Protein 8VL4 (pdb70)

Secondary structure (DSSP, 8-state):
----HHHHHHHHHHHT--HHHHHHHHHHHHHH-SEEEEEEETTEEEEEEE-TT-EEEEEEETTEEEEEEEE-HHHHHHHHHHHHTT--HHHHHHHHHHHHT-

Radius of gyration: 12.68 Å; Cα contacts (8 Å, |Δi|>4): 153; chains: 1; bounding box: 24×36×30 Å

Nearest PDB structures (foldseek):
  8vl4-assembly1_A  TM=9.461E-01  e=7.956E-14  synthetic construct
  8vl3-assembly1_A  TM=4.800E-01  e=5.298E-03  synthetic construct
  3eb8-assembly3_B-2  TM=6.160E-01  e=1.347E+00  Shigella flexneri
  3nvo-assembly1_A  TM=4.168E-01  e=1.933E+00  Salmonella enterica subsp. enterica serovar Typhimurium
  3nvo-assembly2_B-2  TM=4.928E-01  e=4.489E+00  Salmonella enterica subsp. enterica serovar Typhimurium

Sequence (102 aa):
GLLTREEIEAALKEAGFTEEEIRKVLAWLERVGGERKVLKVAGKILIIVEKRAGSRLLLLYAGRVIEKEGMSREEVEAIKQLISAGATVEEIEAIIKRIEARGLLTREEIEAALKEAGFTEEEIRKVLAWLERVGGERKVLKVAGKILIIVEKRAGSRLLLLYAGRVIEKEGMSREEVEAIKQLISAGATVEEIEAIIKRIEARGLLTREEIEAALKEAGFTEEEIRKVLAWLERVGGERKVLKVAGKILIIVEKRAGSRLLLLYAGRVIEKEGMSREEVEAIKQLISAGATVEEIEAIIKRIEARGLLTREEIEAALKEAGFTEEEIRKVLAWLERVGGERKVLKVAGKILIIVEKRAGSRLLLLYAGRVIEKEGMSREEVEAIKQLISAGATVEEIEAIIKRIEARGLLTREEIEAALKEAGFTEEEIRKVLAWLERVGGERKVLKVAGKILIIVEKRAGSRLLLLYAGRVIEKEGMSREEVEAIKQLISAGATVEEIEAIIKRIEARGLLTREEIEAALKEAGFTEEEIRKVLAWLERVGGERKVLKVAGKILIIVEKRAGSRLLLLYAGRVIEKEGMSREEVEAIKQLISAGATVEEIEAIIKRIEARGLLTREEIEAALKEAGFTEEEIRKVLAWLERVGGERKVLKVAGKILIIVEKRAGSRLLLLYAGRVIEKEGMSREEVEAIKQLISAGATVEEIEAIIKRIEARGLLTREEIEAALKEAGFTEEEIRKVLAWLERVGGERKVLKVAGKILIIVEKRAGSRLLLLYAGRVIEKEGMSREEVEAIKQLISAGATVEEIEAIIKRIEARGLLTREEIEAALKEAGFTEEEIRKVLAWLERVGGERKVLKVAGKILIIVEKRAGSRLLLLYAGRVIEKEGMSREEVEAIKQLISAGATVEEIEAIIKRIEARGLLTREEIEAALKEAGFTEEEIRKVLAWLERVGGERKVLKVAGKILIIVEKRAGSRLLLLYAGRVIEKEGMSREEVEAIKQLISAGATVEEIEAIIKRIEAR

Solvent-accessible surface area: 6076 Å² total; per-residue (Å²): 128,70,52,75,127,140,90,1,50,61,8,0,100,107,7,48,10,83,106,85,66,3,137,126,9,40,56,17,4,95,156,7,54,8,85,70,82,11,68,113,47,77,17,28,1,0,0,15,0,30,95,252,75,20,17,45,0,1,1,0,63,48,40,106,77,30,101,32,87,54,18,53,160,146,39,12,83,32,1,90,101,42,3,82,84,54,17,58,4,96,96,0,21,45,56,2,126,159,53,103,87,239

Structure (mmCIF, N/CA/C/O backbone):
data_8VL4
#
_entry.id   8VL4
#
loop_
_atom_site.group_PDB
_atom_site.id
_atom_site.type_symbol
_atom_site.label_atom_id
_atom_site.label_alt_id
_atom_site.label_comp_id
_atom_site.label_asym_id
_atom_site.label_entity_id
_atom_site.label_seq_id
_atom_site.pdbx_PDB_ins_code
_atom_site.Cartn_x
_atom_site.Cartn_y
_atom_site.Cartn_z
_atom_site.occupancy
_atom_site.B_iso_or_equiv
_atom_site.auth_seq_id
_atom_site.auth_comp_id
_atom_site.auth_asym_id
_atom_site.auth_atom_id
_atom_site.pdbx_PDB_model_num
ATOM 1 N N . GLY A 1 1 ? -15.346 -3.710 4.819 1.00 0.00 1 GLY A N 1
ATOM 2 C CA . GLY A 1 1 ? -14.384 -3.853 5.905 1.00 0.00 1 GLY A CA 1
ATOM 3 C C . GLY A 1 1 ? -12.964 -3.592 5.420 1.00 0.00 1 GLY A C 1
ATOM 4 O O . GLY A 1 1 ? -12.705 -2.609 4.726 1.00 0.00 1 GLY A O 1
ATOM 10 N N . LEU A 1 2 ? -12.046 -4.479 5.789 1.00 0.00 2 LEU A N 1
ATOM 11 C CA . LEU A 1 2 ? -10.648 -4.345 5.394 1.00 0.00 2 LEU A CA 1
ATOM 12 C C . LEU A 1 2 ? -10.251 -5.429 4.399 1.00 0.00 2 LEU A C 1
ATOM 13 O O . LEU A 1 2 ? -10.743 -6.555 4.465 1.00 0.00 2 LEU A O 1
ATOM 29 N N . LEU A 1 3 ? -9.359 -5.081 3.479 1.00 0.00 3 LEU A N 1
ATOM 30 C CA . LEU A 1 3 ? -8.890 -6.025 2.471 1.00 0.00 3 LEU A CA 1
ATOM 31 C C . LEU A 1 3 ? -8.007 -7.100 3.092 1.00 0.00 3 LEU A C 1
ATOM 32 O O . LEU A 1 3 ? -7.124 -6.803 3.898 1.00 0.00 3 LEU A O 1
ATOM 48 N N . THR A 1 4 ? -8.249 -8.350 2.712 1.00 0.00 4 THR A N 1
ATOM 49 C CA . THR A 1 4 ? -7.548 -9.481 3.307 1.00 0.00 4 THR A CA 1
ATOM 50 C C . THR A 1 4 ? -6.160 -9.650 2.701 1.00 0.00 4 THR A C 1
ATOM 51 O O . THR A 1 4 ? -5.872 -9.119 1.628 1.00 0.00 4 THR A O 1
ATOM 62 N N . ARG A 1 5 ? -5.303 -10.392 3.394 1.00 0.00 5 ARG A N 1
ATOM 63 C CA . ARG A 1 5 ? -3.914 -10.547 2.980 1.00 0.00 5 ARG A CA 1
ATOM 64 C C . ARG A 1 5 ? -3.816 -11.262 1.638 1.00 0.00 5 ARG A C 1
ATOM 65 O O . ARG A 1 5 ? -2.938 -10.966 0.829 1.00 0.00 5 ARG A O 1
ATOM 86 N N . GLU A 1 6 ? -4.724 -12.206 1.408 1.00 0.00 6 GLU A N 1
ATOM 87 C CA . GLU A 1 6 ? -4.751 -12.954 0.157 1.00 0.00 6 GLU A CA 1
ATOM 88 C C . GLU A 1 6 ? -5.152 -12.061 -1.009 1.00 0.00 6 GLU A C 1
ATOM 89 O O . GLU A 1 6 ? -4.591 -12.160 -2.101 1.00 0.00 6 GLU A O 1
ATOM 101 N N . GLU A 1 7 ? -6.126 -11.188 -0.772 1.00 0.00 7 GLU A N 1
ATOM 102 C CA . GLU A 1 7 ? -6.552 -10.223 -1.780 1.00 0.00 7 GLU A CA 1
ATOM 103 C C . GLU A 1 7 ? -5.464 -9.193 -2.050 1.00 0.00 7 GLU A C 1
ATOM 104 O O . GLU A 1 7 ? -5.258 -8.776 -3.191 1.00 0.00 7 GLU A O 1
ATOM 116 N N . ILE A 1 8 ? -4.767 -8.784 -0.995 1.00 0.00 8 ILE A N 1
ATOM 117 C CA . ILE A 1 8 ? -3.623 -7.891 -1.131 1.00 0.00 8 ILE A CA 1
ATOM 118 C C . ILE A 1 8 ? -2.525 -8.528 -1.974 1.00 0.00 8 ILE A C 1
ATOM 119 O O . ILE A 1 8 ? -1.959 -7.887 -2.860 1.00 0.00 8 ILE A O 1
ATOM 135 N N . GLU A 1 9 ? -2.229 -9.792 -1.694 1.00 0.00 9 GLU A N 1
ATOM 136 C CA . GLU A 1 9 ? -1.251 -10.541 -2.474 1.00 0.00 9 GLU A CA 1
ATOM 137 C C . GLU A 1 9 ? -1.567 -10.476 -3.962 1.00 0.00 9 GLU A C 1
ATOM 138 O O . GLU A 1 9 ? -0.717 -10.105 -4.772 1.00 0.00 9 GLU A O 1
ATOM 150 N N . ALA A 1 10 ? -2.794 -10.841 -4.318 1.00 0.00 10 ALA A N 1
ATOM 151 C CA . ALA A 1 10 ? -3.218 -10.849 -5.714 1.00 0.00 10 ALA A CA 1
ATOM 152 C C . ALA A 1 10 ? -3.120 -9.458 -6.327 1.00 0.00 10 ALA A C 1
ATOM 153 O O . ALA A 1 10 ? -2.678 -9.301 -7.465 1.00 0.00 10 ALA A O 1
ATOM 160 N N . ALA A 1 11 ? -3.531 -8.450 -5.565 1.00 0.00 11 ALA A N 1
ATOM 161 C CA . ALA A 1 11 ? -3.498 -7.070 -6.036 1.00 0.00 11 ALA A CA 1
ATOM 162 C C . ALA A 1 11 ? -2.070 -6.620 -6.321 1.00 0.00 11 ALA A C 1
ATOM 163 O O . ALA A 1 11 ? -1.819 -5.895 -7.283 1.00 0.00 11 ALA A O 1
ATOM 170 N N . LEU A 1 12 ? -1.140 -7.054 -5.478 1.00 0.00 12 LEU A N 1
ATOM 171 C CA . LEU A 1 12 ? 0.257 -6.657 -5.607 1.00 0.00 12 LEU A CA 1
ATOM 172 C C . LEU A 1 12 ? 0.937 -7.400 -6.750 1.00 0.00 12 LEU A C 1
ATOM 173 O O . LEU A 1 12 ? 1.847 -6.875 -7.391 1.00 0.00 12 LEU A O 1
ATOM 189 N N . LYS A 1 13 ? 0.491 -8.626 -6.999 1.00 0.00 13 LYS A N 1
ATOM 190 C CA . LYS A 1 13 ? 0.943 -9.385 -8.159 1.00 0.00 13 LYS A CA 1
ATOM 191 C C . LYS A 1 13 ? 0.522 -8.708 -9.457 1.00 0.00 13 LYS A C 1
ATOM 192 O O . LYS A 1 13 ? 1.258 -8.721 -10.443 1.00 0.00 13 LYS A O 1
ATOM 211 N N . GLU A 1 14 ? -0.667 -8.114 -9.451 1.00 0.00 14 GLU A N 1
ATOM 212 C CA . GLU A 1 14 ? -1.103 -7.260 -10.548 1.00 0.00 14 GLU A CA 1
ATOM 213 C C . GLU A 1 14 ? -0.243 -6.006 -10.646 1.00 0.00 14 GLU A C 1
ATOM 214 O O . GLU A 1 14 ? 0.176 -5.612 -11.735 1.00 0.00 14 GLU A O 1
ATOM 226 N N . ALA A 1 15 ? 0.018 -5.383 -9.502 1.00 0.00 15 ALA A N 1
ATOM 227 C CA . ALA A 1 15 ? 0.832 -4.174 -9.455 1.00 0.00 15 ALA A CA 1
ATOM 228 C C . ALA A 1 15 ? 2.237 -4.436 -9.985 1.00 0.00 15 ALA A C 1
ATOM 229 O O . ALA A 1 15 ? 2.853 -3.562 -10.595 1.00 0.00 15 ALA A O 1
ATOM 236 N N . GLY A 1 16 ? 2.737 -5.643 -9.748 1.00 0.00 16 GLY A N 1
ATOM 237 C CA . GLY A 1 16 ? 3.999 -6.079 -10.336 1.00 0.00 16 GLY A CA 1
ATOM 238 C C . GLY A 1 16 ? 5.009 -6.450 -9.259 1.00 0.00 16 GLY A C 1
ATOM 239 O O . GLY A 1 16 ? 6.206 -6.195 -9.402 1.00 0.00 16 GLY A O 1
ATOM 243 N N . PHE A 1 17 ? 4.522 -7.053 -8.179 1.00 0.00 17 PHE A N 1
ATOM 244 C CA . PHE A 1 17 ? 5.383 -7.465 -7.078 1.00 0.00 17 PHE A CA 1
ATOM 245 C C . PHE A 1 17 ? 5.410 -8.983 -6.939 1.00 0.00 17 PHE A C 1
ATOM 246 O O . PHE A 1 17 ? 4.422 -9.659 -7.222 1.00 0.00 17 PHE A O 1
ATOM 263 N N . THR A 1 18 ? 6.548 -9.511 -6.501 1.00 0.00 18 THR A N 1
ATOM 264 C CA . THR A 1 18 ? 6.690 -10.945 -6.276 1.00 0.00 18 THR A CA 1
ATOM 265 C C . THR A 1 18 ? 6.189 -11.338 -4.893 1.00 0.00 18 THR A C 1
ATOM 266 O O . THR A 1 18 ? 5.955 -10.482 -4.040 1.00 0.00 18 THR A O 1
ATOM 277 N N . GLU A 1 19 ? 6.027 -12.639 -4.675 1.00 0.00 19 GLU A N 1
ATOM 278 C CA . GLU A 1 19 ? 5.500 -13.145 -3.414 1.00 0.00 19 GLU A CA 1
ATOM 279 C C . GLU A 1 19 ? 6.441 -12.830 -2.259 1.00 0.00 19 GLU A C 1
ATOM 280 O O . GLU A 1 19 ? 6.006 -12.656 -1.121 1.00 0.00 19 GLU A O 1
ATOM 292 N N . GLU A 1 20 ? 7.734 -12.760 -2.558 1.00 0.00 20 GLU A N 1
ATOM 293 C CA . GLU A 1 20 ? 8.730 -12.369 -1.566 1.00 0.00 20 GLU A CA 1
ATOM 294 C C . GLU A 1 20 ? 8.598 -10.895 -1.204 1.00 0.00 20 GLU A C 1
ATOM 295 O O . GLU A 1 20 ? 8.658 -10.526 -0.032 1.00 0.00 20 GLU A O 1
ATOM 307 N N . GLU A 1 21 ? 8.416 -10.056 -2.218 1.00 0.00 21 GLU A N 1
ATOM 308 C CA . GLU A 1 21 ? 8.168 -8.636 -2.003 1.00 0.00 21 GLU A CA 1
ATOM 309 C C . GLU A 1 21 ? 6.846 -8.411 -1.279 1.00 0.00 21 GLU A C 1
ATOM 310 O O . GLU A 1 21 ? 6.740 -7.541 -0.414 1.00 0.00 21 GLU A O 1
ATOM 322 N N . ILE A 1 22 ? 5.839 -9.200 -1.638 1.00 0.00 22 ILE A N 1
ATOM 323 C CA . ILE A 1 22 ? 4.540 -9.133 -0.978 1.00 0.00 22 ILE A CA 1
ATOM 324 C C . ILE A 1 22 ? 4.647 -9.518 0.491 1.00 0.00 22 ILE A C 1
ATOM 325 O O . ILE A 1 22 ? 4.052 -8.876 1.356 1.00 0.00 22 ILE A O 1
ATOM 341 N N . ARG A 1 23 ? 5.409 -10.571 0.767 1.00 0.00 23 ARG A N 1
ATOM 342 C CA . ARG A 1 23 ? 5.674 -10.986 2.140 1.00 0.00 23 ARG A CA 1
ATOM 343 C C . ARG A 1 23 ? 6.244 -9.838 2.962 1.00 0.00 23 ARG A C 1
ATOM 344 O O . ARG A 1 23 ? 5.843 -9.622 4.106 1.00 0.00 23 ARG A O 1
ATOM 365 N N . LYS A 1 24 ? 7.181 -9.103 2.373 1.00 0.00 24 LYS A N 1
ATOM 366 C CA . LYS A 1 24 ? 7.769 -7.942 3.030 1.00 0.00 24 LYS A CA 1
ATOM 367 C C . LYS A 1 24 ? 6.719 -6.873 3.305 1.00 0.00 24 LYS A C 1
ATOM 368 O O . LYS A 1 24 ? 6.720 -6.247 4.365 1.00 0.00 24 LYS A O 1
ATOM 387 N N . VAL A 1 25 ? 5.825 -6.669 2.344 1.00 0.00 25 VAL A N 1
ATOM 388 C CA . VAL A 1 25 ? 4.720 -5.733 2.513 1.00 0.00 25 VAL A CA 1
ATOM 389 C C . VAL A 1 25 ? 3.791 -6.174 3.636 1.00 0.00 25 VAL A C 1
ATOM 390 O O . VAL A 1 25 ? 3.354 -5.360 4.450 1.00 0.00 25 VAL A O 1
ATOM 403 N N . LEU A 1 26 ? 3.492 -7.469 3.675 1.00 0.00 26 LEU A N 1
ATOM 404 C CA . LEU A 1 26 ? 2.643 -8.027 4.720 1.00 0.00 26 LEU A CA 1
ATOM 405 C C . LEU A 1 26 ? 3.268 -7.838 6.097 1.00 0.00 26 LEU A C 1
ATOM 406 O O . LEU A 1 26 ? 2.569 -7.565 7.073 1.00 0.00 26 LEU A O 1
ATOM 422 N N . ALA A 1 27 ? 4.586 -7.985 6.169 1.00 0.00 27 ALA A N 1
ATOM 423 C CA . ALA A 1 27 ? 5.319 -7.734 7.404 1.00 0.00 27 ALA A CA 1
ATOM 424 C C . ALA A 1 27 ? 5.190 -6.280 7.836 1.00 0.00 27 ALA A C 1
ATOM 425 O O . ALA A 1 27 ? 5.030 -5.987 9.021 1.00 0.00 27 ALA A O 1
ATOM 432 N N . TRP A 1 28 ? 5.258 -5.372 6.869 1.00 0.00 28 TRP A N 1
ATOM 433 C CA . TRP A 1 28 ? 5.061 -3.951 7.135 1.00 0.00 28 TRP A CA 1
ATOM 434 C C . TRP A 1 28 ? 3.662 -3.682 7.676 1.00 0.00 28 TRP A C 1
ATOM 435 O O . TRP A 1 28 ? 3.488 -2.897 8.608 1.00 0.00 28 TRP A O 1
ATOM 456 N N . LEU A 1 29 ? 2.669 -4.337 7.084 1.00 0.00 29 LEU A N 1
ATOM 457 C CA . LEU A 1 29 ? 1.288 -4.205 7.537 1.00 0.00 29 LEU A CA 1
ATOM 458 C C . LEU A 1 29 ? 1.128 -4.700 8.968 1.00 0.00 29 LEU A C 1
ATOM 459 O O . LEU A 1 29 ? 0.415 -4.094 9.768 1.00 0.00 29 LEU A O 1
ATOM 475 N N . GLU A 1 30 ? 1.795 -5.805 9.285 1.00 0.00 30 GLU A N 1
ATOM 476 C CA . GLU A 1 30 ? 1.762 -6.360 10.632 1.00 0.00 30 GLU A CA 1
ATOM 477 C C . GLU A 1 30 ? 2.564 -5.502 11.602 1.00 0.00 30 GLU A C 1
ATOM 478 O O . GLU A 1 30 ? 2.219 -5.388 12.778 1.00 0.00 30 GLU A O 1
ATOM 490 N N . ARG A 1 31 ? 3.638 -4.899 11.101 1.00 0.00 31 ARG A N 1
ATOM 491 C CA . ARG A 1 31 ? 4.461 -4.006 11.907 1.00 0.00 31 ARG A CA 1
ATOM 492 C C . ARG A 1 31 ? 3.627 -2.887 12.517 1.00 0.00 31 ARG A C 1
ATOM 493 O O . ARG A 1 31 ? 3.758 -2.575 13.700 1.00 0.00 31 ARG A O 1
ATOM 514 N N . VAL A 1 32 ? 2.766 -2.286 11.702 1.00 0.00 32 VAL A N 1
ATOM 515 C CA . VAL A 1 32 ? 1.897 -1.210 12.163 1.00 0.00 32 VAL A CA 1
ATOM 516 C C . VAL A 1 32 ? 0.738 -1.753 12.987 1.00 0.00 32 VAL A C 1
ATOM 517 O O . VAL A 1 32 ? 0.488 -1.297 14.103 1.00 0.00 32 VAL A O 1
ATOM 530 N N . GLY A 1 33 ? 0.031 -2.732 12.431 1.00 0.00 33 GLY A N 1
ATOM 531 C CA . GLY A 1 33 ? -1.038 -3.411 13.155 1.00 0.00 33 GLY A CA 1
ATOM 532 C C . GLY A 1 33 ? -2.287 -2.541 13.234 1.00 0.00 33 GLY A C 1
ATOM 533 O O . GLY A 1 33 ? -3.076 -2.657 14.172 1.00 0.00 33 GLY A O 1
ATOM 537 N N . GLY A 1 34 ? -2.461 -1.672 12.245 1.00 0.00 34 GLY A N 1
ATOM 538 C CA . GLY A 1 34 ? -3.616 -0.783 12.200 1.00 0.00 34 GLY A CA 1
ATOM 539 C C . GLY A 1 34 ? -4.721 -1.361 11.325 1.00 0.00 34 GLY A C 1
ATOM 540 O O . GLY A 1 34 ? -4.761 -2.565 11.073 1.00 0.00 34 GLY A O 1
ATOM 544 N N . GLU A 1 35 ? -5.617 -0.495 10.864 1.00 0.00 35 GLU A N 1
ATOM 545 C CA . GLU A 1 35 ? -6.690 -0.907 9.967 1.00 0.00 35 GLU A CA 1
ATOM 546 C C . GLU A 1 35 ? -6.255 -0.821 8.510 1.00 0.00 35 GLU A C 1
ATOM 547 O O . GLU A 1 35 ? -6.145 0.270 7.948 1.00 0.00 35 GLU A O 1
ATOM 559 N N . ARG A 1 36 ? -6.008 -1.976 7.902 1.00 0.00 36 ARG A N 1
ATOM 560 C CA . ARG A 1 36 ? -5.409 -2.030 6.574 1.00 0.00 36 ARG A CA 1
ATOM 561 C C . ARG A 1 36 ? -6.443 -1.748 5.491 1.00 0.00 36 ARG A C 1
ATOM 562 O O . ARG A 1 36 ? -6.985 -2.670 4.881 1.00 0.00 36 ARG A O 1
ATOM 583 N N . LYS A 1 37 ? -6.712 -0.468 5.255 1.00 0.00 37 LYS A N 1
ATOM 584 C CA . LYS A 1 37 ? -7.606 -0.059 4.179 1.00 0.00 37 LYS A CA 1
ATOM 585 C C . LYS A 1 37 ? -6.859 0.054 2.857 1.00 0.00 37 LYS A C 1
ATOM 586 O O . LYS A 1 37 ? -6.345 1.118 2.511 1.00 0.00 37 LYS A O 1
ATOM 605 N N . VAL A 1 38 ? -6.803 -1.050 2.119 1.00 0.00 38 VAL A N 1
ATOM 606 C CA . VAL A 1 38 ? -6.034 -1.106 0.881 1.00 0.00 38 VAL A CA 1
ATOM 607 C C . VAL A 1 38 ? -6.936 -0.938 -0.335 1.00 0.00 38 VAL A C 1
ATOM 608 O O . VAL A 1 38 ? -7.883 -1.702 -0.529 1.00 0.00 38 VAL A O 1
ATOM 621 N N . LEU A 1 39 ? -6.638 0.066 -1.152 1.00 0.00 39 LEU A N 1
ATOM 622 C CA . LEU A 1 39 ? -7.429 0.345 -2.344 1.00 0.00 39 LEU A CA 1
ATOM 623 C C . LEU A 1 39 ? -6.628 0.082 -3.612 1.00 0.00 39 LEU A C 1
ATOM 624 O O . LEU A 1 39 ? -5.410 0.266 -3.638 1.00 0.00 39 LEU A O 1
ATOM 640 N N . LYS A 1 40 ? -7.317 -0.349 -4.663 1.00 0.00 40 LYS A N 1
ATOM 641 C CA . LYS A 1 40 ? -6.690 -0.537 -5.965 1.00 0.00 40 LYS A CA 1
ATOM 642 C C . LYS A 1 40 ? -7.324 0.365 -7.018 1.00 0.00 40 LYS A C 1
ATOM 643 O O . LYS A 1 40 ? -8.442 0.116 -7.469 1.00 0.00 40 LYS A O 1
ATOM 662 N N . VAL A 1 41 ? -6.603 1.411 -7.404 1.00 0.00 41 VAL A N 1
ATOM 663 C CA . VAL A 1 41 ? -7.125 2.394 -8.346 1.00 0.00 41 VAL A CA 1
ATOM 664 C C . VAL A 1 41 ? -6.239 2.497 -9.582 1.00 0.00 41 VAL A C 1
ATOM 665 O O . VAL A 1 41 ? -5.106 2.971 -9.508 1.00 0.00 41 VAL A O 1
ATOM 678 N N . ALA A 1 42 ? -6.765 2.048 -10.717 1.00 0.00 42 ALA A N 1
ATOM 679 C CA . ALA A 1 42 ? -6.040 2.128 -11.980 1.00 0.00 42 ALA A CA 1
ATOM 680 C C . ALA A 1 42 ? -4.735 1.345 -11.917 1.00 0.00 42 ALA A C 1
ATOM 681 O O . ALA A 1 42 ? -3.759 1.690 -12.583 1.00 0.00 42 ALA A O 1
ATOM 688 N N . GLY A 1 43 ? -4.723 0.288 -11.111 1.00 0.00 43 GLY A N 1
ATOM 689 C CA . GLY A 1 43 ? -3.547 -0.563 -10.980 1.00 0.00 43 GLY A CA 1
ATOM 690 C C . GLY A 1 43 ? -2.714 -0.169 -9.768 1.00 0.00 43 GLY A C 1
ATOM 691 O O . GLY A 1 43 ? -1.959 -0.981 -9.231 1.00 0.00 43 GLY A O 1
ATOM 695 N N . LYS A 1 44 ? -2.854 1.080 -9.340 1.00 0.00 44 LYS A N 1
ATOM 696 C CA . LYS A 1 44 ? -2.055 1.608 -8.240 1.00 0.00 44 LYS A CA 1
ATOM 697 C C . LYS A 1 44 ? -2.614 1.169 -6.893 1.00 0.00 44 LYS A C 1
ATOM 698 O O . LYS A 1 44 ? -3.812 1.295 -6.636 1.00 0.00 44 LYS A O 1
ATOM 717 N N . ILE A 1 45 ? -1.741 0.651 -6.036 1.00 0.00 45 ILE A N 1
ATOM 718 C CA . ILE A 1 45 ? -2.153 0.144 -4.733 1.00 0.00 45 ILE A CA 1
ATOM 719 C C . ILE A 1 45 ? -1.975 1.199 -3.649 1.00 0.00 45 ILE A C 1
ATOM 720 O O . ILE A 1 45 ? -0.852 1.563 -3.303 1.00 0.00 45 ILE A O 1
ATOM 736 N N . LEU A 1 46 ? -3.090 1.687 -3.115 1.00 0.00 46 LEU A N 1
ATOM 737 C CA . LEU A 1 46 ? -3.058 2.675 -2.045 1.00 0.00 46 LEU A CA 1
ATOM 738 C C . LEU A 1 46 ? -3.340 2.033 -0.693 1.00 0.00 46 LEU A C 1
ATOM 739 O O . LEU A 1 46 ? -4.490 1.758 -0.354 1.00 0.00 46 LEU A O 1
ATOM 755 N N . ILE A 1 47 ? -2.283 1.796 0.076 1.00 0.00 47 ILE A N 1
ATOM 756 C CA . ILE A 1 47 ? -2.414 1.184 1.393 1.00 0.00 47 ILE A CA 1
ATOM 757 C C . ILE A 1 47 ? -2.529 2.240 2.483 1.00 0.00 47 ILE A C 1
ATOM 758 O O . ILE A 1 47 ? -1.575 2.966 2.761 1.00 0.00 47 ILE A O 1
ATOM 774 N N . ILE A 1 48 ? -3.704 2.322 3.099 1.00 0.00 48 ILE A N 1
ATOM 775 C CA . ILE A 1 48 ? -3.918 3.226 4.224 1.00 0.00 48 ILE A CA 1
ATOM 776 C C . ILE A 1 48 ? -4.169 2.451 5.511 1.00 0.00 48 ILE A C 1
ATOM 777 O O . ILE A 1 48 ? -5.216 1.822 5.675 1.00 0.00 48 ILE A O 1
ATOM 793 N N . VAL A 1 49 ? -3.205 2.500 6.424 1.00 0.00 49 VAL A N 1
ATOM 794 C CA . VAL A 1 49 ? -3.296 1.758 7.674 1.00 0.00 49 VAL A CA 1
ATOM 795 C C . VAL A 1 49 ? -3.532 2.692 8.855 1.00 0.00 49 VAL A C 1
ATOM 796 O O . VAL A 1 49 ? -2.599 3.318 9.358 1.00 0.00 49 VAL A O 1
ATOM 809 N N . GLU A 1 50 ? -4.783 2.781 9.291 1.00 0.00 50 GLU A N 1
ATOM 810 C CA . GLU A 1 50 ? -5.171 3.746 10.312 1.00 0.00 50 GLU A CA 1
ATOM 811 C C . GLU A 1 50 ? -4.805 3.252 11.706 1.00 0.00 50 GLU A C 1
ATOM 812 O O . GLU A 1 50 ? -4.966 2.071 12.017 1.00 0.00 50 GLU A O 1
ATOM 824 N N . LYS A 1 51 ? -4.314 4.160 12.541 1.00 0.00 51 LYS A N 1
ATOM 825 C CA . LYS A 1 51 ? -3.867 3.805 13.883 1.00 0.00 51 LYS A CA 1
ATOM 826 C C . LYS A 1 51 ? -3.781 5.035 14.778 1.00 0.00 51 LYS A C 1
ATOM 827 O O . LYS A 1 51 ? -3.461 6.129 14.316 1.00 0.00 51 LYS A O 1
ATOM 846 N N . ARG A 1 52 ? -4.068 4.846 16.062 1.00 0.00 52 ARG A N 1
ATOM 847 C CA . ARG A 1 52 ? -4.077 5.950 17.015 1.00 0.00 52 ARG A CA 1
ATOM 848 C C . ARG A 1 52 ? -2.675 6.507 17.225 1.00 0.00 52 ARG A C 1
ATOM 849 O O . ARG A 1 52 ? -2.508 7.647 17.656 1.00 0.00 52 ARG A O 1
ATOM 870 N N . ALA A 1 53 ? -1.669 5.695 16.919 1.00 0.00 53 ALA A N 1
ATOM 871 C CA . ALA A 1 53 ? -0.279 6.117 17.040 1.00 0.00 53 ALA A CA 1
ATOM 872 C C . ALA A 1 53 ? 0.208 6.784 15.759 1.00 0.00 53 ALA A C 1
ATOM 873 O O . ALA A 1 53 ? 1.398 7.065 15.608 1.00 0.00 53 ALA A O 1
ATOM 880 N N . GLY A 1 54 ? -0.718 7.034 14.840 1.00 0.00 54 GLY A N 1
ATOM 881 C CA . GLY A 1 54 ? -0.396 7.724 13.596 1.00 0.00 54 GLY A CA 1
ATOM 882 C C . GLY A 1 54 ? -0.732 6.863 12.386 1.00 0.00 54 GLY A C 1
ATOM 883 O O . GLY A 1 54 ? -0.290 5.718 12.286 1.00 0.00 54 GLY A O 1
ATOM 887 N N . SER A 1 55 ? -1.516 7.419 11.469 1.00 0.00 55 SER A N 1
ATOM 888 C CA . SER A 1 55 ? -1.899 6.709 10.255 1.00 0.00 55 SER A CA 1
ATOM 889 C C . SER A 1 55 ? -0.694 6.467 9.354 1.00 0.00 55 SER A C 1
ATOM 890 O O . SER A 1 55 ? 0.065 7.390 9.055 1.00 0.00 55 SER A O 1
ATOM 898 N N . ARG A 1 56 ? -0.522 5.221 8.926 1.00 0.00 56 ARG A N 1
ATOM 899 C CA . ARG A 1 56 ? 0.564 4.865 8.020 1.00 0.00 56 ARG A CA 1
ATOM 900 C C . ARG A 1 56 ? 0.057 4.701 6.592 1.00 0.00 56 ARG A C 1
ATOM 901 O O . ARG A 1 56 ? -1.099 4.345 6.371 1.00 0.00 56 ARG A O 1
ATOM 922 N N . LEU A 1 57 ? 0.932 4.965 5.626 1.00 0.00 57 LEU A N 1
ATOM 923 C CA . LEU A 1 57 ? 0.560 4.897 4.218 1.00 0.00 57 LEU A CA 1
ATOM 924 C C . LEU A 1 57 ? 1.677 4.283 3.384 1.00 0.00 57 LEU A C 1
ATOM 925 O O . LEU A 1 57 ? 2.847 4.632 3.541 1.00 0.00 57 LEU A O 1
ATOM 941 N N . LEU A 1 58 ? 1.308 3.367 2.494 1.00 0.00 58 LEU A N 1
ATOM 942 C CA . LEU A 1 58 ? 2.280 2.691 1.643 1.00 0.00 58 LEU A CA 1
ATOM 943 C C . LEU A 1 58 ? 1.800 2.634 0.198 1.00 0.00 58 LEU A C 1
ATOM 944 O O . LEU A 1 58 ? 0.761 2.042 -0.097 1.00 0.00 58 LEU A O 1
ATOM 960 N N . LEU A 1 59 ? 2.562 3.251 -0.699 1.00 0.00 59 LEU A N 1
ATOM 961 C CA . LEU A 1 59 ? 2.252 3.213 -2.123 1.00 0.00 59 LEU A CA 1
ATOM 962 C C . LEU A 1 59 ? 3.031 2.110 -2.827 1.00 0.00 59 LEU A C 1
ATOM 963 O O . LEU A 1 59 ? 4.258 2.051 -2.740 1.00 0.00 59 LEU A O 1
ATOM 979 N N . LEU A 1 60 ? 2.313 1.237 -3.524 1.00 0.00 60 LEU A N 1
ATOM 980 C CA . LEU A 1 60 ? 2.935 0.126 -4.233 1.00 0.00 60 LEU A CA 1
ATOM 981 C C . LEU A 1 60 ? 2.440 0.044 -5.672 1.00 0.00 60 LEU A C 1
ATOM 982 O O . LEU A 1 60 ? 1.244 -0.115 -5.919 1.00 0.00 60 LEU A O 1
ATOM 998 N N . TYR A 1 61 ? 3.366 0.154 -6.619 1.00 0.00 61 TYR A N 1
ATOM 999 C CA . TYR A 1 61 ? 3.039 0.000 -8.031 1.00 0.00 61 TYR A CA 1
ATOM 1000 C C . TYR A 1 61 ? 4.300 -0.044 -8.886 1.00 0.00 61 TYR A C 1
ATOM 1001 O O . TYR A 1 61 ? 5.168 0.821 -8.774 1.00 0.00 61 TYR A O 1
ATOM 1019 N N . ALA A 1 62 ? 4.394 -1.057 -9.740 1.00 0.00 62 ALA A N 1
ATOM 1020 C CA . ALA A 1 62 ? 5.499 -1.162 -10.686 1.00 0.00 62 ALA A CA 1
ATOM 1021 C C . ALA A 1 62 ? 6.836 -1.246 -9.962 1.00 0.00 62 ALA A C 1
ATOM 1022 O O . ALA A 1 62 ? 7.855 -0.772 -10.464 1.00 0.00 62 ALA A O 1
ATOM 1029 N N . GLY A 1 63 ? 6.828 -1.853 -8.780 1.00 0.00 63 GLY A N 1
ATOM 1030 C CA . GLY A 1 63 ? 8.059 -2.132 -8.053 1.00 0.00 63 GLY A CA 1
ATOM 1031 C C . GLY A 1 63 ? 8.411 -0.992 -7.106 1.00 0.00 63 GLY A C 1
ATOM 1032 O O . GLY A 1 63 ? 9.344 -1.099 -6.310 1.00 0.00 63 GLY A O 1
ATOM 1036 N N . ARG A 1 64 ? 7.659 0.100 -7.199 1.00 0.00 64 ARG A N 1
ATOM 1037 C CA . ARG A 1 64 ? 7.910 1.274 -6.371 1.00 0.00 64 ARG A CA 1
ATOM 1038 C C . ARG A 1 64 ? 7.359 1.084 -4.964 1.00 0.00 64 ARG A C 1
ATOM 1039 O O . ARG A 1 64 ? 6.238 0.609 -4.784 1.00 0.00 64 ARG A O 1
ATOM 1060 N N . VAL A 1 65 ? 8.155 1.456 -3.967 1.00 0.00 65 VAL A N 1
ATOM 1061 C CA . VAL A 1 65 ? 7.764 1.293 -2.571 1.00 0.00 65 VAL A CA 1
ATOM 1062 C C . VAL A 1 65 ? 7.958 2.587 -1.792 1.00 0.00 65 VAL A C 1
ATOM 1063 O O . VAL A 1 65 ? 9.086 2.982 -1.497 1.00 0.00 65 VAL A O 1
ATOM 1076 N N . ILE A 1 66 ? 6.851 3.243 -1.458 1.00 0.00 66 ILE A N 1
ATOM 1077 C CA . ILE A 1 66 ? 6.896 4.476 -0.682 1.00 0.00 66 ILE A CA 1
ATOM 1078 C C . ILE A 1 66 ? 6.304 4.275 0.707 1.00 0.00 66 ILE A C 1
ATOM 1079 O O . ILE A 1 66 ? 5.084 4.238 0.873 1.00 0.00 66 ILE A O 1
ATOM 1095 N N . GLU A 1 67 ? 7.174 4.144 1.702 1.00 0.00 67 GLU A N 1
ATOM 1096 C CA . GLU A 1 67 ? 6.738 3.956 3.081 1.00 0.00 67 GLU A CA 1
ATOM 1097 C C . GLU A 1 67 ? 6.698 5.281 3.831 1.00 0.00 67 GLU A C 1
ATOM 1098 O O . GLU A 1 67 ? 7.724 5.942 3.997 1.00 0.00 67 GLU A O 1
ATOM 1110 N N . LYS A 1 68 ? 5.509 5.665 4.283 1.00 0.00 68 LYS A N 1
ATOM 1111 C CA . LYS A 1 68 ? 5.341 6.892 5.051 1.00 0.00 68 LYS A CA 1
ATOM 1112 C C . LYS A 1 68 ? 4.670 6.616 6.391 1.00 0.00 68 LYS A C 1
ATOM 1113 O O . LYS A 1 68 ? 3.812 5.739 6.497 1.00 0.00 68 LYS A O 1
ATOM 1132 N N . GLU A 1 69 ? 5.066 7.369 7.411 1.00 0.00 69 GLU A N 1
ATOM 1133 C CA . GLU A 1 69 ? 4.486 7.223 8.741 1.00 0.00 69 GLU A CA 1
ATOM 1134 C C . GLU A 1 69 ? 4.045 8.569 9.301 1.00 0.00 69 GLU A C 1
ATOM 1135 O O . GLU A 1 69 ? 4.677 9.594 9.047 1.00 0.00 69 GLU A O 1
ATOM 1147 N N . GLY A 1 70 ? 2.957 8.559 10.063 1.00 0.00 70 GLY A N 1
ATOM 1148 C CA . GLY A 1 70 ? 2.449 9.773 10.690 1.00 0.00 70 GLY A CA 1
ATOM 1149 C C . GLY A 1 70 ? 1.749 10.666 9.674 1.00 0.00 70 GLY A C 1
ATOM 1150 O O . GLY A 1 70 ? 1.936 11.883 9.669 1.00 0.00 70 GLY A O 1
ATOM 1154 N N . MET A 1 71 ? 0.943 10.055 8.813 1.00 0.00 71 MET A N 1
ATOM 1155 C CA . MET A 1 71 ? 0.284 10.780 7.732 1.00 0.00 71 MET A CA 1
ATOM 1156 C C . MET A 1 71 ? -1.023 11.404 8.204 1.00 0.00 71 MET A C 1
ATOM 1157 O O . MET A 1 71 ? -1.823 10.755 8.879 1.00 0.00 71 MET A O 1
ATOM 1171 N N . SER A 1 72 ? -1.234 12.666 7.845 1.00 0.00 72 SER A N 1
ATOM 1172 C CA . SER A 1 72 ? -2.476 13.356 8.170 1.00 0.00 72 SER A CA 1
ATOM 1173 C C . SER A 1 72 ? -3.565 13.038 7.153 1.00 0.00 72 SER A C 1
ATOM 1174 O O . SER A 1 72 ? -3.286 12.511 6.076 1.00 0.00 72 SER A O 1
ATOM 1182 N N . ARG A 1 73 ? -4.806 13.362 7.501 1.00 0.00 73 ARG A N 1
ATOM 1183 C CA . ARG A 1 73 ? -5.942 13.086 6.632 1.00 0.00 73 ARG A CA 1
ATOM 1184 C C . ARG A 1 73 ? -5.848 13.877 5.333 1.00 0.00 73 ARG A C 1
ATOM 1185 O O . ARG A 1 73 ? -6.254 13.400 4.274 1.00 0.00 73 ARG A O 1
ATOM 1206 N N . GLU A 1 74 ? -5.309 15.088 5.422 1.00 0.00 74 GLU A N 1
ATOM 1207 C CA . GLU A 1 74 ? -5.155 15.946 4.253 1.00 0.00 74 GLU A CA 1
ATOM 1208 C C . GLU A 1 74 ? -4.106 15.394 3.298 1.00 0.00 74 GLU A C 1
ATOM 1209 O O . GLU A 1 74 ? -4.288 15.412 2.081 1.00 0.00 74 GLU A O 1
ATOM 1221 N N . GLU A 1 75 ? -3.006 14.900 3.857 1.00 0.00 75 GLU A N 1
ATOM 1222 C CA . GLU A 1 75 ? -1.937 14.313 3.058 1.00 0.00 75 GLU A CA 1
ATOM 1223 C C . GLU A 1 75 ? -2.405 13.039 2.365 1.00 0.00 75 GLU A C 1
ATOM 1224 O O . GLU A 1 75 ? -2.143 12.834 1.180 1.00 0.00 75 GLU A O 1
ATOM 1236 N N . VAL A 1 76 ? -3.099 12.187 3.111 1.00 0.00 76 VAL A N 1
ATOM 1237 C CA . VAL A 1 76 ? -3.625 10.942 2.563 1.00 0.00 76 VAL A CA 1
ATOM 1238 C C . VAL A 1 76 ? -4.656 11.212 1.475 1.00 0.00 76 VAL A C 1
ATOM 1239 O O . VAL A 1 76 ? -4.662 10.553 0.435 1.00 0.00 76 VAL A O 1
ATOM 1252 N N . GLU A 1 77 ? -5.528 12.184 1.720 1.00 0.00 77 GLU A N 1
ATOM 1253 C CA . GLU A 1 77 ? -6.540 12.570 0.745 1.00 0.00 77 GLU A CA 1
ATOM 1254 C C . GLU A 1 77 ? -5.901 13.072 -0.542 1.00 0.00 77 GLU A C 1
ATOM 1255 O O . GLU A 1 77 ? -6.317 12.700 -1.640 1.00 0.00 77 GLU A O 1
ATOM 1267 N N . ALA A 1 78 ? -4.887 13.920 -0.403 1.00 0.00 78 ALA A N 1
ATOM 1268 C CA . ALA A 1 78 ? -4.169 14.453 -1.555 1.00 0.00 78 ALA A CA 1
ATOM 1269 C C . ALA A 1 78 ? -3.559 13.334 -2.388 1.00 0.00 78 ALA A C 1
ATOM 1270 O O . ALA A 1 78 ? -3.639 13.347 -3.617 1.00 0.00 78 ALA A O 1
ATOM 1277 N N . ILE A 1 79 ? -2.948 12.365 -1.714 1.00 0.00 79 ILE A N 1
ATOM 1278 C CA . ILE A 1 79 ? -2.352 11.219 -2.389 1.00 0.00 79 ILE A CA 1
ATOM 1279 C C . ILE A 1 79 ? -3.399 10.429 -3.163 1.00 0.00 79 ILE A C 1
ATOM 1280 O O . ILE A 1 79 ? -3.191 10.073 -4.323 1.00 0.00 79 ILE A O 1
ATOM 1296 N N . LYS A 1 80 ? -4.526 10.157 -2.514 1.00 0.00 80 LYS A N 1
ATOM 1297 C CA . LYS A 1 80 ? -5.624 9.441 -3.152 1.00 0.00 80 LYS A CA 1
ATOM 1298 C C . LYS A 1 80 ? -6.092 10.159 -4.412 1.00 0.00 80 LYS A C 1
ATOM 1299 O O . LYS A 1 80 ? -6.335 9.532 -5.443 1.00 0.00 80 LYS A O 1
ATOM 1318 N N . GLN A 1 81 ? -6.218 11.479 -4.322 1.00 0.00 81 GLN A N 1
ATOM 1319 C CA . GLN A 1 81 ? -6.658 12.286 -5.453 1.00 0.00 81 GLN A CA 1
ATOM 1320 C C . GLN A 1 81 ? -5.651 12.229 -6.594 1.00 0.00 81 GLN A C 1
ATOM 1321 O O . GLN A 1 81 ? -6.027 12.133 -7.763 1.00 0.00 81 GLN A O 1
ATOM 1335 N N . LEU A 1 82 ? -4.369 12.289 -6.250 1.00 0.00 82 LEU A N 1
ATOM 1336 C CA . LEU A 1 82 ? -3.304 12.212 -7.243 1.00 0.00 82 LEU A CA 1
ATOM 1337 C C . LEU A 1 82 ? -3.359 10.897 -8.009 1.00 0.00 82 LEU A C 1
ATOM 1338 O O . LEU A 1 82 ? -3.159 10.865 -9.223 1.00 0.00 82 LEU A O 1
ATOM 1354 N N . ILE A 1 83 ? -3.632 9.811 -7.293 1.00 0.00 83 ILE A N 1
ATOM 1355 C CA . ILE A 1 83 ? -3.777 8.501 -7.913 1.00 0.00 83 ILE A CA 1
ATOM 1356 C C . ILE A 1 83 ? -4.938 8.482 -8.897 1.00 0.00 83 ILE A C 1
ATOM 1357 O O . ILE A 1 83 ? -4.807 7.989 -10.018 1.00 0.00 83 ILE A O 1
ATOM 1373 N N . SER A 1 84 ? -6.076 9.022 -8.473 1.00 0.00 84 SER A N 1
ATOM 1374 C CA . SER A 1 84 ? -7.257 9.090 -9.325 1.00 0.00 84 SER A CA 1
ATOM 1375 C C . SER A 1 84 ? -7.053 10.070 -10.471 1.00 0.00 84 SER A C 1
ATOM 1376 O O . SER A 1 84 ? -7.744 10.005 -11.488 1.00 0.00 84 SER A O 1
ATOM 1384 N N . ALA A 1 85 ? -6.100 10.981 -10.303 1.00 0.00 85 ALA A N 1
ATOM 1385 C CA . ALA A 1 85 ? -5.757 11.934 -11.351 1.00 0.00 85 ALA A CA 1
ATOM 1386 C C . ALA A 1 85 ? -4.896 11.284 -12.427 1.00 0.00 85 ALA A C 1
ATOM 1387 O O . ALA A 1 85 ? -4.702 11.847 -13.504 1.00 0.00 85 ALA A O 1
ATOM 1394 N N . GLY A 1 86 ? -4.382 10.095 -12.128 1.00 0.00 86 GLY A N 1
ATOM 1395 C CA . GLY A 1 86 ? -3.585 9.342 -13.088 1.00 0.00 86 GLY A CA 1
ATOM 1396 C C . GLY A 1 86 ? -2.095 9.571 -12.867 1.00 0.00 86 GLY A C 1
ATOM 1397 O O . GLY A 1 86 ? -1.273 9.262 -13.730 1.00 0.00 86 GLY A O 1
ATOM 1401 N N . ALA A 1 87 ? -1.752 10.116 -11.704 1.00 0.00 87 ALA A N 1
ATOM 1402 C CA . ALA A 1 87 ? -0.357 10.348 -11.349 1.00 0.00 87 ALA A CA 1
ATOM 1403 C C . ALA A 1 87 ? 0.311 9.065 -10.873 1.00 0.00 87 ALA A C 1
ATOM 1404 O O . ALA A 1 87 ? -0.325 8.218 -10.245 1.00 0.00 87 ALA A O 1
ATOM 1411 N N . THR A 1 88 ? 1.597 8.926 -11.174 1.00 0.00 88 THR A N 1
ATOM 1412 C CA . THR A 1 88 ? 2.358 7.751 -10.769 1.00 0.00 88 THR A CA 1
ATOM 1413 C C . THR A 1 88 ? 2.876 7.895 -9.344 1.00 0.00 88 THR A C 1
ATOM 1414 O O . THR A 1 88 ? 2.866 8.987 -8.776 1.00 0.00 88 THR A O 1
ATOM 1425 N N . VAL A 1 89 ? 3.330 6.786 -8.769 1.00 0.00 89 VAL A N 1
ATOM 1426 C CA . VAL A 1 89 ? 3.828 6.781 -7.398 1.00 0.00 89 VAL A CA 1
ATOM 1427 C C . VAL A 1 89 ? 5.010 7.728 -7.238 1.00 0.00 89 VAL A C 1
ATOM 1428 O O . VAL A 1 89 ? 5.121 8.434 -6.236 1.00 0.00 89 VAL A O 1
ATOM 1441 N N . GLU A 1 90 ? 5.891 7.739 -8.233 1.00 0.00 90 GLU A N 1
ATOM 1442 C CA . GLU A 1 90 ? 7.056 8.616 -8.214 1.00 0.00 90 GLU A CA 1
ATOM 1443 C C . GLU A 1 90 ? 6.642 10.082 -8.223 1.00 0.00 90 GLU A C 1
ATOM 1444 O O . GLU A 1 90 ? 7.200 10.899 -7.489 1.00 0.00 90 GLU A O 1
ATOM 1456 N N . GLU A 1 91 ? 5.661 10.411 -9.057 1.00 0.00 91 GLU A N 1
ATOM 1457 C CA . GLU A 1 91 ? 5.139 11.769 -9.129 1.00 0.00 91 GLU A CA 1
ATOM 1458 C C . GLU A 1 91 ? 4.459 12.168 -7.825 1.00 0.00 91 GLU A C 1
ATOM 1459 O O . GLU A 1 91 ? 4.590 13.304 -7.369 1.00 0.00 91 GLU A O 1
ATOM 1471 N N . ILE A 1 92 ? 3.735 11.228 -7.230 1.00 0.00 92 ILE A N 1
ATOM 1472 C CA . ILE A 1 92 ? 3.081 11.461 -5.947 1.00 0.00 92 ILE A CA 1
ATOM 1473 C C . ILE A 1 92 ? 4.101 11.748 -4.854 1.00 0.00 92 ILE A C 1
ATOM 1474 O O . ILE A 1 92 ? 3.924 12.663 -4.050 1.00 0.00 92 ILE A O 1
ATOM 1490 N N . GLU A 1 93 ? 5.171 10.961 -4.828 1.00 0.00 93 GLU A N 1
ATOM 1491 C CA . GLU A 1 93 ? 6.237 11.147 -3.851 1.00 0.00 93 GLU A CA 1
ATOM 1492 C C . GLU A 1 93 ? 6.878 12.522 -3.990 1.00 0.00 93 GLU A C 1
ATOM 1493 O O . GLU A 1 93 ? 7.211 13.165 -2.994 1.00 0.00 93 GLU A O 1
ATOM 1505 N N . ALA A 1 94 ? 7.047 12.967 -5.230 1.00 0.00 94 ALA A N 1
ATOM 1506 C CA . ALA A 1 94 ? 7.562 14.305 -5.500 1.00 0.00 94 ALA A CA 1
ATOM 1507 C C . ALA A 1 94 ? 6.683 15.373 -4.862 1.00 0.00 94 ALA A C 1
ATOM 1508 O O . ALA A 1 94 ? 7.182 16.342 -4.292 1.00 0.00 94 ALA A O 1
ATOM 1515 N N . ILE A 1 95 ? 5.370 15.189 -4.964 1.00 0.00 95 ILE A N 1
ATOM 1516 C CA . ILE A 1 95 ? 4.419 16.100 -4.337 1.00 0.00 95 ILE A CA 1
ATOM 1517 C C . ILE A 1 95 ? 4.494 16.014 -2.819 1.00 0.00 95 ILE A C 1
ATOM 1518 O O . ILE A 1 95 ? 4.426 17.030 -2.127 1.00 0.00 95 ILE A O 1
ATOM 1534 N N . ILE A 1 96 ? 4.636 14.797 -2.305 1.00 0.00 96 ILE A N 1
ATOM 1535 C CA . ILE A 1 96 ? 4.776 14.581 -0.871 1.00 0.00 96 ILE A CA 1
ATOM 1536 C C . ILE A 1 96 ? 6.009 15.290 -0.325 1.00 0.00 96 ILE A C 1
ATOM 1537 O O . ILE A 1 96 ? 5.965 15.898 0.745 1.00 0.00 96 ILE A O 1
ATOM 1553 N N . LYS A 1 97 ? 7.109 15.208 -1.066 1.00 0.00 97 LYS A N 1
ATOM 1554 C CA . LYS A 1 97 ? 8.338 15.896 -0.691 1.00 0.00 97 LYS A CA 1
ATOM 1555 C C . LYS A 1 97 ? 8.124 17.402 -0.611 1.00 0.00 97 LYS A C 1
ATOM 1556 O O . LYS A 1 97 ? 8.647 18.066 0.284 1.00 0.00 97 LYS A O 1
ATOM 1575 N N . ARG A 1 98 ? 7.354 17.936 -1.553 1.00 0.00 98 ARG A N 1
ATOM 1576 C CA . ARG A 1 98 ? 7.006 19.351 -1.546 1.00 0.00 98 ARG A CA 1
ATOM 1577 C C . ARG A 1 98 ? 6.167 19.707 -0.325 1.00 0.00 98 ARG A C 1
ATOM 1578 O O . ARG A 1 98 ? 6.314 20.787 0.246 1.00 0.00 98 ARG A O 1
ATOM 1599 N N . ILE A 1 99 ? 5.288 18.792 0.070 1.00 0.00 99 ILE A N 1
ATOM 1600 C CA . ILE A 1 99 ? 4.518 18.950 1.298 1.00 0.00 99 ILE A CA 1
ATOM 1601 C C . ILE A 1 99 ? 5.420 18.906 2.524 1.00 0.00 99 ILE A C 1
ATOM 1602 O O . ILE A 1 99 ? 5.297 19.735 3.426 1.00 0.00 99 ILE A O 1
ATOM 1618 N N . GLU A 1 100 ? 6.326 17.936 2.551 1.00 0.00 100 GLU A N 1
ATOM 1619 C CA . GLU A 1 100 ? 7.240 17.771 3.675 1.00 0.00 100 GLU A CA 1
ATOM 1620 C C . GLU A 1 100 ? 8.174 18.968 3.805 1.00 0.00 100 GLU A C 1
ATOM 1621 O O . GLU A 1 100 ? 8.633 19.293 4.900 1.00 0.00 100 GLU A O 1
ATOM 1633 N N . ALA A 1 101 ? 8.451 19.620 2.682 1.00 0.00 101 ALA A N 1
ATOM 1634 C CA . ALA A 1 101 ? 9.331 20.783 2.669 1.00 0.00 101 ALA A CA 1
ATOM 1635 C C . ALA A 1 101 ? 8.665 21.985 3.328 1.00 0.00 101 ALA A C 1
ATOM 1636 O O . ALA A 1 101 ? 9.335 22.941 3.718 1.00 0.00 101 ALA A O 1
ATOM 1643 N N . ARG A 1 102 ? 7.344 21.930 3.450 1.00 0.00 102 ARG A N 1
ATOM 1644 C CA . ARG A 1 102 ? 6.580 23.031 4.024 1.00 0.00 102 ARG A CA 1
ATOM 1645 C C . ARG A 1 102 ? 6.369 22.835 5.519 1.00 0.00 102 ARG A C 1
ATOM 1646 O O . ARG A 1 102 ? 7.248 23.106 6.290 1.00 0.00 102 ARG A O 1
ATOM 1667 N N . GLY A 1 1 ? -15.555 -4.504 4.945 1.00 0.00 1 GLY A N 2
ATOM 1668 C CA . GLY A 1 1 ? -14.821 -3.762 5.963 1.00 0.00 1 GLY A CA 2
ATOM 1669 C C . GLY A 1 1 ? -13.325 -3.762 5.674 1.00 0.00 1 GLY A C 2
ATOM 1670 O O . GLY A 1 1 ? -12.851 -3.027 4.808 1.00 0.00 1 GLY A O 2
ATOM 1676 N N . LEU A 1 2 ? -12.587 -4.591 6.404 1.00 0.00 2 LEU A N 2
ATOM 1677 C CA . LEU A 1 2 ? -11.142 -4.688 6.227 1.00 0.00 2 LEU A CA 2
ATOM 1678 C C . LEU A 1 2 ? -10.775 -5.861 5.330 1.00 0.00 2 LEU A C 2
ATOM 1679 O O . LEU A 1 2 ? -11.572 -6.778 5.132 1.00 0.00 2 LEU A O 2
ATOM 1695 N N . LEU A 1 3 ? -9.562 -5.828 4.789 1.00 0.00 3 LEU A N 2
ATOM 1696 C CA . LEU A 1 3 ? -9.104 -6.863 3.870 1.00 0.00 3 LEU A CA 2
ATOM 1697 C C . LEU A 1 3 ? -8.072 -7.770 4.530 1.00 0.00 3 LEU A C 2
ATOM 1698 O O . LEU A 1 3 ? -7.334 -7.342 5.417 1.00 0.00 3 LEU A O 2
ATOM 1714 N N . THR A 1 4 ? -8.026 -9.023 4.092 1.00 0.00 4 THR A N 2
ATOM 1715 C CA . THR A 1 4 ? -7.091 -9.995 4.645 1.00 0.00 4 THR A CA 2
ATOM 1716 C C . THR A 1 4 ? -5.750 -9.941 3.923 1.00 0.00 4 THR A C 2
ATOM 1717 O O . THR A 1 4 ? -5.610 -9.267 2.902 1.00 0.00 4 THR A O 2
ATOM 1728 N N . ARG A 1 5 ? -4.765 -10.653 4.459 1.00 0.00 5 ARG A N 2
ATOM 1729 C CA . ARG A 1 5 ? -3.434 -10.688 3.867 1.00 0.00 5 ARG A CA 2
ATOM 1730 C C . ARG A 1 5 ? -3.471 -11.279 2.464 1.00 0.00 5 ARG A C 2
ATOM 1731 O O . ARG A 1 5 ? -2.738 -10.844 1.576 1.00 0.00 5 ARG A O 2
ATOM 1752 N N . GLU A 1 6 ? -4.329 -12.275 2.269 1.00 0.00 6 GLU A N 2
ATOM 1753 C CA . GLU A 1 6 ? -4.472 -12.921 0.969 1.00 0.00 6 GLU A CA 2
ATOM 1754 C C . GLU A 1 6 ? -5.075 -11.968 -0.055 1.00 0.00 6 GLU A C 2
ATOM 1755 O O . GLU A 1 6 ? -4.678 -11.960 -1.220 1.00 0.00 6 GLU A O 2
ATOM 1767 N N . GLU A 1 7 ? -6.039 -11.166 0.386 1.00 0.00 7 GLU A N 2
ATOM 1768 C CA . GLU A 1 7 ? -6.648 -10.156 -0.472 1.00 0.00 7 GLU A CA 2
ATOM 1769 C C . GLU A 1 7 ? -5.657 -9.048 -0.807 1.00 0.00 7 GLU A C 2
ATOM 1770 O O . GLU A 1 7 ? -5.640 -8.536 -1.925 1.00 0.00 7 GLU A O 2
ATOM 1782 N N . ILE A 1 8 ? -4.833 -8.683 0.170 1.00 0.00 8 ILE A N 2
ATOM 1783 C CA . ILE A 1 8 ? -3.753 -7.731 -0.056 1.00 0.00 8 ILE A CA 2
ATOM 1784 C C . ILE A 1 8 ? -2.729 -8.282 -1.039 1.00 0.00 8 ILE A C 2
ATOM 1785 O O . ILE A 1 8 ? -2.267 -7.572 -1.932 1.00 0.00 8 ILE A O 2
ATOM 1801 N N . GLU A 1 9 ? -2.378 -9.553 -0.870 1.00 0.00 9 GLU A N 2
ATOM 1802 C CA . GLU A 1 9 ? -1.483 -10.230 -1.801 1.00 0.00 9 GLU A CA 2
ATOM 1803 C C . GLU A 1 9 ? -2.018 -10.165 -3.226 1.00 0.00 9 GLU A C 2
ATOM 1804 O O . GLU A 1 9 ? -1.291 -9.816 -4.157 1.00 0.00 9 GLU A O 2
ATOM 1816 N N . ALA A 1 10 ? -3.292 -10.503 -3.391 1.00 0.00 10 ALA A N 2
ATOM 1817 C CA . ALA A 1 10 ? -3.926 -10.488 -4.704 1.00 0.00 10 ALA A CA 2
ATOM 1818 C C . ALA A 1 10 ? -3.865 -9.100 -5.329 1.00 0.00 10 ALA A C 2
ATOM 1819 O O . ALA A 1 10 ? -3.622 -8.959 -6.527 1.00 0.00 10 ALA A O 2
ATOM 1826 N N . ALA A 1 11 ? -4.087 -8.077 -4.509 1.00 0.00 11 ALA A N 2
ATOM 1827 C CA . ALA A 1 11 ? -4.030 -6.697 -4.975 1.00 0.00 11 ALA A CA 2
ATOM 1828 C C . ALA A 1 11 ? -2.651 -6.358 -5.527 1.00 0.00 11 ALA A C 2
ATOM 1829 O O . ALA A 1 11 ? -2.529 -5.795 -6.615 1.00 0.00 11 ALA A O 2
ATOM 1836 N N . LEU A 1 12 ? -1.615 -6.704 -4.770 1.00 0.00 12 LEU A N 2
ATOM 1837 C CA . LEU A 1 12 ? -0.243 -6.420 -5.174 1.00 0.00 12 LEU A CA 2
ATOM 1838 C C . LEU A 1 12 ? 0.204 -7.344 -6.299 1.00 0.00 12 LEU A C 2
ATOM 1839 O O . LEU A 1 12 ? 1.063 -6.987 -7.106 1.00 0.00 12 LEU A O 2
ATOM 1855 N N . LYS A 1 13 ? -0.383 -8.536 -6.348 1.00 0.00 13 LYS A N 2
ATOM 1856 C CA . LYS A 1 13 ? -0.141 -9.465 -7.444 1.00 0.00 13 LYS A CA 2
ATOM 1857 C C . LYS A 1 13 ? -0.576 -8.869 -8.777 1.00 0.00 13 LYS A C 2
ATOM 1858 O O . LYS A 1 13 ? 0.132 -8.982 -9.778 1.00 0.00 13 LYS A O 2
ATOM 1877 N N . GLU A 1 14 ? -1.744 -8.236 -8.784 1.00 0.00 14 GLU A N 2
ATOM 1878 C CA . GLU A 1 14 ? -2.235 -7.548 -9.972 1.00 0.00 14 GLU A CA 2
ATOM 1879 C C . GLU A 1 14 ? -1.344 -6.365 -10.331 1.00 0.00 14 GLU A C 2
ATOM 1880 O O . GLU A 1 14 ? -1.104 -6.090 -11.506 1.00 0.00 14 GLU A O 2
ATOM 1892 N N . ALA A 1 15 ? -0.855 -5.669 -9.311 1.00 0.00 15 ALA A N 2
ATOM 1893 C CA . ALA A 1 15 ? 0.070 -4.559 -9.513 1.00 0.00 15 ALA A CA 2
ATOM 1894 C C . ALA A 1 15 ? 1.355 -5.028 -10.184 1.00 0.00 15 ALA A C 2
ATOM 1895 O O . ALA A 1 15 ? 1.907 -4.338 -11.040 1.00 0.00 15 ALA A O 2
ATOM 1902 N N . GLY A 1 16 ? 1.825 -6.207 -9.788 1.00 0.00 16 GLY A N 2
ATOM 1903 C CA . GLY A 1 16 ? 2.951 -6.846 -10.461 1.00 0.00 16 GLY A CA 2
ATOM 1904 C C . GLY A 1 16 ? 4.106 -7.082 -9.496 1.00 0.00 16 GLY A C 2
ATOM 1905 O O . GLY A 1 16 ? 5.273 -6.961 -9.868 1.00 0.00 16 GLY A O 2
ATOM 1909 N N . PHE A 1 17 ? 3.774 -7.419 -8.254 1.00 0.00 17 PHE A N 2
ATOM 1910 C CA . PHE A 1 17 ? 4.784 -7.695 -7.239 1.00 0.00 17 PHE A CA 2
ATOM 1911 C C . PHE A 1 17 ? 4.896 -9.189 -6.965 1.00 0.00 17 PHE A C 2
ATOM 1912 O O . PHE A 1 17 ? 3.918 -9.927 -7.083 1.00 0.00 17 PHE A O 2
ATOM 1929 N N . THR A 1 18 ? 6.096 -9.630 -6.601 1.00 0.00 18 THR A N 2
ATOM 1930 C CA . THR A 1 18 ? 6.361 -11.049 -6.400 1.00 0.00 18 THR A CA 2
ATOM 1931 C C . THR A 1 18 ? 5.989 -11.484 -4.988 1.00 0.00 18 THR A C 2
ATOM 1932 O O . THR A 1 18 ? 5.723 -10.651 -4.121 1.00 0.00 18 THR A O 2
ATOM 1943 N N . GLU A 1 19 ? 5.974 -12.794 -4.763 1.00 0.00 19 GLU A N 2
ATOM 1944 C CA . GLU A 1 19 ? 5.643 -13.342 -3.453 1.00 0.00 19 GLU A CA 2
ATOM 1945 C C . GLU A 1 19 ? 6.557 -12.776 -2.373 1.00 0.00 19 GLU A C 2
ATOM 1946 O O . GLU A 1 19 ? 6.093 -12.358 -1.311 1.00 0.00 19 GLU A O 2
ATOM 1958 N N . GLU A 1 20 ? 7.855 -12.766 -2.649 1.00 0.00 20 GLU A N 2
ATOM 1959 C CA . GLU A 1 20 ? 8.836 -12.240 -1.706 1.00 0.00 20 GLU A CA 2
ATOM 1960 C C . GLU A 1 20 ? 8.529 -10.793 -1.344 1.00 0.00 20 GLU A C 2
ATOM 1961 O O . GLU A 1 20 ? 8.469 -10.437 -0.166 1.00 0.00 20 GLU A O 2
ATOM 1973 N N . GLU A 1 21 ? 8.336 -9.960 -2.362 1.00 0.00 21 GLU A N 2
ATOM 1974 C CA . GLU A 1 21 ? 8.061 -8.545 -2.152 1.00 0.00 21 GLU A CA 2
ATOM 1975 C C . GLU A 1 21 ? 6.782 -8.344 -1.349 1.00 0.00 21 GLU A C 2
ATOM 1976 O O . GLU A 1 21 ? 6.742 -7.539 -0.420 1.00 0.00 21 GLU A O 2
ATOM 1988 N N . ILE A 1 22 ? 5.739 -9.081 -1.715 1.00 0.00 22 ILE A N 2
ATOM 1989 C CA . ILE A 1 22 ? 4.454 -8.981 -1.033 1.00 0.00 22 ILE A CA 2
ATOM 1990 C C . ILE A 1 22 ? 4.553 -9.477 0.403 1.00 0.00 22 ILE A C 2
ATOM 1991 O O . ILE A 1 22 ? 4.052 -8.837 1.327 1.00 0.00 22 ILE A O 2
ATOM 2007 N N . ARG A 1 23 ? 5.203 -10.622 0.585 1.00 0.00 23 ARG A N 2
ATOM 2008 C CA . ARG A 1 23 ? 5.352 -11.216 1.908 1.00 0.00 23 ARG A CA 2
ATOM 2009 C C . ARG A 1 23 ? 6.023 -10.249 2.875 1.00 0.00 23 ARG A C 2
ATOM 2010 O O . ARG A 1 23 ? 5.621 -10.135 4.032 1.00 0.00 23 ARG A O 2
ATOM 2031 N N . LYS A 1 24 ? 7.047 -9.554 2.393 1.00 0.00 24 LYS A N 2
ATOM 2032 C CA . LYS A 1 24 ? 7.737 -8.550 3.194 1.00 0.00 24 LYS A CA 2
ATOM 2033 C C . LYS A 1 24 ? 6.785 -7.440 3.622 1.00 0.00 24 LYS A C 2
ATOM 2034 O O . LYS A 1 24 ? 6.787 -7.021 4.780 1.00 0.00 24 LYS A O 2
ATOM 2053 N N . VAL A 1 25 ? 5.975 -6.966 2.683 1.00 0.00 25 VAL A N 2
ATOM 2054 C CA . VAL A 1 25 ? 4.977 -5.944 2.976 1.00 0.00 25 VAL A CA 2
ATOM 2055 C C . VAL A 1 25 ? 3.963 -6.442 3.998 1.00 0.00 25 VAL A C 2
ATOM 2056 O O . VAL A 1 25 ? 3.631 -5.736 4.950 1.00 0.00 25 VAL A O 2
ATOM 2069 N N . LEU A 1 26 ? 3.475 -7.660 3.796 1.00 0.00 26 LEU A N 2
ATOM 2070 C CA . LEU A 1 26 ? 2.487 -8.250 4.692 1.00 0.00 26 LEU A CA 2
ATOM 2071 C C . LEU A 1 26 ? 3.035 -8.379 6.107 1.00 0.00 26 LEU A C 2
ATOM 2072 O O . LEU A 1 26 ? 2.324 -8.142 7.083 1.00 0.00 26 LEU A O 2
ATOM 2088 N N . ALA A 1 27 ? 4.305 -8.758 6.212 1.00 0.00 27 ALA A N 2
ATOM 2089 C CA . ALA A 1 27 ? 4.976 -8.838 7.504 1.00 0.00 27 ALA A CA 2
ATOM 2090 C C . ALA A 1 27 ? 5.022 -7.477 8.186 1.00 0.00 27 ALA A C 2
ATOM 2091 O O . ALA A 1 27 ? 4.747 -7.362 9.381 1.00 0.00 27 ALA A O 2
ATOM 2098 N N . TRP A 1 28 ? 5.369 -6.448 7.420 1.00 0.00 28 TRP A N 2
ATOM 2099 C CA . TRP A 1 28 ? 5.417 -5.087 7.942 1.00 0.00 28 TRP A CA 2
ATOM 2100 C C . TRP A 1 28 ? 4.043 -4.628 8.410 1.00 0.00 28 TRP A C 2
ATOM 2101 O O . TRP A 1 28 ? 3.919 -3.938 9.421 1.00 0.00 28 TRP A O 2
ATOM 2122 N N . LEU A 1 29 ? 3.011 -5.014 7.667 1.00 0.00 29 LEU A N 2
ATOM 2123 C CA . LEU A 1 29 ? 1.640 -4.661 8.017 1.00 0.00 29 LEU A CA 2
ATOM 2124 C C . LEU A 1 29 ? 1.214 -5.331 9.317 1.00 0.00 29 LEU A C 2
ATOM 2125 O O . LEU A 1 29 ? 0.476 -4.749 10.113 1.00 0.00 29 LEU A O 2
ATOM 2141 N N . GLU A 1 30 ? 1.682 -6.556 9.526 1.00 0.00 30 GLU A N 2
ATOM 2142 C CA . GLU A 1 30 ? 1.404 -7.281 10.760 1.00 0.00 30 GLU A CA 2
ATOM 2143 C C . GLU A 1 30 ? 2.153 -6.672 11.938 1.00 0.00 30 GLU A C 2
ATOM 2144 O O . GLU A 1 30 ? 1.652 -6.652 13.062 1.00 0.00 30 GLU A O 2
ATOM 2156 N N . ARG A 1 31 ? 3.357 -6.176 11.673 1.00 0.00 31 ARG A N 2
ATOM 2157 C CA . ARG A 1 31 ? 4.169 -5.542 12.705 1.00 0.00 31 ARG A CA 2
ATOM 2158 C C . ARG A 1 31 ? 3.502 -4.278 13.234 1.00 0.00 31 ARG A C 2
ATOM 2159 O O . ARG A 1 31 ? 3.559 -3.988 14.428 1.00 0.00 31 ARG A O 2
ATOM 2180 N N . VAL A 1 32 ? 2.870 -3.530 12.336 1.00 0.00 32 VAL A N 2
ATOM 2181 C CA . VAL A 1 32 ? 2.128 -2.335 12.720 1.00 0.00 32 VAL A CA 2
ATOM 2182 C C . VAL A 1 32 ? 0.798 -2.697 13.370 1.00 0.00 32 VAL A C 2
ATOM 2183 O O . VAL A 1 32 ? 0.475 -2.215 14.455 1.00 0.00 32 VAL A O 2
ATOM 2196 N N . GLY A 1 33 ? 0.030 -3.549 12.699 1.00 0.00 33 GLY A N 2
ATOM 2197 C CA . GLY A 1 33 ? -1.266 -3.977 13.209 1.00 0.00 33 GLY A CA 2
ATOM 2198 C C . GLY A 1 33 ? -2.331 -2.914 12.968 1.00 0.00 33 GLY A C 2
ATOM 2199 O O . GLY A 1 33 ? -2.145 -2.008 12.156 1.00 0.00 33 GLY A O 2
ATOM 2203 N N . GLY A 1 34 ? -3.447 -3.030 13.679 1.00 0.00 34 GLY A N 2
ATOM 2204 C CA . GLY A 1 34 ? -4.537 -2.070 13.556 1.00 0.00 34 GLY A CA 2
ATOM 2205 C C . GLY A 1 34 ? -5.412 -2.381 12.348 1.00 0.00 34 GLY A C 2
ATOM 2206 O O . GLY A 1 34 ? -5.249 -3.416 11.702 1.00 0.00 34 GLY A O 2
ATOM 2210 N N . GLU A 1 35 ? -6.340 -1.479 12.048 1.00 0.00 35 GLU A N 2
ATOM 2211 C CA . GLU A 1 35 ? -7.209 -1.631 10.888 1.00 0.00 35 GLU A CA 2
ATOM 2212 C C . GLU A 1 35 ? -6.425 -1.491 9.590 1.00 0.00 35 GLU A C 2
ATOM 2213 O O . GLU A 1 35 ? -5.565 -0.619 9.464 1.00 0.00 35 GLU A O 2
ATOM 2225 N N . ARG A 1 36 ? -6.727 -2.354 8.626 1.00 0.00 36 ARG A N 2
ATOM 2226 C CA . ARG A 1 36 ? -6.017 -2.359 7.352 1.00 0.00 36 ARG A CA 2
ATOM 2227 C C . ARG A 1 36 ? -6.980 -2.531 6.185 1.00 0.00 36 ARG A C 2
ATOM 2228 O O . ARG A 1 36 ? -7.666 -3.547 6.077 1.00 0.00 36 ARG A O 2
ATOM 2249 N N . LYS A 1 37 ? -7.027 -1.530 5.312 1.00 0.00 37 LYS A N 2
ATOM 2250 C CA . LYS A 1 37 ? -7.889 -1.579 4.137 1.00 0.00 37 LYS A CA 2
ATOM 2251 C C . LYS A 1 37 ? -7.198 -0.974 2.921 1.00 0.00 37 LYS A C 2
ATOM 2252 O O . LYS A 1 37 ? -6.555 0.072 3.018 1.00 0.00 37 LYS A O 2
ATOM 2271 N N . VAL A 1 38 ? -7.334 -1.638 1.779 1.00 0.00 38 VAL A N 2
ATOM 2272 C CA . VAL A 1 38 ? -6.573 -1.278 0.588 1.00 0.00 38 VAL A CA 2
ATOM 2273 C C . VAL A 1 38 ? -7.486 -0.741 -0.507 1.00 0.00 38 VAL A C 2
ATOM 2274 O O . VAL A 1 38 ? -8.523 -1.332 -0.808 1.00 0.00 38 VAL A O 2
ATOM 2287 N N . LEU A 1 39 ? -7.093 0.381 -1.100 1.00 0.00 39 LEU A N 2
ATOM 2288 C CA . LEU A 1 39 ? -7.802 0.928 -2.251 1.00 0.00 39 LEU A CA 2
ATOM 2289 C C . LEU A 1 39 ? -7.062 0.626 -3.548 1.00 0.00 39 LEU A C 2
ATOM 2290 O O . LEU A 1 39 ? -5.839 0.742 -3.618 1.00 0.00 39 LEU A O 2
ATOM 2306 N N . LYS A 1 40 ? -7.813 0.237 -4.574 1.00 0.00 40 LYS A N 2
ATOM 2307 C CA . LYS A 1 40 ? -7.233 -0.051 -5.881 1.00 0.00 40 LYS A CA 2
ATOM 2308 C C . LYS A 1 40 ? -7.757 0.912 -6.939 1.00 0.00 40 LYS A C 2
ATOM 2309 O O . LYS A 1 40 ? -8.871 0.754 -7.438 1.00 0.00 40 LYS A O 2
ATOM 2328 N N . VAL A 1 41 ? -6.945 1.908 -7.279 1.00 0.00 41 VAL A N 2
ATOM 2329 C CA . VAL A 1 41 ? -7.359 2.948 -8.213 1.00 0.00 41 VAL A CA 2
ATOM 2330 C C . VAL A 1 41 ? -6.300 3.179 -9.284 1.00 0.00 41 VAL A C 2
ATOM 2331 O O . VAL A 1 41 ? -5.129 3.403 -8.973 1.00 0.00 41 VAL A O 2
ATOM 2344 N N . ALA A 1 42 ? -6.717 3.126 -10.544 1.00 0.00 42 ALA A N 2
ATOM 2345 C CA . ALA A 1 42 ? -5.808 3.354 -11.661 1.00 0.00 42 ALA A CA 2
ATOM 2346 C C . ALA A 1 42 ? -4.694 2.316 -11.686 1.00 0.00 42 ALA A C 2
ATOM 2347 O O . ALA A 1 42 ? -3.629 2.548 -12.259 1.00 0.00 42 ALA A O 2
ATOM 2354 N N . GLY A 1 43 ? -4.944 1.171 -11.060 1.00 0.00 43 GLY A N 2
ATOM 2355 C CA . GLY A 1 43 ? -3.978 0.079 -11.045 1.00 0.00 43 GLY A CA 2
ATOM 2356 C C . GLY A 1 43 ? -3.025 0.201 -9.864 1.00 0.00 43 GLY A C 2
ATOM 2357 O O . GLY A 1 43 ? -2.188 -0.672 -9.636 1.00 0.00 43 GLY A O 2
ATOM 2361 N N . LYS A 1 44 ? -3.157 1.291 -9.115 1.00 0.00 44 LYS A N 2
ATOM 2362 C CA . LYS A 1 44 ? -2.259 1.567 -7.999 1.00 0.00 44 LYS A CA 2
ATOM 2363 C C . LYS A 1 44 ? -2.835 1.047 -6.688 1.00 0.00 44 LYS A C 2
ATOM 2364 O O . LYS A 1 44 ? -4.027 1.192 -6.421 1.00 0.00 44 LYS A O 2
ATOM 2383 N N . ILE A 1 45 ? -1.979 0.440 -5.872 1.00 0.00 45 ILE A N 2
ATOM 2384 C CA . ILE A 1 45 ? -2.420 -0.204 -4.641 1.00 0.00 45 ILE A CA 2
ATOM 2385 C C . ILE A 1 45 ? -2.087 0.650 -3.424 1.00 0.00 45 ILE A C 2
ATOM 2386 O O . ILE A 1 45 ? -0.935 0.711 -2.994 1.00 0.00 45 ILE A O 2
ATOM 2402 N N . LEU A 1 46 ? -3.101 1.306 -2.871 1.00 0.00 46 LEU A N 2
ATOM 2403 C CA . LEU A 1 46 ? -2.915 2.166 -1.709 1.00 0.00 46 LEU A CA 2
ATOM 2404 C C . LEU A 1 46 ? -3.375 1.475 -0.432 1.00 0.00 46 LEU A C 2
ATOM 2405 O O . LEU A 1 46 ? -4.571 1.284 -0.215 1.00 0.00 46 LEU A O 2
ATOM 2421 N N . ILE A 1 47 ? -2.418 1.101 0.410 1.00 0.00 47 ILE A N 2
ATOM 2422 C CA . ILE A 1 47 ? -2.719 0.383 1.643 1.00 0.00 47 ILE A CA 2
ATOM 2423 C C . ILE A 1 47 ? -2.889 1.343 2.812 1.00 0.00 47 ILE A C 2
ATOM 2424 O O . ILE A 1 47 ? -1.943 2.023 3.212 1.00 0.00 47 ILE A O 2
ATOM 2440 N N . ILE A 1 48 ? -4.100 1.395 3.357 1.00 0.00 48 ILE A N 2
ATOM 2441 C CA . ILE A 1 48 ? -4.402 2.289 4.470 1.00 0.00 48 ILE A CA 2
ATOM 2442 C C . ILE A 1 48 ? -4.328 1.553 5.801 1.00 0.00 48 ILE A C 2
ATOM 2443 O O . ILE A 1 48 ? -5.070 0.599 6.037 1.00 0.00 48 ILE A O 2
ATOM 2459 N N . VAL A 1 49 ? -3.430 2.002 6.671 1.00 0.00 49 VAL A N 2
ATOM 2460 C CA . VAL A 1 49 ? -3.175 1.317 7.932 1.00 0.00 49 VAL A CA 2
ATOM 2461 C C . VAL A 1 49 ? -3.401 2.245 9.119 1.00 0.00 49 VAL A C 2
ATOM 2462 O O . VAL A 1 49 ? -2.910 3.373 9.139 1.00 0.00 49 VAL A O 2
ATOM 2475 N N . GLU A 1 50 ? -4.147 1.762 10.107 1.00 0.00 50 GLU A N 2
ATOM 2476 C CA . GLU A 1 50 ? -4.377 2.517 11.333 1.00 0.00 50 GLU A CA 2
ATOM 2477 C C . GLU A 1 50 ? -3.066 2.822 12.046 1.00 0.00 50 GLU A C 2
ATOM 2478 O O . GLU A 1 50 ? -2.226 1.940 12.226 1.00 0.00 50 GLU A O 2
ATOM 2490 N N . LYS A 1 51 ? -2.895 4.077 12.449 1.00 0.00 51 LYS A N 2
ATOM 2491 C CA . LYS A 1 51 ? -1.697 4.496 13.164 1.00 0.00 51 LYS A CA 2
ATOM 2492 C C . LYS A 1 51 ? -2.008 5.606 14.160 1.00 0.00 51 LYS A C 2
ATOM 2493 O O . LYS A 1 51 ? -2.522 6.660 13.788 1.00 0.00 51 LYS A O 2
ATOM 2512 N N . ARG A 1 52 ? -1.694 5.361 15.428 1.00 0.00 52 ARG A N 2
ATOM 2513 C CA . ARG A 1 52 ? -2.085 6.265 16.502 1.00 0.00 52 ARG A CA 2
ATOM 2514 C C . ARG A 1 52 ? -1.319 7.579 16.423 1.00 0.00 52 ARG A C 2
ATOM 2515 O O . ARG A 1 52 ? -1.780 8.608 16.917 1.00 0.00 52 ARG A O 2
ATOM 2536 N N . ALA A 1 53 ? -0.147 7.539 15.798 1.00 0.00 53 ALA A N 2
ATOM 2537 C CA . ALA A 1 53 ? 0.673 8.732 15.628 1.00 0.00 53 ALA A CA 2
ATOM 2538 C C . ALA A 1 53 ? 0.290 9.487 14.362 1.00 0.00 53 ALA A C 2
ATOM 2539 O O . ALA A 1 53 ? 0.945 10.459 13.986 1.00 0.00 53 ALA A O 2
ATOM 2546 N N . GLY A 1 54 ? -0.774 9.035 13.707 1.00 0.00 54 GLY A N 2
ATOM 2547 C CA . GLY A 1 54 ? -1.219 9.640 12.457 1.00 0.00 54 GLY A CA 2
ATOM 2548 C C . GLY A 1 54 ? -1.260 8.613 11.333 1.00 0.00 54 GLY A C 2
ATOM 2549 O O . GLY A 1 54 ? -0.278 7.914 11.081 1.00 0.00 54 GLY A O 2
ATOM 2553 N N . SER A 1 55 ? -2.402 8.528 10.659 1.00 0.00 55 SER A N 2
ATOM 2554 C CA . SER A 1 55 ? -2.634 7.477 9.674 1.00 0.00 55 SER A CA 2
ATOM 2555 C C . SER A 1 55 ? -1.445 7.335 8.731 1.00 0.00 55 SER A C 2
ATOM 2556 O O . SER A 1 55 ? -0.821 8.326 8.350 1.00 0.00 55 SER A O 2
ATOM 2564 N N . ARG A 1 56 ? -1.136 6.098 8.360 1.00 0.00 56 ARG A N 2
ATOM 2565 C CA . ARG A 1 56 ? 0.014 5.818 7.506 1.00 0.00 56 ARG A CA 2
ATOM 2566 C C . ARG A 1 56 ? -0.405 5.072 6.247 1.00 0.00 56 ARG A C 2
ATOM 2567 O O . ARG A 1 56 ? -1.395 4.339 6.247 1.00 0.00 56 ARG A O 2
ATOM 2588 N N . LEU A 1 57 ? 0.355 5.261 5.173 1.00 0.00 57 LEU A N 2
ATOM 2589 C CA . LEU A 1 57 ? -0.003 4.704 3.873 1.00 0.00 57 LEU A CA 2
ATOM 2590 C C . LEU A 1 57 ? 1.156 3.921 3.272 1.00 0.00 57 LEU A C 2
ATOM 2591 O O . LEU A 1 57 ? 2.315 4.321 3.387 1.00 0.00 57 LEU A O 2
ATOM 2607 N N . LEU A 1 58 ? 0.838 2.802 2.630 1.00 0.00 58 LEU A N 2
ATOM 2608 C CA . LEU A 1 58 ? 1.803 2.096 1.797 1.00 0.00 58 LEU A CA 2
ATOM 2609 C C . LEU A 1 58 ? 1.320 1.999 0.355 1.00 0.00 58 LEU A C 2
ATOM 2610 O O . LEU A 1 58 ? 0.529 1.121 0.013 1.00 0.00 58 LEU A O 2
ATOM 2626 N N . LEU A 1 59 ? 1.802 2.907 -0.487 1.00 0.00 59 LEU A N 2
ATOM 2627 C CA . LEU A 1 59 ? 1.384 2.956 -1.883 1.00 0.00 59 LEU A CA 2
ATOM 2628 C C . LEU A 1 59 ? 2.365 2.210 -2.777 1.00 0.00 59 LEU A C 2
ATOM 2629 O O . LEU A 1 59 ? 3.521 2.611 -2.916 1.00 0.00 59 LEU A O 2
ATOM 2645 N N . LEU A 1 60 ? 1.898 1.124 -3.383 1.00 0.00 60 LEU A N 2
ATOM 2646 C CA . LEU A 1 60 ? 2.753 0.280 -4.210 1.00 0.00 60 LEU A CA 2
ATOM 2647 C C . LEU A 1 60 ? 2.270 0.256 -5.655 1.00 0.00 60 LEU A C 2
ATOM 2648 O O . LEU A 1 60 ? 1.071 0.161 -5.918 1.00 0.00 60 LEU A O 2
ATOM 2664 N N . TYR A 1 61 ? 3.211 0.341 -6.589 1.00 0.00 61 TYR A N 2
ATOM 2665 C CA . TYR A 1 61 ? 2.885 0.310 -8.010 1.00 0.00 61 TYR A CA 2
ATOM 2666 C C . TYR A 1 61 ? 4.144 0.217 -8.862 1.00 0.00 61 TYR A C 2
ATOM 2667 O O . TYR A 1 61 ? 5.080 1.000 -8.692 1.00 0.00 61 TYR A O 2
ATOM 2685 N N . ALA A 1 62 ? 4.163 -0.744 -9.779 1.00 0.00 62 ALA A N 2
ATOM 2686 C CA . ALA A 1 62 ? 5.208 -0.815 -10.793 1.00 0.00 62 ALA A CA 2
ATOM 2687 C C . ALA A 1 62 ? 6.580 -1.002 -10.158 1.00 0.00 62 ALA A C 2
ATOM 2688 O O . ALA A 1 62 ? 7.585 -0.509 -10.671 1.00 0.00 62 ALA A O 2
ATOM 2695 N N . GLY A 1 63 ? 6.615 -1.718 -9.039 1.00 0.00 63 GLY A N 2
ATOM 2696 C CA . GLY A 1 63 ? 7.873 -2.044 -8.377 1.00 0.00 63 GLY A CA 2
ATOM 2697 C C . GLY A 1 63 ? 8.247 -0.982 -7.351 1.00 0.00 63 GLY A C 2
ATOM 2698 O O . GLY A 1 63 ? 9.189 -1.155 -6.580 1.00 0.00 63 GLY A O 2
ATOM 2702 N N . ARG A 1 64 ? 7.501 0.118 -7.347 1.00 0.00 64 ARG A N 2
ATOM 2703 C CA . ARG A 1 64 ? 7.765 1.219 -6.430 1.00 0.00 64 ARG A CA 2
ATOM 2704 C C . ARG A 1 64 ? 6.916 1.104 -5.171 1.00 0.00 64 ARG A C 2
ATOM 2705 O O . ARG A 1 64 ? 5.843 0.501 -5.186 1.00 0.00 64 ARG A O 2
ATOM 2726 N N . VAL A 1 65 ? 7.403 1.685 -4.080 1.00 0.00 65 VAL A N 2
ATOM 2727 C CA . VAL A 1 65 ? 6.663 1.698 -2.823 1.00 0.00 65 VAL A CA 2
ATOM 2728 C C . VAL A 1 65 ? 6.881 3.004 -2.069 1.00 0.00 65 VAL A C 2
ATOM 2729 O O . VAL A 1 65 ? 8.013 3.464 -1.918 1.00 0.00 65 VAL A O 2
ATOM 2742 N N . ILE A 1 66 ? 5.789 3.598 -1.598 1.00 0.00 66 ILE A N 2
ATOM 2743 C CA . ILE A 1 66 ? 5.867 4.789 -0.760 1.00 0.00 66 ILE A CA 2
ATOM 2744 C C . ILE A 1 66 ? 5.357 4.506 0.648 1.00 0.00 66 ILE A C 2
ATOM 2745 O O . ILE A 1 66 ? 4.161 4.297 0.853 1.00 0.00 66 ILE A O 2
ATOM 2761 N N . GLU A 1 67 ? 6.269 4.502 1.613 1.00 0.00 67 GLU A N 2
ATOM 2762 C CA . GLU A 1 67 ? 5.911 4.252 3.005 1.00 0.00 67 GLU A CA 2
ATOM 2763 C C . GLU A 1 67 ? 5.980 5.531 3.828 1.00 0.00 67 GLU A C 2
ATOM 2764 O O . GLU A 1 67 ? 7.064 6.043 4.108 1.00 0.00 67 GLU A O 2
ATOM 2776 N N . LYS A 1 68 ? 4.817 6.045 4.214 1.00 0.00 68 LYS A N 2
ATOM 2777 C CA . LYS A 1 68 ? 4.742 7.278 4.989 1.00 0.00 68 LYS A CA 2
ATOM 2778 C C . LYS A 1 68 ? 3.797 7.127 6.174 1.00 0.00 68 LYS A C 2
ATOM 2779 O O . LYS A 1 68 ? 2.814 6.389 6.106 1.00 0.00 68 LYS A O 2
ATOM 2798 N N . GLU A 1 69 ? 4.101 7.830 7.260 1.00 0.00 69 GLU A N 2
ATOM 2799 C CA . GLU A 1 69 ? 3.265 7.794 8.455 1.00 0.00 69 GLU A CA 2
ATOM 2800 C C . GLU A 1 69 ? 3.178 9.167 9.107 1.00 0.00 69 GLU A C 2
ATOM 2801 O O . GLU A 1 69 ? 4.039 10.022 8.895 1.00 0.00 69 GLU A O 2
ATOM 2813 N N . GLY A 1 70 ? 2.134 9.374 9.902 1.00 0.00 70 GLY A N 2
ATOM 2814 C CA . GLY A 1 70 ? 1.862 10.682 10.485 1.00 0.00 70 GLY A CA 2
ATOM 2815 C C . GLY A 1 70 ? 1.128 11.582 9.500 1.00 0.00 70 GLY A C 2
ATOM 2816 O O . GLY A 1 70 ? 1.225 12.807 9.573 1.00 0.00 70 GLY A O 2
ATOM 2820 N N . MET A 1 71 ? 0.395 10.968 8.577 1.00 0.00 71 MET A N 2
ATOM 2821 C CA . MET A 1 71 ? -0.276 11.707 7.515 1.00 0.00 71 MET A CA 2
ATOM 2822 C C . MET A 1 71 ? -1.607 12.272 7.992 1.00 0.00 71 MET A C 2
ATOM 2823 O O . MET A 1 71 ? -2.408 11.566 8.604 1.00 0.00 71 MET A O 2
ATOM 2837 N N . SER A 1 72 ? -1.838 13.549 7.706 1.00 0.00 72 SER A N 2
ATOM 2838 C CA . SER A 1 72 ? -3.105 14.192 8.038 1.00 0.00 72 SER A CA 2
ATOM 2839 C C . SER A 1 72 ? -4.194 13.806 7.045 1.00 0.00 72 SER A C 2
ATOM 2840 O O . SER A 1 72 ? -3.913 13.234 5.991 1.00 0.00 72 SER A O 2
ATOM 2848 N N . ARG A 1 73 ? -5.438 14.123 7.387 1.00 0.00 73 ARG A N 2
ATOM 2849 C CA . ARG A 1 73 ? -6.570 13.833 6.515 1.00 0.00 73 ARG A CA 2
ATOM 2850 C C . ARG A 1 73 ? -6.352 14.408 5.121 1.00 0.00 73 ARG A C 2
ATOM 2851 O O . ARG A 1 73 ? -6.564 13.726 4.118 1.00 0.00 73 ARG A O 2
ATOM 2872 N N . GLU A 1 74 ? -5.928 15.666 5.064 1.00 0.00 74 GLU A N 2
ATOM 2873 C CA . GLU A 1 74 ? -5.741 16.355 3.793 1.00 0.00 74 GLU A CA 2
ATOM 2874 C C . GLU A 1 74 ? -4.606 15.731 2.990 1.00 0.00 74 GLU A C 2
ATOM 2875 O O . GLU A 1 74 ? -4.691 15.613 1.767 1.00 0.00 74 GLU A O 2
ATOM 2887 N N . GLU A 1 75 ? -3.547 15.331 3.685 1.00 0.00 75 GLU A N 2
ATOM 2888 C CA . GLU A 1 75 ? -2.399 14.706 3.039 1.00 0.00 75 GLU A CA 2
ATOM 2889 C C . GLU A 1 75 ? -2.773 13.359 2.434 1.00 0.00 75 GLU A C 2
ATOM 2890 O O . GLU A 1 75 ? -2.368 13.035 1.318 1.00 0.00 75 GLU A O 2
ATOM 2902 N N . VAL A 1 76 ? -3.548 12.576 3.178 1.00 0.00 76 VAL A N 2
ATOM 2903 C CA . VAL A 1 76 ? -4.043 11.297 2.686 1.00 0.00 76 VAL A CA 2
ATOM 2904 C C . VAL A 1 76 ? -4.948 11.486 1.476 1.00 0.00 76 VAL A C 2
ATOM 2905 O O . VAL A 1 76 ? -4.836 10.762 0.486 1.00 0.00 76 VAL A O 2
ATOM 2918 N N . GLU A 1 77 ? -5.847 12.461 1.561 1.00 0.00 77 GLU A N 2
ATOM 2919 C CA . GLU A 1 77 ? -6.755 12.765 0.462 1.00 0.00 77 GLU A CA 2
ATOM 2920 C C . GLU A 1 77 ? -5.991 13.229 -0.771 1.00 0.00 77 GLU A C 2
ATOM 2921 O O . GLU A 1 77 ? -6.332 12.868 -1.897 1.00 0.00 77 GLU A O 2
ATOM 2933 N N . ALA A 1 78 ? -4.957 14.034 -0.552 1.00 0.00 78 ALA A N 2
ATOM 2934 C CA . ALA A 1 78 ? -4.139 14.546 -1.645 1.00 0.00 78 ALA A CA 2
ATOM 2935 C C . ALA A 1 78 ? -3.473 13.411 -2.412 1.00 0.00 78 ALA A C 2
ATOM 2936 O O . ALA A 1 78 ? -3.436 13.417 -3.642 1.00 0.00 78 ALA A O 2
ATOM 2943 N N . ILE A 1 79 ? -2.945 12.438 -1.677 1.00 0.00 79 ILE A N 2
ATOM 2944 C CA . ILE A 1 79 ? -2.230 11.321 -2.284 1.00 0.00 79 ILE A CA 2
ATOM 2945 C C . ILE A 1 79 ? -3.154 10.486 -3.160 1.00 0.00 79 ILE A C 2
ATOM 2946 O O . ILE A 1 79 ? -2.826 10.173 -4.304 1.00 0.00 79 ILE A O 2
ATOM 2962 N N . LYS A 1 80 ? -4.312 10.128 -2.617 1.00 0.00 80 LYS A N 2
ATOM 2963 C CA . LYS A 1 80 ? -5.279 9.310 -3.341 1.00 0.00 80 LYS A CA 2
ATOM 2964 C C . LYS A 1 80 ? -5.947 10.106 -4.456 1.00 0.00 80 LYS A C 2
ATOM 2965 O O . LYS A 1 80 ? -6.438 9.535 -5.430 1.00 0.00 80 LYS A O 2
ATOM 2984 N N . GLN A 1 81 ? -5.960 11.426 -4.307 1.00 0.00 81 GLN A N 2
ATOM 2985 C CA . GLN A 1 81 ? -6.431 12.311 -5.365 1.00 0.00 81 GLN A CA 2
ATOM 2986 C C . GLN A 1 81 ? -5.472 12.312 -6.549 1.00 0.00 81 GLN A C 2
ATOM 2987 O O . GLN A 1 81 ? -5.898 12.296 -7.705 1.00 0.00 81 GLN A O 2
ATOM 3001 N N . LEU A 1 82 ? -4.178 12.333 -6.255 1.00 0.00 82 LEU A N 2
ATOM 3002 C CA . LEU A 1 82 ? -3.155 12.258 -7.291 1.00 0.00 82 LEU A CA 2
ATOM 3003 C C . LEU A 1 82 ? -3.261 10.957 -8.077 1.00 0.00 82 LEU A C 2
ATOM 3004 O O . LEU A 1 82 ? -3.076 10.938 -9.294 1.00 0.00 82 LEU A O 2
ATOM 3020 N N . ILE A 1 83 ? -3.558 9.869 -7.374 1.00 0.00 83 ILE A N 2
ATOM 3021 C CA . ILE A 1 83 ? -3.775 8.578 -8.014 1.00 0.00 83 ILE A CA 2
ATOM 3022 C C . ILE A 1 83 ? -4.940 8.638 -8.994 1.00 0.00 83 ILE A C 2
ATOM 3023 O O . ILE A 1 83 ? -4.821 8.208 -10.142 1.00 0.00 83 ILE A O 2
ATOM 3039 N N . SER A 1 84 ? -6.066 9.173 -8.535 1.00 0.00 84 SER A N 2
ATOM 3040 C CA . SER A 1 84 ? -7.252 9.298 -9.373 1.00 0.00 84 SER A CA 2
ATOM 3041 C C . SER A 1 84 ? -7.059 10.361 -10.447 1.00 0.00 84 SER A C 2
ATOM 3042 O O . SER A 1 84 ? -7.763 10.373 -11.456 1.00 0.00 84 SER A O 2
ATOM 3050 N N . ALA A 1 85 ? -6.102 11.255 -10.221 1.00 0.00 85 ALA A N 2
ATOM 3051 C CA . ALA A 1 85 ? -5.797 12.309 -11.181 1.00 0.00 85 ALA A CA 2
ATOM 3052 C C . ALA A 1 85 ? -5.028 11.761 -12.376 1.00 0.00 85 ALA A C 2
ATOM 3053 O O . ALA A 1 85 ? -4.929 12.413 -13.415 1.00 0.00 85 ALA A O 2
ATOM 3060 N N . GLY A 1 86 ? -4.485 10.557 -12.223 1.00 0.00 86 GLY A N 2
ATOM 3061 C CA . GLY A 1 86 ? -3.750 9.905 -13.300 1.00 0.00 86 GLY A CA 2
ATOM 3062 C C . GLY A 1 86 ? -2.252 10.146 -13.170 1.00 0.00 86 GLY A C 2
ATOM 3063 O O . GLY A 1 86 ? -1.487 9.869 -14.092 1.00 0.00 86 GLY A O 2
ATOM 3067 N N . ALA A 1 87 ? -1.839 10.664 -12.017 1.00 0.00 87 ALA A N 2
ATOM 3068 C CA . ALA A 1 87 ? -0.423 10.864 -11.731 1.00 0.00 87 ALA A CA 2
ATOM 3069 C C . ALA A 1 87 ? 0.267 9.545 -11.409 1.00 0.00 87 ALA A C 2
ATOM 3070 O O . ALA A 1 87 ? -0.346 8.633 -10.854 1.00 0.00 87 ALA A O 2
ATOM 3077 N N . THR A 1 88 ? 1.544 9.450 -11.761 1.00 0.00 88 THR A N 2
ATOM 3078 C CA . THR A 1 88 ? 2.312 8.231 -11.535 1.00 0.00 88 THR A CA 2
ATOM 3079 C C . THR A 1 88 ? 2.806 8.150 -10.096 1.00 0.00 88 THR A C 2
ATOM 3080 O O . THR A 1 88 ? 2.863 9.157 -9.393 1.00 0.00 88 THR A O 2
ATOM 3091 N N . VAL A 1 89 ? 3.162 6.945 -9.666 1.00 0.00 89 VAL A N 2
ATOM 3092 C CA . VAL A 1 89 ? 3.599 6.719 -8.293 1.00 0.00 89 VAL A CA 2
ATOM 3093 C C . VAL A 1 89 ? 4.911 7.438 -8.009 1.00 0.00 89 VAL A C 2
ATOM 3094 O O . VAL A 1 89 ? 5.194 7.807 -6.868 1.00 0.00 89 VAL A O 2
ATOM 3107 N N . GLU A 1 90 ? 5.711 7.634 -9.052 1.00 0.00 90 GLU A N 2
ATOM 3108 C CA . GLU A 1 90 ? 6.977 8.344 -8.923 1.00 0.00 90 GLU A CA 2
ATOM 3109 C C . GLU A 1 90 ? 6.756 9.842 -8.765 1.00 0.00 90 GLU A C 2
ATOM 3110 O O . GLU A 1 90 ? 7.443 10.503 -7.986 1.00 0.00 90 GLU A O 2
ATOM 3122 N N . GLU A 1 91 ? 5.792 10.375 -9.509 1.00 0.00 91 GLU A N 2
ATOM 3123 C CA . GLU A 1 91 ? 5.388 11.767 -9.357 1.00 0.00 91 GLU A CA 2
ATOM 3124 C C . GLU A 1 91 ? 4.779 12.017 -7.983 1.00 0.00 91 GLU A C 2
ATOM 3125 O O . GLU A 1 91 ? 5.056 13.034 -7.346 1.00 0.00 91 GLU A O 2
ATOM 3137 N N . ILE A 1 92 ? 3.948 11.084 -7.531 1.00 0.00 92 ILE A N 2
ATOM 3138 C CA . ILE A 1 92 ? 3.348 11.171 -6.204 1.00 0.00 92 ILE A CA 2
ATOM 3139 C C . ILE A 1 92 ? 4.415 11.198 -5.118 1.00 0.00 92 IL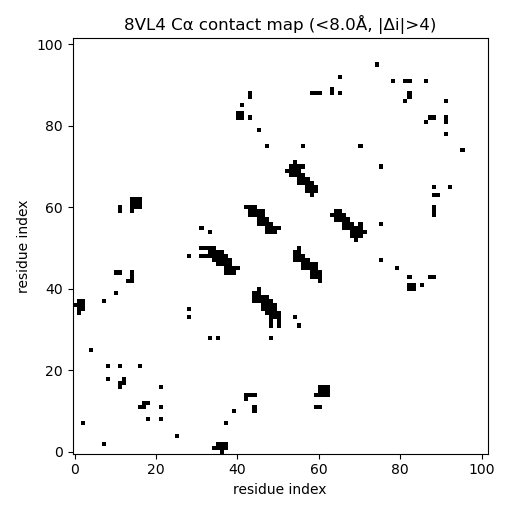E A C 2
ATOM 3140 O O . ILE A 1 92 ? 4.341 11.993 -4.181 1.00 0.00 92 ILE A O 2
ATOM 3156 N N . GLU A 1 93 ? 5.407 10.324 -5.248 1.00 0.00 93 GLU A N 2
ATOM 3157 C CA . GLU A 1 93 ? 6.540 10.308 -4.330 1.00 0.00 93 GLU A CA 2
ATOM 3158 C C . GLU A 1 93 ? 7.203 11.678 -4.250 1.00 0.00 93 GLU A C 2
ATOM 3159 O O . GLU A 1 93 ? 7.421 12.209 -3.162 1.00 0.00 93 GLU A O 2
ATOM 3171 N N . ALA A 1 94 ? 7.519 12.244 -5.410 1.00 0.00 94 ALA A N 2
ATOM 3172 C CA . ALA A 1 94 ? 8.180 13.543 -5.472 1.00 0.00 94 ALA A CA 2
ATOM 3173 C C . ALA A 1 94 ? 7.327 14.626 -4.825 1.00 0.00 94 ALA A C 2
ATOM 3174 O O . ALA A 1 94 ? 7.835 15.473 -4.090 1.00 0.00 94 ALA A O 2
ATOM 3181 N N . ILE A 1 95 ? 6.029 14.595 -5.103 1.00 0.00 95 ILE A N 2
ATOM 3182 C CA . ILE A 1 95 ? 5.102 15.578 -4.553 1.00 0.00 95 ILE A CA 2
ATOM 3183 C C . ILE A 1 95 ? 5.055 15.498 -3.033 1.00 0.00 95 ILE A C 2
ATOM 3184 O O . ILE A 1 95 ? 5.067 16.521 -2.347 1.00 0.00 95 ILE A O 2
ATOM 3200 N N . ILE A 1 96 ? 5.000 14.278 -2.510 1.00 0.00 96 ILE A N 2
ATOM 3201 C CA . ILE A 1 96 ? 5.016 14.060 -1.068 1.00 0.00 96 ILE A CA 2
ATOM 3202 C C . ILE A 1 96 ? 6.287 14.619 -0.442 1.00 0.00 96 ILE A C 2
ATOM 3203 O O . ILE A 1 96 ? 6.244 15.246 0.617 1.00 0.00 96 ILE A O 2
ATOM 3219 N N . LYS A 1 97 ? 7.417 14.390 -1.102 1.00 0.00 97 LYS A N 2
ATOM 3220 C CA . LYS A 1 97 ? 8.695 14.919 -0.639 1.00 0.00 97 LYS A CA 2
ATOM 3221 C C . LYS A 1 97 ? 8.690 16.443 -0.631 1.00 0.00 97 LYS A C 2
ATOM 3222 O O . LYS A 1 97 ? 9.255 17.071 0.264 1.00 0.00 97 LYS A O 2
ATOM 3241 N N . ARG A 1 98 ? 8.048 17.032 -1.635 1.00 0.00 98 ARG A N 2
ATOM 3242 C CA . ARG A 1 98 ? 7.904 18.482 -1.705 1.00 0.00 98 ARG A CA 2
ATOM 3243 C C . ARG A 1 98 ? 7.027 19.003 -0.574 1.00 0.00 98 ARG A C 2
ATOM 3244 O O . ARG A 1 98 ? 7.296 20.062 -0.005 1.00 0.00 98 ARG A O 2
ATOM 3265 N N . ILE A 1 99 ? 5.978 18.255 -0.251 1.00 0.00 99 ILE A N 2
ATOM 3266 C CA . ILE A 1 99 ? 5.127 18.577 0.888 1.00 0.00 99 ILE A CA 2
ATOM 3267 C C . ILE A 1 99 ? 5.917 18.547 2.191 1.00 0.00 99 ILE A C 2
ATOM 3268 O O . ILE A 1 99 ? 5.747 19.412 3.051 1.00 0.00 99 ILE A O 2
ATOM 3284 N N . GLU A 1 100 ? 6.780 17.547 2.330 1.00 0.00 100 GLU A N 2
ATOM 3285 C CA . GLU A 1 100 ? 7.652 17.445 3.495 1.00 0.00 100 GLU A CA 2
ATOM 3286 C C . GLU A 1 100 ? 8.615 18.624 3.567 1.00 0.00 100 GLU A C 2
ATOM 3287 O O . GLU A 1 100 ? 8.891 19.146 4.647 1.00 0.00 100 GLU A O 2
ATOM 3299 N N . ALA A 1 101 ? 9.122 19.038 2.412 1.00 0.00 101 ALA A N 2
ATOM 3300 C CA . ALA A 1 101 ? 10.030 20.177 2.339 1.00 0.00 101 ALA A CA 2
ATOM 3301 C C . ALA A 1 101 ? 9.337 21.462 2.773 1.00 0.00 101 ALA A C 2
ATOM 3302 O O . ALA A 1 101 ? 9.931 22.299 3.453 1.00 0.00 101 ALA A O 2
ATOM 3309 N N . ARG A 1 102 ? 8.080 21.614 2.374 1.00 0.00 102 ARG A N 2
ATOM 3310 C CA . ARG A 1 102 ? 7.293 22.785 2.746 1.00 0.00 102 ARG A CA 2
ATOM 3311 C C . ARG A 1 102 ? 7.008 22.805 4.242 1.00 0.00 102 ARG A C 2
ATOM 3312 O O . ARG A 1 102 ? 7.848 23.186 5.009 1.00 0.00 102 ARG A O 2
ATOM 3333 N N . GLY A 1 1 ? -12.957 -0.955 0.530 1.00 0.00 1 GLY A N 3
ATOM 3334 C CA . GLY A 1 1 ? -12.464 -0.807 1.895 1.00 0.00 1 GLY A CA 3
ATOM 3335 C C . GLY A 1 1 ? -11.118 -1.498 2.072 1.00 0.00 1 GLY A C 3
ATOM 3336 O O . GLY A 1 1 ? -10.123 -1.107 1.462 1.00 0.00 1 GLY A O 3
ATOM 3342 N N . LEU A 1 2 ? -11.094 -2.528 2.911 1.00 0.00 2 LEU A N 3
ATOM 3343 C CA . LEU A 1 2 ? -9.877 -3.298 3.144 1.00 0.00 2 LEU A CA 3
ATOM 3344 C C . LEU A 1 2 ? -9.906 -4.616 2.381 1.00 0.00 2 LEU A C 3
ATOM 3345 O O . LEU A 1 2 ? -10.793 -5.445 2.586 1.00 0.00 2 LEU A O 3
ATOM 3361 N N . LEU A 1 3 ? -8.930 -4.805 1.499 1.00 0.00 3 LEU A N 3
ATOM 3362 C CA . LEU A 1 3 ? -8.795 -6.054 0.760 1.00 0.00 3 LEU A CA 3
ATOM 3363 C C . LEU A 1 3 ? -8.104 -7.120 1.602 1.00 0.00 3 LEU A C 3
ATOM 3364 O O . LEU A 1 3 ? -7.326 -6.805 2.502 1.00 0.00 3 LEU A O 3
ATOM 3380 N N . THR A 1 4 ? -8.393 -8.382 1.304 1.00 0.00 4 THR A N 3
ATOM 3381 C CA . THR A 1 4 ? -7.754 -9.497 1.991 1.00 0.00 4 THR A CA 3
ATOM 3382 C C . THR A 1 4 ? -6.341 -9.727 1.472 1.00 0.00 4 THR A C 3
ATOM 3383 O O . THR A 1 4 ? -5.964 -9.211 0.419 1.00 0.00 4 THR A O 3
ATOM 3394 N N . ARG A 1 5 ? -5.562 -10.504 2.217 1.00 0.00 5 ARG A N 3
ATOM 3395 C CA . ARG A 1 5 ? -4.160 -10.730 1.881 1.00 0.00 5 ARG A CA 3
ATOM 3396 C C . ARG A 1 5 ? -4.020 -11.381 0.511 1.00 0.00 5 ARG A C 3
ATOM 3397 O O . ARG A 1 5 ? -3.072 -11.107 -0.223 1.00 0.00 5 ARG A O 3
ATOM 3418 N N . GLU A 1 6 ? -4.971 -12.246 0.172 1.00 0.00 6 GLU A N 3
ATOM 3419 C CA . GLU A 1 6 ? -4.989 -12.892 -1.135 1.00 0.00 6 GLU A CA 3
ATOM 3420 C C . GLU A 1 6 ? -5.348 -11.902 -2.234 1.00 0.00 6 GLU A C 3
ATOM 3421 O O . GLU A 1 6 ? -4.774 -11.933 -3.323 1.00 0.00 6 GLU A O 3
ATOM 3433 N N . GLU A 1 7 ? -6.301 -11.023 -1.944 1.00 0.00 7 GLU A N 3
ATOM 3434 C CA . GLU A 1 7 ? -6.680 -9.967 -2.876 1.00 0.00 7 GLU A CA 3
ATOM 3435 C C . GLU A 1 7 ? -5.548 -8.964 -3.060 1.00 0.00 7 GLU A C 3
ATOM 3436 O O . GLU A 1 7 ? -5.319 -8.469 -4.163 1.00 0.00 7 GLU A O 3
ATOM 3448 N N . ILE A 1 8 ? -4.844 -8.668 -1.972 1.00 0.00 8 ILE A N 3
ATOM 3449 C CA . ILE A 1 8 ? -3.679 -7.795 -2.029 1.00 0.00 8 ILE A CA 3
ATOM 3450 C C . ILE A 1 8 ? -2.567 -8.413 -2.868 1.00 0.00 8 ILE A C 3
ATOM 3451 O O . ILE A 1 8 ? -1.922 -7.728 -3.663 1.00 0.00 8 ILE A O 3
ATOM 3467 N N . GLU A 1 9 ? -2.349 -9.711 -2.688 1.00 0.00 9 GLU A N 3
ATOM 3468 C CA . GLU A 1 9 ? -1.381 -10.445 -3.494 1.00 0.00 9 GLU A CA 3
ATOM 3469 C C . GLU A 1 9 ? -1.652 -10.262 -4.983 1.00 0.00 9 GLU A C 3
ATOM 3470 O O . GLU A 1 9 ? -0.761 -9.886 -5.744 1.00 0.00 9 GLU A O 3
ATOM 3482 N N . ALA A 1 10 ? -2.888 -10.531 -5.390 1.00 0.00 10 ALA A N 3
ATOM 3483 C CA . ALA A 1 10 ? -3.287 -10.370 -6.783 1.00 0.00 10 ALA A CA 3
ATOM 3484 C C . ALA A 1 10 ? -3.176 -8.916 -7.223 1.00 0.00 10 ALA A C 3
ATOM 3485 O O . ALA A 1 10 ? -2.769 -8.626 -8.348 1.00 0.00 10 ALA A O 3
ATOM 3492 N N . ALA A 1 11 ? -3.541 -8.003 -6.328 1.00 0.00 11 ALA A N 3
ATOM 3493 C CA . ALA A 1 11 ? -3.480 -6.576 -6.623 1.00 0.00 11 ALA A CA 3
ATOM 3494 C C . ALA A 1 11 ? -2.046 -6.123 -6.860 1.00 0.00 11 ALA A C 3
ATOM 3495 O O . ALA A 1 11 ? -1.773 -5.352 -7.780 1.00 0.00 11 ALA A O 3
ATOM 3502 N N . LEU A 1 12 ? -1.132 -6.605 -6.025 1.00 0.00 12 LEU A N 3
ATOM 3503 C CA . LEU A 1 12 ? 0.276 -6.242 -6.136 1.00 0.00 12 LEU A CA 3
ATOM 3504 C C . LEU A 1 12 ? 0.930 -6.931 -7.327 1.00 0.00 12 LEU A C 3
ATOM 3505 O O . LEU A 1 12 ? 1.854 -6.394 -7.936 1.00 0.00 12 LEU A O 3
ATOM 3521 N N . LYS A 1 13 ? 0.444 -8.125 -7.654 1.00 0.00 13 LYS A N 3
ATOM 3522 C CA . LYS A 1 13 ? 0.864 -8.817 -8.866 1.00 0.00 13 LYS A CA 3
ATOM 3523 C C . LYS A 1 13 ? 0.619 -7.962 -10.102 1.00 0.00 13 LYS A C 3
ATOM 3524 O O . LYS A 1 13 ? 1.483 -7.843 -10.969 1.00 0.00 13 LYS A O 3
ATOM 3543 N N . GLU A 1 14 ? -0.568 -7.368 -10.178 1.00 0.00 14 GLU A N 3
ATOM 3544 C CA . GLU A 1 14 ? -0.875 -6.400 -11.224 1.00 0.00 14 GLU A CA 3
ATOM 3545 C C . GLU A 1 14 ? 0.036 -5.182 -11.133 1.00 0.00 14 GLU A C 3
ATOM 3546 O O . GLU A 1 14 ? 0.559 -4.710 -12.142 1.00 0.00 14 GLU A O 3
ATOM 3558 N N . ALA A 1 15 ? 0.222 -4.678 -9.918 1.00 0.00 15 ALA A N 3
ATOM 3559 C CA . ALA A 1 15 ? 1.054 -3.503 -9.696 1.00 0.00 15 ALA A CA 3
ATOM 3560 C C . ALA A 1 15 ? 2.474 -3.728 -10.201 1.00 0.00 15 ALA A C 3
ATOM 3561 O O . ALA A 1 15 ? 3.114 -2.811 -10.715 1.00 0.00 15 ALA A O 3
ATOM 3568 N N . GLY A 1 16 ? 2.960 -4.957 -10.055 1.00 0.00 16 GLY A N 3
ATOM 3569 C CA . GLY A 1 16 ? 4.250 -5.342 -10.614 1.00 0.00 16 GLY A CA 3
ATOM 3570 C C . GLY A 1 16 ? 5.201 -5.826 -9.526 1.00 0.00 16 GLY A C 3
ATOM 3571 O O . GLY A 1 16 ? 6.404 -5.574 -9.584 1.00 0.00 16 GLY A O 3
ATOM 3575 N N . PHE A 1 17 ? 4.653 -6.520 -8.536 1.00 0.00 17 PHE A N 3
ATOM 3576 C CA . PHE A 1 17 ? 5.458 -7.081 -7.457 1.00 0.00 17 PHE A CA 3
ATOM 3577 C C . PHE A 1 17 ? 5.550 -8.598 -7.571 1.00 0.00 17 PHE A C 3
ATOM 3578 O O . PHE A 1 17 ? 4.611 -9.254 -8.022 1.00 0.00 17 PHE A O 3
ATOM 3595 N N . THR A 1 18 ? 6.687 -9.149 -7.160 1.00 0.00 18 THR A N 3
ATOM 3596 C CA . THR A 1 18 ? 6.878 -10.594 -7.152 1.00 0.00 18 THR A CA 3
ATOM 3597 C C . THR A 1 18 ? 6.337 -11.214 -5.869 1.00 0.00 18 THR A C 3
ATOM 3598 O O . THR A 1 18 ? 6.015 -10.508 -4.913 1.00 0.00 18 THR A O 3
ATOM 3609 N N . GLU A 1 19 ? 6.241 -12.539 -5.853 1.00 0.00 19 GLU A N 3
ATOM 3610 C CA . GLU A 1 19 ? 5.740 -13.258 -4.687 1.00 0.00 19 GLU A CA 3
ATOM 3611 C C . GLU A 1 19 ? 6.505 -12.867 -3.430 1.00 0.00 19 GLU A C 3
ATOM 3612 O O . GLU A 1 19 ? 5.908 -12.555 -2.400 1.00 0.00 19 GLU A O 3
ATOM 3624 N N . GLU A 1 20 ? 7.831 -12.884 -3.520 1.00 0.00 20 GLU A N 3
ATOM 3625 C CA . GLU A 1 20 ? 8.680 -12.493 -2.401 1.00 0.00 20 GLU A CA 3
ATOM 3626 C C . GLU A 1 20 ? 8.354 -11.082 -1.929 1.00 0.00 20 GLU A C 3
ATOM 3627 O O . GLU A 1 20 ? 8.156 -10.847 -0.737 1.00 0.00 20 GLU A O 3
ATOM 3639 N N . GLU A 1 21 ? 8.299 -10.146 -2.871 1.00 0.00 21 GLU A N 3
ATOM 3640 C CA . GLU A 1 21 ? 8.027 -8.751 -2.548 1.00 0.00 21 GLU A CA 3
ATOM 3641 C C . GLU A 1 21 ? 6.649 -8.590 -1.917 1.00 0.00 21 GLU A C 3
ATOM 3642 O O . GLU A 1 21 ? 6.474 -7.818 -0.975 1.00 0.00 21 GLU A O 3
ATOM 3654 N N . ILE A 1 22 ? 5.675 -9.325 -2.441 1.00 0.00 22 ILE A N 3
ATOM 3655 C CA . ILE A 1 22 ? 4.318 -9.291 -1.907 1.00 0.00 22 ILE A CA 3
ATOM 3656 C C . ILE A 1 22 ? 4.282 -9.780 -0.465 1.00 0.00 22 ILE A C 3
ATOM 3657 O O . ILE A 1 22 ? 3.647 -9.167 0.393 1.00 0.00 22 ILE A O 3
ATOM 3673 N N . ARG A 1 23 ? 4.969 -10.887 -0.203 1.00 0.00 23 ARG A N 3
ATOM 3674 C CA . ARG A 1 23 ? 5.035 -11.448 1.141 1.00 0.00 23 ARG A CA 3
ATOM 3675 C C . ARG A 1 23 ? 5.672 -10.466 2.116 1.00 0.00 23 ARG A C 3
ATOM 3676 O O . ARG A 1 23 ? 5.262 -10.372 3.273 1.00 0.00 23 ARG A O 3
ATOM 3697 N N . LYS A 1 24 ? 6.674 -9.735 1.642 1.00 0.00 24 LYS A N 3
ATOM 3698 C CA . LYS A 1 24 ? 7.327 -8.713 2.451 1.00 0.00 24 LYS A CA 3
ATOM 3699 C C . LYS A 1 24 ? 6.366 -7.583 2.793 1.00 0.00 24 LYS A C 3
ATOM 3700 O O . LYS A 1 24 ? 6.295 -7.140 3.939 1.00 0.00 24 LYS A O 3
ATOM 3719 N N . VAL A 1 25 ? 5.626 -7.119 1.790 1.00 0.00 25 VAL A N 3
ATOM 3720 C CA . VAL A 1 25 ? 4.640 -6.063 1.990 1.00 0.00 25 VAL A CA 3
ATOM 3721 C C . VAL A 1 25 ? 3.577 -6.486 2.996 1.00 0.00 25 VAL A C 3
ATOM 3722 O O . VAL A 1 25 ? 3.230 -5.729 3.902 1.00 0.00 25 VAL A O 3
ATOM 3735 N N . LEU A 1 26 ? 3.061 -7.699 2.829 1.00 0.00 26 LEU A N 3
ATOM 3736 C CA . LEU A 1 26 ? 2.048 -8.232 3.731 1.00 0.00 26 LEU A CA 3
ATOM 3737 C C . LEU A 1 26 ? 2.591 -8.373 5.147 1.00 0.00 26 LEU A C 3
ATOM 3738 O O . LEU A 1 26 ? 1.896 -8.080 6.121 1.00 0.00 26 LEU A O 3
ATOM 3754 N N . ALA A 1 27 ? 3.836 -8.823 5.256 1.00 0.00 27 ALA A N 3
ATOM 3755 C CA . ALA A 1 27 ? 4.498 -8.940 6.550 1.00 0.00 27 ALA A CA 3
ATOM 3756 C C . ALA A 1 27 ? 4.647 -7.579 7.218 1.00 0.00 27 ALA A C 3
ATOM 3757 O O . ALA A 1 27 ? 4.389 -7.432 8.412 1.00 0.00 27 ALA A O 3
ATOM 3764 N N . TRP A 1 28 ? 5.065 -6.587 6.440 1.00 0.00 28 TRP A N 3
ATOM 3765 C CA . TRP A 1 28 ? 5.235 -5.232 6.952 1.00 0.00 28 TRP A CA 3
ATOM 3766 C C . TRP A 1 28 ? 3.917 -4.670 7.469 1.00 0.00 28 TRP A C 3
ATOM 3767 O O . TRP A 1 28 ? 3.877 -4.009 8.506 1.00 0.00 28 TRP A O 3
ATOM 3788 N N . LEU A 1 29 ? 2.838 -4.937 6.740 1.00 0.00 29 LEU A N 3
ATOM 3789 C CA . LEU A 1 29 ? 1.512 -4.476 7.137 1.00 0.00 29 LEU A CA 3
ATOM 3790 C C . LEU A 1 29 ? 1.071 -5.126 8.442 1.00 0.00 29 LEU A C 3
ATOM 3791 O O . LEU A 1 29 ? 0.465 -4.479 9.295 1.00 0.00 29 LEU A O 3
ATOM 3807 N N . GLU A 1 30 ? 1.377 -6.411 8.590 1.00 0.00 30 GLU A N 3
ATOM 3808 C CA . GLU A 1 30 ? 1.058 -7.139 9.812 1.00 0.00 30 GLU A CA 3
ATOM 3809 C C . GLU A 1 30 ? 1.872 -6.620 10.991 1.00 0.00 30 GLU A C 3
ATOM 3810 O O . GLU A 1 30 ? 1.388 -6.583 12.123 1.00 0.00 30 GLU A O 3
ATOM 3822 N N . ARG A 1 31 ? 3.109 -6.221 10.719 1.00 0.00 31 ARG A N 3
ATOM 3823 C CA . ARG A 1 31 ? 3.977 -5.657 11.747 1.00 0.00 31 ARG A CA 3
ATOM 3824 C C . ARG A 1 31 ? 3.436 -4.325 12.252 1.00 0.00 31 ARG A C 3
ATOM 3825 O O . ARG A 1 31 ? 3.550 -4.008 13.435 1.00 0.00 31 ARG A O 3
ATOM 3846 N N . VAL A 1 32 ? 2.850 -3.549 11.347 1.00 0.00 32 VAL A N 3
ATOM 3847 C CA . VAL A 1 32 ? 2.228 -2.282 11.714 1.00 0.00 32 VAL A CA 3
ATOM 3848 C C . VAL A 1 32 ? 0.906 -2.506 12.437 1.00 0.00 32 VAL A C 3
ATOM 3849 O O . VAL A 1 32 ? 0.677 -1.956 13.514 1.00 0.00 32 VAL A O 3
ATOM 3862 N N . GLY A 1 33 ? 0.039 -3.316 11.838 1.00 0.00 33 GLY A N 3
ATOM 3863 C CA . GLY A 1 33 ? -1.243 -3.650 12.447 1.00 0.00 33 GLY A CA 3
ATOM 3864 C C . GLY A 1 33 ? -2.205 -2.471 12.387 1.00 0.00 33 GLY A C 3
ATOM 3865 O O . GLY A 1 33 ? -2.010 -1.537 11.608 1.00 0.00 33 GLY A O 3
ATOM 3869 N N . GLY A 1 34 ? -3.244 -2.518 13.214 1.00 0.00 34 GLY A N 3
ATOM 3870 C CA . GLY A 1 34 ? -4.204 -1.425 13.302 1.00 0.00 34 GLY A CA 3
ATOM 3871 C C . GLY A 1 34 ? -5.230 -1.501 12.179 1.00 0.00 34 GLY A C 3
ATOM 3872 O O . GLY A 1 34 ? -5.185 -2.405 11.345 1.00 0.00 34 GLY A O 3
ATOM 3876 N N . GLU A 1 35 ? -6.155 -0.547 12.164 1.00 0.00 35 GLU A N 3
ATOM 3877 C CA . GLU A 1 35 ? -7.138 -0.450 11.092 1.00 0.00 35 GLU A CA 3
ATOM 3878 C C . GLU A 1 35 ? -6.535 0.190 9.847 1.00 0.00 35 GLU A C 3
ATOM 3879 O O . GLU A 1 35 ? -5.856 1.213 9.931 1.00 0.00 35 GLU A O 3
ATOM 3891 N N . ARG A 1 36 ? -6.789 -0.419 8.694 1.00 0.00 36 ARG A N 3
ATOM 3892 C CA . ARG A 1 36 ? -6.222 0.056 7.437 1.00 0.00 36 ARG A CA 3
ATOM 3893 C C . ARG A 1 36 ? -7.118 -0.301 6.259 1.00 0.00 36 ARG A C 3
ATOM 3894 O O . ARG A 1 36 ? -7.980 -1.173 6.363 1.00 0.00 36 ARG A O 3
ATOM 3915 N N . LYS A 1 37 ? -6.909 0.378 5.136 1.00 0.00 37 LYS A N 3
ATOM 3916 C CA . LYS A 1 37 ? -7.659 0.095 3.918 1.00 0.00 37 LYS A CA 3
ATOM 3917 C C . LYS A 1 37 ? -6.738 0.036 2.706 1.00 0.00 37 LYS A C 3
ATOM 3918 O O . LYS A 1 37 ? -5.663 0.635 2.700 1.00 0.00 37 LYS A O 3
ATOM 3937 N N . VAL A 1 38 ? -7.167 -0.691 1.679 1.00 0.00 38 VAL A N 3
ATOM 3938 C CA . VAL A 1 38 ? -6.362 -0.865 0.475 1.00 0.00 38 VAL A CA 3
ATOM 3939 C C . VAL A 1 38 ? -7.094 -0.343 -0.755 1.00 0.00 38 VAL A C 3
ATOM 3940 O O . VAL A 1 38 ? -8.170 -0.831 -1.103 1.00 0.00 38 VAL A O 3
ATOM 3953 N N . LEU A 1 39 ? -6.504 0.648 -1.413 1.00 0.00 39 LEU A N 3
ATOM 3954 C CA . LEU A 1 39 ? -7.100 1.238 -2.606 1.00 0.00 39 LEU A CA 3
ATOM 3955 C C . LEU A 1 39 ? -6.419 0.730 -3.870 1.00 0.00 39 LEU A C 3
ATOM 3956 O O . LEU A 1 39 ? -5.197 0.801 -4.001 1.00 0.00 39 LEU A O 3
ATOM 3972 N N . LYS A 1 40 ? -7.218 0.217 -4.800 1.00 0.00 40 LYS A N 3
ATOM 3973 C CA . LYS A 1 40 ? -6.692 -0.319 -6.051 1.00 0.00 40 LYS A CA 3
ATOM 3974 C C . LYS A 1 40 ? -7.215 0.463 -7.248 1.00 0.00 40 LYS A C 3
ATOM 3975 O O . LYS A 1 40 ? -8.374 0.321 -7.637 1.00 0.00 40 LYS A O 3
ATOM 3994 N N . VAL A 1 41 ? -6.352 1.290 -7.829 1.00 0.00 41 VAL A N 3
ATOM 3995 C CA . VAL A 1 41 ? -6.728 2.103 -8.979 1.00 0.00 41 VAL A CA 3
ATOM 3996 C C . VAL A 1 41 ? -5.743 1.920 -10.128 1.00 0.00 41 VAL A C 3
ATOM 3997 O O . VAL A 1 41 ? -4.614 2.408 -10.073 1.00 0.00 41 VAL A O 3
ATOM 4010 N N . ALA A 1 42 ? -6.178 1.216 -11.167 1.00 0.00 42 ALA A N 3
ATOM 4011 C CA . ALA A 1 42 ? -5.407 1.116 -12.401 1.00 0.00 42 ALA A CA 3
ATOM 4012 C C . ALA A 1 42 ? -3.977 0.672 -12.121 1.00 0.00 42 ALA A C 3
ATOM 4013 O O . ALA A 1 42 ? -3.027 1.214 -12.686 1.00 0.00 42 ALA A O 3
ATOM 4020 N N . GLY A 1 43 ? -3.829 -0.318 -11.248 1.00 0.00 43 GLY A N 3
ATOM 4021 C CA . GLY A 1 43 ? -2.534 -0.942 -11.009 1.00 0.00 43 GLY A CA 3
ATOM 4022 C C . GLY A 1 43 ? -1.870 -0.373 -9.762 1.00 0.00 43 GLY A C 3
ATOM 4023 O O . GLY A 1 43 ? -1.042 -1.032 -9.133 1.00 0.00 43 GLY A O 3
ATOM 4027 N N . LYS A 1 44 ? -2.238 0.853 -9.408 1.00 0.00 44 LYS A N 3
ATOM 4028 C CA . LYS A 1 44 ? -1.601 1.555 -8.302 1.00 0.00 44 LYS A CA 3
ATOM 4029 C C . LYS A 1 44 ? -2.260 1.203 -6.974 1.00 0.00 44 LYS A C 3
ATOM 4030 O O . LYS A 1 44 ? -3.467 1.379 -6.802 1.00 0.00 44 LYS A O 3
ATOM 4049 N N . ILE A 1 45 ? -1.462 0.704 -6.036 1.00 0.00 45 ILE A N 3
ATOM 4050 C CA . ILE A 1 45 ? -1.981 0.244 -4.754 1.00 0.00 45 ILE A CA 3
ATOM 4051 C C . ILE A 1 45 ? -1.622 1.213 -3.634 1.00 0.00 45 ILE A C 3
ATOM 4052 O O . ILE A 1 45 ? -0.456 1.560 -3.451 1.00 0.00 45 ILE A O 3
ATOM 4068 N N . LEU A 1 46 ? -2.632 1.648 -2.889 1.00 0.00 46 LEU A N 3
ATOM 4069 C CA . LEU A 1 46 ? -2.421 2.549 -1.762 1.00 0.00 46 LEU A CA 3
ATOM 4070 C C . LEU A 1 46 ? -2.931 1.937 -0.464 1.00 0.00 46 LEU A C 3
ATOM 4071 O O . LEU A 1 46 ? -4.104 1.577 -0.355 1.00 0.00 46 LEU A O 3
ATOM 4087 N N . ILE A 1 47 ? -2.045 1.820 0.518 1.00 0.00 47 ILE A N 3
ATOM 4088 C CA . ILE A 1 47 ? -2.419 1.312 1.833 1.00 0.00 47 ILE A CA 3
ATOM 4089 C C . ILE A 1 47 ? -2.331 2.405 2.891 1.00 0.00 47 ILE A C 3
ATOM 4090 O O . ILE A 1 47 ? -1.265 2.976 3.119 1.00 0.00 47 ILE A O 3
ATOM 4106 N N . ILE A 1 48 ? -3.457 2.689 3.536 1.00 0.00 48 ILE A N 3
ATOM 4107 C CA . ILE A 1 48 ? -3.510 3.716 4.569 1.00 0.00 48 ILE A CA 3
ATOM 4108 C C . ILE A 1 48 ? -3.814 3.109 5.933 1.00 0.00 48 ILE A C 3
ATOM 4109 O O . ILE A 1 48 ? -4.839 2.451 6.116 1.00 0.00 48 ILE A O 3
ATOM 4125 N N . VAL A 1 49 ? -2.920 3.336 6.888 1.00 0.00 49 VAL A N 3
ATOM 4126 C CA . VAL A 1 49 ? -3.097 2.824 8.241 1.00 0.00 49 VAL A CA 3
ATOM 4127 C C . VAL A 1 49 ? -3.451 3.944 9.212 1.00 0.00 49 VAL A C 3
ATOM 4128 O O . VAL A 1 49 ? -2.775 4.972 9.262 1.00 0.00 49 VAL A O 3
ATOM 4141 N N . GLU A 1 50 ? -4.514 3.739 9.983 1.00 0.00 50 GLU A N 3
ATOM 4142 C CA . GLU A 1 50 ? -4.935 4.714 10.982 1.00 0.00 50 GLU A CA 3
ATOM 4143 C C . GLU A 1 50 ? -4.983 4.093 12.372 1.00 0.00 50 GLU A C 3
ATOM 4144 O O . GLU A 1 50 ? -5.728 3.144 12.613 1.00 0.00 50 GLU A O 3
ATOM 4156 N N . LYS A 1 51 ? -4.183 4.636 13.283 1.00 0.00 51 LYS A N 3
ATOM 4157 C CA . LYS A 1 51 ? -4.161 4.162 14.663 1.00 0.00 51 LYS A CA 3
ATOM 4158 C C . LYS A 1 51 ? -3.569 5.210 15.595 1.00 0.00 51 LYS A C 3
ATOM 4159 O O . LYS A 1 51 ? -2.903 6.146 15.152 1.00 0.00 51 LYS A O 3
ATOM 4178 N N . ARG A 1 52 ? -3.816 5.048 16.892 1.00 0.00 52 ARG A N 3
ATOM 4179 C CA . ARG A 1 52 ? -3.404 6.038 17.880 1.00 0.00 52 ARG A CA 3
ATOM 4180 C C . ARG A 1 52 ? -1.888 6.063 18.034 1.00 0.00 52 ARG A C 3
ATOM 4181 O O . ARG A 1 52 ? -1.318 7.051 18.499 1.00 0.00 52 ARG A O 3
ATOM 4202 N N . ALA A 1 53 ? -1.240 4.973 17.640 1.00 0.00 53 ALA A N 3
ATOM 4203 C CA . ALA A 1 53 ? 0.211 4.866 17.738 1.00 0.00 53 ALA A CA 3
ATOM 4204 C C . ALA A 1 53 ? 0.896 5.626 16.609 1.00 0.00 53 ALA A C 3
ATOM 4205 O O . ALA A 1 53 ? 2.106 5.848 16.641 1.00 0.00 53 ALA A O 3
ATOM 4212 N N . GLY A 1 54 ? 0.114 6.024 15.611 1.00 0.00 54 GLY A N 3
ATOM 4213 C CA . GLY A 1 54 ? 0.640 6.777 14.479 1.00 0.00 54 GLY A CA 3
ATOM 4214 C C . GLY A 1 54 ? 0.159 6.192 13.156 1.00 0.00 54 GLY A C 3
ATOM 4215 O O . GLY A 1 54 ? 0.128 4.974 12.980 1.00 0.00 54 GLY A O 3
ATOM 4219 N N . SER A 1 55 ? -0.215 7.067 12.230 1.00 0.00 55 SER A N 3
ATOM 4220 C CA . SER A 1 55 ? -0.688 6.640 10.919 1.00 0.00 55 SER A CA 3
ATOM 4221 C C . SER A 1 55 ? 0.476 6.320 9.991 1.00 0.00 55 SER A C 3
ATOM 4222 O O . SER A 1 55 ? 1.593 6.796 10.193 1.00 0.00 55 SER A O 3
ATOM 4230 N N . ARG A 1 56 ? 0.208 5.512 8.971 1.00 0.00 56 ARG A N 3
ATOM 4231 C CA . ARG A 1 56 ? 1.215 5.182 7.969 1.00 0.00 56 ARG A CA 3
ATOM 4232 C C . ARG A 1 56 ? 0.598 5.081 6.580 1.00 0.00 56 ARG A C 3
ATOM 4233 O O . ARG A 1 56 ? -0.606 4.873 6.439 1.00 0.00 56 ARG A O 3
ATOM 4254 N N . LEU A 1 57 ? 1.432 5.230 5.556 1.00 0.00 57 LEU A N 3
ATOM 4255 C CA . LEU A 1 57 ? 0.966 5.175 4.175 1.00 0.00 57 LEU A CA 3
ATOM 4256 C C . LEU A 1 57 ? 1.981 4.474 3.280 1.00 0.00 57 LEU A C 3
ATOM 4257 O O . LEU A 1 57 ? 3.180 4.739 3.358 1.00 0.00 57 LEU A O 3
ATOM 4273 N N . LEU A 1 58 ? 1.492 3.577 2.430 1.00 0.00 58 LEU A N 3
ATOM 4274 C CA . LEU A 1 58 ? 2.348 2.870 1.485 1.00 0.00 58 LEU A CA 3
ATOM 4275 C C . LEU A 1 58 ? 1.920 3.138 0.048 1.00 0.00 58 LEU A C 3
ATOM 4276 O O . LEU A 1 58 ? 0.766 2.914 -0.319 1.00 0.00 58 LEU A O 3
ATOM 4292 N N . LEU A 1 59 ? 2.857 3.617 -0.764 1.00 0.00 59 LEU A N 3
ATOM 4293 C CA . LEU A 1 59 ? 2.661 3.681 -2.207 1.00 0.00 59 LEU A CA 3
ATOM 4294 C C . LEU A 1 59 ? 3.325 2.501 -2.907 1.00 0.00 59 LEU A C 3
ATOM 4295 O O . LEU A 1 59 ? 4.551 2.398 -2.940 1.00 0.00 59 LEU A O 3
ATOM 4311 N N . LEU A 1 60 ? 2.508 1.615 -3.464 1.00 0.00 60 LEU A N 3
ATOM 4312 C CA . LEU A 1 60 ? 3.006 0.369 -4.035 1.00 0.00 60 LEU A CA 3
ATOM 4313 C C . LEU A 1 60 ? 2.652 0.260 -5.513 1.00 0.00 60 LEU A C 3
ATOM 4314 O O . LEU A 1 60 ? 1.490 0.067 -5.870 1.00 0.00 60 LEU A O 3
ATOM 4330 N N . TYR A 1 61 ? 3.660 0.387 -6.369 1.00 0.00 61 TYR A N 3
ATOM 4331 C CA . TYR A 1 61 ? 3.473 0.223 -7.805 1.00 0.00 61 TYR A CA 3
ATOM 4332 C C . TYR A 1 61 ? 4.807 0.049 -8.519 1.00 0.00 61 TYR A C 3
ATOM 4333 O O . TYR A 1 61 ? 5.767 0.767 -8.243 1.00 0.00 61 TYR A O 3
ATOM 4351 N N . ALA A 1 62 ? 4.858 -0.909 -9.439 1.00 0.00 62 ALA A N 3
ATOM 4352 C CA . ALA A 1 62 ? 6.022 -1.080 -10.301 1.00 0.00 62 ALA A CA 3
ATOM 4353 C C . ALA A 1 62 ? 7.268 -1.404 -9.487 1.00 0.00 62 ALA A C 3
ATOM 4354 O O . ALA A 1 62 ? 8.385 -1.079 -9.889 1.00 0.00 62 ALA A O 3
ATOM 4361 N N . GLY A 1 63 ? 7.069 -2.045 -8.340 1.00 0.00 63 GLY A N 3
ATOM 4362 C CA . GLY A 1 63 ? 8.182 -2.480 -7.503 1.00 0.00 63 GLY A CA 3
ATOM 4363 C C . GLY A 1 63 ? 8.592 -1.389 -6.521 1.00 0.00 63 GLY A C 3
ATOM 4364 O O . GLY A 1 63 ? 9.363 -1.635 -5.593 1.00 0.00 63 GLY A O 3
ATOM 4368 N N . ARG A 1 64 ? 8.072 -0.185 -6.730 1.00 0.00 64 ARG A N 3
ATOM 4369 C CA . ARG A 1 64 ? 8.429 0.959 -5.901 1.00 0.00 64 ARG A CA 3
ATOM 4370 C C . ARG A 1 64 ? 7.642 0.959 -4.596 1.00 0.00 64 ARG A C 3
ATOM 4371 O O . ARG A 1 64 ? 6.420 0.814 -4.596 1.00 0.00 64 ARG A O 3
ATOM 4392 N N . VAL A 1 65 ? 8.351 1.124 -3.483 1.00 0.00 65 VAL A N 3
ATOM 4393 C CA . VAL A 1 65 ? 7.718 1.159 -2.170 1.00 0.00 65 VAL A CA 3
ATOM 4394 C C . VAL A 1 65 ? 8.060 2.444 -1.428 1.00 0.00 65 VAL A C 3
ATOM 4395 O O . VAL A 1 65 ? 9.195 2.638 -0.993 1.00 0.00 65 VAL A O 3
ATOM 4408 N N . ILE A 1 66 ? 7.071 3.320 -1.287 1.00 0.00 66 ILE A N 3
ATOM 4409 C CA . ILE A 1 66 ? 7.234 4.540 -0.506 1.00 0.00 66 ILE A CA 3
ATOM 4410 C C . ILE A 1 66 ? 6.494 4.447 0.823 1.00 0.00 66 ILE A C 3
ATOM 4411 O O . ILE A 1 66 ? 5.268 4.346 0.855 1.00 0.00 66 ILE A O 3
ATOM 4427 N N . GLU A 1 67 ? 7.247 4.482 1.916 1.00 0.00 67 GLU A N 3
ATOM 4428 C CA . GLU A 1 67 ? 6.665 4.390 3.250 1.00 0.00 67 GLU A CA 3
ATOM 4429 C C . GLU A 1 67 ? 6.642 5.750 3.936 1.00 0.00 67 GLU A C 3
ATOM 4430 O O . GLU A 1 67 ? 7.676 6.405 4.072 1.00 0.00 67 GLU A O 3
ATOM 4442 N N . LYS A 1 68 ? 5.456 6.169 4.366 1.00 0.00 68 LYS A N 3
ATOM 4443 C CA . LYS A 1 68 ? 5.309 7.417 5.107 1.00 0.00 68 LYS A CA 3
ATOM 4444 C C . LYS A 1 68 ? 4.665 7.176 6.467 1.00 0.00 68 LYS A C 3
ATOM 4445 O O . LYS A 1 68 ? 3.987 6.170 6.674 1.00 0.00 68 LYS A O 3
ATOM 4464 N N . GLU A 1 69 ? 4.881 8.106 7.392 1.00 0.00 69 GLU A N 3
ATOM 4465 C CA . GLU A 1 69 ? 4.375 7.966 8.751 1.00 0.00 69 GLU A CA 3
ATOM 4466 C C . GLU A 1 69 ? 3.974 9.316 9.331 1.00 0.00 69 GLU A C 3
ATOM 4467 O O . GLU A 1 69 ? 4.677 10.311 9.158 1.00 0.00 69 GLU A O 3
ATOM 4479 N N . GLY A 1 70 ? 2.838 9.345 10.021 1.00 0.00 70 GLY A N 3
ATOM 4480 C CA . GLY A 1 70 ? 2.303 10.587 10.565 1.00 0.00 70 GLY A CA 3
ATOM 4481 C C . GLY A 1 70 ? 1.492 11.341 9.519 1.00 0.00 70 GLY A C 3
ATOM 4482 O O . GLY A 1 70 ? 1.451 12.572 9.520 1.00 0.00 70 GLY A O 3
ATOM 4486 N N . MET A 1 71 ? 0.846 10.597 8.629 1.00 0.00 71 MET A N 3
ATOM 4487 C CA . MET A 1 71 ? 0.085 11.194 7.539 1.00 0.00 71 MET A CA 3
ATOM 4488 C C . MET A 1 71 ? -1.317 11.583 7.993 1.00 0.00 71 MET A C 3
ATOM 4489 O O . MET A 1 71 ? -2.010 10.796 8.638 1.00 0.00 71 MET A O 3
ATOM 4503 N N . SER A 1 72 ? -1.727 12.799 7.653 1.00 0.00 72 SER A N 3
ATOM 4504 C CA . SER A 1 72 ? -3.064 13.277 7.985 1.00 0.00 72 SER A CA 3
ATOM 4505 C C . SER A 1 72 ? -4.078 12.855 6.929 1.00 0.00 72 SER A C 3
ATOM 4506 O O . SER A 1 72 ? -3.709 12.436 5.834 1.00 0.00 72 SER A O 3
ATOM 4514 N N . ARG A 1 73 ? -5.358 12.971 7.267 1.00 0.00 73 ARG A N 3
ATOM 4515 C CA . ARG A 1 73 ? -6.427 12.538 6.376 1.00 0.00 73 ARG A CA 3
ATOM 4516 C C . ARG A 1 73 ? -6.474 13.393 5.116 1.00 0.00 73 ARG A C 3
ATOM 4517 O O . ARG A 1 73 ? -6.847 12.916 4.045 1.00 0.00 73 ARG A O 3
ATOM 4538 N N . GLU A 1 74 ? -6.092 14.658 5.252 1.00 0.00 74 GLU A N 3
ATOM 4539 C CA . GLU A 1 74 ? -6.044 15.570 4.115 1.00 0.00 74 GLU A CA 3
ATOM 4540 C C . GLU A 1 74 ? -4.917 15.198 3.159 1.00 0.00 74 GLU A C 3
ATOM 4541 O O . GLU A 1 74 ? -5.085 15.243 1.940 1.00 0.00 74 GLU A O 3
ATOM 4553 N N . GLU A 1 75 ? -3.769 14.833 3.719 1.00 0.00 75 GLU A N 3
ATOM 4554 C CA . GLU A 1 75 ? -2.602 14.488 2.917 1.00 0.00 75 GLU A CA 3
ATOM 4555 C C . GLU A 1 75 ? -2.844 13.221 2.107 1.00 0.00 75 GLU A C 3
ATOM 4556 O O . GLU A 1 75 ? -2.537 13.165 0.916 1.00 0.00 75 GLU A O 3
ATOM 4568 N N . VAL A 1 76 ? -3.398 12.205 2.759 1.00 0.00 76 VAL A N 3
ATOM 4569 C CA . VAL A 1 76 ? -3.619 10.913 2.120 1.00 0.00 76 VAL A CA 3
ATOM 4570 C C . VAL A 1 76 ? -4.759 10.984 1.113 1.00 0.00 76 VAL A C 3
ATOM 4571 O O . VAL A 1 76 ? -4.805 10.210 0.156 1.00 0.00 76 VAL A O 3
ATOM 4584 N N . GLU A 1 77 ? -5.679 11.917 1.332 1.00 0.00 77 GLU A N 3
ATOM 4585 C CA . GLU A 1 77 ? -6.764 12.161 0.390 1.00 0.00 77 GLU A CA 3
ATOM 4586 C C . GLU A 1 77 ? -6.249 12.811 -0.888 1.00 0.00 77 GLU A C 3
ATOM 4587 O O . GLU A 1 77 ? -6.676 12.462 -1.988 1.00 0.00 77 GLU A O 3
ATOM 4599 N N . ALA A 1 78 ? -5.328 13.757 -0.735 1.00 0.00 78 ALA A N 3
ATOM 4600 C CA . ALA A 1 78 ? -4.657 14.364 -1.877 1.00 0.00 78 ALA A CA 3
ATOM 4601 C C . ALA A 1 78 ? -3.894 13.324 -2.686 1.00 0.00 78 ALA A C 3
ATOM 4602 O O . ALA A 1 78 ? -3.893 13.358 -3.917 1.00 0.00 78 ALA A O 3
ATOM 4609 N N . ILE A 1 79 ? -3.247 12.397 -1.988 1.00 0.00 79 ILE A N 3
ATOM 4610 C CA . ILE A 1 79 ? -2.552 11.293 -2.639 1.00 0.00 79 ILE A CA 3
ATOM 4611 C C . ILE A 1 79 ? -3.525 10.409 -3.410 1.00 0.00 79 ILE A C 3
ATOM 4612 O O . ILE A 1 79 ? -3.252 10.009 -4.542 1.00 0.00 79 ILE A O 3
ATOM 4628 N N . LYS A 1 80 ? -4.660 10.106 -2.790 1.00 0.00 80 LYS A N 3
ATOM 4629 C CA . LYS A 1 80 ? -5.719 9.355 -3.454 1.00 0.00 80 LYS A CA 3
ATOM 4630 C C . LYS A 1 80 ? -6.143 10.030 -4.751 1.00 0.00 80 LYS A C 3
ATOM 4631 O O . LYS A 1 80 ? -6.362 9.367 -5.765 1.00 0.00 80 LYS A O 3
ATOM 4650 N N . GLN A 1 81 ? -6.258 11.353 -4.714 1.00 0.00 81 GLN A N 3
ATOM 4651 C CA . GLN A 1 81 ? -6.627 12.124 -5.895 1.00 0.00 81 GLN A CA 3
ATOM 4652 C C . GLN A 1 81 ? -5.560 12.017 -6.978 1.00 0.00 81 GLN A C 3
ATOM 4653 O O . GLN A 1 81 ? -5.873 11.862 -8.158 1.00 0.00 81 GLN A O 3
ATOM 4667 N N . LEU A 1 82 ? -4.299 12.100 -6.568 1.00 0.00 82 LEU A N 3
ATOM 4668 C CA . LEU A 1 82 ? -3.182 11.981 -7.498 1.00 0.00 82 LEU A CA 3
ATOM 4669 C C . LEU A 1 82 ? -3.184 10.625 -8.191 1.00 0.00 82 LEU A C 3
ATOM 4670 O O . LEU A 1 82 ? -2.924 10.530 -9.390 1.00 0.00 82 LEU A O 3
ATOM 4686 N N . ILE A 1 83 ? -3.480 9.578 -7.429 1.00 0.00 83 ILE A N 3
ATOM 4687 C CA . ILE A 1 83 ? -3.556 8.229 -7.977 1.00 0.00 83 ILE A CA 3
ATOM 4688 C C . ILE A 1 83 ? -4.678 8.112 -9.000 1.00 0.00 83 ILE A C 3
ATOM 4689 O O . ILE A 1 83 ? -4.497 7.533 -10.071 1.00 0.00 83 ILE A O 3
ATOM 4705 N N . SER A 1 84 ? -5.838 8.667 -8.665 1.00 0.00 84 SER A N 3
ATOM 4706 C CA . SER A 1 84 ? -6.981 8.659 -9.570 1.00 0.00 84 SER A CA 3
ATOM 4707 C C . SER A 1 84 ? -6.723 9.532 -10.791 1.00 0.00 84 SER A C 3
ATOM 4708 O O . SER A 1 84 ? -7.356 9.361 -11.833 1.00 0.00 84 SER A O 3
ATOM 4716 N N . ALA A 1 85 ? -5.790 10.468 -10.657 1.00 0.00 85 ALA A N 3
ATOM 4717 C CA . ALA A 1 85 ? -5.379 11.307 -11.777 1.00 0.00 85 ALA A CA 3
ATOM 4718 C C . ALA A 1 85 ? -4.410 10.569 -12.692 1.00 0.00 85 ALA A C 3
ATOM 4719 O O . ALA A 1 85 ? -4.122 11.021 -13.799 1.00 0.00 85 ALA A O 3
ATOM 4726 N N . GLY A 1 86 ? -3.911 9.431 -12.221 1.00 0.00 86 GLY A N 3
ATOM 4727 C CA . GLY A 1 86 ? -2.998 8.612 -13.009 1.00 0.00 86 GLY A CA 3
ATOM 4728 C C . GLY A 1 86 ? -1.550 9.031 -12.788 1.00 0.00 86 GLY A C 3
ATOM 4729 O O . GLY A 1 86 ? -0.697 8.831 -13.652 1.00 0.00 86 GLY A O 3
ATOM 4733 N N . ALA A 1 87 ? -1.280 9.613 -11.624 1.00 0.00 87 ALA A N 3
ATOM 4734 C CA . ALA A 1 87 ? 0.069 10.049 -11.280 1.00 0.00 87 ALA A CA 3
ATOM 4735 C C . ALA A 1 87 ? 0.941 8.868 -10.872 1.00 0.00 87 ALA A C 3
ATOM 4736 O O . ALA A 1 87 ? 0.463 7.916 -10.254 1.00 0.00 87 ALA A O 3
ATOM 4743 N N . THR A 1 88 ? 2.221 8.937 -11.219 1.00 0.00 88 THR A N 3
ATOM 4744 C CA . THR A 1 88 ? 3.173 7.896 -10.848 1.00 0.00 88 THR A CA 3
ATOM 4745 C C . THR A 1 88 ? 3.618 8.050 -9.400 1.00 0.00 88 THR A C 3
ATOM 4746 O O . THR A 1 88 ? 3.777 9.166 -8.903 1.00 0.00 88 THR A O 3
ATOM 4757 N N . VAL A 1 89 ? 3.821 6.923 -8.726 1.00 0.00 89 VAL A N 3
ATOM 4758 C CA . VAL A 1 89 ? 4.198 6.930 -7.317 1.00 0.00 89 VAL A CA 3
ATOM 4759 C C . VAL A 1 89 ? 5.346 7.897 -7.058 1.00 0.00 89 VAL A C 3
ATOM 4760 O O . VAL A 1 89 ? 5.325 8.655 -6.088 1.00 0.00 89 VAL A O 3
ATOM 4773 N N . GLU A 1 90 ? 6.345 7.869 -7.933 1.00 0.00 90 GLU A N 3
ATOM 4774 C CA . GLU A 1 90 ? 7.498 8.753 -7.808 1.00 0.00 90 GLU A CA 3
ATOM 4775 C C . GLU A 1 90 ? 7.092 10.213 -7.958 1.00 0.00 90 GLU A C 3
ATOM 4776 O O . GLU A 1 90 ? 7.615 11.087 -7.267 1.00 0.00 90 GLU A O 3
ATOM 4788 N N . GLU A 1 91 ? 6.156 10.471 -8.865 1.00 0.00 91 GLU A N 3
ATOM 4789 C CA . GLU A 1 91 ? 5.604 11.810 -9.037 1.00 0.00 91 GLU A CA 3
ATOM 4790 C C . GLU A 1 91 ? 4.802 12.235 -7.814 1.00 0.00 91 GLU A C 3
ATOM 4791 O O . GLU A 1 91 ? 4.850 13.394 -7.401 1.00 0.00 91 GLU A O 3
ATOM 4803 N N . ILE A 1 92 ? 4.064 11.292 -7.240 1.00 0.00 92 ILE A N 3
ATOM 4804 C CA . ILE A 1 92 ? 3.315 11.546 -6.014 1.00 0.00 92 ILE A CA 3
ATOM 4805 C C . ILE A 1 92 ? 4.248 11.885 -4.859 1.00 0.00 92 ILE A C 3
ATOM 4806 O O . ILE A 1 92 ? 3.982 12.804 -4.083 1.00 0.00 92 ILE A O 3
ATOM 4822 N N . GLU A 1 93 ? 5.342 11.141 -4.749 1.00 0.00 93 GLU A N 3
ATOM 4823 C CA . GLU A 1 93 ? 6.343 11.396 -3.720 1.00 0.00 93 GLU A CA 3
ATOM 4824 C C . GLU A 1 93 ? 6.914 12.802 -3.844 1.00 0.00 93 GLU A C 3
ATOM 4825 O O . GLU A 1 93 ? 7.139 13.481 -2.842 1.00 0.00 93 GLU A O 3
ATOM 4837 N N . ALA A 1 94 ? 7.145 13.235 -5.078 1.00 0.00 94 ALA A N 3
ATOM 4838 C CA . ALA A 1 94 ? 7.612 14.591 -5.340 1.00 0.00 94 ALA A CA 3
ATOM 4839 C C . ALA A 1 94 ? 6.637 15.625 -4.791 1.00 0.00 94 ALA A C 3
ATOM 4840 O O . ALA A 1 94 ? 7.046 16.631 -4.211 1.00 0.00 94 ALA A O 3
ATOM 4847 N N . ILE A 1 95 ? 5.347 15.371 -4.978 1.00 0.00 95 ILE A N 3
ATOM 4848 C CA . ILE A 1 95 ? 4.309 16.248 -4.448 1.00 0.00 95 ILE A CA 3
ATOM 4849 C C . ILE A 1 95 ? 4.276 16.204 -2.925 1.00 0.00 95 ILE A C 3
ATOM 4850 O O . ILE A 1 95 ? 4.102 17.230 -2.268 1.00 0.00 95 ILE A O 3
ATOM 4866 N N . ILE A 1 96 ? 4.443 15.008 -2.369 1.00 0.00 96 ILE A N 3
ATOM 4867 C CA . ILE A 1 96 ? 4.491 14.836 -0.922 1.00 0.00 96 ILE A CA 3
ATOM 4868 C C . ILE A 1 96 ? 5.646 15.619 -0.312 1.00 0.00 96 ILE A C 3
ATOM 4869 O O . ILE A 1 96 ? 5.498 16.248 0.737 1.00 0.00 96 ILE A O 3
ATOM 4885 N N . LYS A 1 97 ? 6.797 15.578 -0.975 1.00 0.00 97 LYS A N 3
ATOM 4886 C CA . LYS A 1 97 ? 7.961 16.342 -0.538 1.00 0.00 97 LYS A CA 3
ATOM 4887 C C . LYS A 1 97 ? 7.658 17.835 -0.506 1.00 0.00 97 LYS A C 3
ATOM 4888 O O . LYS A 1 97 ? 8.083 18.544 0.406 1.00 0.00 97 LYS A O 3
ATOM 4907 N N . ARG A 1 98 ? 6.922 18.307 -1.507 1.00 0.00 98 ARG A N 3
ATOM 4908 C CA . ARG A 1 98 ? 6.492 19.700 -1.551 1.00 0.00 98 ARG A CA 3
ATOM 4909 C C . ARG A 1 98 ? 5.554 20.023 -0.396 1.00 0.00 98 ARG A C 3
ATOM 4910 O O . ARG A 1 98 ? 5.608 21.114 0.173 1.00 0.00 98 ARG A O 3
ATOM 4931 N N . ILE A 1 99 ? 4.695 19.070 -0.053 1.00 0.00 99 ILE A N 3
ATOM 4932 C CA . ILE A 1 99 ? 3.831 19.201 1.115 1.00 0.00 99 ILE A CA 3
ATOM 4933 C C . ILE A 1 99 ? 4.646 19.234 2.401 1.00 0.00 99 ILE A C 3
ATOM 4934 O O . ILE A 1 99 ? 4.395 20.052 3.286 1.00 0.00 99 ILE A O 3
ATOM 4950 N N . GLU A 1 100 ? 5.625 18.339 2.500 1.00 0.00 100 GLU A N 3
ATOM 4951 C CA . GLU A 1 100 ? 6.485 18.271 3.674 1.00 0.00 100 GLU A CA 3
ATOM 4952 C C . GLU A 1 100 ? 7.286 19.556 3.845 1.00 0.00 100 GLU A C 3
ATOM 4953 O O . GLU A 1 100 ? 7.575 19.972 4.967 1.00 0.00 100 GLU A O 3
ATOM 4965 N N . ALA A 1 101 ? 7.641 20.179 2.728 1.00 0.00 101 ALA A N 3
ATOM 4966 C CA . ALA A 1 101 ? 8.436 21.402 2.752 1.00 0.00 101 ALA A CA 3
ATOM 4967 C C . ALA A 1 101 ? 7.546 22.635 2.850 1.00 0.00 101 ALA A C 3
ATOM 4968 O O . ALA A 1 101 ? 8.033 23.765 2.832 1.00 0.00 101 ALA A O 3
ATOM 4975 N N . ARG A 1 102 ? 6.241 22.410 2.954 1.00 0.00 102 ARG A N 3
ATOM 4976 C CA . ARG A 1 102 ? 5.280 23.503 3.033 1.00 0.00 102 ARG A CA 3
ATOM 4977 C C . ARG A 1 102 ? 4.873 23.776 4.476 1.00 0.00 102 ARG A C 3
ATOM 4978 O O . ARG A 1 102 ? 5.591 24.420 5.189 1.00 0.00 102 ARG A O 3
ATOM 4999 N N . GLY A 1 1 ? -12.526 -1.872 2.373 1.00 0.00 1 GLY A N 4
ATOM 5000 C CA . GLY A 1 1 ? -11.812 -1.516 3.593 1.00 0.00 1 GLY A CA 4
ATOM 5001 C C . GLY A 1 1 ? -10.595 -2.409 3.800 1.00 0.00 1 GLY A C 4
ATOM 5002 O O . GLY A 1 1 ? -9.686 -2.438 2.970 1.00 0.00 1 GLY A O 4
ATOM 5008 N N . LEU A 1 2 ? -10.584 -3.137 4.911 1.00 0.00 2 LEU A N 4
ATOM 5009 C CA . LEU A 1 2 ? -9.470 -4.020 5.237 1.00 0.00 2 LEU A CA 4
ATOM 5010 C C . LEU A 1 2 ? -9.552 -5.322 4.451 1.00 0.00 2 LEU A C 4
ATOM 5011 O O . LEU A 1 2 ? -10.485 -6.106 4.625 1.00 0.00 2 LEU A O 4
ATOM 5027 N N . LEU A 1 3 ? -8.569 -5.548 3.585 1.00 0.00 3 LEU A N 4
ATOM 5028 C CA . LEU A 1 3 ? -8.510 -6.773 2.796 1.00 0.00 3 LEU A CA 4
ATOM 5029 C C . LEU A 1 3 ? -7.609 -7.810 3.456 1.00 0.00 3 LEU A C 4
ATOM 5030 O O . LEU A 1 3 ? -6.749 -7.471 4.269 1.00 0.00 3 LEU A O 4
ATOM 5046 N N . THR A 1 4 ? -7.813 -9.073 3.101 1.00 0.00 4 THR A N 4
ATOM 5047 C CA . THR A 1 4 ? -7.010 -10.161 3.648 1.00 0.00 4 THR A CA 4
ATOM 5048 C C . THR A 1 4 ? -5.681 -10.286 2.915 1.00 0.00 4 THR A C 4
ATOM 5049 O O . THR A 1 4 ? -5.480 -9.675 1.865 1.00 0.00 4 THR A O 4
ATOM 5060 N N . ARG A 1 5 ? -4.775 -11.082 3.472 1.00 0.00 5 ARG A N 4
ATOM 5061 C CA . ARG A 1 5 ? -3.444 -11.246 2.903 1.00 0.00 5 ARG A CA 4
ATOM 5062 C C . ARG A 1 5 ? -3.513 -11.842 1.503 1.00 0.00 5 ARG A C 4
ATOM 5063 O O . ARG A 1 5 ? -2.715 -11.499 0.631 1.00 0.00 5 ARG A O 4
ATOM 5084 N N . GLU A 1 6 ? -4.473 -12.736 1.292 1.00 0.00 6 GLU A N 4
ATOM 5085 C CA . GLU A 1 6 ? -4.668 -13.361 -0.011 1.00 0.00 6 GLU A CA 4
ATOM 5086 C C . GLU A 1 6 ? -5.214 -12.362 -1.023 1.00 0.00 6 GLU A C 4
ATOM 5087 O O . GLU A 1 6 ? -4.801 -12.350 -2.183 1.00 0.00 6 GLU A O 4
ATOM 5099 N N . GLU A 1 7 ? -6.145 -11.525 -0.578 1.00 0.00 7 GLU A N 4
ATOM 5100 C CA . GLU A 1 7 ? -6.708 -10.483 -1.428 1.00 0.00 7 GLU A CA 4
ATOM 5101 C C . GLU A 1 7 ? -5.663 -9.432 -1.776 1.00 0.00 7 GLU A C 4
ATOM 5102 O O . GLU A 1 7 ? -5.585 -8.973 -2.917 1.00 0.00 7 GLU A O 4
ATOM 5114 N N . ILE A 1 8 ? -4.862 -9.052 -0.788 1.00 0.00 8 ILE A N 4
ATOM 5115 C CA . ILE A 1 8 ? -3.780 -8.099 -1.002 1.00 0.00 8 ILE A CA 4
ATOM 5116 C C . ILE A 1 8 ? -2.709 -8.677 -1.918 1.00 0.00 8 ILE A C 4
ATOM 5117 O O . ILE A 1 8 ? -2.189 -7.986 -2.795 1.00 0.00 8 ILE A O 4
ATOM 5133 N N . GLU A 1 9 ? -2.383 -9.948 -1.710 1.00 0.00 9 GLU A N 4
ATOM 5134 C CA . GLU A 1 9 ? -1.456 -10.654 -2.586 1.00 0.00 9 GLU A CA 4
ATOM 5135 C C . GLU A 1 9 ? -1.855 -10.500 -4.048 1.00 0.00 9 GLU A C 4
ATOM 5136 O O . GLU A 1 9 ? -1.057 -10.059 -4.876 1.00 0.00 9 GLU A O 4
ATOM 5148 N N . ALA A 1 10 ? -3.093 -10.865 -4.360 1.00 0.00 10 ALA A N 4
ATOM 5149 C CA . ALA A 1 10 ? -3.601 -10.767 -5.722 1.00 0.00 10 ALA A CA 4
ATOM 5150 C C . ALA A 1 10 ? -3.577 -9.326 -6.217 1.00 0.00 10 ALA A C 4
ATOM 5151 O O . ALA A 1 10 ? -3.257 -9.061 -7.376 1.00 0.00 10 ALA A O 4
ATOM 5158 N N . ALA A 1 11 ? -3.917 -8.397 -5.330 1.00 0.00 11 ALA A N 4
ATOM 5159 C CA . ALA A 1 11 ? -3.914 -6.979 -5.668 1.00 0.00 11 ALA A CA 4
ATOM 5160 C C . ALA A 1 11 ? -2.518 -6.508 -6.055 1.00 0.00 11 ALA A C 4
ATOM 5161 O O . ALA A 1 11 ? -2.352 -5.736 -7.000 1.00 0.00 11 ALA A O 4
ATOM 5168 N N . LEU A 1 12 ? -1.515 -6.976 -5.319 1.00 0.00 12 LEU A N 4
ATOM 5169 C CA . LEU A 1 12 ? -0.133 -6.590 -5.573 1.00 0.00 12 LEU A CA 4
ATOM 5170 C C . LEU A 1 12 ? 0.409 -7.273 -6.822 1.00 0.00 12 LEU A C 4
ATOM 5171 O O . LEU A 1 12 ? 1.288 -6.741 -7.500 1.00 0.00 12 LEU A O 4
ATOM 5187 N N . LYS A 1 13 ? -0.121 -8.454 -7.122 1.00 0.00 13 LYS A N 4
ATOM 5188 C CA . LYS A 1 13 ? 0.191 -9.140 -8.370 1.00 0.00 13 LYS A CA 4
ATOM 5189 C C . LYS A 1 13 ? -0.285 -8.337 -9.573 1.00 0.00 13 LYS A C 4
ATOM 5190 O O . LYS A 1 13 ? 0.377 -8.302 -10.611 1.00 0.00 13 LYS A O 4
ATOM 5209 N N . GLU A 1 14 ? -1.438 -7.692 -9.429 1.00 0.00 14 GLU A N 4
ATOM 5210 C CA . GLU A 1 14 ? -1.942 -6.784 -10.453 1.00 0.00 14 GLU A CA 4
ATOM 5211 C C . GLU A 1 14 ? -1.081 -5.531 -10.550 1.00 0.00 14 GLU A C 4
ATOM 5212 O O . GLU A 1 14 ? -0.842 -5.013 -11.640 1.00 0.00 14 GLU A O 4
ATOM 5224 N N . ALA A 1 15 ? -0.618 -5.048 -9.402 1.00 0.00 15 ALA A N 4
ATOM 5225 C CA . ALA A 1 15 ? 0.292 -3.910 -9.362 1.00 0.00 15 ALA A CA 4
ATOM 5226 C C . ALA A 1 15 ? 1.628 -4.249 -10.008 1.00 0.00 15 ALA A C 4
ATOM 5227 O O . ALA A 1 15 ? 2.263 -3.397 -10.631 1.00 0.00 15 ALA A O 4
ATOM 5234 N N . GLY A 1 16 ? 2.052 -5.499 -9.857 1.00 0.00 16 GLY A N 4
ATOM 5235 C CA . GLY A 1 16 ? 3.234 -5.997 -10.551 1.00 0.00 16 GLY A CA 4
ATOM 5236 C C . GLY A 1 16 ? 4.361 -6.302 -9.573 1.00 0.00 16 GLY A C 4
ATOM 5237 O O . GLY A 1 16 ? 5.512 -5.930 -9.802 1.00 0.00 16 GLY A O 4
ATOM 5241 N N . PHE A 1 17 ? 4.023 -6.980 -8.482 1.00 0.00 17 PHE A N 4
ATOM 5242 C CA . PHE A 1 17 ? 5.012 -7.366 -7.483 1.00 0.00 17 PHE A CA 4
ATOM 5243 C C . PHE A 1 17 ? 5.167 -8.881 -7.418 1.00 0.00 17 PHE A C 4
ATOM 5244 O O . PHE A 1 17 ? 4.231 -9.624 -7.711 1.00 0.00 17 PHE A O 4
ATOM 5261 N N . THR A 1 18 ? 6.356 -9.332 -7.033 1.00 0.00 18 THR A N 4
ATOM 5262 C CA . THR A 1 18 ? 6.643 -10.759 -6.946 1.00 0.00 18 THR A CA 4
ATOM 5263 C C . THR A 1 18 ? 6.195 -11.329 -5.606 1.00 0.00 18 THR A C 4
ATOM 5264 O O . THR A 1 18 ? 5.819 -10.588 -4.699 1.00 0.00 18 THR A O 4
ATOM 5275 N N . GLU A 1 19 ? 6.237 -12.652 -5.489 1.00 0.00 19 GLU A N 4
ATOM 5276 C CA . GLU A 1 19 ? 5.770 -13.330 -4.286 1.00 0.00 19 GLU A CA 4
ATOM 5277 C C . GLU A 1 19 ? 6.567 -12.895 -3.063 1.00 0.00 19 GLU A C 4
ATOM 5278 O O . GLU A 1 19 ? 6.012 -12.722 -1.978 1.00 0.00 19 GLU A O 4
ATOM 5290 N N . GLU A 1 20 ? 7.871 -12.718 -3.245 1.00 0.00 20 GLU A N 4
ATOM 5291 C CA . GLU A 1 20 ? 8.748 -12.312 -2.154 1.00 0.00 20 GLU A CA 4
ATOM 5292 C C . GLU A 1 20 ? 8.519 -10.855 -1.776 1.00 0.00 20 GLU A C 4
ATOM 5293 O O . GLU A 1 20 ? 8.543 -10.499 -0.597 1.00 0.00 20 GLU A O 4
ATOM 5305 N N . GLU A 1 21 ? 8.297 -10.016 -2.781 1.00 0.00 21 GLU A N 4
ATOM 5306 C CA . GLU A 1 21 ? 7.967 -8.614 -2.550 1.00 0.00 21 GLU A CA 4
ATOM 5307 C C . GLU A 1 21 ? 6.626 -8.474 -1.841 1.00 0.00 21 GLU A C 4
ATOM 5308 O O . GLU A 1 21 ? 6.469 -7.642 -0.947 1.00 0.00 21 GLU A O 4
ATOM 5320 N N . ILE A 1 22 ? 5.660 -9.293 -2.245 1.00 0.00 22 ILE A N 4
ATOM 5321 C CA . ILE A 1 22 ? 4.358 -9.323 -1.590 1.00 0.00 22 ILE A CA 4
ATOM 5322 C C . ILE A 1 22 ? 4.484 -9.755 -0.135 1.00 0.00 22 ILE A C 4
ATOM 5323 O O . ILE A 1 22 ? 3.881 -9.156 0.755 1.00 0.00 22 ILE A O 4
ATOM 5339 N N . ARG A 1 23 ? 5.273 -10.798 0.102 1.00 0.00 23 ARG A N 4
ATOM 5340 C CA . ARG A 1 23 ? 5.513 -11.286 1.454 1.00 0.00 23 ARG A CA 4
ATOM 5341 C C . ARG A 1 23 ? 6.029 -10.173 2.358 1.00 0.00 23 ARG A C 4
ATOM 5342 O O . ARG A 1 23 ? 5.584 -10.027 3.496 1.00 0.00 23 ARG A O 4
ATOM 5363 N N . LYS A 1 24 ? 6.969 -9.388 1.844 1.00 0.00 24 LYS A N 4
ATOM 5364 C CA . LYS A 1 24 ? 7.516 -8.259 2.586 1.00 0.00 24 LYS A CA 4
ATOM 5365 C C . LYS A 1 24 ? 6.429 -7.254 2.942 1.00 0.00 24 LYS A C 4
ATOM 5366 O O . LYS A 1 24 ? 6.337 -6.802 4.083 1.00 0.00 24 LYS A O 4
ATOM 5385 N N . VAL A 1 25 ? 5.604 -6.909 1.958 1.00 0.00 25 VAL A N 4
ATOM 5386 C CA . VAL A 1 25 ? 4.539 -5.934 2.158 1.00 0.00 25 VAL A CA 4
ATOM 5387 C C . VAL A 1 25 ? 3.526 -6.429 3.182 1.00 0.00 25 VAL A C 4
ATOM 5388 O O . VAL A 1 25 ? 3.115 -5.685 4.073 1.00 0.00 25 VAL A O 4
ATOM 5401 N N . LEU A 1 26 ? 3.126 -7.688 3.051 1.00 0.00 26 LEU A N 4
ATOM 5402 C CA . LEU A 1 26 ? 2.164 -8.287 3.969 1.00 0.00 26 LEU A CA 4
ATOM 5403 C C . LEU A 1 26 ? 2.696 -8.294 5.396 1.00 0.00 26 LEU A C 4
ATOM 5404 O O . LEU A 1 26 ? 1.956 -8.037 6.346 1.00 0.00 26 LEU A O 4
ATOM 5420 N N . ALA A 1 27 ? 3.984 -8.590 5.541 1.00 0.00 27 ALA A N 4
ATOM 5421 C CA . ALA A 1 27 ? 4.633 -8.567 6.846 1.00 0.00 27 ALA A CA 4
ATOM 5422 C C . ALA A 1 27 ? 4.575 -7.177 7.467 1.00 0.00 27 ALA A C 4
ATOM 5423 O O . ALA A 1 27 ? 4.359 -7.032 8.669 1.00 0.00 27 ALA A O 4
ATOM 5430 N N . TRP A 1 28 ? 4.768 -6.157 6.638 1.00 0.00 28 TRP A N 4
ATOM 5431 C CA . TRP A 1 28 ? 4.696 -4.774 7.095 1.00 0.00 28 TRP A CA 4
ATOM 5432 C C . TRP A 1 28 ? 3.310 -4.444 7.636 1.00 0.00 28 TRP A C 4
ATOM 5433 O O . TRP A 1 28 ? 3.174 -3.707 8.612 1.00 0.00 28 TRP A O 4
ATOM 5454 N N . LEU A 1 29 ? 2.284 -4.993 6.994 1.00 0.00 29 LEU A N 4
ATOM 5455 C CA . LEU A 1 29 ? 0.908 -4.772 7.419 1.00 0.00 29 LEU A CA 4
ATOM 5456 C C . LEU A 1 29 ? 0.571 -5.604 8.651 1.00 0.00 29 LEU A C 4
ATOM 5457 O O . LEU A 1 29 ? -0.292 -5.232 9.446 1.00 0.00 29 LEU A O 4
ATOM 5473 N N . GLU A 1 30 ? 1.257 -6.732 8.802 1.00 0.00 30 GLU A N 4
ATOM 5474 C CA . GLU A 1 30 ? 1.129 -7.552 10.000 1.00 0.00 30 GLU A CA 4
ATOM 5475 C C . GLU A 1 30 ? 1.731 -6.853 11.212 1.00 0.00 30 GLU A C 4
ATOM 5476 O O . GLU A 1 30 ? 1.276 -7.044 12.341 1.00 0.00 30 GLU A O 4
ATOM 5488 N N . ARG A 1 31 ? 2.755 -6.041 10.973 1.00 0.00 31 ARG A N 4
ATOM 5489 C CA . ARG A 1 31 ? 3.380 -5.262 12.036 1.00 0.00 31 ARG A CA 4
ATOM 5490 C C . ARG A 1 31 ? 2.449 -4.161 12.530 1.00 0.00 31 ARG A C 4
ATOM 5491 O O . ARG A 1 31 ? 2.559 -3.709 13.670 1.00 0.00 31 ARG A O 4
ATOM 5512 N N . VAL A 1 32 ? 1.535 -3.734 11.667 1.00 0.00 32 VAL A N 4
ATOM 5513 C CA . VAL A 1 32 ? 0.576 -2.694 12.019 1.00 0.00 32 VAL A CA 4
ATOM 5514 C C . VAL A 1 32 ? -0.412 -3.186 13.068 1.00 0.00 32 VAL A C 4
ATOM 5515 O O . VAL A 1 32 ? -1.130 -4.163 12.849 1.00 0.00 32 VAL A O 4
ATOM 5528 N N . GLY A 1 33 ? -0.444 -2.507 14.210 1.00 0.00 33 GLY A N 4
ATOM 5529 C CA . GLY A 1 33 ? -1.356 -2.865 15.289 1.00 0.00 33 GLY A CA 4
ATOM 5530 C C . GLY A 1 33 ? -2.655 -2.074 15.198 1.00 0.00 33 GLY A C 4
ATOM 5531 O O . GLY A 1 33 ? -3.627 -2.377 15.892 1.00 0.00 33 GLY A O 4
ATOM 5535 N N . GLY A 1 34 ? -2.666 -1.060 14.341 1.00 0.00 34 GLY A N 4
ATOM 5536 C CA . GLY A 1 34 ? -3.850 -0.231 14.149 1.00 0.00 34 GLY A CA 4
ATOM 5537 C C . GLY A 1 34 ? -4.729 -0.777 13.031 1.00 0.00 34 GLY A C 4
ATOM 5538 O O . GLY A 1 34 ? -4.615 -1.941 12.650 1.00 0.00 34 GLY A O 4
ATOM 5542 N N . GLU A 1 35 ? -5.605 0.073 12.506 1.00 0.00 35 GLU A N 4
ATOM 5543 C CA . GLU A 1 35 ? -6.529 -0.332 11.453 1.00 0.00 35 GLU A CA 4
ATOM 5544 C C . GLU A 1 35 ? -5.893 -0.188 10.076 1.00 0.00 35 GLU A C 4
ATOM 5545 O O . GLU A 1 35 ? -5.008 0.644 9.875 1.00 0.00 35 GLU A O 4
ATOM 5557 N N . ARG A 1 36 ? -6.348 -1.004 9.132 1.00 0.00 36 ARG A N 4
ATOM 5558 C CA . ARG A 1 36 ? -5.789 -1.004 7.786 1.00 0.00 36 ARG A CA 4
ATOM 5559 C C . ARG A 1 36 ? -6.888 -0.933 6.733 1.00 0.00 36 ARG A C 4
ATOM 5560 O O . ARG A 1 36 ? -7.832 -1.723 6.753 1.00 0.00 36 ARG A O 4
ATOM 5581 N N . LYS A 1 37 ? -6.760 0.018 5.814 1.00 0.00 37 LYS A N 4
ATOM 5582 C CA . LYS A 1 37 ? -7.694 0.138 4.700 1.00 0.00 37 LYS A CA 4
ATOM 5583 C C . LYS A 1 37 ? -6.961 0.122 3.364 1.00 0.00 37 LYS A C 4
ATOM 5584 O O . LYS A 1 37 ? -6.128 0.986 3.091 1.00 0.00 37 LYS A O 4
ATOM 5603 N N . VAL A 1 38 ? -7.277 -0.867 2.534 1.00 0.00 38 VAL A N 4
ATOM 5604 C CA . VAL A 1 38 ? -6.539 -1.094 1.297 1.00 0.00 38 VAL A CA 4
ATOM 5605 C C . VAL A 1 38 ? -7.356 -0.672 0.083 1.00 0.00 38 VAL A C 4
ATOM 5606 O O . VAL A 1 38 ? -8.476 -1.141 -0.117 1.00 0.00 38 VAL A O 4
ATOM 5619 N N . LEU A 1 39 ? -6.789 0.216 -0.726 1.00 0.00 39 LEU A N 4
ATOM 5620 C CA . LEU A 1 39 ? -7.462 0.701 -1.925 1.00 0.00 39 LEU A CA 4
ATOM 5621 C C . LEU A 1 39 ? -6.789 0.176 -3.186 1.00 0.00 39 LEU A C 4
ATOM 5622 O O . LEU A 1 39 ? -5.577 0.317 -3.358 1.00 0.00 39 LEU A O 4
ATOM 5638 N N . LYS A 1 40 ? -7.579 -0.430 -4.065 1.00 0.00 40 LYS A N 4
ATOM 5639 C CA . LYS A 1 40 ? -7.083 -0.875 -5.362 1.00 0.00 40 LYS A CA 4
ATOM 5640 C C . LYS A 1 40 ? -7.765 -0.125 -6.499 1.00 0.00 40 LYS A C 4
ATOM 5641 O O . LYS A 1 40 ? -8.929 -0.373 -6.809 1.00 0.00 40 LYS A O 4
ATOM 5660 N N . VAL A 1 41 ? -7.031 0.794 -7.118 1.00 0.00 41 VAL A N 4
ATOM 5661 C CA . VAL A 1 41 ? -7.578 1.615 -8.191 1.00 0.00 41 VAL A CA 4
ATOM 5662 C C . VAL A 1 41 ? -6.513 1.944 -9.230 1.00 0.00 41 VAL A C 4
ATOM 5663 O O . VAL A 1 41 ? -5.392 2.318 -8.885 1.00 0.00 41 VAL A O 4
ATOM 5676 N N . ALA A 1 42 ? -6.870 1.802 -10.502 1.00 0.00 42 ALA A N 4
ATOM 5677 C CA . ALA A 1 42 ? -5.942 2.076 -11.592 1.00 0.00 42 ALA A CA 4
ATOM 5678 C C . ALA A 1 42 ? -4.731 1.154 -11.531 1.00 0.00 42 ALA A C 4
ATOM 5679 O O . ALA A 1 42 ? -3.667 1.474 -12.059 1.00 0.00 42 ALA A O 4
ATOM 5686 N N . GLY A 1 43 ? -4.900 0.007 -10.882 1.00 0.00 43 GLY A N 4
ATOM 5687 C CA . GLY A 1 43 ? -3.819 -0.962 -10.744 1.00 0.00 43 GLY A CA 4
ATOM 5688 C C . GLY A 1 43 ? -2.864 -0.565 -9.625 1.00 0.00 43 GLY A C 4
ATOM 5689 O O . GLY A 1 43 ? -1.833 -1.205 -9.420 1.00 0.00 43 GLY A O 4
ATOM 5693 N N . LYS A 1 44 ? -3.213 0.496 -8.905 1.00 0.00 44 LYS A N 4
ATOM 5694 C CA . LYS A 1 44 ? -2.335 1.050 -7.881 1.00 0.00 44 LYS A CA 4
ATOM 5695 C C . LYS A 1 44 ? -2.860 0.750 -6.483 1.00 0.00 44 LYS A C 4
ATOM 5696 O O . LYS A 1 44 ? -4.058 0.864 -6.222 1.00 0.00 44 LYS A O 4
ATOM 5715 N N . ILE A 1 45 ? -1.958 0.366 -5.588 1.00 0.00 45 ILE A N 4
ATOM 5716 C CA . ILE A 1 45 ? -2.345 -0.118 -4.268 1.00 0.00 45 ILE A CA 4
ATOM 5717 C C . ILE A 1 45 ? -1.983 0.888 -3.183 1.00 0.00 45 ILE A C 4
ATOM 5718 O O . ILE A 1 45 ? -0.835 1.323 -3.085 1.00 0.00 45 ILE A O 4
ATOM 5734 N N . LEU A 1 46 ? -2.968 1.257 -2.371 1.00 0.00 46 LEU A N 4
ATOM 5735 C CA . LEU A 1 46 ? -2.733 2.130 -1.227 1.00 0.00 46 LEU A CA 4
ATOM 5736 C C . LEU A 1 46 ? -3.177 1.468 0.071 1.00 0.00 46 LEU A C 4
ATOM 5737 O O . LEU A 1 46 ? -4.213 0.804 0.117 1.00 0.00 46 LEU A O 4
ATOM 5753 N N . ILE A 1 47 ? -2.388 1.654 1.124 1.00 0.00 47 ILE A N 4
ATOM 5754 C CA . ILE A 1 47 ? -2.738 1.141 2.443 1.00 0.00 47 ILE A CA 4
ATOM 5755 C C . ILE A 1 47 ? -2.796 2.263 3.471 1.00 0.00 47 ILE A C 4
ATOM 5756 O O . ILE A 1 47 ? -1.787 2.905 3.761 1.00 0.00 47 ILE A O 4
ATOM 5772 N N . ILE A 1 48 ? -3.983 2.495 4.021 1.00 0.00 48 ILE A N 4
ATOM 5773 C CA . ILE A 1 48 ? -4.171 3.529 5.032 1.00 0.00 48 ILE A CA 4
ATOM 5774 C C . ILE A 1 48 ? -4.150 2.938 6.435 1.00 0.00 48 ILE A C 4
ATOM 5775 O O . ILE A 1 48 ? -4.982 2.098 6.778 1.00 0.00 48 ILE A O 4
ATOM 5791 N N . VAL A 1 49 ? -3.193 3.380 7.244 1.00 0.00 49 VAL A N 4
ATOM 5792 C CA . VAL A 1 49 ? -3.089 2.929 8.627 1.00 0.00 49 VAL A CA 4
ATOM 5793 C C . VAL A 1 49 ? -3.624 3.981 9.591 1.00 0.00 49 VAL A C 4
ATOM 5794 O O . VAL A 1 49 ? -3.142 5.114 9.619 1.00 0.00 49 VAL A O 4
ATOM 5807 N N . GLU A 1 50 ? -4.623 3.600 10.380 1.00 0.00 50 GLU A N 4
ATOM 5808 C CA . GLU A 1 50 ? -5.238 4.515 11.333 1.00 0.00 50 GLU A CA 4
ATOM 5809 C C . GLU A 1 50 ? -4.860 4.156 12.764 1.00 0.00 50 GLU A C 4
ATOM 5810 O O . GLU A 1 50 ? -5.187 3.074 13.251 1.00 0.00 50 GLU A O 4
ATOM 5822 N N . LYS A 1 51 ? -4.167 5.070 13.435 1.00 0.00 51 LYS A N 4
ATOM 5823 C CA . LYS A 1 51 ? -3.690 4.829 14.792 1.00 0.00 51 LYS A CA 4
ATOM 5824 C C . LYS A 1 51 ? -3.347 6.135 15.495 1.00 0.00 51 LYS A C 4
ATOM 5825 O O . LYS A 1 51 ? -3.115 7.158 14.850 1.00 0.00 51 LYS A O 4
ATOM 5844 N N . ARG A 1 52 ? -3.315 6.095 16.823 1.00 0.00 52 ARG A N 4
ATOM 5845 C CA . ARG A 1 52 ? -3.052 7.288 17.619 1.00 0.00 52 ARG A CA 4
ATOM 5846 C C . ARG A 1 52 ? -1.588 7.700 17.528 1.00 0.00 52 ARG A C 4
ATOM 5847 O O . ARG A 1 52 ? -1.230 8.830 17.861 1.00 0.00 52 ARG A O 4
ATOM 5868 N N . ALA A 1 53 ? -0.747 6.777 17.076 1.00 0.00 53 ALA A N 4
ATOM 5869 C CA . ALA A 1 53 ? 0.685 7.034 16.965 1.00 0.00 53 ALA A CA 4
ATOM 5870 C C . ALA A 1 53 ? 1.004 7.845 15.716 1.00 0.00 53 ALA A C 4
ATOM 5871 O O . ALA A 1 53 ? 2.135 8.292 15.527 1.00 0.00 53 ALA A O 4
ATOM 5878 N N . GLY A 1 54 ? -0.000 8.032 14.866 1.00 0.00 54 GLY A N 4
ATOM 5879 C CA . GLY A 1 54 ? 0.174 8.786 13.630 1.00 0.00 54 GLY A CA 4
ATOM 5880 C C . GLY A 1 54 ? -0.194 7.944 12.415 1.00 0.00 54 GLY A C 4
ATOM 5881 O O . GLY A 1 54 ? 0.295 6.826 12.252 1.00 0.00 54 GLY A O 4
ATOM 5885 N N . SER A 1 55 ? -1.058 8.487 11.564 1.00 0.00 55 SER A N 4
ATOM 5886 C CA . SER A 1 55 ? -1.545 7.760 10.398 1.00 0.00 55 SER A CA 4
ATOM 5887 C C . SER A 1 55 ? -0.426 7.512 9.395 1.00 0.00 55 SER A C 4
ATOM 5888 O O . SER A 1 55 ? 0.408 8.385 9.154 1.00 0.00 55 SER A O 4
ATOM 5896 N N . ARG A 1 56 ? -0.412 6.317 8.814 1.00 0.00 56 ARG A N 4
ATOM 5897 C CA . ARG A 1 56 ? 0.615 5.947 7.847 1.00 0.00 56 ARG A CA 4
ATOM 5898 C C . ARG A 1 56 ? -0.003 5.539 6.517 1.00 0.00 56 ARG A C 4
ATOM 5899 O O . ARG A 1 56 ? -1.007 4.829 6.479 1.00 0.00 56 ARG A O 4
ATOM 5920 N N . LEU A 1 57 ? 0.604 5.993 5.424 1.00 0.00 57 LEU A N 4
ATOM 5921 C CA . LEU A 1 57 ? 0.101 5.694 4.088 1.00 0.00 57 LEU A CA 4
ATOM 5922 C C . LEU A 1 57 ? 1.169 5.020 3.237 1.00 0.00 57 LEU A C 4
ATOM 5923 O O . LEU A 1 57 ? 2.294 5.507 3.135 1.00 0.00 57 LEU A O 4
ATOM 5939 N N . LEU A 1 58 ? 0.808 3.895 2.626 1.00 0.00 58 LEU A N 4
ATOM 5940 C CA . LEU A 1 58 ? 1.685 3.227 1.671 1.00 0.00 58 LEU A CA 4
ATOM 5941 C C . LEU A 1 58 ? 1.121 3.304 0.258 1.00 0.00 58 LEU A C 4
ATOM 5942 O O . LEU A 1 58 ? -0.090 3.216 0.058 1.00 0.00 58 LEU A O 4
ATOM 5958 N N . LEU A 1 59 ? 2.007 3.467 -0.718 1.00 0.00 59 LEU A N 4
ATOM 5959 C CA . LEU A 1 59 ? 1.611 3.452 -2.121 1.00 0.00 59 LEU A CA 4
ATOM 5960 C C . LEU A 1 59 ? 2.508 2.529 -2.937 1.00 0.00 59 LEU A C 4
ATOM 5961 O O . LEU A 1 59 ? 3.730 2.678 -2.938 1.00 0.00 59 LEU A O 4
ATOM 5977 N N . LEU A 1 60 ? 1.894 1.576 -3.629 1.00 0.00 60 LEU A N 4
ATOM 5978 C CA . LEU A 1 60 ? 2.640 0.581 -4.390 1.00 0.00 60 LEU A CA 4
ATOM 5979 C C . LEU A 1 60 ? 2.132 0.489 -5.824 1.00 0.00 60 LEU A C 4
ATOM 5980 O O . LEU A 1 60 ? 0.924 0.505 -6.066 1.00 0.00 60 LEU A O 4
ATOM 5996 N N . TYR A 1 61 ? 3.058 0.393 -6.770 1.00 0.00 61 TYR A N 4
ATOM 5997 C CA . TYR A 1 61 ? 2.705 0.238 -8.175 1.00 0.00 61 TYR A CA 4
ATOM 5998 C C . TYR A 1 61 ? 3.937 -0.041 -9.026 1.00 0.00 61 TYR A C 4
ATOM 5999 O O . TYR A 1 61 ? 4.934 0.678 -8.947 1.00 0.00 61 TYR A O 4
ATOM 6017 N N . ALA A 1 62 ? 3.864 -1.090 -9.840 1.00 0.00 62 ALA A N 4
ATOM 6018 C CA . ALA A 1 62 ? 4.875 -1.340 -10.860 1.00 0.00 62 ALA A CA 4
ATOM 6019 C C . ALA A 1 62 ? 6.248 -1.549 -10.235 1.00 0.00 62 ALA A C 4
ATOM 6020 O O . ALA A 1 62 ? 7.268 -1.184 -10.820 1.00 0.00 62 ALA A O 4
ATOM 6027 N N . GLY A 1 63 ? 6.268 -2.137 -9.044 1.00 0.00 63 GLY A N 4
ATOM 6028 C CA . GLY A 1 63 ? 7.519 -2.491 -8.384 1.00 0.00 63 GLY A CA 4
ATOM 6029 C C . GLY A 1 63 ? 8.007 -1.361 -7.488 1.00 0.00 63 GLY A C 4
ATOM 6030 O O . GLY A 1 63 ? 8.961 -1.526 -6.727 1.00 0.00 63 GLY A O 4
ATOM 6034 N N . ARG A 1 64 ? 7.349 -0.210 -7.583 1.00 0.00 64 ARG A N 4
ATOM 6035 C CA . ARG A 1 64 ? 7.716 0.951 -6.780 1.00 0.00 64 ARG A CA 4
ATOM 6036 C C . ARG A 1 64 ? 6.894 1.018 -5.500 1.00 0.00 64 ARG A C 4
ATOM 6037 O O . ARG A 1 64 ? 5.712 0.674 -5.491 1.00 0.00 64 ARG A O 4
ATOM 6058 N N . VAL A 1 65 ? 7.525 1.464 -4.419 1.00 0.00 65 VAL A N 4
ATOM 6059 C CA . VAL A 1 65 ? 6.872 1.515 -3.117 1.00 0.00 65 VAL A CA 4
ATOM 6060 C C . VAL A 1 65 ? 7.342 2.719 -2.312 1.00 0.00 65 VAL A C 4
ATOM 6061 O O . VAL A 1 65 ? 8.531 3.042 -2.294 1.00 0.00 65 VAL A O 4
ATOM 6074 N N . ILE A 1 66 ? 6.403 3.381 -1.644 1.00 0.00 66 ILE A N 4
ATOM 6075 C CA . ILE A 1 66 ? 6.735 4.458 -0.719 1.00 0.00 66 ILE A CA 4
ATOM 6076 C C . ILE A 1 66 ? 5.897 4.371 0.550 1.00 0.00 66 ILE A C 4
ATOM 6077 O O . ILE A 1 66 ? 4.710 4.049 0.501 1.00 0.00 66 ILE A O 4
ATOM 6093 N N . GLU A 1 67 ? 6.522 4.660 1.686 1.00 0.00 67 GLU A N 4
ATOM 6094 C CA . GLU A 1 67 ? 5.848 4.569 2.976 1.00 0.00 67 GLU A CA 4
ATOM 6095 C C . GLU A 1 67 ? 6.094 5.815 3.817 1.00 0.00 67 GLU A C 4
ATOM 6096 O O . GLU A 1 67 ? 7.239 6.181 4.081 1.00 0.00 67 GLU A O 4
ATOM 6108 N N . LYS A 1 68 ? 5.012 6.465 4.232 1.00 0.00 68 LYS A N 4
ATOM 6109 C CA . LYS A 1 68 ? 5.109 7.699 5.003 1.00 0.00 68 LYS A CA 4
ATOM 6110 C C . LYS A 1 68 ? 4.181 7.668 6.211 1.00 0.00 68 LYS A C 4
ATOM 6111 O O . LYS A 1 68 ? 2.967 7.516 6.069 1.00 0.00 68 LYS A O 4
ATOM 6130 N N . GLU A 1 69 ? 4.758 7.814 7.398 1.00 0.00 69 GLU A N 4
ATOM 6131 C CA . GLU A 1 69 ? 3.976 7.896 8.626 1.00 0.00 69 GLU A CA 4
ATOM 6132 C C . GLU A 1 69 ? 3.977 9.312 9.186 1.00 0.00 69 GLU A C 4
ATOM 6133 O O . GLU A 1 69 ? 5.001 9.995 9.172 1.00 0.00 69 GLU A O 4
ATOM 6145 N N . GLY A 1 70 ? 2.822 9.749 9.678 1.00 0.00 70 GLY A N 4
ATOM 6146 C CA . GLY A 1 70 ? 2.667 11.112 10.172 1.00 0.00 70 GLY A CA 4
ATOM 6147 C C . GLY A 1 70 ? 1.942 11.987 9.155 1.00 0.00 70 GLY A C 4
ATOM 6148 O O . GLY A 1 70 ? 2.170 13.194 9.088 1.00 0.00 70 GLY A O 4
ATOM 6152 N N . MET A 1 71 ? 1.069 11.369 8.368 1.00 0.00 71 MET A N 4
ATOM 6153 C CA . MET A 1 71 ? 0.360 12.076 7.308 1.00 0.00 71 MET A CA 4
ATOM 6154 C C . MET A 1 71 ? -1.088 12.344 7.698 1.00 0.00 71 MET A C 4
ATOM 6155 O O . MET A 1 71 ? -1.761 11.479 8.257 1.00 0.00 71 MET A O 4
ATOM 6169 N N . SER A 1 72 ? -1.563 13.549 7.399 1.00 0.00 72 SER A N 4
ATOM 6170 C CA . SER A 1 72 ? -2.935 13.931 7.713 1.00 0.00 72 SER A CA 4
ATOM 6171 C C . SER A 1 72 ? -3.920 13.285 6.748 1.00 0.00 72 SER A C 4
ATOM 6172 O O . SER A 1 72 ? -3.554 12.897 5.639 1.00 0.00 72 SER A O 4
ATOM 6180 N N . ARG A 1 73 ? -5.172 13.172 7.179 1.00 0.00 73 ARG A N 4
ATOM 6181 C CA . ARG A 1 73 ? -6.207 12.542 6.367 1.00 0.00 73 ARG A CA 4
ATOM 6182 C C . ARG A 1 73 ? -6.457 13.326 5.086 1.00 0.00 73 ARG A C 4
ATOM 6183 O O . ARG A 1 73 ? -6.767 12.750 4.044 1.00 0.00 73 ARG A O 4
ATOM 6204 N N . GLU A 1 74 ? -6.320 14.645 5.170 1.00 0.00 74 GLU A N 4
ATOM 6205 C CA . GLU A 1 74 ? -6.492 15.509 4.009 1.00 0.00 74 GLU A CA 4
ATOM 6206 C C . GLU A 1 74 ? -5.432 15.229 2.951 1.00 0.00 74 GLU A C 4
ATOM 6207 O O . GLU A 1 74 ? -5.724 15.206 1.756 1.00 0.00 74 GLU A O 4
ATOM 6219 N N . GLU A 1 75 ? -4.199 15.019 3.399 1.00 0.00 75 GLU A N 4
ATOM 6220 C CA . GLU A 1 75 ? -3.106 14.668 2.501 1.00 0.00 75 GLU A CA 4
ATOM 6221 C C . GLU A 1 75 ? -3.330 13.300 1.869 1.00 0.00 75 GLU A C 4
ATOM 6222 O O . GLU A 1 75 ? -3.072 13.104 0.681 1.00 0.00 75 GLU A O 4
ATOM 6234 N N . VAL A 1 76 ? -3.814 12.357 2.670 1.00 0.00 76 VAL A N 4
ATOM 6235 C CA . VAL A 1 76 ? -4.133 11.022 2.175 1.00 0.00 76 VAL A CA 4
ATOM 6236 C C . VAL A 1 76 ? -5.217 11.076 1.106 1.00 0.00 76 VAL A C 4
ATOM 6237 O O . VAL A 1 76 ? -5.111 10.421 0.068 1.00 0.00 76 VAL A O 4
ATOM 6250 N N . GLU A 1 77 ? -6.258 11.860 1.365 1.00 0.00 77 GLU A N 4
ATOM 6251 C CA . GLU A 1 77 ? -7.352 12.018 0.415 1.00 0.00 77 GLU A CA 4
ATOM 6252 C C . GLU A 1 77 ? -6.871 12.667 -0.876 1.00 0.00 77 GLU A C 4
ATOM 6253 O O . GLU A 1 77 ? -7.279 12.274 -1.969 1.00 0.00 77 GLU A O 4
ATOM 6265 N N . ALA A 1 78 ? -6.003 13.665 -0.744 1.00 0.00 78 ALA A N 4
ATOM 6266 C CA . ALA A 1 78 ? -5.443 14.352 -1.901 1.00 0.00 78 ALA A CA 4
ATOM 6267 C C . ALA A 1 78 ? -4.662 13.391 -2.787 1.00 0.00 78 ALA A C 4
ATOM 6268 O O . ALA A 1 78 ? -4.778 13.427 -4.013 1.00 0.00 78 ALA A O 4
ATOM 6275 N N . ILE A 1 79 ? -3.865 12.531 -2.162 1.00 0.00 79 ILE A N 4
ATOM 6276 C CA . ILE A 1 79 ? -3.084 11.539 -2.891 1.00 0.00 79 ILE A CA 4
ATOM 6277 C C . ILE A 1 79 ? -3.990 10.549 -3.613 1.00 0.00 79 ILE A C 4
ATOM 6278 O O . ILE A 1 79 ? -3.772 10.232 -4.783 1.00 0.00 79 ILE A O 4
ATOM 6294 N N . LYS A 1 80 ? -5.006 10.061 -2.909 1.00 0.00 80 LYS A N 4
ATOM 6295 C CA . LYS A 1 80 ? -5.965 9.132 -3.492 1.00 0.00 80 LYS A CA 4
ATOM 6296 C C . LYS A 1 80 ? -6.622 9.722 -4.734 1.00 0.00 80 LYS A C 4
ATOM 6297 O O . LYS A 1 80 ? -6.853 9.020 -5.718 1.00 0.00 80 LYS A O 4
ATOM 6316 N N . GLN A 1 81 ? -6.917 11.017 -4.681 1.00 0.00 81 GLN A N 4
ATOM 6317 C CA . GLN A 1 81 ? -7.454 11.727 -5.836 1.00 0.00 81 GLN A CA 4
ATOM 6318 C C . GLN A 1 81 ? -6.446 11.764 -6.978 1.00 0.00 81 GLN A C 4
ATOM 6319 O O . GLN A 1 81 ? -6.804 11.574 -8.141 1.00 0.00 81 GLN A O 4
ATOM 6333 N N . LEU A 1 82 ? -5.185 12.010 -6.640 1.00 0.00 82 LEU A N 4
ATOM 6334 C CA . LEU A 1 82 ? -4.114 12.013 -7.628 1.00 0.00 82 LEU A CA 4
ATOM 6335 C C . LEU A 1 82 ? -3.928 10.633 -8.244 1.00 0.00 82 LEU A C 4
ATOM 6336 O O . LEU A 1 82 ? -3.631 10.507 -9.432 1.00 0.00 82 LEU A O 4
ATOM 6352 N N . ILE A 1 83 ? -4.105 9.598 -7.429 1.00 0.00 83 ILE A N 4
ATOM 6353 C CA . ILE A 1 83 ? -3.996 8.223 -7.901 1.00 0.00 83 ILE A CA 4
ATOM 6354 C C . ILE A 1 83 ? -5.118 7.885 -8.874 1.00 0.00 83 ILE A C 4
ATOM 6355 O O . ILE A 1 83 ? -4.900 7.206 -9.877 1.00 0.00 83 ILE A O 4
ATOM 6371 N N . SER A 1 84 ? -6.321 8.361 -8.570 1.00 0.00 84 SER A N 4
ATOM 6372 C CA . SER A 1 84 ? -7.467 8.164 -9.449 1.00 0.00 84 SER A CA 4
ATOM 6373 C C . SER A 1 84 ? -7.290 8.915 -10.762 1.00 0.00 84 SER A C 4
ATOM 6374 O O . SER A 1 84 ? -7.826 8.514 -11.795 1.00 0.00 84 SER A O 4
ATOM 6382 N N . ALA A 1 85 ? -6.536 10.007 -10.716 1.00 0.00 85 ALA A N 4
ATOM 6383 C CA . ALA A 1 85 ? -6.114 10.699 -11.929 1.00 0.00 85 ALA A CA 4
ATOM 6384 C C . ALA A 1 85 ? -5.070 9.890 -12.689 1.00 0.00 85 ALA A C 4
ATOM 6385 O O . ALA A 1 85 ? -5.050 9.887 -13.920 1.00 0.00 85 ALA A O 4
ATOM 6392 N N . GLY A 1 86 ? -4.205 9.205 -11.949 1.00 0.00 86 GLY A N 4
ATOM 6393 C CA . GLY A 1 86 ? -3.236 8.296 -12.549 1.00 0.00 86 GLY A CA 4
ATOM 6394 C C . GLY A 1 86 ? -1.811 8.697 -12.191 1.00 0.00 86 GLY A C 4
ATOM 6395 O O . GLY A 1 86 ? -0.891 8.537 -12.994 1.00 0.00 86 GLY A O 4
ATOM 6399 N N . ALA A 1 87 ? -1.633 9.219 -10.982 1.00 0.00 87 ALA A N 4
ATOM 6400 C CA . ALA A 1 87 ? -0.312 9.600 -10.499 1.00 0.00 87 ALA A CA 4
ATOM 6401 C C . ALA A 1 87 ? 0.520 8.373 -10.145 1.00 0.00 87 ALA A C 4
ATOM 6402 O O . ALA A 1 87 ? 0.009 7.408 -9.577 1.00 0.00 87 ALA A O 4
ATOM 6409 N N . THR A 1 88 ? 1.803 8.417 -10.487 1.00 0.00 88 THR A N 4
ATOM 6410 C CA . THR A 1 88 ? 2.708 7.308 -10.208 1.00 0.00 88 THR A CA 4
ATOM 6411 C C . THR A 1 88 ? 3.351 7.454 -8.835 1.00 0.00 88 THR A C 4
ATOM 6412 O O . THR A 1 88 ? 3.228 8.494 -8.188 1.00 0.00 88 THR A O 4
ATOM 6423 N N . VAL A 1 89 ? 4.039 6.406 -8.395 1.00 0.00 89 VAL A N 4
ATOM 6424 C CA . VAL A 1 89 ? 4.749 6.435 -7.121 1.00 0.00 89 VAL A CA 4
ATOM 6425 C C . VAL A 1 89 ? 5.829 7.509 -7.117 1.00 0.00 89 VAL A C 4
ATOM 6426 O O . VAL A 1 89 ? 6.029 8.196 -6.116 1.00 0.00 89 VAL A O 4
ATOM 6439 N N . GLU A 1 90 ? 6.522 7.649 -8.241 1.00 0.00 90 GLU A N 4
ATOM 6440 C CA . GLU A 1 90 ? 7.567 8.656 -8.377 1.00 0.00 90 GLU A CA 4
ATOM 6441 C C . GLU A 1 90 ? 6.997 10.062 -8.239 1.00 0.00 90 GLU A C 4
ATOM 6442 O O . GLU A 1 90 ? 7.577 10.914 -7.565 1.00 0.00 90 GLU A O 4
ATOM 6454 N N . GLU A 1 91 ? 5.858 10.300 -8.881 1.00 0.00 91 GLU A N 4
ATOM 6455 C CA . GLU A 1 91 ? 5.209 11.605 -8.834 1.00 0.00 91 GLU A CA 4
ATOM 6456 C C . GLU A 1 91 ? 4.732 11.932 -7.425 1.00 0.00 91 GLU A C 4
ATOM 6457 O O . GLU A 1 91 ? 4.945 13.038 -6.929 1.00 0.00 91 GLU A O 4
ATOM 6469 N N . ILE A 1 92 ? 4.086 10.964 -6.785 1.00 0.00 92 ILE A N 4
ATOM 6470 C CA . ILE A 1 92 ? 3.607 11.136 -5.419 1.00 0.00 92 ILE A CA 4
ATOM 6471 C C . ILE A 1 92 ? 4.767 11.300 -4.445 1.00 0.00 92 ILE A C 4
ATOM 6472 O O . ILE A 1 92 ? 4.699 12.100 -3.513 1.00 0.00 92 ILE A O 4
ATOM 6488 N N . GLU A 1 93 ? 5.832 10.538 -4.669 1.00 0.00 93 GLU A N 4
ATOM 6489 C CA . GLU A 1 93 ? 7.044 10.661 -3.867 1.00 0.00 93 GLU A CA 4
ATOM 6490 C C . GLU A 1 93 ? 7.584 12.085 -3.899 1.00 0.00 93 GLU A C 4
ATOM 6491 O O . GLU A 1 93 ? 7.875 12.672 -2.856 1.00 0.00 93 GLU A O 4
ATOM 6503 N N . ALA A 1 94 ? 7.714 12.636 -5.100 1.00 0.00 94 ALA A N 4
ATOM 6504 C CA . ALA A 1 94 ? 8.201 14.001 -5.268 1.00 0.00 94 ALA A CA 4
ATOM 6505 C C . ALA A 1 94 ? 7.315 14.996 -4.532 1.00 0.00 94 ALA A C 4
ATOM 6506 O O . ALA A 1 94 ? 7.809 15.925 -3.891 1.00 0.00 94 ALA A O 4
ATOM 6513 N N . ILE A 1 95 ? 6.005 14.798 -4.626 1.00 0.00 95 ILE A N 4
ATOM 6514 C CA . ILE A 1 95 ? 5.048 15.670 -3.954 1.00 0.00 95 ILE A CA 4
ATOM 6515 C C . ILE A 1 95 ? 5.233 15.627 -2.442 1.00 0.00 95 ILE A C 4
ATOM 6516 O O . ILE A 1 95 ? 5.259 16.667 -1.782 1.00 0.00 95 ILE A O 4
ATOM 6532 N N . ILE A 1 96 ? 5.362 14.422 -1.900 1.00 0.00 96 ILE A N 4
ATOM 6533 C CA . ILE A 1 96 ? 5.575 14.245 -0.468 1.00 0.00 96 ILE A CA 4
ATOM 6534 C C . ILE A 1 96 ? 6.866 14.914 -0.016 1.00 0.00 96 ILE A C 4
ATOM 6535 O O . ILE A 1 96 ? 6.908 15.559 1.031 1.00 0.00 96 ILE A O 4
ATOM 6551 N N . LYS A 1 97 ? 7.918 14.756 -0.813 1.00 0.00 97 LYS A N 4
ATOM 6552 C CA . LYS A 1 97 ? 9.204 15.376 -0.515 1.00 0.00 97 LYS A CA 4
ATOM 6553 C C . LYS A 1 97 ? 9.097 16.895 -0.515 1.00 0.00 97 LYS A C 4
ATOM 6554 O O . LYS A 1 97 ? 9.722 17.572 0.301 1.00 0.00 97 LYS A O 4
ATOM 6573 N N . ARG A 1 98 ? 8.299 17.426 -1.435 1.00 0.00 98 ARG A N 4
ATOM 6574 C CA . ARG A 1 98 ? 8.049 18.862 -1.497 1.00 0.00 98 ARG A CA 4
ATOM 6575 C C . ARG A 1 98 ? 7.280 19.340 -0.272 1.00 0.00 98 ARG A C 4
ATOM 6576 O O . ARG A 1 98 ? 7.528 20.430 0.243 1.00 0.00 98 ARG A O 4
ATOM 6597 N N . ILE A 1 99 ? 6.344 18.517 0.191 1.00 0.00 99 ILE A N 4
ATOM 6598 C CA . ILE A 1 99 ? 5.623 18.796 1.427 1.00 0.00 99 ILE A CA 4
ATOM 6599 C C . ILE A 1 99 ? 6.566 18.820 2.623 1.00 0.00 99 ILE A C 4
ATOM 6600 O O . ILE A 1 99 ? 6.467 19.691 3.487 1.00 0.00 99 ILE A O 4
ATOM 6616 N N . GLU A 1 100 ? 7.483 17.859 2.665 1.00 0.00 100 GLU A N 4
ATOM 6617 C CA . GLU A 1 100 ? 8.486 17.804 3.722 1.00 0.00 100 GLU A CA 4
ATOM 6618 C C . GLU A 1 100 ? 9.406 19.016 3.672 1.00 0.00 100 GLU A C 4
ATOM 6619 O O . GLU A 1 100 ? 9.787 19.562 4.709 1.00 0.00 100 GLU A O 4
ATOM 6631 N N . ALA A 1 101 ? 9.760 19.433 2.462 1.00 0.00 101 ALA A N 4
ATOM 6632 C CA . ALA A 1 101 ? 10.602 20.610 2.273 1.00 0.00 101 ALA A CA 4
ATOM 6633 C C . ALA A 1 101 ? 9.887 21.876 2.730 1.00 0.00 101 ALA A C 4
ATOM 6634 O O . ALA A 1 101 ? 10.502 22.771 3.312 1.00 0.00 101 ALA A O 4
ATOM 6641 N N . ARG A 1 102 ? 8.588 21.947 2.462 1.00 0.00 102 ARG A N 4
ATOM 6642 C CA . ARG A 1 102 ? 7.786 23.100 2.853 1.00 0.00 102 ARG A CA 4
ATOM 6643 C C . ARG A 1 102 ? 7.742 23.251 4.367 1.00 0.00 102 ARG A C 4
ATOM 6644 O O . ARG A 1 102 ? 8.663 23.756 4.947 1.00 0.00 102 ARG A O 4
ATOM 6665 N N . GLY A 1 1 ? -10.217 -5.283 7.610 1.00 0.00 1 GLY A N 5
ATOM 6666 C CA . GLY A 1 1 ? -9.380 -4.963 6.460 1.00 0.00 1 GLY A CA 5
ATOM 6667 C C . GLY A 1 1 ? -10.203 -4.896 5.180 1.00 0.00 1 GLY A C 5
ATOM 6668 O O . GLY A 1 1 ? -11.127 -5.685 4.984 1.00 0.00 1 GLY A O 5
ATOM 6674 N N . LEU A 1 2 ? -9.862 -3.951 4.312 1.00 0.00 2 LEU A N 5
ATOM 6675 C CA . LEU A 1 2 ? -10.598 -3.750 3.068 1.00 0.00 2 LEU A CA 5
ATOM 6676 C C . LEU A 1 2 ? -10.324 -4.876 2.080 1.00 0.00 2 LEU A C 5
ATOM 6677 O O . LEU A 1 2 ? -11.250 -5.480 1.540 1.00 0.00 2 LEU A O 5
ATOM 6693 N N . LEU A 1 3 ? -9.045 -5.153 1.846 1.00 0.00 3 LEU A N 5
ATOM 6694 C CA . LEU A 1 3 ? -8.646 -6.272 1.002 1.00 0.00 3 LEU A CA 5
ATOM 6695 C C . LEU A 1 3 ? -8.003 -7.382 1.824 1.00 0.00 3 LEU A C 5
ATOM 6696 O O . LEU A 1 3 ? -7.355 -7.120 2.838 1.00 0.00 3 LEU A O 5
ATOM 6712 N N . THR A 1 4 ? -8.186 -8.621 1.382 1.00 0.00 4 THR A N 5
ATOM 6713 C CA . THR A 1 4 ? -7.524 -9.761 2.004 1.00 0.00 4 THR A CA 5
ATOM 6714 C C . THR A 1 4 ? -6.113 -9.944 1.458 1.00 0.00 4 THR A C 5
ATOM 6715 O O . THR A 1 4 ? -5.729 -9.306 0.478 1.00 0.00 4 THR A O 5
ATOM 6726 N N . ARG A 1 5 ? -5.345 -10.819 2.099 1.00 0.00 5 ARG A N 5
ATOM 6727 C CA . ARG A 1 5 ? -3.955 -11.042 1.717 1.00 0.00 5 ARG A CA 5
ATOM 6728 C C . ARG A 1 5 ? -3.855 -11.579 0.295 1.00 0.00 5 ARG A C 5
ATOM 6729 O O . ARG A 1 5 ? -2.918 -11.257 -0.436 1.00 0.00 5 ARG A O 5
ATOM 6750 N N . GLU A 1 6 ? -4.825 -12.399 -0.093 1.00 0.00 6 GLU A N 5
ATOM 6751 C CA . GLU A 1 6 ? -4.871 -12.947 -1.443 1.00 0.00 6 GLU A CA 5
ATOM 6752 C C . GLU A 1 6 ? -5.225 -11.871 -2.462 1.00 0.00 6 GLU A C 5
ATOM 6753 O O . GLU A 1 6 ? -4.662 -11.830 -3.557 1.00 0.00 6 GLU A O 5
ATOM 6765 N N . GLU A 1 7 ? -6.160 -11.000 -2.097 1.00 0.00 7 GLU A N 5
ATOM 6766 C CA . GLU A 1 7 ? -6.536 -9.877 -2.947 1.00 0.00 7 GLU A CA 5
ATOM 6767 C C . GLU A 1 7 ? -5.390 -8.883 -3.085 1.00 0.00 7 GLU A C 5
ATOM 6768 O O . GLU A 1 7 ? -5.166 -8.325 -4.159 1.00 0.00 7 GLU A O 5
ATOM 6780 N N . ILE A 1 8 ? -4.667 -8.666 -1.992 1.00 0.00 8 ILE A N 5
ATOM 6781 C CA . ILE A 1 8 ? -3.479 -7.821 -2.015 1.00 0.00 8 ILE A CA 5
ATOM 6782 C C . ILE A 1 8 ? -2.404 -8.408 -2.921 1.00 0.00 8 ILE A C 5
ATOM 6783 O O . ILE A 1 8 ? -1.810 -7.700 -3.734 1.00 0.00 8 ILE A O 5
ATOM 6799 N N . GLU A 1 9 ? -2.159 -9.705 -2.777 1.00 0.00 9 GLU A N 5
ATOM 6800 C CA . GLU A 1 9 ? -1.198 -10.403 -3.623 1.00 0.00 9 GLU A CA 5
ATOM 6801 C C . GLU A 1 9 ? -1.477 -10.146 -5.099 1.00 0.00 9 GLU A C 5
ATOM 6802 O O . GLU A 1 9 ? -0.590 -9.725 -5.844 1.00 0.00 9 GLU A O 5
ATOM 6814 N N . ALA A 1 10 ? -2.711 -10.401 -5.516 1.00 0.00 10 ALA A N 5
ATOM 6815 C CA . ALA A 1 10 ? -3.105 -10.210 -6.908 1.00 0.00 10 ALA A CA 5
ATOM 6816 C C . ALA A 1 10 ? -2.921 -8.760 -7.338 1.00 0.00 10 ALA A C 5
ATOM 6817 O O . ALA A 1 10 ? -2.421 -8.485 -8.428 1.00 0.00 10 ALA A O 5
ATOM 6824 N N . ALA A 1 11 ? -3.329 -7.836 -6.475 1.00 0.00 11 ALA A N 5
ATOM 6825 C CA . ALA A 1 11 ? -3.223 -6.412 -6.771 1.00 0.00 11 ALA A CA 5
ATOM 6826 C C . ALA A 1 11 ? -1.771 -6.000 -6.981 1.00 0.00 11 ALA A C 5
ATOM 6827 O O . ALA A 1 11 ? -1.460 -5.231 -7.891 1.00 0.00 11 ALA A O 5
ATOM 6834 N N . LEU A 1 12 ? -0.887 -6.515 -6.134 1.00 0.00 12 LEU A N 5
ATOM 6835 C CA . LEU A 1 12 ? 0.522 -6.142 -6.177 1.00 0.00 12 LEU A CA 5
ATOM 6836 C C . LEU A 1 12 ? 1.223 -6.773 -7.374 1.00 0.00 12 LEU A C 5
ATOM 6837 O O . LEU A 1 12 ? 2.140 -6.187 -7.948 1.00 0.00 12 LEU A O 5
ATOM 6853 N N . LYS A 1 13 ? 0.784 -7.971 -7.746 1.00 0.00 13 LYS A N 5
ATOM 6854 C CA . LYS A 1 13 ? 1.277 -8.627 -8.951 1.00 0.00 13 LYS A CA 5
ATOM 6855 C C . LYS A 1 13 ? 0.935 -7.820 -10.197 1.00 0.00 13 LYS A C 5
ATOM 6856 O O . LYS A 1 13 ? 1.710 -7.777 -11.152 1.00 0.00 13 LYS A O 5
ATOM 6875 N N . GLU A 1 14 ? -0.231 -7.182 -10.180 1.00 0.00 14 GLU A N 5
ATOM 6876 C CA . GLU A 1 14 ? -0.615 -6.261 -11.244 1.00 0.00 14 GLU A CA 5
ATOM 6877 C C . GLU A 1 14 ? 0.235 -4.998 -11.212 1.00 0.00 14 GLU A C 5
ATOM 6878 O O . GLU A 1 14 ? 0.620 -4.471 -12.256 1.00 0.00 14 GLU A O 5
ATOM 6890 N N . ALA A 1 15 ? 0.525 -4.516 -10.008 1.00 0.00 15 ALA A N 5
ATOM 6891 C CA . ALA A 1 15 ? 1.361 -3.333 -9.838 1.00 0.00 15 ALA A CA 5
ATOM 6892 C C . ALA A 1 15 ? 2.783 -3.588 -10.323 1.00 0.00 15 ALA A C 5
ATOM 6893 O O . ALA A 1 15 ? 3.439 -2.690 -10.850 1.00 0.00 15 ALA A O 5
ATOM 6900 N N . GLY A 1 16 ? 3.252 -4.818 -10.142 1.00 0.00 16 GLY A N 5
ATOM 6901 C CA . GLY A 1 16 ? 4.562 -5.219 -10.642 1.00 0.00 16 GLY A CA 5
ATOM 6902 C C . GLY A 1 16 ? 5.459 -5.705 -9.510 1.00 0.00 16 GLY A C 5
ATOM 6903 O O . GLY A 1 16 ? 6.669 -5.480 -9.525 1.00 0.00 16 GLY A O 5
ATOM 6907 N N . PHE A 1 17 ? 4.858 -6.372 -8.531 1.00 0.00 17 PHE A N 5
ATOM 6908 C CA . PHE A 1 17 ? 5.609 -6.946 -7.422 1.00 0.00 17 PHE A CA 5
ATOM 6909 C C . PHE A 1 17 ? 5.717 -8.459 -7.555 1.00 0.00 17 PHE A C 5
ATOM 6910 O O . PHE A 1 17 ? 4.821 -9.110 -8.093 1.00 0.00 17 PHE A O 5
ATOM 6927 N N . THR A 1 18 ? 6.819 -9.015 -7.060 1.00 0.00 18 THR A N 5
ATOM 6928 C CA . THR A 1 18 ? 6.967 -10.461 -6.957 1.00 0.00 18 THR A CA 5
ATOM 6929 C C . THR A 1 18 ? 6.350 -10.989 -5.668 1.00 0.00 18 THR A C 5
ATOM 6930 O O . THR A 1 18 ? 6.061 -10.223 -4.748 1.00 0.00 18 THR A O 5
ATOM 6941 N N . GLU A 1 19 ? 6.150 -12.301 -5.607 1.00 0.00 19 GLU A N 5
ATOM 6942 C CA . GLU A 1 19 ? 5.509 -12.925 -4.456 1.00 0.00 19 GLU A CA 5
ATOM 6943 C C . GLU A 1 19 ? 6.327 -12.715 -3.188 1.00 0.00 19 GLU A C 5
ATOM 6944 O O . GLU A 1 19 ? 5.775 -12.597 -2.094 1.00 0.00 19 GLU A O 5
ATOM 6956 N N . GLU A 1 20 ? 7.646 -12.669 -3.342 1.00 0.00 20 GLU A N 5
ATOM 6957 C CA . GLU A 1 20 ? 8.539 -12.411 -2.220 1.00 0.00 20 GLU A CA 5
ATOM 6958 C C . GLU A 1 20 ? 8.406 -10.975 -1.728 1.00 0.00 20 GLU A C 5
ATOM 6959 O O . GLU A 1 20 ? 8.376 -10.720 -0.525 1.00 0.00 20 GLU A O 5
ATOM 6971 N N . GLU A 1 21 ? 8.325 -10.038 -2.668 1.00 0.00 21 GLU A N 5
ATOM 6972 C CA . GLU A 1 21 ? 8.144 -8.631 -2.333 1.00 0.00 21 GLU A CA 5
ATOM 6973 C C . GLU A 1 21 ? 6.762 -8.379 -1.744 1.00 0.00 21 GLU A C 5
ATOM 6974 O O . GLU A 1 21 ? 6.591 -7.514 -0.886 1.00 0.00 21 GLU A O 5
ATOM 6986 N N . ILE A 1 22 ? 5.777 -9.140 -2.210 1.00 0.00 22 ILE A N 5
ATOM 6987 C CA . ILE A 1 22 ? 4.436 -9.093 -1.641 1.00 0.00 22 ILE A CA 5
ATOM 6988 C C . ILE A 1 22 ? 4.435 -9.567 -0.194 1.00 0.00 22 ILE A C 5
ATOM 6989 O O . ILE A 1 22 ? 3.808 -8.955 0.670 1.00 0.00 22 ILE A O 5
ATOM 7005 N N . ARG A 1 23 ? 5.143 -10.662 0.065 1.00 0.00 23 ARG A N 5
ATOM 7006 C CA . ARG A 1 23 ? 5.284 -11.181 1.421 1.00 0.00 23 ARG A CA 5
ATOM 7007 C C . ARG A 1 23 ? 5.957 -10.163 2.332 1.00 0.00 23 ARG A C 5
ATOM 7008 O O . ARG A 1 23 ? 5.611 -10.043 3.508 1.00 0.00 23 ARG A O 5
ATOM 7029 N N . LYS A 1 24 ? 6.921 -9.431 1.783 1.00 0.00 24 LYS A N 5
ATOM 7030 C CA . LYS A 1 24 ? 7.570 -8.348 2.514 1.00 0.00 24 LYS A CA 5
ATOM 7031 C C . LYS A 1 24 ? 6.567 -7.276 2.917 1.00 0.00 24 LYS A C 5
ATOM 7032 O O . LYS A 1 24 ? 6.519 -6.862 4.076 1.00 0.00 24 LYS A O 5
ATOM 7051 N N . VAL A 1 25 ? 5.766 -6.830 1.956 1.00 0.00 25 VAL A N 5
ATOM 7052 C CA . VAL A 1 25 ? 4.758 -5.807 2.211 1.00 0.00 25 VAL A CA 5
ATOM 7053 C C . VAL A 1 25 ? 3.760 -6.267 3.265 1.00 0.00 25 VAL A C 5
ATOM 7054 O O . VAL A 1 25 ? 3.450 -5.531 4.203 1.00 0.00 25 VAL A O 5
ATOM 7067 N N . LEU A 1 26 ? 3.261 -7.487 3.107 1.00 0.00 26 LEU A N 5
ATOM 7068 C CA . LEU A 1 26 ? 2.290 -8.045 4.042 1.00 0.00 26 LEU A CA 5
ATOM 7069 C C . LEU A 1 26 ? 2.881 -8.167 5.441 1.00 0.00 26 LEU A C 5
ATOM 7070 O O . LEU A 1 26 ? 2.202 -7.913 6.436 1.00 0.00 26 LEU A O 5
ATOM 7086 N N . ALA A 1 27 ? 4.149 -8.557 5.510 1.00 0.00 27 ALA A N 5
ATOM 7087 C CA . ALA A 1 27 ? 4.859 -8.633 6.781 1.00 0.00 27 ALA A CA 5
ATOM 7088 C C . ALA A 1 27 ? 4.983 -7.258 7.426 1.00 0.00 27 ALA A C 5
ATOM 7089 O O . ALA A 1 27 ? 4.843 -7.116 8.640 1.00 0.00 27 ALA A O 5
ATOM 7096 N N . TRP A 1 28 ? 5.246 -6.247 6.604 1.00 0.00 28 TRP A N 5
ATOM 7097 C CA . TRP A 1 28 ? 5.371 -4.878 7.089 1.00 0.00 28 TRP A CA 5
ATOM 7098 C C . TRP A 1 28 ? 4.035 -4.349 7.596 1.00 0.00 28 TRP A C 5
ATOM 7099 O O . TRP A 1 28 ? 3.984 -3.594 8.567 1.00 0.00 28 TRP A O 5
ATOM 7120 N N . LEU A 1 29 ? 2.956 -4.750 6.933 1.00 0.00 29 LEU A N 5
ATOM 7121 C CA . LEU A 1 29 ? 1.613 -4.358 7.346 1.00 0.00 29 LEU A CA 5
ATOM 7122 C C . LEU A 1 29 ? 1.248 -4.977 8.688 1.00 0.00 29 LEU A C 5
ATOM 7123 O O . LEU A 1 29 ? 0.612 -4.335 9.525 1.00 0.00 29 LEU A O 5
ATOM 7139 N N . GLU A 1 30 ? 1.652 -6.226 8.888 1.00 0.00 30 GLU A N 5
ATOM 7140 C CA . GLU A 1 30 ? 1.456 -6.900 10.167 1.00 0.00 30 GLU A CA 5
ATOM 7141 C C . GLU A 1 30 ? 2.411 -6.362 11.225 1.00 0.00 30 GLU A C 5
ATOM 7142 O O . GLU A 1 30 ? 2.067 -6.286 12.404 1.00 0.00 30 GLU A O 5
ATOM 7154 N N . ARG A 1 31 ? 3.611 -5.988 10.795 1.00 0.00 31 ARG A N 5
ATOM 7155 C CA . ARG A 1 31 ? 4.593 -5.391 11.691 1.00 0.00 31 ARG A CA 5
ATOM 7156 C C . ARG A 1 31 ? 4.013 -4.186 12.420 1.00 0.00 31 ARG A C 5
ATOM 7157 O O . ARG A 1 31 ? 4.151 -4.058 13.637 1.00 0.00 31 ARG A O 5
ATOM 7178 N N . VAL A 1 32 ? 3.363 -3.303 11.669 1.00 0.00 32 VAL A N 5
ATOM 7179 C CA . VAL A 1 32 ? 2.723 -2.128 12.248 1.00 0.00 32 VAL A CA 5
ATOM 7180 C C . VAL A 1 32 ? 1.450 -2.506 12.993 1.00 0.00 32 VAL A C 5
ATOM 7181 O O . VAL A 1 32 ? 1.239 -2.090 14.132 1.00 0.00 32 VAL A O 5
ATOM 7194 N N . GLY A 1 33 ? 0.603 -3.296 12.343 1.00 0.00 33 GLY A N 5
ATOM 7195 C CA . GLY A 1 33 ? -0.645 -3.746 12.950 1.00 0.00 33 GLY A CA 5
ATOM 7196 C C . GLY A 1 33 ? -1.787 -2.787 12.638 1.00 0.00 33 GLY A C 5
ATOM 7197 O O . GLY A 1 33 ? -1.607 -1.808 11.914 1.00 0.00 33 GLY A O 5
ATOM 7201 N N . GLY A 1 34 ? -2.961 -3.075 13.189 1.00 0.00 34 GLY A N 5
ATOM 7202 C CA . GLY A 1 34 ? -4.135 -2.239 12.968 1.00 0.00 34 GLY A CA 5
ATOM 7203 C C . GLY A 1 34 ? -4.870 -2.645 11.697 1.00 0.00 34 GLY A C 5
ATOM 7204 O O . GLY A 1 34 ? -4.448 -3.561 10.991 1.00 0.00 34 GLY A O 5
ATOM 7208 N N . GLU A 1 35 ? -5.971 -1.958 11.411 1.00 0.00 35 GLU A N 5
ATOM 7209 C CA . GLU A 1 35 ? -6.736 -2.208 10.195 1.00 0.00 35 GLU A CA 5
ATOM 7210 C C . GLU A 1 35 ? -6.114 -1.498 8.999 1.00 0.00 35 GLU A C 5
ATOM 7211 O O . GLU A 1 35 ? -5.567 -0.404 9.129 1.00 0.00 35 GLU A O 5
ATOM 7223 N N . ARG A 1 36 ? -6.202 -2.128 7.832 1.00 0.00 36 ARG A N 5
ATOM 7224 C CA . ARG A 1 36 ? -5.592 -1.590 6.623 1.00 0.00 36 ARG A CA 5
ATOM 7225 C C . ARG A 1 36 ? -6.607 -1.492 5.490 1.00 0.00 36 ARG A C 5
ATOM 7226 O O . ARG A 1 36 ? -7.471 -2.355 5.343 1.00 0.00 36 ARG A O 5
ATOM 7247 N N . LYS A 1 37 ? -6.494 -0.436 4.692 1.00 0.00 37 LYS A N 5
ATOM 7248 C CA . LYS A 1 37 ? -7.319 -0.286 3.500 1.00 0.00 37 LYS A CA 5
ATOM 7249 C C . LYS A 1 37 ? -6.459 -0.139 2.251 1.00 0.00 37 LYS A C 5
ATOM 7250 O O . LYS A 1 37 ? -5.531 0.668 2.216 1.00 0.00 37 LYS A O 5
ATOM 7269 N N . VAL A 1 38 ? -6.773 -0.924 1.225 1.00 0.00 38 VAL A N 5
ATOM 7270 C CA . VAL A 1 38 ? -5.966 -0.961 0.012 1.00 0.00 38 VAL A CA 5
ATOM 7271 C C . VAL A 1 38 ? -6.739 -0.412 -1.180 1.00 0.00 38 VAL A C 5
ATOM 7272 O O . VAL A 1 38 ? -7.735 -0.995 -1.609 1.00 0.00 38 VAL A O 5
ATOM 7285 N N . LEU A 1 39 ? -6.275 0.713 -1.713 1.00 0.00 39 LEU A N 5
ATOM 7286 C CA . LEU A 1 39 ? -6.887 1.312 -2.893 1.00 0.00 39 LEU A CA 5
ATOM 7287 C C . LEU A 1 39 ? -6.053 1.046 -4.140 1.00 0.00 39 LEU A C 5
ATOM 7288 O O . LEU A 1 39 ? -4.826 1.134 -4.108 1.00 0.00 39 LEU A O 5
ATOM 7304 N N . LYS A 1 40 ? -6.727 0.720 -5.238 1.00 0.00 40 LYS A N 5
ATOM 7305 C CA . LYS A 1 40 ? -6.047 0.409 -6.490 1.00 0.00 40 LYS A CA 5
ATOM 7306 C C . LYS A 1 40 ? -6.676 1.156 -7.659 1.00 0.00 40 LYS A C 5
ATOM 7307 O O . LYS A 1 40 ? -7.787 0.838 -8.086 1.00 0.00 40 LYS A O 5
ATOM 7326 N N . VAL A 1 41 ? -5.960 2.149 -8.175 1.00 0.00 41 VAL A N 5
ATOM 7327 C CA . VAL A 1 41 ? -6.445 2.941 -9.298 1.00 0.00 41 VAL A CA 5
ATOM 7328 C C . VAL A 1 41 ? -5.354 3.144 -10.341 1.00 0.00 41 VAL A C 5
ATOM 7329 O O . VAL A 1 41 ? -4.288 3.682 -10.042 1.00 0.00 41 VAL A O 5
ATOM 7342 N N . ALA A 1 42 ? -5.626 2.709 -11.567 1.00 0.00 42 ALA A N 5
ATOM 7343 C CA . ALA A 1 42 ? -4.751 3.003 -12.696 1.00 0.00 42 ALA A CA 5
ATOM 7344 C C . ALA A 1 42 ? -3.367 2.402 -12.491 1.00 0.00 42 ALA A C 5
ATOM 7345 O O . ALA A 1 42 ? -2.367 2.945 -12.961 1.00 0.00 42 ALA A O 5
ATOM 7352 N N . GLY A 1 43 ? -3.314 1.277 -11.786 1.00 0.00 43 GLY A N 5
ATOM 7353 C CA . GLY A 1 43 ? -2.074 0.526 -11.634 1.00 0.00 43 GLY A CA 5
ATOM 7354 C C . GLY A 1 43 ? -1.347 0.916 -10.352 1.00 0.00 43 GLY A C 5
ATOM 7355 O O . GLY A 1 43 ? -0.454 0.207 -9.893 1.00 0.00 43 GLY A O 5
ATOM 7359 N N . LYS A 1 44 ? -1.739 2.049 -9.777 1.00 0.00 44 LYS A N 5
ATOM 7360 C CA . LYS A 1 44 ? -1.103 2.554 -8.567 1.00 0.00 44 LYS A CA 5
ATOM 7361 C C . LYS A 1 44 ? -1.914 2.196 -7.328 1.00 0.00 44 LYS A C 5
ATOM 7362 O O . LYS A 1 44 ? -3.138 2.324 -7.317 1.00 0.00 44 LYS A O 5
ATOM 7381 N N . ILE A 1 45 ? -1.224 1.748 -6.285 1.00 0.00 45 ILE A N 5
ATOM 7382 C CA . ILE A 1 45 ? -1.886 1.246 -5.086 1.00 0.00 45 ILE A CA 5
ATOM 7383 C C . ILE A 1 45 ? -1.544 2.097 -3.870 1.00 0.00 45 ILE A C 5
ATOM 7384 O O . ILE A 1 45 ? -0.372 2.346 -3.585 1.00 0.00 45 ILE A O 5
ATOM 7400 N N . LEU A 1 46 ? -2.572 2.540 -3.156 1.00 0.00 46 LEU A N 5
ATOM 7401 C CA . LEU A 1 46 ? -2.380 3.260 -1.902 1.00 0.00 46 LEU A CA 5
ATOM 7402 C C . LEU A 1 46 ? -2.910 2.458 -0.721 1.00 0.00 46 LEU A C 5
ATOM 7403 O O . LEU A 1 46 ? -4.107 2.181 -0.632 1.00 0.00 46 LEU A O 5
ATOM 7419 N N . ILE A 1 47 ? -2.013 2.087 0.186 1.00 0.00 47 ILE A N 5
ATOM 7420 C CA . ILE A 1 47 ? -2.391 1.327 1.371 1.00 0.00 47 ILE A CA 5
ATOM 7421 C C . ILE A 1 47 ? -2.400 2.209 2.612 1.00 0.00 47 ILE A C 5
ATOM 7422 O O . ILE A 1 47 ? -1.400 2.847 2.940 1.00 0.00 47 ILE A O 5
ATOM 7438 N N . ILE A 1 48 ? -3.538 2.242 3.300 1.00 0.00 48 ILE A N 5
ATOM 7439 C CA . ILE A 1 48 ? -3.681 3.051 4.504 1.00 0.00 48 ILE A CA 5
ATOM 7440 C C . ILE A 1 48 ? -3.612 2.190 5.758 1.00 0.00 48 ILE A C 5
ATOM 7441 O O . ILE A 1 48 ? -4.440 1.302 5.960 1.00 0.00 48 ILE A O 5
ATOM 7457 N N . VAL A 1 49 ? -2.619 2.456 6.599 1.00 0.00 49 VAL A N 5
ATOM 7458 C CA . VAL A 1 49 ? -2.354 1.618 7.762 1.00 0.00 49 VAL A CA 5
ATOM 7459 C C . VAL A 1 49 ? -2.726 2.334 9.054 1.00 0.00 49 VAL A C 5
ATOM 7460 O O . VAL A 1 49 ? -2.171 3.383 9.377 1.00 0.00 49 VAL A O 5
ATOM 7473 N N . GLU A 1 50 ? -3.672 1.760 9.790 1.00 0.00 50 GLU A N 5
ATOM 7474 C CA . GLU A 1 50 ? -4.114 2.336 11.054 1.00 0.00 50 GLU A CA 5
ATOM 7475 C C . GLU A 1 50 ? -2.970 2.401 12.059 1.00 0.00 50 GLU A C 5
ATOM 7476 O O . GLU A 1 50 ? -2.210 1.445 12.213 1.00 0.00 50 GLU A O 5
ATOM 7488 N N . LYS A 1 51 ? -2.852 3.536 12.741 1.00 0.00 51 LYS A N 5
ATOM 7489 C CA . LYS A 1 51 ? -1.865 3.692 13.803 1.00 0.00 51 LYS A CA 5
ATOM 7490 C C . LYS A 1 51 ? -2.121 4.958 14.609 1.00 0.00 51 LYS A C 5
ATOM 7491 O O . LYS A 1 51 ? -2.172 6.058 14.058 1.00 0.00 51 LYS A O 5
ATOM 7510 N N . ARG A 1 52 ? -2.279 4.799 15.919 1.00 0.00 52 ARG A N 5
ATOM 7511 C CA . ARG A 1 52 ? -2.641 5.911 16.788 1.00 0.00 52 ARG A CA 5
ATOM 7512 C C . ARG A 1 52 ? -1.524 6.944 16.855 1.00 0.00 52 ARG A C 5
ATOM 7513 O O . ARG A 1 52 ? -1.776 8.133 17.050 1.00 0.00 52 ARG A O 5
ATOM 7534 N N . ALA A 1 53 ? -0.289 6.484 16.693 1.00 0.00 53 ALA A N 5
ATOM 7535 C CA . ALA A 1 53 ? 0.873 7.360 16.781 1.00 0.00 53 ALA A CA 5
ATOM 7536 C C . ALA A 1 53 ? 1.183 8.000 15.433 1.00 0.00 53 ALA A C 5
ATOM 7537 O O . ALA A 1 53 ? 2.192 8.689 15.280 1.00 0.00 53 ALA A O 5
ATOM 7544 N N . GLY A 1 54 ? 0.311 7.765 14.459 1.00 0.00 54 GLY A N 5
ATOM 7545 C CA . GLY A 1 54 ? 0.472 8.347 13.131 1.00 0.00 54 GLY A CA 5
ATOM 7546 C C . GLY A 1 54 ? 0.286 7.297 12.044 1.00 0.00 54 GLY A C 5
ATOM 7547 O O . GLY A 1 54 ? 1.104 6.389 11.898 1.00 0.00 54 GLY A O 5
ATOM 7551 N N . SER A 1 55 ? -0.796 7.425 11.283 1.00 0.00 55 SER A N 5
ATOM 7552 C CA . SER A 1 55 ? -1.121 6.455 10.244 1.00 0.00 55 SER A CA 5
ATOM 7553 C C . SER A 1 55 ? -0.055 6.433 9.157 1.00 0.00 55 SER A C 5
ATOM 7554 O O . SER A 1 55 ? 0.500 7.472 8.796 1.00 0.00 55 SER A O 5
ATOM 7562 N N . ARG A 1 56 ? 0.230 5.243 8.638 1.00 0.00 56 ARG A N 5
ATOM 7563 C CA . ARG A 1 56 ? 1.252 5.079 7.612 1.00 0.00 56 ARG A CA 5
ATOM 7564 C C . ARG A 1 56 ? 0.626 4.830 6.246 1.00 0.00 56 ARG A C 5
ATOM 7565 O O . ARG A 1 56 ? -0.416 4.183 6.140 1.00 0.00 56 ARG A O 5
ATOM 7586 N N . LEU A 1 57 ? 1.267 5.346 5.203 1.00 0.00 57 LEU A N 5
ATOM 7587 C CA . LEU A 1 57 ? 0.810 5.126 3.837 1.00 0.00 57 LEU A CA 5
ATOM 7588 C C . LEU A 1 57 ? 1.879 4.433 3.003 1.00 0.00 57 LEU A C 5
ATOM 7589 O O . LEU A 1 57 ? 3.070 4.709 3.148 1.00 0.00 57 LEU A O 5
ATOM 7605 N N . LEU A 1 58 ? 1.448 3.530 2.128 1.00 0.00 58 LEU A N 5
ATOM 7606 C CA . LEU A 1 58 ? 2.350 2.893 1.177 1.00 0.00 58 LEU A CA 5
ATOM 7607 C C . LEU A 1 58 ? 1.966 3.232 -0.259 1.00 0.00 58 LEU A C 5
ATOM 7608 O O . LEU A 1 58 ? 0.814 3.062 -0.660 1.00 0.00 58 LEU A O 5
ATOM 7624 N N . LEU A 1 59 ? 2.936 3.714 -1.027 1.00 0.00 59 LEU A N 5
ATOM 7625 C CA . LEU A 1 59 ? 2.723 4.000 -2.441 1.00 0.00 59 LEU A CA 5
ATOM 7626 C C . LEU A 1 59 ? 3.373 2.942 -3.323 1.00 0.00 59 LEU A C 5
ATOM 7627 O O . LEU A 1 59 ? 4.579 2.980 -3.569 1.00 0.00 59 LEU A O 5
ATOM 7643 N N . LEU A 1 60 ? 2.567 1.998 -3.796 1.00 0.00 60 LEU A N 5
ATOM 7644 C CA . LEU A 1 60 ? 3.084 0.843 -4.520 1.00 0.00 60 LEU A CA 5
ATOM 7645 C C . LEU A 1 60 ? 2.892 1.002 -6.023 1.00 0.00 60 LEU A C 5
ATOM 7646 O O . LEU A 1 60 ? 1.799 1.323 -6.489 1.00 0.00 60 LEU A O 5
ATOM 7662 N N . TYR A 1 61 ? 3.964 0.779 -6.777 1.00 0.00 61 TYR A N 5
ATOM 7663 C CA . TYR A 1 61 ? 3.900 0.837 -8.233 1.00 0.00 61 TYR A CA 5
ATOM 7664 C C . TYR A 1 61 ? 5.194 0.333 -8.860 1.00 0.00 61 TYR A C 5
ATOM 7665 O O . TYR A 1 61 ? 6.284 0.775 -8.498 1.00 0.00 61 TYR A O 5
ATOM 7683 N N . ALA A 1 62 ? 5.067 -0.594 -9.803 1.00 0.00 62 ALA A N 5
ATOM 7684 C CA . ALA A 1 62 ? 6.204 -1.037 -10.601 1.00 0.00 62 ALA A CA 5
ATOM 7685 C C . ALA A 1 62 ? 7.268 -1.690 -9.728 1.00 0.00 62 ALA A C 5
ATOM 7686 O O . ALA A 1 62 ? 8.462 -1.598 -10.013 1.00 0.00 62 ALA A O 5
ATOM 7693 N N . GLY A 1 63 ? 6.828 -2.349 -8.660 1.00 0.00 63 GLY A N 5
ATOM 7694 C CA . GLY A 1 63 ? 7.730 -3.107 -7.802 1.00 0.00 63 GLY A CA 5
ATOM 7695 C C . GLY A 1 63 ? 8.422 -2.199 -6.793 1.00 0.00 63 GLY A C 5
ATOM 7696 O O . GLY A 1 63 ? 9.318 -2.630 -6.068 1.00 0.00 63 GLY A O 5
ATOM 7700 N N . ARG A 1 64 ? 8.000 -0.940 -6.751 1.00 0.00 64 ARG A N 5
ATOM 7701 C CA . ARG A 1 64 ? 8.571 0.030 -5.823 1.00 0.00 64 ARG A CA 5
ATOM 7702 C C . ARG A 1 64 ? 7.524 0.533 -4.838 1.00 0.00 64 ARG A C 5
ATOM 7703 O O . ARG A 1 64 ? 6.349 0.662 -5.178 1.00 0.00 64 ARG A O 5
ATOM 7724 N N . VAL A 1 65 ? 7.959 0.815 -3.614 1.00 0.00 65 VAL A N 5
ATOM 7725 C CA . VAL A 1 65 ? 7.048 1.227 -2.554 1.00 0.00 65 VAL A CA 5
ATOM 7726 C C . VAL A 1 65 ? 7.630 2.378 -1.742 1.00 0.00 65 VAL A C 5
ATOM 7727 O O . VAL A 1 65 ? 8.786 2.330 -1.322 1.00 0.00 65 VAL A O 5
ATOM 7740 N N . ILE A 1 66 ? 6.823 3.410 -1.526 1.00 0.00 66 ILE A N 5
ATOM 7741 C CA . ILE A 1 66 ? 7.203 4.509 -0.645 1.00 0.00 66 ILE A CA 5
ATOM 7742 C C . ILE A 1 66 ? 6.385 4.492 0.639 1.00 0.00 66 ILE A C 5
ATOM 7743 O O . ILE A 1 66 ? 5.154 4.491 0.603 1.00 0.00 66 ILE A O 5
ATOM 7759 N N . GLU A 1 67 ? 7.075 4.480 1.775 1.00 0.00 67 GLU A N 5
ATOM 7760 C CA . GLU A 1 67 ? 6.416 4.390 3.072 1.00 0.00 67 GLU A CA 5
ATOM 7761 C C . GLU A 1 67 ? 6.468 5.723 3.810 1.00 0.00 67 GLU A C 5
ATOM 7762 O O . GLU A 1 67 ? 7.541 6.299 3.993 1.00 0.00 67 GLU A O 5
ATOM 7774 N N . LYS A 1 68 ? 5.305 6.206 4.231 1.00 0.00 68 LYS A N 5
ATOM 7775 C CA . LYS A 1 68 ? 5.227 7.420 5.035 1.00 0.00 68 LYS A CA 5
ATOM 7776 C C . LYS A 1 68 ? 4.534 7.156 6.366 1.00 0.00 68 LYS A C 5
ATOM 7777 O O . LYS A 1 68 ? 3.869 6.134 6.538 1.00 0.00 68 LYS A O 5
ATOM 7796 N N . GLU A 1 69 ? 4.695 8.081 7.306 1.00 0.00 69 GLU A N 5
ATOM 7797 C CA . GLU A 1 69 ? 4.115 7.933 8.635 1.00 0.00 69 GLU A CA 5
ATOM 7798 C C . GLU A 1 69 ? 3.632 9.272 9.178 1.00 0.00 69 GLU A C 5
ATOM 7799 O O . GLU A 1 69 ? 4.307 10.291 9.031 1.00 0.00 69 GLU A O 5
ATOM 7811 N N . GLY A 1 70 ? 2.462 9.263 9.807 1.00 0.00 70 GLY A N 5
ATOM 7812 C CA . GLY A 1 70 ? 1.881 10.480 10.361 1.00 0.00 70 GLY A CA 5
ATOM 7813 C C . GLY A 1 70 ? 1.042 11.211 9.321 1.00 0.00 70 GLY A C 5
ATOM 7814 O O . GLY A 1 70 ? 0.987 12.442 9.307 1.00 0.00 70 GLY A O 5
ATOM 7818 N N . MET A 1 71 ? 0.388 10.449 8.452 1.00 0.00 71 MET A N 5
ATOM 7819 C CA . MET A 1 71 ? -0.334 11.020 7.322 1.00 0.00 71 MET A CA 5
ATOM 7820 C C . MET A 1 71 ? -1.807 11.223 7.655 1.00 0.00 71 MET A C 5
ATOM 7821 O O . MET A 1 71 ? -2.430 10.380 8.302 1.00 0.00 71 MET A O 5
ATOM 7835 N N . SER A 1 72 ? -2.360 12.347 7.211 1.00 0.00 72 SER A N 5
ATOM 7836 C CA . SER A 1 72 ? -3.751 12.681 7.493 1.00 0.00 72 SER A CA 5
ATOM 7837 C C . SER A 1 72 ? -4.678 12.128 6.419 1.00 0.00 72 SER A C 5
ATOM 7838 O O . SER A 1 72 ? -4.232 11.740 5.339 1.00 0.00 72 SER A O 5
ATOM 7846 N N . ARG A 1 73 ? -5.972 12.093 6.722 1.00 0.00 73 ARG A N 5
ATOM 7847 C CA . ARG A 1 73 ? -6.971 11.635 5.765 1.00 0.00 73 ARG A CA 5
ATOM 7848 C C . ARG A 1 73 ? -7.057 12.573 4.567 1.00 0.00 73 ARG A C 5
ATOM 7849 O O . ARG A 1 73 ? -7.379 12.150 3.456 1.00 0.00 73 ARG A O 5
ATOM 7870 N N . GLU A 1 74 ? -6.769 13.849 4.799 1.00 0.00 74 GLU A N 5
ATOM 7871 C CA . GLU A 1 74 ? -6.711 14.830 3.721 1.00 0.00 74 GLU A CA 5
ATOM 7872 C C . GLU A 1 74 ? -5.567 14.526 2.762 1.00 0.00 74 GLU A C 5
ATOM 7873 O O . GLU A 1 74 ? -5.708 14.672 1.548 1.00 0.00 74 GLU A O 5
ATOM 7885 N N . GLU A 1 75 ? -4.435 14.102 3.313 1.00 0.00 75 GLU A N 5
ATOM 7886 C CA . GLU A 1 75 ? -3.290 13.704 2.504 1.00 0.00 75 GLU A CA 5
ATOM 7887 C C . GLU A 1 75 ? -3.567 12.403 1.760 1.00 0.00 75 GLU A C 5
ATOM 7888 O O . GLU A 1 75 ? -3.128 12.220 0.625 1.00 0.00 75 GLU A O 5
ATOM 7900 N N . VAL A 1 76 ? -4.298 11.502 2.408 1.00 0.00 76 VAL A N 5
ATOM 7901 C CA . VAL A 1 76 ? -4.781 10.293 1.751 1.00 0.00 76 VAL A CA 5
ATOM 7902 C C . VAL A 1 76 ? -5.663 10.629 0.556 1.00 0.00 76 VAL A C 5
ATOM 7903 O O . VAL A 1 76 ? -5.534 10.030 -0.512 1.00 0.00 76 VAL A O 5
ATOM 7916 N N . GLU A 1 77 ? -6.561 11.591 0.743 1.00 0.00 77 GLU A N 5
ATOM 7917 C CA . GLU A 1 77 ? -7.440 12.036 -0.332 1.00 0.00 77 GLU A CA 5
ATOM 7918 C C . GLU A 1 77 ? -6.647 12.686 -1.459 1.00 0.00 77 GLU A C 5
ATOM 7919 O O . GLU A 1 77 ? -6.911 12.443 -2.636 1.00 0.00 77 GLU A O 5
ATOM 7931 N N . ALA A 1 78 ? -5.676 13.515 -1.091 1.00 0.00 78 ALA A N 5
ATOM 7932 C CA . ALA A 1 78 ? -4.823 14.177 -2.069 1.00 0.00 78 ALA A CA 5
ATOM 7933 C C . ALA A 1 78 ? -4.100 13.163 -2.946 1.00 0.00 78 ALA A C 5
ATOM 7934 O O . ALA A 1 78 ? -4.093 13.280 -4.172 1.00 0.00 78 ALA A O 5
ATOM 7941 N N . ILE A 1 79 ? -3.492 12.166 -2.312 1.00 0.00 79 ILE A N 5
ATOM 7942 C CA . ILE A 1 79 ? -2.775 11.122 -3.035 1.00 0.00 79 ILE A CA 5
ATOM 7943 C C . ILE A 1 79 ? -3.713 10.335 -3.940 1.00 0.00 79 ILE A C 5
ATOM 7944 O O . ILE A 1 79 ? -3.399 10.077 -5.102 1.00 0.00 79 ILE A O 5
ATOM 7960 N N . LYS A 1 80 ? -4.867 9.956 -3.401 1.00 0.00 80 LYS A N 5
ATOM 7961 C CA . LYS A 1 80 ? -5.873 9.235 -4.172 1.00 0.00 80 LYS A CA 5
ATOM 7962 C C . LYS A 1 80 ? -6.235 9.989 -5.445 1.00 0.00 80 LYS A C 5
ATOM 7963 O O . LYS A 1 80 ? -6.324 9.400 -6.523 1.00 0.00 80 LYS A O 5
ATOM 7982 N N . GLN A 1 81 ? -6.443 11.295 -5.314 1.00 0.00 81 GLN A N 5
ATOM 7983 C CA . GLN A 1 81 ? -6.787 12.134 -6.456 1.00 0.00 81 GLN A CA 5
ATOM 7984 C C . GLN A 1 81 ? -5.629 12.226 -7.441 1.00 0.00 81 GLN A C 5
ATOM 7985 O O . GLN A 1 81 ? -5.829 12.190 -8.655 1.00 0.00 81 GLN A O 5
ATOM 7999 N N . LEU A 1 82 ? -4.416 12.346 -6.911 1.00 0.00 82 LEU A N 5
ATOM 8000 C CA . LEU A 1 82 ? -3.218 12.383 -7.740 1.00 0.00 82 LEU A CA 5
ATOM 8001 C C . LEU A 1 82 ? -3.067 11.101 -8.549 1.00 0.00 82 LEU A C 5
ATOM 8002 O O . LEU A 1 82 ? -2.677 11.134 -9.717 1.00 0.00 82 LEU A O 5
ATOM 8018 N N . ILE A 1 83 ? -3.379 9.971 -7.922 1.00 0.00 83 ILE A N 5
ATOM 8019 C CA . ILE A 1 83 ? -3.359 8.685 -8.607 1.00 0.00 83 ILE A CA 5
ATOM 8020 C C . ILE A 1 83 ? -4.357 8.657 -9.758 1.00 0.00 83 ILE A C 5
ATOM 8021 O O . ILE A 1 83 ? -4.032 8.225 -10.863 1.00 0.00 83 ILE A O 5
ATOM 8037 N N . SER A 1 84 ? -5.573 9.121 -9.490 1.00 0.00 84 SER A N 5
ATOM 8038 C CA . SER A 1 84 ? -6.615 9.171 -10.508 1.00 0.00 84 SER A CA 5
ATOM 8039 C C . SER A 1 84 ? -6.294 10.212 -11.574 1.00 0.00 84 SER A C 5
ATOM 8040 O O . SER A 1 84 ? -6.819 10.159 -12.686 1.00 0.00 84 SER A O 5
ATOM 8048 N N . ALA A 1 85 ? -5.430 11.160 -11.226 1.00 0.00 85 ALA A N 5
ATOM 8049 C CA . ALA A 1 85 ? -4.979 12.171 -12.175 1.00 0.00 85 ALA A CA 5
ATOM 8050 C C . ALA A 1 85 ? -3.935 11.604 -13.129 1.00 0.00 85 ALA A C 5
ATOM 8051 O O . ALA A 1 85 ? -3.615 12.214 -14.149 1.00 0.00 85 ALA A O 5
ATOM 8058 N N . GLY A 1 86 ? -3.406 10.432 -12.790 1.00 0.00 86 GLY A N 5
ATOM 8059 C CA . GLY A 1 86 ? -2.442 9.751 -13.646 1.00 0.00 86 GLY A CA 5
ATOM 8060 C C . GLY A 1 86 ? -1.014 10.056 -13.216 1.00 0.00 86 GLY A C 5
ATOM 8061 O O . GLY A 1 86 ? -0.069 9.857 -13.981 1.00 0.00 86 GLY A O 5
ATOM 8065 N N . ALA A 1 87 ? -0.860 10.540 -11.988 1.00 0.00 87 ALA A N 5
ATOM 8066 C CA . ALA A 1 87 ? 0.458 10.835 -11.440 1.00 0.00 87 ALA A CA 5
ATOM 8067 C C . ALA A 1 87 ? 1.197 9.557 -11.065 1.00 0.00 87 ALA A C 5
ATOM 8068 O O . ALA A 1 87 ? 0.590 8.587 -10.612 1.00 0.00 87 ALA A O 5
ATOM 8075 N N . THR A 1 88 ? 2.513 9.564 -11.255 1.00 0.00 88 THR A N 5
ATOM 8076 C CA . THR A 1 88 ? 3.336 8.400 -10.952 1.00 0.00 88 THR A CA 5
ATOM 8077 C C . THR A 1 88 ? 3.727 8.369 -9.480 1.00 0.00 88 THR A C 5
ATOM 8078 O O . THR A 1 88 ? 3.529 9.345 -8.755 1.00 0.00 88 THR A O 5
ATOM 8089 N N . VAL A 1 89 ? 4.283 7.245 -9.043 1.00 0.00 89 VAL A N 5
ATOM 8090 C CA . VAL A 1 89 ? 4.694 7.082 -7.653 1.00 0.00 89 VAL A CA 5
ATOM 8091 C C . VAL A 1 89 ? 5.791 8.072 -7.284 1.00 0.00 89 VAL A C 5
ATOM 8092 O O . VAL A 1 89 ? 5.916 8.471 -6.126 1.00 0.00 89 VAL A O 5
ATOM 8105 N N . GLU A 1 90 ? 6.583 8.466 -8.275 1.00 0.00 90 GLU A N 5
ATOM 8106 C CA . GLU A 1 90 ? 7.647 9.441 -8.064 1.00 0.00 90 GLU A CA 5
ATOM 8107 C C . GLU A 1 90 ? 7.091 10.858 -7.999 1.00 0.00 90 GLU A C 5
ATOM 8108 O O . GLU A 1 90 ? 7.509 11.662 -7.167 1.00 0.00 90 GLU A O 5
ATOM 8120 N N . GLU A 1 91 ? 6.146 11.157 -8.885 1.00 0.00 91 GLU A N 5
ATOM 8121 C CA . GLU A 1 91 ? 5.496 12.462 -8.897 1.00 0.00 91 GLU A CA 5
ATOM 8122 C C . GLU A 1 91 ? 4.712 12.700 -7.613 1.00 0.00 91 GLU A C 5
ATOM 8123 O O . GLU A 1 91 ? 4.790 13.776 -7.018 1.00 0.00 91 GLU A O 5
ATOM 8135 N N . ILE A 1 92 ? 3.959 11.692 -7.189 1.00 0.00 92 ILE A N 5
ATOM 8136 C CA . ILE A 1 92 ? 3.204 11.769 -5.944 1.00 0.00 92 ILE A CA 5
ATOM 8137 C C . ILE A 1 92 ? 4.132 11.930 -4.747 1.00 0.00 92 ILE A C 5
ATOM 8138 O O . ILE A 1 92 ? 3.896 12.765 -3.874 1.00 0.00 92 ILE A O 5
ATOM 8154 N N . GLU A 1 93 ? 5.189 11.126 -4.711 1.00 0.00 93 GLU A N 5
ATOM 8155 C CA . GLU A 1 93 ? 6.189 11.222 -3.655 1.00 0.00 93 GLU A CA 5
ATOM 8156 C C . GLU A 1 93 ? 6.731 12.640 -3.537 1.00 0.00 93 GLU A C 5
ATOM 8157 O O . GLU A 1 93 ? 6.810 13.196 -2.441 1.00 0.00 93 GLU A O 5
ATOM 8169 N N . ALA A 1 94 ? 7.104 13.222 -4.672 1.00 0.00 94 ALA A N 5
ATOM 8170 C CA . ALA A 1 94 ? 7.661 14.570 -4.696 1.00 0.00 94 ALA A CA 5
ATOM 8171 C C . ALA A 1 94 ? 6.663 15.588 -4.159 1.00 0.00 94 ALA A C 5
ATOM 8172 O O . ALA A 1 94 ? 7.030 16.503 -3.423 1.00 0.00 94 ALA A O 5
ATOM 8179 N N . ILE A 1 95 ? 5.398 15.422 -4.533 1.00 0.00 95 ILE A N 5
ATOM 8180 C CA . ILE A 1 95 ? 4.349 16.345 -4.115 1.00 0.00 95 ILE A CA 5
ATOM 8181 C C . ILE A 1 95 ? 4.157 16.314 -2.605 1.00 0.00 95 ILE A C 5
ATOM 8182 O O . ILE A 1 95 ? 4.145 17.356 -1.949 1.00 0.00 95 ILE A O 5
ATOM 8198 N N . ILE A 1 96 ? 4.008 15.113 -2.056 1.00 0.00 96 ILE A N 5
ATOM 8199 C CA . ILE A 1 96 ? 3.772 14.947 -0.627 1.00 0.00 96 ILE A CA 5
ATOM 8200 C C . ILE A 1 96 ? 5.040 15.212 0.175 1.00 0.00 96 ILE A C 5
ATOM 8201 O O . ILE A 1 96 ? 4.979 15.538 1.360 1.00 0.00 96 ILE A O 5
ATOM 8217 N N . LYS A 1 97 ? 6.188 15.071 -0.479 1.00 0.00 97 LYS A N 5
ATOM 8218 C CA . LYS A 1 97 ? 7.458 15.484 0.105 1.00 0.00 97 LYS A CA 5
ATOM 8219 C C . LYS A 1 97 ? 7.492 16.989 0.340 1.00 0.00 97 LYS A C 5
ATOM 8220 O O . LYS A 1 97 ? 7.914 17.452 1.399 1.00 0.00 97 LYS A O 5
ATOM 8239 N N . ARG A 1 98 ? 7.045 17.748 -0.656 1.00 0.00 98 ARG A N 5
ATOM 8240 C CA . ARG A 1 98 ? 6.979 19.200 -0.541 1.00 0.00 98 ARG A CA 5
ATOM 8241 C C . ARG A 1 98 ? 5.963 19.623 0.513 1.00 0.00 98 ARG A C 5
ATOM 8242 O O . ARG A 1 98 ? 6.171 20.601 1.231 1.00 0.00 98 ARG A O 5
ATOM 8263 N N . ILE A 1 99 ? 4.864 18.881 0.601 1.00 0.00 99 ILE A N 5
ATOM 8264 C CA . ILE A 1 99 ? 3.861 19.118 1.632 1.00 0.00 99 ILE A CA 5
ATOM 8265 C C . ILE A 1 99 ? 4.441 18.905 3.025 1.00 0.00 99 ILE A C 5
ATOM 8266 O O . ILE A 1 99 ? 4.212 19.706 3.931 1.00 0.00 99 ILE A O 5
ATOM 8282 N N . GLU A 1 100 ? 5.193 17.822 3.189 1.00 0.00 100 GLU A N 5
ATOM 8283 C CA . GLU A 1 100 ? 5.859 17.536 4.454 1.00 0.00 100 GLU A CA 5
ATOM 8284 C C . GLU A 1 100 ? 6.935 18.571 4.755 1.00 0.00 100 GLU A C 5
ATOM 8285 O O . GLU A 1 100 ? 7.127 18.964 5.906 1.00 0.00 100 GLU A O 5
ATOM 8297 N N . ALA A 1 101 ? 7.636 19.009 3.715 1.00 0.00 101 ALA A N 5
ATOM 8298 C CA . ALA A 1 101 ? 8.674 20.022 3.862 1.00 0.00 101 ALA A CA 5
ATOM 8299 C C . ALA A 1 101 ? 8.086 21.353 4.309 1.00 0.00 101 ALA A C 5
ATOM 8300 O O . ALA A 1 101 ? 8.678 22.065 5.121 1.00 0.00 101 ALA A O 5
ATOM 8307 N N . ARG A 1 102 ? 6.916 21.687 3.773 1.00 0.00 102 ARG A N 5
ATOM 8308 C CA . ARG A 1 102 ? 6.241 22.931 4.123 1.00 0.00 102 ARG A CA 5
ATOM 8309 C C . ARG A 1 102 ? 5.968 23.009 5.619 1.00 0.00 102 ARG A C 5
ATOM 8310 O O . ARG A 1 102 ? 6.845 23.330 6.372 1.00 0.00 102 ARG A O 5
ATOM 8331 N N . GLY A 1 1 ? -12.385 -2.116 3.734 1.00 0.00 1 GLY A N 6
ATOM 8332 C CA . GLY A 1 1 ? -10.977 -2.162 4.110 1.00 0.00 1 GLY A CA 6
ATOM 8333 C C . GLY A 1 1 ? -10.334 -3.473 3.677 1.00 0.00 1 GLY A C 6
ATOM 8334 O O . GLY A 1 1 ? -10.865 -4.184 2.822 1.00 0.00 1 GLY A O 6
ATOM 8340 N N . LEU A 1 2 ? -9.189 -3.790 4.271 1.00 0.00 2 LEU A N 6
ATOM 8341 C CA . LEU A 1 2 ? -8.478 -5.024 3.959 1.00 0.00 2 LEU A CA 6
ATOM 8342 C C . LEU A 1 2 ? -9.002 -6.187 4.793 1.00 0.00 2 LEU A C 6
ATOM 8343 O O . LEU A 1 2 ? -8.897 -6.180 6.020 1.00 0.00 2 LEU A O 6
ATOM 8359 N N . LEU A 1 3 ? -9.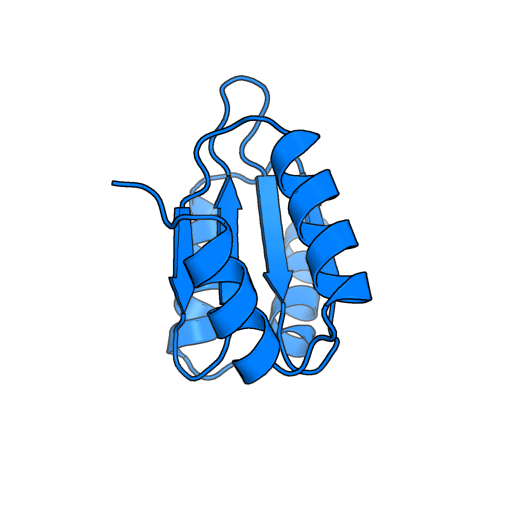565 -7.184 4.120 1.00 0.00 3 LEU A N 6
ATOM 8360 C CA . LEU A 1 3 ? -10.190 -8.312 4.801 1.00 0.00 3 LEU A CA 6
ATOM 8361 C C . LEU A 1 3 ? -9.146 -9.312 5.283 1.00 0.00 3 LEU A C 6
ATOM 8362 O O . LEU A 1 3 ? -9.243 -9.839 6.391 1.00 0.00 3 LEU A O 6
ATOM 8378 N N . THR A 1 4 ? -8.148 -9.568 4.444 1.00 0.00 4 THR A N 6
ATOM 8379 C CA . THR A 1 4 ? -7.112 -10.544 4.761 1.00 0.00 4 THR A CA 6
ATOM 8380 C C . THR A 1 4 ? -5.860 -10.307 3.927 1.00 0.00 4 THR A C 6
ATOM 8381 O O . THR A 1 4 ? -5.894 -9.591 2.926 1.00 0.00 4 THR A O 6
ATOM 8392 N N . ARG A 1 5 ? -4.754 -10.914 4.346 1.00 0.00 5 ARG A N 6
ATOM 8393 C CA . ARG A 1 5 ? -3.471 -10.707 3.685 1.00 0.00 5 ARG A CA 6
ATOM 8394 C C . ARG A 1 5 ? -3.477 -11.284 2.275 1.00 0.00 5 ARG A C 6
ATOM 8395 O O . ARG A 1 5 ? -2.716 -10.846 1.413 1.00 0.00 5 ARG A O 6
ATOM 8416 N N . GLU A 1 6 ? -4.342 -12.266 2.048 1.00 0.00 6 GLU A N 6
ATOM 8417 C CA . GLU A 1 6 ? -4.499 -12.856 0.723 1.00 0.00 6 GLU A CA 6
ATOM 8418 C C . GLU A 1 6 ? -5.081 -11.851 -0.261 1.00 0.00 6 GLU A C 6
ATOM 8419 O O . GLU A 1 6 ? -4.823 -11.924 -1.463 1.00 0.00 6 GLU A O 6
ATOM 8431 N N . GLU A 1 7 ? -5.868 -10.913 0.254 1.00 0.00 7 GLU A N 6
ATOM 8432 C CA . GLU A 1 7 ? -6.477 -9.882 -0.578 1.00 0.00 7 GLU A CA 6
ATOM 8433 C C . GLU A 1 7 ? -5.433 -8.897 -1.087 1.00 0.00 7 GLU A C 6
ATOM 8434 O O . GLU A 1 7 ? -5.345 -8.637 -2.288 1.00 0.00 7 GLU A O 6
ATOM 8446 N N . ILE A 1 8 ? -4.643 -8.351 -0.169 1.00 0.00 8 ILE A N 6
ATOM 8447 C CA . ILE A 1 8 ? -3.575 -7.426 -0.529 1.00 0.00 8 ILE A CA 6
ATOM 8448 C C . ILE A 1 8 ? -2.470 -8.135 -1.302 1.00 0.00 8 ILE A C 6
ATOM 8449 O O . ILE A 1 8 ? -1.780 -7.524 -2.118 1.00 0.00 8 ILE A O 6
ATOM 8465 N N . GLU A 1 9 ? -2.308 -9.428 -1.043 1.00 0.00 9 GLU A N 6
ATOM 8466 C CA . GLU A 1 9 ? -1.396 -10.257 -1.820 1.00 0.00 9 GLU A CA 6
ATOM 8467 C C . GLU A 1 9 ? -1.743 -10.217 -3.303 1.00 0.00 9 GLU A C 6
ATOM 8468 O O . GLU A 1 9 ? -0.880 -9.968 -4.145 1.00 0.00 9 GLU A O 6
ATOM 8480 N N . ALA A 1 10 ? -3.011 -10.464 -3.615 1.00 0.00 10 ALA A N 6
ATOM 8481 C CA . ALA A 1 10 ? -3.488 -10.394 -4.992 1.00 0.00 10 ALA A CA 6
ATOM 8482 C C . ALA A 1 10 ? -3.298 -8.997 -5.570 1.00 0.00 10 ALA A C 6
ATOM 8483 O O . ALA A 1 10 ? -2.895 -8.842 -6.723 1.00 0.00 10 ALA A O 6
ATOM 8490 N N . ALA A 1 11 ? -3.587 -7.983 -4.762 1.00 0.00 11 ALA A N 6
ATOM 8491 C CA . ALA A 1 11 ? -3.400 -6.598 -5.175 1.00 0.00 11 ALA A CA 6
ATOM 8492 C C . ALA A 1 11 ? -1.934 -6.305 -5.470 1.00 0.00 11 ALA A C 6
ATOM 8493 O O . ALA A 1 11 ? -1.614 -5.581 -6.415 1.00 0.00 11 ALA A O 6
ATOM 8500 N N . LEU A 1 12 ? -1.048 -6.871 -4.659 1.00 0.00 12 LEU A N 6
ATOM 8501 C CA . LEU A 1 12 ? 0.388 -6.718 -4.867 1.00 0.00 12 LEU A CA 6
ATOM 8502 C C . LEU A 1 12 ? 0.837 -7.414 -6.145 1.00 0.00 12 LEU A C 6
ATOM 8503 O O . LEU A 1 12 ? 1.709 -6.919 -6.858 1.00 0.00 12 LEU A O 6
ATOM 8519 N N . LYS A 1 13 ? 0.236 -8.564 -6.430 1.00 0.00 13 LYS A N 6
ATOM 8520 C CA . LYS A 1 13 ? 0.509 -9.286 -7.667 1.00 0.00 13 LYS A CA 6
ATOM 8521 C C . LYS A 1 13 ? 0.058 -8.488 -8.883 1.00 0.00 13 LYS A C 6
ATOM 8522 O O . LYS A 1 13 ? 0.721 -8.492 -9.920 1.00 0.00 13 LYS A O 6
ATOM 8541 N N . GLU A 1 14 ? -1.073 -7.803 -8.748 1.00 0.00 14 GLU A N 6
ATOM 8542 C CA . GLU A 1 14 ? -1.560 -6.915 -9.798 1.00 0.00 14 GLU A CA 6
ATOM 8543 C C . GLU A 1 14 ? -0.693 -5.668 -9.911 1.00 0.00 14 GLU A C 6
ATOM 8544 O O . GLU A 1 14 ? -0.458 -5.161 -11.008 1.00 0.00 14 GLU A O 6
ATOM 8556 N N . ALA A 1 15 ? -0.220 -5.177 -8.770 1.00 0.00 15 ALA A N 6
ATOM 8557 C CA . ALA A 1 15 ? 0.650 -4.008 -8.742 1.00 0.00 15 ALA A CA 6
ATOM 8558 C C . ALA A 1 15 ? 1.961 -4.278 -9.469 1.00 0.00 15 ALA A C 6
ATOM 8559 O O . ALA A 1 15 ? 2.450 -3.435 -10.221 1.00 0.00 15 ALA A O 6
ATOM 8566 N N . GLY A 1 16 ? 2.526 -5.458 -9.239 1.00 0.00 16 GLY A N 6
ATOM 8567 C CA . GLY A 1 16 ? 3.733 -5.879 -9.941 1.00 0.00 16 GLY A CA 6
ATOM 8568 C C . GLY A 1 16 ? 4.860 -6.187 -8.962 1.00 0.00 16 GLY A C 6
ATOM 8569 O O . GLY A 1 16 ? 6.024 -5.887 -9.227 1.00 0.00 16 GLY A O 6
ATOM 8573 N N . PHE A 1 17 ? 4.506 -6.789 -7.831 1.00 0.00 17 PHE A N 6
ATOM 8574 C CA . PHE A 1 17 ? 5.493 -7.191 -6.836 1.00 0.00 17 PHE A CA 6
ATOM 8575 C C . PHE A 1 17 ? 5.740 -8.693 -6.882 1.00 0.00 17 PHE A C 6
ATOM 8576 O O . PHE A 1 17 ? 4.851 -9.467 -7.237 1.00 0.00 17 PHE A O 6
ATOM 8593 N N . THR A 1 18 ? 6.953 -9.100 -6.522 1.00 0.00 18 THR A N 6
ATOM 8594 C CA . THR A 1 18 ? 7.298 -10.515 -6.456 1.00 0.00 18 THR A CA 6
ATOM 8595 C C . THR A 1 18 ? 6.883 -11.121 -5.121 1.00 0.00 18 THR A C 6
ATOM 8596 O O . THR A 1 18 ? 6.504 -10.405 -4.194 1.00 0.00 18 THR A O 6
ATOM 8607 N N . GLU A 1 19 ? 6.959 -12.445 -5.030 1.00 0.00 19 GLU A N 6
ATOM 8608 C CA . GLU A 1 19 ? 6.588 -13.150 -3.808 1.00 0.00 19 GLU A CA 6
ATOM 8609 C C . GLU A 1 19 ? 7.340 -12.599 -2.603 1.00 0.00 19 GLU A C 6
ATOM 8610 O O . GLU A 1 19 ? 6.762 -12.407 -1.534 1.00 0.00 19 GLU A O 6
ATOM 8622 N N . GLU A 1 20 ? 8.632 -12.347 -2.784 1.00 0.00 20 GLU A N 6
ATOM 8623 C CA . GLU A 1 20 ? 9.474 -11.849 -1.702 1.00 0.00 20 GLU A CA 6
ATOM 8624 C C . GLU A 1 20 ? 9.087 -10.428 -1.312 1.00 0.00 20 GLU A C 6
ATOM 8625 O O . GLU A 1 20 ? 9.080 -10.077 -0.132 1.00 0.00 20 GLU A O 6
ATOM 8637 N N . GLU A 1 21 ? 8.765 -9.613 -2.311 1.00 0.00 21 GLU A N 6
ATOM 8638 C CA . GLU A 1 21 ? 8.315 -8.247 -2.071 1.00 0.00 21 GLU A CA 6
ATOM 8639 C C . GLU A 1 21 ? 6.948 -8.227 -1.400 1.00 0.00 21 GLU A C 6
ATOM 8640 O O . GLU A 1 21 ? 6.655 -7.347 -0.591 1.00 0.00 21 GLU A O 6
ATOM 8652 N N . ILE A 1 22 ? 6.113 -9.204 -1.741 1.00 0.00 22 ILE A N 6
ATOM 8653 C CA . ILE A 1 22 ? 4.836 -9.391 -1.064 1.00 0.00 22 ILE A CA 6
ATOM 8654 C C . ILE A 1 22 ? 5.036 -9.725 0.409 1.00 0.00 22 ILE A C 6
ATOM 8655 O O . ILE A 1 22 ? 4.351 -9.184 1.277 1.00 0.00 22 ILE A O 6
ATOM 8671 N N . ARG A 1 23 ? 5.979 -10.619 0.684 1.00 0.00 23 ARG A N 6
ATOM 8672 C CA . ARG A 1 23 ? 6.331 -10.965 2.056 1.00 0.00 23 ARG A CA 6
ATOM 8673 C C . ARG A 1 23 ? 6.715 -9.726 2.855 1.00 0.00 23 ARG A C 6
ATOM 8674 O O . ARG A 1 23 ? 6.341 -9.584 4.019 1.00 0.00 23 ARG A O 6
ATOM 8695 N N . LYS A 1 24 ? 7.465 -8.829 2.223 1.00 0.00 24 LYS A N 6
ATOM 8696 C CA . LYS A 1 24 ? 7.872 -7.583 2.861 1.00 0.00 24 LYS A CA 6
ATOM 8697 C C . LYS A 1 24 ? 6.663 -6.743 3.251 1.00 0.00 24 LYS A C 6
ATOM 8698 O O . LYS A 1 24 ? 6.544 -6.303 4.395 1.00 0.00 24 LYS A O 6
ATOM 8717 N N . VAL A 1 25 ? 5.766 -6.525 2.296 1.00 0.00 25 VAL A N 6
ATOM 8718 C CA . VAL A 1 25 ? 4.603 -5.675 2.517 1.00 0.00 25 VAL A CA 6
ATOM 8719 C C . VAL A 1 25 ? 3.686 -6.260 3.583 1.00 0.00 25 VAL A C 6
ATOM 8720 O O . VAL A 1 25 ? 3.224 -5.549 4.476 1.00 0.00 25 VAL A O 6
ATOM 8733 N N . LEU A 1 26 ? 3.429 -7.559 3.486 1.00 0.00 26 LEU A N 6
ATOM 8734 C CA . LEU A 1 26 ? 2.588 -8.248 4.458 1.00 0.00 26 LEU A CA 6
ATOM 8735 C C . LEU A 1 26 ? 3.187 -8.174 5.856 1.00 0.00 26 LEU A C 6
ATOM 8736 O O . LEU A 1 26 ? 2.469 -8.012 6.841 1.00 0.00 26 LEU A O 6
ATOM 8752 N N . ALA A 1 27 ? 4.509 -8.293 5.934 1.00 0.00 27 ALA A N 6
ATOM 8753 C CA . ALA A 1 27 ? 5.217 -8.142 7.200 1.00 0.00 27 ALA A CA 6
ATOM 8754 C C . ALA A 1 27 ? 5.064 -6.732 7.752 1.00 0.00 27 ALA A C 6
ATOM 8755 O O . ALA A 1 27 ? 4.879 -6.542 8.954 1.00 0.00 27 ALA A O 6
ATOM 8762 N N . TRP A 1 28 ? 5.141 -5.743 6.868 1.00 0.00 28 TRP A N 6
ATOM 8763 C CA . TRP A 1 28 ? 4.978 -4.349 7.260 1.00 0.00 28 TRP A CA 6
ATOM 8764 C C . TRP A 1 28 ? 3.578 -4.089 7.801 1.00 0.00 28 TRP A C 6
ATOM 8765 O O . TRP A 1 28 ? 3.403 -3.351 8.770 1.00 0.00 28 TRP A O 6
ATOM 8786 N N . LEU A 1 29 ? 2.582 -4.700 7.168 1.00 0.00 29 LEU A N 6
ATOM 8787 C CA . LEU A 1 29 ? 1.195 -4.544 7.590 1.00 0.00 29 LEU A CA 6
ATOM 8788 C C . LEU A 1 29 ? 0.982 -5.097 8.993 1.00 0.00 29 LEU A C 6
ATOM 8789 O O . LEU A 1 29 ? 0.301 -4.484 9.815 1.00 0.00 29 LEU A O 6
ATOM 8805 N N . GLU A 1 30 ? 1.567 -6.260 9.261 1.00 0.00 30 GLU A N 6
ATOM 8806 C CA . GLU A 1 30 ? 1.476 -6.878 10.578 1.00 0.00 30 GLU A CA 6
ATOM 8807 C C . GLU A 1 30 ? 2.340 -6.141 11.593 1.00 0.00 30 GLU A C 6
ATOM 8808 O O . GLU A 1 30 ? 1.999 -6.066 12.774 1.00 0.00 30 GLU A O 6
ATOM 8820 N N . ARG A 1 31 ? 3.457 -5.595 11.126 1.00 0.00 31 ARG A N 6
ATOM 8821 C CA . ARG A 1 31 ? 4.357 -4.834 11.987 1.00 0.00 31 ARG A CA 6
ATOM 8822 C C . ARG A 1 31 ? 3.642 -3.644 12.614 1.00 0.00 31 ARG A C 6
ATOM 8823 O O . ARG A 1 31 ? 3.686 -3.451 13.830 1.00 0.00 31 ARG A O 6
ATOM 8844 N N . VAL A 1 32 ? 2.984 -2.848 11.779 1.00 0.00 32 VAL A N 6
ATOM 8845 C CA . VAL A 1 32 ? 2.320 -1.635 12.240 1.00 0.00 32 VAL A CA 6
ATOM 8846 C C . VAL A 1 32 ? 0.967 -1.952 12.863 1.00 0.00 32 VAL A C 6
ATOM 8847 O O . VAL A 1 32 ? 0.491 -1.229 13.740 1.00 0.00 32 VAL A O 6
ATOM 8860 N N . GLY A 1 33 ? 0.350 -3.037 12.407 1.00 0.00 33 GLY A N 6
ATOM 8861 C CA . GLY A 1 33 ? -0.964 -3.436 12.899 1.00 0.00 33 GLY A CA 6
ATOM 8862 C C . GLY A 1 33 ? -2.013 -2.377 12.589 1.00 0.00 33 GLY A C 6
ATOM 8863 O O . GLY A 1 33 ? -2.108 -1.895 11.461 1.00 0.00 33 GLY A O 6
ATOM 8867 N N . GLY A 1 34 ? -2.801 -2.018 13.598 1.00 0.00 34 GLY A N 6
ATOM 8868 C CA . GLY A 1 34 ? -3.829 -0.997 13.441 1.00 0.00 34 GLY A CA 6
ATOM 8869 C C . GLY A 1 34 ? -4.961 -1.488 12.547 1.00 0.00 34 GLY A C 6
ATOM 8870 O O . GLY A 1 34 ? -5.208 -2.689 12.445 1.00 0.00 34 GLY A O 6
ATOM 8874 N N . GLU A 1 35 ? -5.646 -0.551 11.900 1.00 0.00 35 GLU A N 6
ATOM 8875 C CA . GLU A 1 35 ? -6.700 -0.891 10.951 1.00 0.00 35 GLU A CA 6
ATOM 8876 C C . GLU A 1 35 ? -6.201 -0.794 9.516 1.00 0.00 35 GLU A C 6
ATOM 8877 O O . GLU A 1 35 ? -5.889 0.292 9.027 1.00 0.00 35 GLU A O 6
ATOM 8889 N N . ARG A 1 36 ? -6.127 -1.938 8.843 1.00 0.00 36 ARG A N 6
ATOM 8890 C CA . ARG A 1 36 ? -5.564 -2.002 7.499 1.00 0.00 36 ARG A CA 6
ATOM 8891 C C . ARG A 1 36 ? -6.646 -1.831 6.440 1.00 0.00 36 ARG A C 6
ATOM 8892 O O . ARG A 1 36 ? -7.630 -2.569 6.420 1.00 0.00 36 ARG A O 6
ATOM 8913 N N . LYS A 1 37 ? -6.456 -0.853 5.560 1.00 0.00 37 LYS A N 6
ATOM 8914 C CA . LYS A 1 37 ? -7.388 -0.619 4.463 1.00 0.00 37 LYS A CA 6
ATOM 8915 C C . LYS A 1 37 ? -6.680 -0.688 3.116 1.00 0.00 37 LYS A C 6
ATOM 8916 O O . LYS A 1 37 ? -5.474 -0.462 3.025 1.00 0.00 37 LYS A O 6
ATOM 8935 N N . VAL A 1 38 ? -7.439 -1.000 2.071 1.00 0.00 38 VAL A N 6
ATOM 8936 C CA . VAL A 1 38 ? -6.891 -1.082 0.723 1.00 0.00 38 VAL A CA 6
ATOM 8937 C C . VAL A 1 38 ? -7.910 -0.634 -0.316 1.00 0.00 38 VAL A C 6
ATOM 8938 O O . VAL A 1 38 ? -9.081 -1.009 -0.253 1.00 0.00 38 VAL A O 6
ATOM 8951 N N . LEU A 1 39 ? -7.459 0.170 -1.272 1.00 0.00 39 LEU A N 6
ATOM 8952 C CA . LEU A 1 39 ? -8.341 0.707 -2.302 1.00 0.00 39 LEU A CA 6
ATOM 8953 C C . LEU A 1 39 ? -7.630 0.789 -3.647 1.00 0.00 39 LEU A C 6
ATOM 8954 O O . LEU A 1 39 ? -6.524 1.319 -3.744 1.00 0.00 39 LEU A O 6
ATOM 8970 N N . LYS A 1 40 ? -8.273 0.260 -4.682 1.00 0.00 40 LYS A N 6
ATOM 8971 C CA . LYS A 1 40 ? -7.861 0.524 -6.056 1.00 0.00 40 LYS A CA 6
ATOM 8972 C C . LYS A 1 40 ? -8.521 1.784 -6.598 1.00 0.00 40 LYS A C 6
ATOM 8973 O O . LYS A 1 40 ? -9.745 1.856 -6.709 1.00 0.00 40 LYS A O 6
ATOM 8992 N N . VAL A 1 41 ? -7.704 2.776 -6.935 1.00 0.00 41 VAL A N 6
ATOM 8993 C CA . VAL A 1 41 ? -8.210 4.089 -7.317 1.00 0.00 41 VAL A CA 6
ATOM 8994 C C . VAL A 1 41 ? -8.335 4.212 -8.831 1.00 0.00 41 VAL A C 6
ATOM 8995 O O . VAL A 1 41 ? -9.439 4.288 -9.368 1.00 0.00 41 VAL A O 6
ATOM 9008 N N . ALA A 1 42 ? -7.195 4.231 -9.513 1.00 0.00 42 ALA A N 6
ATOM 9009 C CA . ALA A 1 42 ? -7.174 4.317 -10.969 1.00 0.00 42 ALA A CA 6
ATOM 9010 C C . ALA A 1 42 ? -6.426 3.140 -11.579 1.00 0.00 42 ALA A C 6
ATOM 9011 O O . ALA A 1 42 ? -5.801 3.268 -12.631 1.00 0.00 42 ALA A O 6
ATOM 9018 N N . GLY A 1 43 ? -6.492 1.992 -10.912 1.00 0.00 43 GLY A N 6
ATOM 9019 C CA . GLY A 1 43 ? -5.711 0.828 -11.311 1.00 0.00 43 GLY A CA 6
ATOM 9020 C C . GLY A 1 43 ? -4.528 0.611 -10.376 1.00 0.00 43 GLY A C 6
ATOM 9021 O O . GLY A 1 43 ? -3.975 -0.486 -10.302 1.00 0.00 43 GLY A O 6
ATOM 9025 N N . LYS A 1 44 ? -4.144 1.664 -9.662 1.00 0.00 44 LYS A N 6
ATOM 9026 C CA . LYS A 1 44 ? -3.079 1.571 -8.671 1.00 0.00 44 LYS A CA 6
ATOM 9027 C C . LYS A 1 44 ? -3.641 1.315 -7.279 1.00 0.00 44 LYS A C 6
ATOM 9028 O O . LYS A 1 44 ? -4.740 1.763 -6.952 1.00 0.00 44 LYS A O 6
ATOM 9047 N N . ILE A 1 45 ? -2.882 0.594 -6.462 1.00 0.00 45 ILE A N 6
ATOM 9048 C CA . ILE A 1 45 ? -3.350 0.182 -5.144 1.00 0.00 45 ILE A CA 6
ATOM 9049 C C . ILE A 1 45 ? -2.750 1.053 -4.049 1.00 0.00 45 ILE A C 6
ATOM 9050 O O . ILE A 1 45 ? -1.534 1.236 -3.984 1.00 0.00 45 ILE A O 6
ATOM 9066 N N . LEU A 1 46 ? -3.610 1.590 -3.190 1.00 0.00 46 LEU A N 6
ATOM 9067 C CA . LEU A 1 46 ? -3.161 2.381 -2.050 1.00 0.00 46 LEU A CA 6
ATOM 9068 C C . LEU A 1 46 ? -3.482 1.684 -0.735 1.00 0.00 46 LEU A C 6
ATOM 9069 O O . LEU A 1 46 ? -4.635 1.348 -0.464 1.00 0.00 46 LEU A O 6
ATOM 9085 N N . ILE A 1 47 ? -2.456 1.469 0.081 1.00 0.00 47 ILE A N 6
ATOM 9086 C CA . ILE A 1 47 ? -2.642 0.926 1.420 1.00 0.00 47 ILE A CA 6
ATOM 9087 C C . ILE A 1 47 ? -2.794 2.038 2.451 1.00 0.00 47 ILE A C 6
ATOM 9088 O O . ILE A 1 47 ? -1.955 2.935 2.538 1.00 0.00 47 ILE A O 6
ATOM 9104 N N . ILE A 1 48 ? -3.869 1.974 3.229 1.00 0.00 48 ILE A N 6
ATOM 9105 C CA . ILE A 1 48 ? -4.114 2.956 4.279 1.00 0.00 48 ILE A CA 6
ATOM 9106 C C . ILE A 1 48 ? -4.265 2.283 5.637 1.00 0.00 48 ILE A C 6
ATOM 9107 O O . ILE A 1 48 ? -5.253 1.593 5.892 1.00 0.00 48 ILE A O 6
ATOM 9123 N N . VAL A 1 49 ? -3.281 2.488 6.506 1.00 0.00 49 VAL A N 6
ATOM 9124 C CA . VAL A 1 49 ? -3.338 1.964 7.865 1.00 0.00 49 VAL A CA 6
ATOM 9125 C C . VAL A 1 49 ? -3.634 3.069 8.871 1.00 0.00 49 VAL A C 6
ATOM 9126 O O . VAL A 1 49 ? -2.855 4.011 9.018 1.00 0.00 49 VAL A O 6
ATOM 9139 N N . GLU A 1 50 ? -4.763 2.947 9.560 1.00 0.00 50 GLU A N 6
ATOM 9140 C CA . GLU A 1 50 ? -5.164 3.937 10.553 1.00 0.00 50 GLU A CA 6
ATOM 9141 C C . GLU A 1 50 ? -4.792 3.487 11.960 1.00 0.00 50 GLU A C 6
ATOM 9142 O O . GLU A 1 50 ? -5.045 2.346 12.344 1.00 0.00 50 GLU A O 6
ATOM 9154 N N . LYS A 1 51 ? -4.191 4.392 12.725 1.00 0.00 51 LYS A N 6
ATOM 9155 C CA . LYS A 1 51 ? -3.678 4.057 14.047 1.00 0.00 51 LYS A CA 6
ATOM 9156 C C . LYS A 1 51 ? -3.383 5.313 14.858 1.00 0.00 51 LYS A C 6
ATOM 9157 O O . LYS A 1 51 ? -2.888 6.305 14.325 1.00 0.00 51 LYS A O 6
ATOM 9176 N N . ARG A 1 52 ? -3.691 5.263 16.150 1.00 0.00 52 ARG A N 6
ATOM 9177 C CA . ARG A 1 52 ? -3.491 6.408 17.030 1.00 0.00 52 ARG A CA 6
ATOM 9178 C C . ARG A 1 52 ? -2.010 6.703 17.223 1.00 0.00 52 ARG A C 6
ATOM 9179 O O . ARG A 1 52 ? -1.630 7.818 17.581 1.00 0.00 52 ARG A O 6
ATOM 9200 N N . ALA A 1 53 ? -1.175 5.697 16.983 1.00 0.00 53 ALA A N 6
ATOM 9201 C CA . ALA A 1 53 ? 0.269 5.855 17.103 1.00 0.00 53 ALA A CA 6
ATOM 9202 C C . ALA A 1 53 ? 0.884 6.318 15.788 1.00 0.00 53 ALA A C 6
ATOM 9203 O O . ALA A 1 53 ? 2.105 6.334 15.635 1.00 0.00 53 ALA A O 6
ATOM 9210 N N . GLY A 1 54 ? 0.031 6.696 14.842 1.00 0.00 54 GLY A N 6
ATOM 9211 C CA . GLY A 1 54 ? 0.489 7.246 13.573 1.00 0.00 54 GLY A CA 6
ATOM 9212 C C . GLY A 1 54 ? 0.003 6.403 12.400 1.00 0.00 54 GLY A C 6
ATOM 9213 O O . GLY A 1 54 ? 0.149 5.181 12.399 1.00 0.00 54 GLY A O 6
ATOM 9217 N N . SER A 1 55 ? -0.574 7.065 11.403 1.00 0.00 55 SER A N 6
ATOM 9218 C CA . SER A 1 55 ? -1.034 6.385 10.198 1.00 0.00 55 SER A CA 6
ATOM 9219 C C . SER A 1 55 ? 0.140 5.909 9.350 1.00 0.00 55 SER A C 6
ATOM 9220 O O . SER A 1 55 ? 1.225 6.489 9.395 1.00 0.00 55 SER A O 6
ATOM 9228 N N . ARG A 1 56 ? -0.085 4.850 8.579 1.00 0.00 56 ARG A N 6
ATOM 9229 C CA . ARG A 1 56 ? 0.943 4.318 7.693 1.00 0.00 56 ARG A CA 6
ATOM 9230 C C . ARG A 1 56 ? 0.367 3.981 6.323 1.00 0.00 56 ARG A C 6
ATOM 9231 O O . ARG A 1 56 ? -0.631 3.269 6.216 1.00 0.00 56 ARG A O 6
ATOM 9252 N N . LEU A 1 57 ? 1.004 4.496 5.277 1.00 0.00 57 LEU A N 6
ATOM 9253 C CA . LEU A 1 57 ? 0.519 4.306 3.915 1.00 0.00 57 LEU A CA 6
ATOM 9254 C C . LEU A 1 57 ? 1.613 3.748 3.013 1.00 0.00 57 LEU A C 6
ATOM 9255 O O . LEU A 1 57 ? 2.792 4.057 3.189 1.00 0.00 57 LEU A O 6
ATOM 9271 N N . LEU A 1 58 ? 1.217 2.927 2.047 1.00 0.00 58 LEU A N 6
ATOM 9272 C CA . LEU A 1 58 ? 2.149 2.399 1.059 1.00 0.00 58 LEU A CA 6
ATOM 9273 C C . LEU A 1 58 ? 1.656 2.660 -0.358 1.00 0.00 58 LEU A C 6
ATOM 9274 O O . LEU A 1 58 ? 0.495 2.404 -0.679 1.00 0.00 58 LEU A O 6
ATOM 9290 N N . LEU A 1 59 ? 2.544 3.170 -1.205 1.00 0.00 59 LEU A N 6
ATOM 9291 C CA . LEU A 1 59 ? 2.245 3.334 -2.622 1.00 0.00 59 LEU A CA 6
ATOM 9292 C C . LEU A 1 59 ? 2.714 2.130 -3.427 1.00 0.00 59 LEU A C 6
ATOM 9293 O O . LEU A 1 59 ? 3.914 1.909 -3.592 1.00 0.00 59 LEU A O 6
ATOM 9309 N N . LEU A 1 60 ? 1.760 1.351 -3.927 1.00 0.00 60 LEU A N 6
ATOM 9310 C CA . LEU A 1 60 ? 2.067 0.079 -4.569 1.00 0.00 60 LEU A CA 6
ATOM 9311 C C . LEU A 1 60 ? 2.155 0.233 -6.082 1.00 0.00 60 LEU A C 6
ATOM 9312 O O . LEU A 1 60 ? 1.139 0.394 -6.759 1.00 0.00 60 LEU A O 6
ATOM 9328 N N . TYR A 1 61 ? 3.374 0.181 -6.608 1.00 0.00 61 TYR A N 6
ATOM 9329 C CA . TYR A 1 61 ? 3.589 0.204 -8.050 1.00 0.00 61 TYR A CA 6
ATOM 9330 C C . TYR A 1 61 ? 4.358 -1.026 -8.511 1.00 0.00 61 TYR A C 6
ATOM 9331 O O . TYR A 1 61 ? 4.673 -1.910 -7.714 1.00 0.00 61 TYR A O 6
ATOM 9349 N N . ALA A 1 62 ? 4.659 -1.080 -9.804 1.00 0.00 62 ALA A N 6
ATOM 9350 C CA . ALA A 1 62 ? 5.278 -2.258 -10.400 1.00 0.00 62 ALA A CA 6
ATOM 9351 C C . ALA A 1 62 ? 6.762 -2.328 -10.067 1.00 0.00 62 ALA A C 6
ATOM 9352 O O . ALA A 1 62 ? 7.612 -2.038 -10.909 1.00 0.00 62 ALA A O 6
ATOM 9359 N N . GLY A 1 63 ? 7.070 -2.714 -8.833 1.00 0.00 63 GLY A N 6
ATOM 9360 C CA . GLY A 1 63 ? 8.453 -2.853 -8.396 1.00 0.00 63 GLY A CA 6
ATOM 9361 C C . GLY A 1 63 ? 8.756 -1.933 -7.220 1.00 0.00 63 GLY A C 6
ATOM 9362 O O . GLY A 1 63 ? 9.287 -2.369 -6.199 1.00 0.00 63 GLY A O 6
ATOM 9366 N N . ARG A 1 64 ? 8.414 -0.659 -7.370 1.00 0.00 64 ARG A N 6
ATOM 9367 C CA . ARG A 1 64 ? 8.734 0.344 -6.361 1.00 0.00 64 ARG A CA 6
ATOM 9368 C C . ARG A 1 64 ? 7.605 0.485 -5.347 1.00 0.00 64 ARG A C 6
ATOM 9369 O O . ARG A 1 64 ? 6.435 0.292 -5.677 1.00 0.00 64 ARG A O 6
ATOM 9390 N N . VAL A 1 65 ? 7.964 0.823 -4.113 1.00 0.00 65 VAL A N 6
ATOM 9391 C CA . VAL A 1 65 ? 6.977 1.094 -3.076 1.00 0.00 65 VAL A CA 6
ATOM 9392 C C . VAL A 1 65 ? 7.432 2.226 -2.164 1.00 0.00 65 VAL A C 6
ATOM 9393 O O . VAL A 1 65 ? 8.585 2.264 -1.733 1.00 0.00 65 VAL A O 6
ATOM 9406 N N . ILE A 1 66 ? 6.520 3.148 -1.873 1.00 0.00 66 ILE A N 6
ATOM 9407 C CA . ILE A 1 66 ? 6.830 4.287 -1.018 1.00 0.00 66 ILE A CA 6
ATOM 9408 C C . ILE A 1 66 ? 6.222 4.117 0.368 1.00 0.00 66 ILE A C 6
ATOM 9409 O O . ILE A 1 66 ? 5.015 3.920 0.508 1.00 0.00 66 ILE A O 6
ATOM 9425 N N . GLU A 1 67 ? 7.066 4.195 1.392 1.00 0.00 67 GLU A N 6
ATOM 9426 C CA . GLU A 1 67 ? 6.615 4.035 2.770 1.00 0.00 67 GLU A CA 6
ATOM 9427 C C . GLU A 1 67 ? 6.557 5.375 3.490 1.00 0.00 67 GLU A C 6
ATOM 9428 O O . GLU A 1 67 ? 7.576 6.046 3.657 1.00 0.00 67 GLU A O 6
ATOM 9440 N N . LYS A 1 68 ? 5.360 5.762 3.914 1.00 0.00 68 LYS A N 6
ATOM 9441 C CA . LYS A 1 68 ? 5.177 6.992 4.676 1.00 0.00 68 LYS A CA 6
ATOM 9442 C C . LYS A 1 68 ? 4.376 6.738 5.947 1.00 0.00 68 LYS A C 6
ATOM 9443 O O . LYS A 1 68 ? 3.572 5.808 6.010 1.00 0.00 68 LYS A O 6
ATOM 9462 N N . GLU A 1 69 ? 4.598 7.572 6.958 1.00 0.00 69 GLU A N 6
ATOM 9463 C CA . GLU A 1 69 ? 3.909 7.430 8.234 1.00 0.00 69 GLU A CA 6
ATOM 9464 C C . GLU A 1 69 ? 3.657 8.786 8.879 1.00 0.00 69 GLU A C 6
ATOM 9465 O O . GLU A 1 69 ? 4.378 9.750 8.623 1.00 0.00 69 GLU A O 6
ATOM 9477 N N . GLY A 1 70 ? 2.627 8.855 9.716 1.00 0.00 70 GLY A N 6
ATOM 9478 C CA . GLY A 1 70 ? 2.248 10.106 10.363 1.00 0.00 70 GLY A CA 6
ATOM 9479 C C . GLY A 1 70 ? 1.544 11.039 9.387 1.00 0.00 70 GLY A C 6
ATOM 9480 O O . GLY A 1 70 ? 1.803 12.243 9.367 1.00 0.00 70 GLY A O 6
ATOM 9484 N N . MET A 1 71 ? 0.653 10.478 8.576 1.00 0.00 71 MET A N 6
ATOM 9485 C CA . MET A 1 71 ? 0.041 11.218 7.480 1.00 0.00 71 MET A CA 6
ATOM 9486 C C . MET A 1 71 ? -1.406 11.576 7.796 1.00 0.00 71 MET A C 6
ATOM 9487 O O . MET A 1 71 ? -2.166 10.746 8.294 1.00 0.00 71 MET A O 6
ATOM 9501 N N . SER A 1 72 ? -1.780 12.817 7.504 1.00 0.00 72 SER A N 6
ATOM 9502 C CA . SER A 1 72 ? -3.137 13.287 7.759 1.00 0.00 72 SER A CA 6
ATOM 9503 C C . SER A 1 72 ? -4.102 12.785 6.693 1.00 0.00 72 SER A C 6
ATOM 9504 O O . SER A 1 72 ? -3.689 12.396 5.601 1.00 0.00 72 SER A O 6
ATOM 9512 N N . ARG A 1 73 ? -5.391 12.797 7.017 1.00 0.00 73 ARG A N 6
ATOM 9513 C CA . ARG A 1 73 ? -6.413 12.282 6.113 1.00 0.00 73 ARG A CA 6
ATOM 9514 C C . ARG A 1 73 ? -6.504 13.124 4.847 1.00 0.00 73 ARG A C 6
ATOM 9515 O O . ARG A 1 73 ? -6.835 12.618 3.775 1.00 0.00 73 ARG A O 6
ATOM 9536 N N . GLU A 1 74 ? -6.209 14.413 4.978 1.00 0.00 74 GLU A N 6
ATOM 9537 C CA . GLU A 1 74 ? -6.180 15.313 3.831 1.00 0.00 74 GLU A CA 6
ATOM 9538 C C . GLU A 1 74 ? -5.074 14.927 2.857 1.00 0.00 74 GLU A C 6
ATOM 9539 O O . GLU A 1 74 ? -5.265 14.964 1.641 1.00 0.00 74 GLU A O 6
ATOM 9551 N N . GLU A 1 75 ? -3.918 14.559 3.397 1.00 0.00 75 GLU A N 6
ATOM 9552 C CA . GLU A 1 75 ? -2.810 14.077 2.582 1.00 0.00 75 GLU A CA 6
ATOM 9553 C C . GLU A 1 75 ? -3.151 12.747 1.922 1.00 0.00 75 GLU A C 6
ATOM 9554 O O . GLU A 1 75 ? -2.780 12.499 0.774 1.00 0.00 75 GLU A O 6
ATOM 9566 N N . VAL A 1 76 ? -3.859 11.893 2.653 1.00 0.00 76 VAL A N 6
ATOM 9567 C CA . VAL A 1 76 ? -4.318 10.619 2.113 1.00 0.00 76 VAL A CA 6
ATOM 9568 C C . VAL A 1 76 ? -5.231 10.826 0.912 1.00 0.00 76 VAL A C 6
ATOM 9569 O O . VAL A 1 76 ? -5.097 10.147 -0.106 1.00 0.00 76 VAL A O 6
ATOM 9582 N N . GLU A 1 77 ? -6.161 11.767 1.037 1.00 0.00 77 GLU A N 6
ATOM 9583 C CA . GLU A 1 77 ? -7.064 12.102 -0.057 1.00 0.00 77 GLU A CA 6
ATOM 9584 C C . GLU A 1 77 ? -6.304 12.684 -1.241 1.00 0.00 77 GLU A C 6
ATOM 9585 O O . GLU A 1 77 ? -6.627 12.406 -2.397 1.00 0.00 77 GLU A O 6
ATOM 9597 N N . ALA A 1 78 ? -5.291 13.493 -0.948 1.00 0.00 78 ALA A N 6
ATOM 9598 C CA . ALA A 1 78 ? -4.462 14.091 -1.987 1.00 0.00 78 ALA A CA 6
ATOM 9599 C C . ALA A 1 78 ? -3.785 13.022 -2.835 1.00 0.00 78 ALA A C 6
ATOM 9600 O O . ALA A 1 78 ? -3.715 13.138 -4.059 1.00 0.00 78 ALA A O 6
ATOM 9607 N N . ILE A 1 79 ? -3.288 11.980 -2.177 1.00 0.00 79 ILE A N 6
ATOM 9608 C CA . ILE A 1 79 ? -2.647 10.870 -2.873 1.00 0.00 79 ILE A CA 6
ATOM 9609 C C . ILE A 1 79 ? -3.610 10.199 -3.844 1.00 0.00 79 ILE A C 6
ATOM 9610 O O . ILE A 1 79 ? -3.270 9.957 -5.002 1.00 0.00 79 ILE A O 6
ATOM 9626 N N . LYS A 1 80 ? -4.812 9.900 -3.364 1.00 0.00 80 LYS A N 6
ATOM 9627 C CA . LYS A 1 80 ? -5.831 9.264 -4.192 1.00 0.00 80 LYS A CA 6
ATOM 9628 C C . LYS A 1 80 ? -6.183 10.131 -5.394 1.00 0.00 80 LYS A C 6
ATOM 9629 O O . LYS A 1 80 ? -6.406 9.624 -6.493 1.00 0.00 80 LYS A O 6
ATOM 9648 N N . GLN A 1 81 ? -6.232 11.441 -5.178 1.00 0.00 81 GLN A N 6
ATOM 9649 C CA . GLN A 1 81 ? -6.483 12.388 -6.259 1.00 0.00 81 GLN A CA 6
ATOM 9650 C C . GLN A 1 81 ? -5.358 12.364 -7.285 1.00 0.00 81 GLN A C 6
ATOM 9651 O O . GLN A 1 81 ? -5.604 12.386 -8.491 1.00 0.00 81 GLN A O 6
ATOM 9665 N N . LEU A 1 82 ? -4.122 12.318 -6.799 1.00 0.00 82 LEU A N 6
ATOM 9666 C CA . LEU A 1 82 ? -2.956 12.275 -7.674 1.00 0.00 82 LEU A CA 6
ATOM 9667 C C . LEU A 1 82 ? -2.937 10.998 -8.504 1.00 0.00 82 LEU A C 6
ATOM 9668 O O . LEU A 1 82 ? -2.569 11.015 -9.679 1.00 0.00 82 LEU A O 6
ATOM 9684 N N . ILE A 1 83 ? -3.335 9.891 -7.887 1.00 0.00 83 ILE A N 6
ATOM 9685 C CA . ILE A 1 83 ? -3.436 8.616 -8.588 1.00 0.00 83 ILE A CA 6
ATOM 9686 C C . ILE A 1 83 ? -4.469 8.681 -9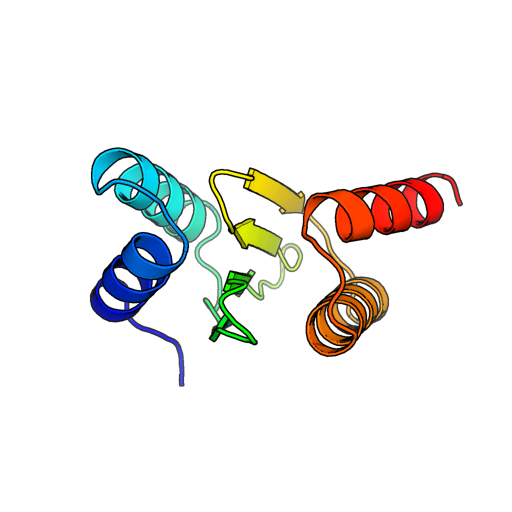.704 1.00 0.00 83 ILE A C 6
ATOM 9687 O O . ILE A 1 83 ? -4.225 8.218 -10.818 1.00 0.00 83 ILE A O 6
ATOM 9703 N N . SER A 1 84 ? -5.627 9.259 -9.398 1.00 0.00 84 SER A N 6
ATOM 9704 C CA . SER A 1 84 ? -6.684 9.427 -10.389 1.00 0.00 84 SER A CA 6
ATOM 9705 C C . SER A 1 84 ? -6.284 10.439 -11.456 1.00 0.00 84 SER A C 6
ATOM 9706 O O . SER A 1 84 ? -6.827 10.438 -12.560 1.00 0.00 84 SER A O 6
ATOM 9714 N N . ALA A 1 85 ? -5.332 11.302 -11.118 1.00 0.00 85 ALA A N 6
ATOM 9715 C CA . ALA A 1 85 ? -4.800 12.266 -12.072 1.00 0.00 85 ALA A CA 6
ATOM 9716 C C . ALA A 1 85 ? -3.793 11.614 -13.011 1.00 0.00 85 ALA A C 6
ATOM 9717 O O . ALA A 1 85 ? -3.403 12.198 -14.022 1.00 0.00 85 ALA A O 6
ATOM 9724 N N . GLY A 1 86 ? -3.374 10.399 -12.671 1.00 0.00 86 GLY A N 6
ATOM 9725 C CA . GLY A 1 86 ? -2.429 9.655 -13.495 1.00 0.00 86 GLY A CA 6
ATOM 9726 C C . GLY A 1 86 ? -0.992 10.008 -13.139 1.00 0.00 86 GLY A C 6
ATOM 9727 O O . GLY A 1 86 ? -0.086 9.870 -13.961 1.00 0.00 86 GLY A O 6
ATOM 9731 N N . ALA A 1 87 ? -0.787 10.465 -11.908 1.00 0.00 87 ALA A N 6
ATOM 9732 C CA . ALA A 1 87 ? 0.546 10.815 -11.432 1.00 0.00 87 ALA A CA 6
ATOM 9733 C C . ALA A 1 87 ? 1.380 9.569 -11.164 1.00 0.00 87 ALA A C 6
ATOM 9734 O O . ALA A 1 87 ? 0.854 8.534 -10.753 1.00 0.00 87 ALA A O 6
ATOM 9741 N N . THR A 1 88 ? 2.683 9.674 -11.398 1.00 0.00 88 THR A N 6
ATOM 9742 C CA . THR A 1 88 ? 3.591 8.549 -11.203 1.00 0.00 88 THR A CA 6
ATOM 9743 C C . THR A 1 88 ? 4.045 8.453 -9.752 1.00 0.00 88 THR A C 6
ATOM 9744 O O . THR A 1 88 ? 3.810 9.363 -8.957 1.00 0.00 88 THR A O 6
ATOM 9755 N N . VAL A 1 89 ? 4.697 7.345 -9.413 1.00 0.00 89 VAL A N 6
ATOM 9756 C CA . VAL A 1 89 ? 5.205 7.139 -8.063 1.00 0.00 89 VAL A CA 6
ATOM 9757 C C . VAL A 1 89 ? 6.268 8.171 -7.710 1.00 0.00 89 VAL A C 6
ATOM 9758 O O . VAL A 1 89 ? 6.442 8.523 -6.543 1.00 0.00 89 VAL A O 6
ATOM 9771 N N . GLU A 1 90 ? 6.976 8.655 -8.725 1.00 0.00 90 GLU A N 6
ATOM 9772 C CA . GLU A 1 90 ? 7.987 9.687 -8.531 1.00 0.00 90 GLU A CA 6
ATOM 9773 C C . GLU A 1 90 ? 7.346 11.051 -8.307 1.00 0.00 90 GLU A C 6
ATOM 9774 O O . GLU A 1 90 ? 7.777 11.815 -7.444 1.00 0.00 90 GLU A O 6
ATOM 9786 N N . GLU A 1 91 ? 6.315 11.351 -9.090 1.00 0.00 91 GLU A N 6
ATOM 9787 C CA . GLU A 1 91 ? 5.614 12.624 -8.979 1.00 0.00 91 GLU A CA 6
ATOM 9788 C C . GLU A 1 91 ? 4.906 12.748 -7.637 1.00 0.00 91 GLU A C 6
ATOM 9789 O O . GLU A 1 91 ? 4.988 13.782 -6.975 1.00 0.00 91 GLU A O 6
ATOM 9801 N N . ILE A 1 92 ? 4.210 11.688 -7.240 1.00 0.00 92 ILE A N 6
ATOM 9802 C CA . ILE A 1 92 ? 3.497 11.671 -5.968 1.00 0.00 92 ILE A CA 6
ATOM 9803 C C . ILE A 1 92 ? 4.462 11.775 -4.794 1.00 0.00 92 ILE A C 6
ATOM 9804 O O . ILE A 1 92 ? 4.236 12.542 -3.858 1.00 0.00 92 ILE A O 6
ATOM 9820 N N . GLU A 1 93 ? 5.538 10.998 -4.850 1.00 0.00 93 GLU A N 6
ATOM 9821 C CA . GLU A 1 93 ? 6.578 11.056 -3.829 1.00 0.00 93 GLU A CA 6
ATOM 9822 C C . GLU A 1 93 ? 7.113 12.473 -3.666 1.00 0.00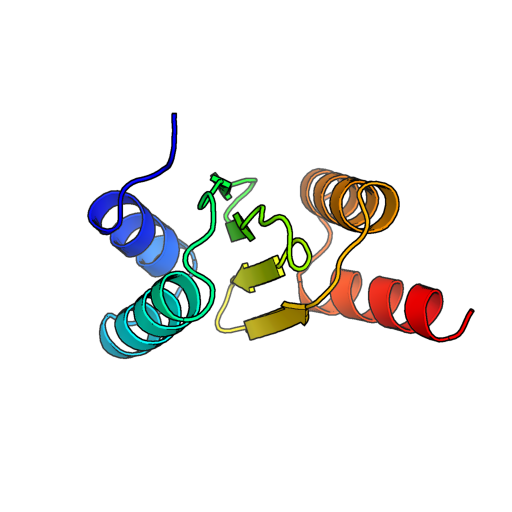 93 GLU A C 6
ATOM 9823 O O . GLU A 1 93 ? 7.206 12.987 -2.552 1.00 0.00 93 GLU A O 6
ATOM 9835 N N . ALA A 1 94 ? 7.463 13.099 -4.785 1.00 0.00 94 ALA A N 6
ATOM 9836 C CA . ALA A 1 94 ? 8.009 14.450 -4.767 1.00 0.00 94 ALA A CA 6
ATOM 9837 C C . ALA A 1 94 ? 7.023 15.436 -4.153 1.00 0.00 94 ALA A C 6
ATOM 9838 O O . ALA A 1 94 ? 7.403 16.297 -3.360 1.00 0.00 94 ALA A O 6
ATOM 9845 N N . ILE A 1 95 ? 5.754 15.303 -4.524 1.00 0.00 95 ILE A N 6
ATOM 9846 C CA . ILE A 1 95 ? 4.706 16.167 -3.993 1.00 0.00 95 ILE A CA 6
ATOM 9847 C C . ILE A 1 95 ? 4.575 16.010 -2.483 1.00 0.00 95 ILE A C 6
ATOM 9848 O O . ILE A 1 95 ? 4.443 16.995 -1.756 1.00 0.00 95 ILE A O 6
ATOM 9864 N N . ILE A 1 96 ? 4.612 14.767 -2.017 1.00 0.00 96 ILE A N 6
ATOM 9865 C CA . ILE A 1 96 ? 4.579 14.484 -0.587 1.00 0.00 96 ILE A CA 6
ATOM 9866 C C . ILE A 1 96 ? 5.762 15.125 0.129 1.00 0.00 96 ILE A C 6
ATOM 9867 O O . ILE A 1 96 ? 5.611 15.697 1.208 1.00 0.00 96 ILE A O 6
ATOM 9883 N N . LYS A 1 97 ? 6.939 15.028 -0.480 1.00 0.00 97 LYS A N 6
ATOM 9884 C CA . LYS A 1 97 ? 8.142 15.634 0.078 1.00 0.00 97 LYS A CA 6
ATOM 9885 C C . LYS A 1 97 ? 8.008 17.150 0.159 1.00 0.00 97 LYS A C 6
ATOM 9886 O O . LYS A 1 97 ? 8.475 17.774 1.112 1.00 0.00 97 LYS A O 6
ATOM 9905 N N . ARG A 1 98 ? 7.366 17.737 -0.846 1.00 0.00 98 ARG A N 6
ATOM 9906 C CA . ARG A 1 98 ? 7.094 19.169 -0.848 1.00 0.00 98 ARG A CA 6
ATOM 9907 C C . ARG A 1 98 ? 6.125 19.548 0.265 1.00 0.00 98 ARG A C 6
ATOM 9908 O O . ARG A 1 98 ? 6.266 20.595 0.895 1.00 0.00 98 ARG A O 6
ATOM 9929 N N . ILE A 1 99 ? 5.139 18.688 0.502 1.00 0.00 99 ILE A N 6
ATOM 9930 C CA . ILE A 1 99 ? 4.221 18.866 1.621 1.00 0.00 99 ILE A CA 6
ATOM 9931 C C . ILE A 1 99 ? 4.951 18.766 2.954 1.00 0.00 99 ILE A C 6
ATOM 9932 O O . ILE A 1 99 ? 4.688 19.539 3.876 1.00 0.00 99 ILE A O 6
ATOM 9948 N N . GLU A 1 100 ? 5.870 17.811 3.050 1.00 0.00 100 GLU A N 6
ATOM 9949 C CA . GLU A 1 100 ? 6.692 17.656 4.244 1.00 0.00 100 GLU A CA 6
ATOM 9950 C C . GLU A 1 100 ? 7.539 18.897 4.495 1.00 0.00 100 GLU A C 6
ATOM 9951 O O . GLU A 1 100 ? 7.698 19.332 5.636 1.00 0.00 100 GLU A O 6
ATOM 9963 N N . ALA A 1 101 ? 8.081 19.464 3.422 1.00 0.00 101 ALA A N 6
ATOM 9964 C CA . ALA A 1 101 ? 8.907 20.661 3.523 1.00 0.00 101 ALA A CA 6
ATOM 9965 C C . ALA A 1 101 ? 8.083 21.862 3.970 1.00 0.00 101 ALA A C 6
ATOM 9966 O O . ALA A 1 101 ? 8.483 22.601 4.871 1.00 0.00 101 ALA A O 6
ATOM 9973 N N . ARG A 1 102 ? 6.930 22.051 3.337 1.00 0.00 102 ARG A N 6
ATOM 9974 C CA . ARG A 1 102 ? 6.065 23.184 3.644 1.00 0.00 102 ARG A CA 6
ATOM 9975 C C . ARG A 1 102 ? 4.599 22.771 3.651 1.00 0.00 102 ARG A C 6
ATOM 9976 O O . ARG A 1 102 ? 4.136 22.220 4.610 1.00 0.00 102 ARG A O 6
ATOM 9997 N N . GLY A 1 1 ? -14.354 -0.104 4.771 1.00 0.00 1 GLY A N 7
ATOM 9998 C CA . GLY A 1 1 ? -14.034 -1.171 5.711 1.00 0.00 1 GLY A CA 7
ATOM 9999 C C . GLY A 1 1 ? -12.573 -1.585 5.599 1.00 0.00 1 GLY A C 7
ATOM 10000 O O . GLY A 1 1 ? -11.806 -0.991 4.840 1.00 0.00 1 GLY A O 7
ATOM 10006 N N . LEU A 1 2 ? -12.192 -2.605 6.359 1.00 0.00 2 LEU A N 7
ATOM 10007 C CA . LEU A 1 2 ? -10.821 -3.104 6.342 1.00 0.00 2 LEU A CA 7
ATOM 10008 C C . LEU A 1 2 ? -10.703 -4.361 5.490 1.00 0.00 2 LEU A C 7
ATOM 10009 O O . LEU A 1 2 ? -11.683 -5.075 5.279 1.00 0.00 2 LEU A O 7
ATOM 10025 N N . LEU A 1 3 ? -9.497 -4.625 5.000 1.00 0.00 3 LEU A N 7
ATOM 10026 C CA . LEU A 1 3 ? -9.264 -5.752 4.103 1.00 0.00 3 LEU A CA 7
ATOM 10027 C C . LEU A 1 3 ? -8.176 -6.671 4.644 1.00 0.00 3 LEU A C 7
ATOM 10028 O O . LEU A 1 3 ? -7.299 -6.237 5.390 1.00 0.00 3 LEU A O 7
ATOM 10044 N N . THR A 1 4 ? -8.239 -7.942 4.263 1.00 0.00 4 THR A N 7
ATOM 10045 C CA . THR A 1 4 ? -7.360 -8.956 4.831 1.00 0.00 4 THR A CA 7
ATOM 10046 C C . THR A 1 4 ? -6.022 -8.995 4.103 1.00 0.00 4 THR A C 7
ATOM 10047 O O . THR A 1 4 ? -5.856 -8.372 3.055 1.00 0.00 4 THR A O 7
ATOM 10058 N N . ARG A 1 5 ? -5.069 -9.732 4.665 1.00 0.00 5 ARG A N 7
ATOM 10059 C CA . ARG A 1 5 ? -3.748 -9.864 4.063 1.00 0.00 5 ARG A CA 7
ATOM 10060 C C . ARG A 1 5 ? -3.828 -10.546 2.703 1.00 0.00 5 ARG A C 7
ATOM 10061 O O . ARG A 1 5 ? -3.070 -10.221 1.790 1.00 0.00 5 ARG A O 7
ATOM 10082 N N . GLU A 1 6 ? -4.750 -11.494 2.576 1.00 0.00 6 GLU A N 7
ATOM 10083 C CA . GLU A 1 6 ? -4.942 -12.214 1.323 1.00 0.00 6 GLU A CA 7
ATOM 10084 C C . GLU A 1 6 ? -5.512 -11.301 0.244 1.00 0.00 6 GLU A C 7
ATOM 10085 O O . GLU A 1 6 ? -5.136 -11.395 -0.924 1.00 0.00 6 GLU A O 7
ATOM 10097 N N . GLU A 1 7 ? -6.420 -10.418 0.644 1.00 0.00 7 GLU A N 7
ATOM 10098 C CA . GLU A 1 7 ? -6.985 -9.432 -0.270 1.00 0.00 7 GLU A CA 7
ATOM 10099 C C . GLU A 1 7 ? -5.937 -8.411 -0.695 1.00 0.00 7 GLU A C 7
ATOM 10100 O O . GLU A 1 7 ? -5.902 -7.986 -1.849 1.00 0.00 7 GLU A O 7
ATOM 10112 N N . ILE A 1 8 ? -5.085 -8.019 0.246 1.00 0.00 8 ILE A N 7
ATOM 10113 C CA . ILE A 1 8 ? -3.942 -7.168 -0.062 1.00 0.00 8 ILE A CA 7
ATOM 10114 C C . ILE A 1 8 ? -2.974 -7.866 -1.009 1.00 0.00 8 ILE A C 7
ATOM 10115 O O . ILE A 1 8 ? -2.465 -7.258 -1.950 1.00 0.00 8 ILE A O 7
ATOM 10131 N N . GLU A 1 9 ? -2.725 -9.146 -0.755 1.00 0.00 9 GLU A N 7
ATOM 10132 C CA . GLU A 1 9 ? -1.865 -9.945 -1.620 1.00 0.00 9 GLU A CA 7
ATOM 10133 C C . GLU A 1 9 ? -2.348 -9.906 -3.064 1.00 0.00 9 GLU A C 7
ATOM 10134 O O . GLU A 1 9 ? -1.571 -9.642 -3.981 1.00 0.00 9 GLU A O 7
ATOM 10146 N N . ALA A 1 10 ? -3.635 -10.172 -3.260 1.00 0.00 10 ALA A N 7
ATOM 10147 C CA . ALA A 1 10 ? -4.227 -10.158 -4.592 1.00 0.00 10 ALA A CA 7
ATOM 10148 C C . ALA A 1 10 ? -4.048 -8.800 -5.259 1.00 0.00 10 ALA A C 7
ATOM 10149 O O . ALA A 1 10 ? -3.713 -8.719 -6.442 1.00 0.00 10 ALA A O 7
ATOM 10156 N N . ALA A 1 11 ? -4.272 -7.736 -4.496 1.00 0.00 11 ALA A N 7
ATOM 10157 C CA . ALA A 1 11 ? -4.132 -6.380 -5.012 1.00 0.00 11 ALA A CA 7
ATOM 10158 C C . ALA A 1 11 ? -2.706 -6.112 -5.477 1.00 0.00 11 ALA A C 7
ATOM 10159 O O . ALA A 1 11 ? -2.488 -5.561 -6.556 1.00 0.00 11 ALA A O 7
ATOM 10166 N N . LEU A 1 12 ? -1.738 -6.506 -4.657 1.00 0.00 12 LEU A N 7
ATOM 10167 C CA . LEU A 1 12 ? -0.334 -6.237 -4.943 1.00 0.00 12 LEU A CA 7
ATOM 10168 C C . LEU A 1 12 ? 0.183 -7.135 -6.060 1.00 0.00 12 LEU A C 7
ATOM 10169 O O . LEU A 1 12 ? 1.082 -6.754 -6.809 1.00 0.00 12 LEU A O 7
ATOM 10185 N N . LYS A 1 13 ? -0.390 -8.329 -6.164 1.00 0.00 13 LYS A N 7
ATOM 10186 C CA . LYS A 1 13 ? -0.064 -9.242 -7.255 1.00 0.00 13 LYS A CA 7
ATOM 10187 C C . LYS A 1 13 ? -0.502 -8.675 -8.599 1.00 0.00 13 LYS A C 7
ATOM 10188 O O . LYS A 1 13 ? 0.177 -8.853 -9.609 1.00 0.00 13 LYS A O 7
ATOM 10207 N N . GLU A 1 14 ? -1.640 -7.989 -8.602 1.00 0.00 14 GLU A N 7
ATOM 10208 C CA . GLU A 1 14 ? -2.088 -7.255 -9.780 1.00 0.00 14 GLU A CA 7
ATOM 10209 C C . GLU A 1 14 ? -1.176 -6.069 -10.070 1.00 0.00 14 GLU A C 7
ATOM 10210 O O . GLU A 1 14 ? -0.910 -5.746 -11.227 1.00 0.00 14 GLU A O 7
ATOM 10222 N N . ALA A 1 15 ? -0.697 -5.425 -9.011 1.00 0.00 15 ALA A N 7
ATOM 10223 C CA . ALA A 1 15 ? 0.249 -4.323 -9.146 1.00 0.00 15 ALA A CA 7
ATOM 10224 C C . ALA A 1 15 ? 1.536 -4.783 -9.819 1.00 0.00 15 ALA A C 7
ATOM 10225 O O . ALA A 1 15 ? 2.170 -4.023 -10.551 1.00 0.00 15 ALA A O 7
ATOM 10232 N N . GLY A 1 16 ? 1.916 -6.031 -9.566 1.00 0.00 16 GLY A N 7
ATOM 10233 C CA . GLY A 1 16 ? 3.045 -6.642 -10.259 1.00 0.00 16 GLY A CA 7
ATOM 10234 C C . GLY A 1 16 ? 4.119 -7.086 -9.275 1.00 0.00 16 GLY A C 7
ATOM 10235 O O . GLY A 1 16 ? 5.312 -7.013 -9.569 1.00 0.00 16 GLY A O 7
ATOM 10239 N N . PHE A 1 17 ? 3.689 -7.549 -8.106 1.00 0.00 17 PHE A N 7
ATOM 10240 C CA . PHE A 1 17 ? 4.613 -8.030 -7.085 1.00 0.00 17 PHE A CA 7
ATOM 10241 C C . PHE A 1 17 ? 4.444 -9.525 -6.849 1.00 0.00 17 PHE A C 7
ATOM 10242 O O . PHE A 1 17 ? 3.341 -10.060 -6.962 1.00 0.00 17 PHE A O 7
ATOM 10259 N N . THR A 1 18 ? 5.544 -10.194 -6.521 1.00 0.00 18 THR A N 7
ATOM 10260 C CA . THR A 1 18 ? 5.511 -11.622 -6.228 1.00 0.00 18 THR A CA 7
ATOM 10261 C C . THR A 1 18 ? 5.056 -11.881 -4.798 1.00 0.00 18 THR A C 7
ATOM 10262 O O . THR A 1 18 ? 5.070 -10.980 -3.959 1.00 0.00 18 THR A O 7
ATOM 10273 N N . GLU A 1 19 ? 4.653 -13.118 -4.525 1.00 0.00 19 GLU A N 7
ATOM 10274 C CA . GLU A 1 19 ? 4.166 -13.490 -3.202 1.00 0.00 19 GLU A CA 7
ATOM 10275 C C . GLU A 1 19 ? 5.238 -13.282 -2.141 1.00 0.00 19 GLU A C 7
ATOM 10276 O O . GLU A 1 19 ? 4.931 -13.049 -0.972 1.00 0.00 19 GLU A O 7
ATOM 10288 N N . GLU A 1 20 ? 6.497 -13.368 -2.555 1.00 0.00 20 GLU A N 7
ATOM 10289 C CA . GLU A 1 20 ? 7.619 -13.141 -1.651 1.00 0.00 20 GLU A CA 7
ATOM 10290 C C . GLU A 1 20 ? 7.757 -11.663 -1.307 1.00 0.00 20 GLU A C 7
ATOM 10291 O O . GLU A 1 20 ? 7.934 -11.300 -0.143 1.00 0.00 20 GLU A O 7
ATOM 10303 N N . GLU A 1 21 ? 7.674 -10.813 -2.325 1.00 0.00 21 GLU A N 7
ATOM 10304 C CA . GLU A 1 21 ? 7.729 -9.370 -2.125 1.00 0.00 21 GLU A CA 7
ATOM 10305 C C . GLU A 1 21 ? 6.491 -8.866 -1.397 1.00 0.00 21 GLU A C 7
ATOM 10306 O O . GLU A 1 21 ? 6.561 -7.921 -0.610 1.00 0.00 21 GLU A O 7
ATOM 10318 N N . ILE A 1 22 ? 5.355 -9.501 -1.664 1.00 0.00 22 ILE A N 7
ATOM 10319 C CA . ILE A 1 22 ? 4.126 -9.214 -0.933 1.00 0.00 22 ILE A CA 7
ATOM 10320 C C . ILE A 1 22 ? 4.249 -9.616 0.531 1.00 0.00 22 ILE A C 7
ATOM 10321 O O . ILE A 1 22 ? 3.855 -8.867 1.426 1.00 0.00 22 ILE A O 7
ATOM 10337 N N . ARG A 1 23 ? 4.796 -10.803 0.770 1.00 0.00 23 ARG A N 7
ATOM 10338 C CA . ARG A 1 23 ? 5.033 -11.278 2.127 1.00 0.00 23 ARG A CA 7
ATOM 10339 C C . ARG A 1 23 ? 5.832 -10.263 2.935 1.00 0.00 23 ARG A C 7
ATOM 10340 O O . ARG A 1 23 ? 5.527 -10.003 4.099 1.00 0.00 23 ARG A O 7
ATOM 10361 N N . LYS A 1 24 ? 6.857 -9.693 2.310 1.00 0.00 24 LYS A N 7
ATOM 10362 C CA . LYS A 1 24 ? 7.635 -8.627 2.931 1.00 0.00 24 LYS A CA 7
ATOM 10363 C C . LYS A 1 24 ? 6.742 -7.472 3.364 1.00 0.00 24 LYS A C 7
ATOM 10364 O O . LYS A 1 24 ? 6.829 -6.998 4.496 1.00 0.00 24 LYS A O 7
ATOM 10383 N N . VAL A 1 25 ? 5.882 -7.023 2.455 1.00 0.00 25 VAL A N 7
ATOM 10384 C CA . VAL A 1 25 ? 4.961 -5.931 2.744 1.00 0.00 25 VAL A CA 7
ATOM 10385 C C . VAL A 1 25 ? 4.005 -6.300 3.872 1.00 0.00 25 VAL A C 7
ATOM 10386 O O . VAL A 1 25 ? 3.781 -5.514 4.791 1.00 0.00 25 VAL A O 7
ATOM 10399 N N . LEU A 1 26 ? 3.445 -7.503 3.794 1.00 0.00 26 LEU A N 7
ATOM 10400 C CA . LEU A 1 26 ? 2.477 -7.962 4.784 1.00 0.00 26 LEU A CA 7
ATOM 10401 C C . LEU A 1 26 ? 3.107 -8.054 6.168 1.00 0.00 26 LEU A C 7
ATOM 10402 O O . LEU A 1 26 ? 2.471 -7.737 7.173 1.00 0.00 26 LEU A O 7
ATOM 10418 N N . ALA A 1 27 ? 4.361 -8.492 6.214 1.00 0.00 27 ALA A N 7
ATOM 10419 C CA . ALA A 1 27 ? 5.111 -8.539 7.464 1.00 0.00 27 ALA A CA 7
ATOM 10420 C C . ALA A 1 27 ? 5.272 -7.147 8.062 1.00 0.00 27 ALA A C 7
ATOM 10421 O O . ALA A 1 27 ? 5.118 -6.959 9.269 1.00 0.00 27 ALA A O 7
ATOM 10428 N N . TRP A 1 28 ? 5.582 -6.176 7.211 1.00 0.00 28 TRP A N 7
ATOM 10429 C CA . TRP A 1 28 ? 5.712 -4.790 7.646 1.00 0.00 28 TRP A CA 7
ATOM 10430 C C . TRP A 1 28 ? 4.398 -4.262 8.205 1.00 0.00 28 TRP A C 7
ATOM 10431 O O . TRP A 1 28 ? 4.384 -3.512 9.181 1.00 0.00 28 TRP A O 7
ATOM 10452 N N . LEU A 1 29 ? 3.293 -4.659 7.582 1.00 0.00 29 LEU A N 7
ATOM 10453 C CA . LEU A 1 29 ? 1.969 -4.255 8.040 1.00 0.00 29 LEU A CA 7
ATOM 10454 C C . LEU A 1 29 ? 1.663 -4.831 9.416 1.00 0.00 29 LEU A C 7
ATOM 10455 O O . LEU A 1 29 ? 1.020 -4.182 10.242 1.00 0.00 29 LEU A O 7
ATOM 10471 N N . GLU A 1 30 ? 2.126 -6.053 9.658 1.00 0.00 30 GLU A N 7
ATOM 10472 C CA . GLU A 1 30 ? 1.956 -6.693 10.957 1.00 0.00 30 GLU A CA 7
ATOM 10473 C C . GLU A 1 30 ? 2.810 -6.017 12.020 1.00 0.00 30 GLU A C 7
ATOM 10474 O O . GLU A 1 30 ? 2.415 -5.925 13.183 1.00 0.00 30 GLU A O 7
ATOM 10486 N N . ARG A 1 31 ? 3.984 -5.542 11.616 1.00 0.00 31 ARG A N 7
ATOM 10487 C CA . ARG A 1 31 ? 4.886 -4.848 12.528 1.00 0.00 31 ARG A CA 7
ATOM 10488 C C . ARG A 1 31 ? 4.290 -3.524 12.988 1.00 0.00 31 ARG A C 7
ATOM 10489 O O . ARG A 1 31 ? 4.433 -3.138 14.148 1.00 0.00 31 ARG A O 7
ATOM 10510 N N . VAL A 1 32 ? 3.623 -2.830 12.072 1.00 0.00 32 VAL A N 7
ATOM 10511 C CA . VAL A 1 32 ? 2.971 -1.567 12.393 1.00 0.00 32 VAL A CA 7
ATOM 10512 C C . VAL A 1 32 ? 1.709 -1.792 13.217 1.00 0.00 32 VAL A C 7
ATOM 10513 O O . VAL A 1 32 ? 1.496 -1.136 14.236 1.00 0.00 32 VAL A O 7
ATOM 10526 N N . GLY A 1 33 ? 0.875 -2.724 12.768 1.00 0.00 33 GLY A N 7
ATOM 10527 C CA . GLY A 1 33 ? -0.383 -3.016 13.446 1.00 0.00 33 GLY A CA 7
ATOM 10528 C C . GLY A 1 33 ? -1.451 -1.989 13.092 1.00 0.00 33 GLY A C 7
ATOM 10529 O O . GLY A 1 33 ? -1.362 -1.316 12.066 1.00 0.00 33 GLY A O 7
ATOM 10533 N N . GLY A 1 34 ? -2.461 -1.875 13.948 1.00 0.00 34 GLY A N 7
ATOM 10534 C CA . GLY A 1 34 ? -3.538 -0.914 13.739 1.00 0.00 34 GLY A CA 7
ATOM 10535 C C . GLY A 1 34 ? -4.597 -1.471 12.798 1.00 0.00 34 GLY A C 7
ATOM 10536 O O . GLY A 1 34 ? -4.796 -2.683 12.719 1.00 0.00 34 GLY A O 7
ATOM 10540 N N . GLU A 1 35 ? -5.276 -0.579 12.084 1.00 0.00 35 GLU A N 7
ATOM 10541 C CA . GLU A 1 35 ? -6.327 -0.980 11.155 1.00 0.00 35 GLU A CA 7
ATOM 10542 C C . GLU A 1 35 ? -5.835 -0.932 9.714 1.00 0.00 35 GLU A C 7
ATOM 10543 O O . GLU A 1 35 ? -5.549 0.140 9.180 1.00 0.00 35 GLU A O 7
ATOM 10555 N N . ARG A 1 36 ? -5.740 -2.100 9.088 1.00 0.00 36 ARG A N 7
ATOM 10556 C CA . ARG A 1 36 ? -5.129 -2.215 7.769 1.00 0.00 36 ARG A CA 7
ATOM 10557 C C . ARG A 1 36 ? -6.188 -2.336 6.681 1.00 0.00 36 ARG A C 7
ATOM 10558 O O . ARG A 1 36 ? -7.045 -3.218 6.730 1.00 0.00 36 ARG A O 7
ATOM 10579 N N . LYS A 1 37 ? -6.124 -1.444 5.698 1.00 0.00 37 LYS A N 7
ATOM 10580 C CA . LYS A 1 37 ? -6.939 -1.569 4.495 1.00 0.00 37 LYS A CA 7
ATOM 10581 C C . LYS A 1 37 ? -6.138 -1.215 3.249 1.00 0.00 37 LYS A C 7
ATOM 10582 O O . LYS A 1 37 ? -5.025 -0.696 3.340 1.00 0.00 37 LYS A O 7
ATOM 10601 N N . VAL A 1 38 ? -6.710 -1.500 2.084 1.00 0.00 38 VAL A N 7
ATOM 10602 C CA . VAL A 1 38 ? -6.029 -1.263 0.816 1.00 0.00 38 VAL A CA 7
ATOM 10603 C C . VAL A 1 38 ? -7.011 -0.844 -0.268 1.00 0.00 38 VAL A C 7
ATOM 10604 O O . VAL A 1 38 ? -8.092 -1.421 -0.398 1.00 0.00 38 VAL A O 7
ATOM 10617 N N . LEU A 1 39 ? -6.632 0.165 -1.046 1.00 0.00 39 LEU A N 7
ATOM 10618 C CA . LEU A 1 39 ? -7.485 0.672 -2.115 1.00 0.00 39 LEU A CA 7
ATOM 10619 C C . LEU A 1 39 ? -6.797 0.560 -3.468 1.00 0.00 39 LEU A C 7
ATOM 10620 O O . LEU A 1 39 ? -5.589 0.775 -3.582 1.00 0.00 39 LEU A O 7
ATOM 10636 N N . LYS A 1 40 ? -7.570 0.222 -4.495 1.00 0.00 40 LYS A N 7
ATOM 10637 C CA . LYS A 1 40 ? -7.059 0.182 -5.860 1.00 0.00 40 LYS A CA 7
ATOM 10638 C C . LYS A 1 40 ? -7.567 1.365 -6.673 1.00 0.00 40 LYS A C 7
ATOM 10639 O O . LYS A 1 40 ? -8.765 1.484 -6.932 1.00 0.00 40 LYS A O 7
ATOM 10658 N N . VAL A 1 41 ? -6.649 2.238 -7.074 1.00 0.00 41 VAL A N 7
ATOM 10659 C CA . VAL A 1 41 ? -7.007 3.431 -7.833 1.00 0.00 41 VAL A CA 7
ATOM 10660 C C . VAL A 1 41 ? -6.264 3.481 -9.162 1.00 0.00 41 VAL A C 7
ATOM 10661 O O . VAL A 1 41 ? -5.049 3.671 -9.198 1.00 0.00 41 VAL A O 7
ATOM 10674 N N . ALA A 1 42 ? -7.002 3.310 -10.253 1.00 0.00 42 ALA A N 7
ATOM 10675 C CA . ALA A 1 42 ? -6.421 3.376 -11.590 1.00 0.00 42 ALA A CA 7
ATOM 10676 C C . ALA A 1 42 ? -5.196 2.479 -11.702 1.00 0.00 42 ALA A C 7
ATOM 10677 O O . ALA A 1 42 ? -4.223 2.822 -12.376 1.00 0.00 42 ALA A O 7
ATOM 10684 N N . GLY A 1 43 ? -5.249 1.328 -11.040 1.00 0.00 43 GLY A N 7
ATOM 10685 C CA . GLY A 1 43 ? -4.196 0.326 -11.160 1.00 0.00 43 GLY A CA 7
ATOM 10686 C C . GLY A 1 43 ? -3.250 0.376 -9.967 1.00 0.00 43 GLY A C 7
ATOM 10687 O O . GLY A 1 43 ? -2.706 -0.646 -9.550 1.00 0.00 43 GLY A O 7
ATOM 10691 N N . LYS A 1 44 ? -3.059 1.572 -9.420 1.00 0.00 44 LYS A N 7
ATOM 10692 C CA . LYS A 1 44 ? -2.098 1.776 -8.341 1.00 0.00 44 LYS A CA 7
ATOM 10693 C C . LYS A 1 44 ? -2.686 1.372 -6.997 1.00 0.00 44 LYS A C 7
ATOM 10694 O O . LYS A 1 44 ? -3.832 1.697 -6.686 1.00 0.00 44 LYS A O 7
ATOM 10713 N N . ILE A 1 45 ? -1.894 0.661 -6.200 1.00 0.00 45 ILE A N 7
ATOM 10714 C CA . ILE A 1 45 ? -2.377 0.098 -4.944 1.00 0.00 45 ILE A CA 7
ATOM 10715 C C . ILE A 1 45 ? -1.883 0.906 -3.752 1.00 0.00 45 ILE A C 7
ATOM 10716 O O . ILE A 1 45 ? -0.679 1.004 -3.512 1.00 0.00 45 ILE A O 7
ATOM 10732 N N . LEU A 1 46 ? -2.819 1.482 -3.005 1.00 0.00 46 LEU A N 7
ATOM 10733 C CA . LEU A 1 46 ? -2.482 2.253 -1.814 1.00 0.00 46 LEU A CA 7
ATOM 10734 C C . LEU A 1 46 ? -2.971 1.556 -0.551 1.00 0.00 46 LEU A C 7
ATOM 10735 O O . LEU A 1 46 ? -4.173 1.369 -0.360 1.00 0.00 46 LEU A O 7
ATOM 10751 N N . ILE A 1 47 ? -2.034 1.175 0.310 1.00 0.00 47 ILE A N 7
ATOM 10752 C CA . ILE A 1 47 ? -2.371 0.544 1.580 1.00 0.00 47 ILE A CA 7
ATOM 10753 C C . ILE A 1 47 ? -2.411 1.566 2.709 1.00 0.00 47 ILE A C 7
ATOM 10754 O O . ILE A 1 47 ? -1.435 2.275 2.952 1.00 0.00 47 ILE A O 7
ATOM 10770 N N . ILE A 1 48 ? -3.546 1.638 3.396 1.00 0.00 48 ILE A N 7
ATOM 10771 C CA . ILE A 1 48 ? -3.742 2.624 4.452 1.00 0.00 48 ILE A CA 7
ATOM 10772 C C . ILE A 1 48 ? -3.826 1.958 5.819 1.00 0.00 48 ILE A C 7
ATOM 10773 O O . ILE A 1 48 ? -4.734 1.169 6.081 1.00 0.00 48 ILE A O 7
ATOM 10789 N N . VAL A 1 49 ? -2.876 2.282 6.690 1.00 0.00 49 VAL A N 7
ATOM 10790 C CA . VAL A 1 49 ? -2.839 1.712 8.031 1.00 0.00 49 VAL A CA 7
ATOM 10791 C C . VAL A 1 49 ? -3.121 2.774 9.087 1.00 0.00 49 VAL A C 7
ATOM 10792 O O . VAL A 1 49 ? -2.282 3.636 9.353 1.00 0.00 49 VAL A O 7
ATOM 10805 N N . GLU A 1 50 ? -4.304 2.705 9.686 1.00 0.00 50 GLU A N 7
ATOM 10806 C CA . GLU A 1 50 ? -4.721 3.694 10.674 1.00 0.00 50 GLU A CA 7
ATOM 10807 C C . GLU A 1 50 ? -4.151 3.372 12.050 1.00 0.00 50 GLU A C 7
ATOM 10808 O O . GLU A 1 50 ? -4.164 2.220 12.483 1.00 0.00 50 GLU A O 7
ATOM 10820 N N . LYS A 1 51 ? -3.652 4.396 12.732 1.00 0.00 51 LYS A N 7
ATOM 10821 C CA . LYS A 1 51 ? -3.008 4.214 14.027 1.00 0.00 51 LYS A CA 7
ATOM 10822 C C . LYS A 1 51 ? -2.923 5.529 14.791 1.00 0.00 51 LYS A C 7
ATOM 10823 O O . LYS A 1 51 ? -2.856 6.602 14.192 1.00 0.00 51 LYS A O 7
ATOM 10842 N N . ARG A 1 52 ? -2.926 5.439 16.116 1.00 0.00 52 ARG A N 7
ATOM 10843 C CA . ARG A 1 52 ? -2.951 6.625 16.965 1.00 0.00 52 ARG A CA 7
ATOM 10844 C C . ARG A 1 52 ? -1.674 7.441 16.809 1.00 0.00 52 ARG A C 7
ATOM 10845 O O . ARG A 1 52 ? -1.652 8.638 17.096 1.00 0.00 52 ARG A O 7
ATOM 10866 N N . ALA A 1 53 ? -0.612 6.786 16.354 1.00 0.00 53 ALA A N 7
ATOM 10867 C CA . ALA A 1 53 ? 0.673 7.449 16.163 1.00 0.00 53 ALA A CA 7
ATOM 10868 C C . ALA A 1 53 ? 0.782 8.046 14.766 1.00 0.00 53 ALA A C 7
ATOM 10869 O O . ALA A 1 53 ? 1.822 8.589 14.393 1.00 0.00 53 ALA A O 7
ATOM 10876 N N . GLY A 1 54 ? -0.296 7.944 13.998 1.00 0.00 54 GLY A N 7
ATOM 10877 C CA . GLY A 1 54 ? -0.315 8.455 12.632 1.00 0.00 54 GLY A CA 7
ATOM 10878 C C . GLY A 1 54 ? -0.466 7.324 11.623 1.00 0.00 54 GLY A C 7
ATOM 10879 O O . GLY A 1 54 ? -0.069 6.188 11.885 1.00 0.00 54 GLY A O 7
ATOM 10883 N N . SER A 1 55 ? -1.040 7.641 10.468 1.00 0.00 55 SER A N 7
ATOM 10884 C CA . SER A 1 55 ? -1.342 6.632 9.459 1.00 0.00 55 SER A CA 7
ATOM 10885 C C . SER A 1 55 ? -0.095 6.249 8.673 1.00 0.00 55 SER A C 7
ATOM 10886 O O . SER A 1 55 ? 0.708 7.108 8.307 1.00 0.00 55 SER A O 7
ATOM 10894 N N . ARG A 1 56 ? 0.063 4.955 8.416 1.00 0.00 56 ARG A N 7
ATOM 10895 C CA . ARG A 1 56 ? 1.159 4.466 7.587 1.00 0.00 56 ARG A CA 7
ATOM 10896 C C . ARG A 1 56 ? 0.672 4.095 6.192 1.00 0.00 56 ARG A C 7
ATOM 10897 O O . ARG A 1 56 ? -0.203 3.243 6.036 1.00 0.00 56 ARG A O 7
ATOM 10918 N N . LEU A 1 57 ? 1.244 4.739 5.181 1.00 0.00 57 LEU A N 7
ATOM 10919 C CA . LEU A 1 57 ? 0.787 4.568 3.807 1.00 0.00 57 LEU A CA 7
ATOM 10920 C C . LEU A 1 57 ? 1.838 3.861 2.961 1.00 0.00 57 LEU A C 7
ATOM 10921 O O . LEU A 1 57 ? 3.004 4.254 2.946 1.00 0.00 57 LEU A O 7
ATOM 10937 N N . LEU A 1 58 ? 1.417 2.817 2.256 1.00 0.00 58 LEU A N 7
ATOM 10938 C CA . LEU A 1 58 ? 2.278 2.149 1.287 1.00 0.00 58 LEU A CA 7
ATOM 10939 C C . LEU A 1 58 ? 1.678 2.199 -0.112 1.00 0.00 58 LEU A C 7
ATOM 10940 O O . LEU A 1 58 ? 0.616 1.629 -0.363 1.00 0.00 58 LEU A O 7
ATOM 10956 N N . LEU A 1 59 ? 2.362 2.886 -1.020 1.00 0.00 59 LEU A N 7
ATOM 10957 C CA . LEU A 1 59 ? 1.922 2.975 -2.407 1.00 0.00 59 LEU A CA 7
ATOM 10958 C C . LEU A 1 59 ? 2.767 2.088 -3.311 1.00 0.00 59 LEU A C 7
ATOM 10959 O O . LEU A 1 59 ? 3.967 2.310 -3.469 1.00 0.00 59 LEU A O 7
ATOM 10975 N N . LEU A 1 60 ? 2.134 1.080 -3.902 1.00 0.00 60 LEU A N 7
ATOM 10976 C CA . LEU A 1 60 ? 2.849 0.082 -4.688 1.00 0.00 60 LEU A CA 7
ATOM 10977 C C . LEU A 1 60 ? 2.274 -0.029 -6.094 1.00 0.00 60 LEU A C 7
ATOM 10978 O O . LEU A 1 60 ? 1.056 -0.030 -6.278 1.00 0.00 60 LEU A O 7
ATOM 10994 N N . TYR A 1 61 ? 3.154 -0.122 -7.083 1.00 0.00 61 TYR A N 7
ATOM 10995 C CA . TYR A 1 61 ? 2.736 -0.287 -8.470 1.00 0.00 61 TYR A CA 7
ATOM 10996 C C . TYR A 1 61 ? 3.927 -0.569 -9.377 1.00 0.00 61 TYR A C 7
ATOM 10997 O O . TYR A 1 61 ? 4.927 0.148 -9.345 1.00 0.00 61 TYR A O 7
ATOM 11015 N N . ALA A 1 62 ? 3.813 -1.618 -10.184 1.00 0.00 62 ALA A N 7
ATOM 11016 C CA . ALA A 1 62 ? 4.794 -1.890 -11.228 1.00 0.00 62 ALA A CA 7
ATOM 11017 C C . ALA A 1 62 ? 6.177 -2.130 -10.636 1.00 0.00 62 ALA A C 7
ATOM 11018 O O . ALA A 1 62 ? 7.192 -1.799 -11.251 1.00 0.00 62 ALA A O 7
ATOM 11025 N N . GLY A 1 63 ? 6.211 -2.704 -9.439 1.00 0.00 63 GLY A N 7
ATOM 11026 C CA . GLY A 1 63 ? 7.468 -3.091 -8.810 1.00 0.00 63 GLY A CA 7
ATOM 11027 C C . GLY A 1 63 ? 8.036 -1.956 -7.969 1.00 0.00 63 GLY A C 7
ATOM 11028 O O . GLY A 1 63 ? 9.059 -2.114 -7.303 1.00 0.00 63 GLY A O 7
ATOM 11032 N N . ARG A 1 64 ? 7.366 -0.808 -8.003 1.00 0.00 64 ARG A N 7
ATOM 11033 C CA . ARG A 1 64 ? 7.812 0.362 -7.256 1.00 0.00 64 ARG A CA 7
ATOM 11034 C C . ARG A 1 64 ? 7.019 0.528 -5.966 1.00 0.00 64 ARG A C 7
ATOM 11035 O O . ARG A 1 64 ? 5.831 0.211 -5.911 1.00 0.00 64 ARG A O 7
ATOM 11056 N N . VAL A 1 65 ? 7.684 1.024 -4.929 1.00 0.00 65 VAL A N 7
ATOM 11057 C CA . VAL A 1 65 ? 7.057 1.186 -3.623 1.00 0.00 65 VAL A CA 7
ATOM 11058 C C . VAL A 1 65 ? 7.618 2.397 -2.889 1.00 0.00 65 VAL A C 7
ATOM 11059 O O . VAL A 1 65 ? 8.829 2.615 -2.866 1.00 0.00 65 VAL A O 7
ATOM 11072 N N . ILE A 1 66 ? 6.730 3.184 -2.291 1.00 0.00 66 ILE A N 7
ATOM 11073 C CA . ILE A 1 66 ? 7.138 4.250 -1.385 1.00 0.00 66 ILE A CA 7
ATOM 11074 C C . ILE A 1 66 ? 6.425 4.137 -0.043 1.00 0.00 66 ILE A C 7
ATOM 11075 O O . ILE A 1 66 ? 5.363 3.523 0.057 1.00 0.00 66 ILE A O 7
ATOM 11091 N N . GLU A 1 67 ? 7.015 4.733 0.987 1.00 0.00 67 GLU A N 7
ATOM 11092 C CA . GLU A 1 67 ? 6.498 4.608 2.344 1.00 0.00 67 GLU A CA 7
ATOM 11093 C C . GLU A 1 67 ? 6.666 5.908 3.121 1.00 0.00 67 GLU A C 7
ATOM 11094 O O . GLU A 1 67 ? 7.716 6.548 3.057 1.00 0.00 67 GLU A O 7
ATOM 11106 N N . LYS A 1 68 ? 5.626 6.293 3.853 1.00 0.00 68 LYS A N 7
ATOM 11107 C CA . LYS A 1 68 ? 5.687 7.472 4.709 1.00 0.00 68 LYS A CA 7
ATOM 11108 C C . LYS A 1 68 ? 4.860 7.278 5.973 1.00 0.00 68 LYS A C 7
ATOM 11109 O O . LYS A 1 68 ? 3.712 6.837 5.914 1.00 0.00 68 LYS A O 7
ATOM 11128 N N . GLU A 1 69 ? 5.450 7.608 7.116 1.00 0.00 69 GLU A N 7
ATOM 11129 C CA . GLU A 1 69 ? 4.764 7.484 8.397 1.00 0.00 69 GLU A CA 7
ATOM 11130 C C . GLU A 1 69 ? 4.184 8.820 8.842 1.00 0.00 69 GLU A C 7
ATOM 11131 O O . GLU A 1 69 ? 4.673 9.881 8.454 1.00 0.00 69 GLU A O 7
ATOM 11143 N N . GLY A 1 70 ? 3.137 8.762 9.660 1.00 0.00 70 GLY A N 7
ATOM 11144 C CA . GLY A 1 70 ? 2.563 9.962 10.255 1.00 0.00 70 GLY A CA 7
ATOM 11145 C C . GLY A 1 70 ? 1.721 10.731 9.245 1.00 0.00 70 GLY A C 7
ATOM 11146 O O . GLY A 1 70 ? 1.786 11.957 9.174 1.00 0.00 70 GLY A O 7
ATOM 11150 N N . MET A 1 71 ? 0.930 10.001 8.465 1.00 0.00 71 MET A N 7
ATOM 11151 C CA . MET A 1 71 ? 0.129 10.605 7.407 1.00 0.00 71 MET A CA 7
ATOM 11152 C C . MET A 1 71 ? -1.288 10.894 7.885 1.00 0.00 71 MET A C 7
ATOM 11153 O O . MET A 1 71 ? -1.785 10.252 8.811 1.00 0.00 71 MET A O 7
ATOM 11167 N N . SER A 1 72 ? -1.935 11.865 7.249 1.00 0.00 72 SER A N 7
ATOM 11168 C CA . SER A 1 72 ? -3.326 12.183 7.550 1.00 0.00 72 SER A CA 7
ATOM 11169 C C . SER A 1 72 ? -4.264 11.589 6.506 1.00 0.00 72 SER A C 7
ATOM 11170 O O . SER A 1 72 ? -3.829 11.170 5.434 1.00 0.00 72 SER A O 7
ATOM 11178 N N . ARG A 1 73 ? -5.553 11.557 6.826 1.00 0.00 73 ARG A N 7
ATOM 11179 C CA . ARG A 1 73 ? -6.556 11.019 5.915 1.00 0.00 73 ARG A CA 7
ATOM 11180 C C . ARG A 1 73 ? -6.785 11.956 4.735 1.00 0.00 73 ARG A C 7
ATOM 11181 O O . ARG A 1 73 ? -7.183 11.521 3.654 1.00 0.00 73 ARG A O 7
ATOM 11202 N N . GLU A 1 74 ? -6.531 13.242 4.949 1.00 0.00 74 GLU A N 7
ATOM 11203 C CA . GLU A 1 74 ? -6.567 14.219 3.867 1.00 0.00 74 GLU A CA 7
ATOM 11204 C C . GLU A 1 74 ? -5.457 13.963 2.857 1.00 0.00 74 GLU A C 7
ATOM 11205 O O . GLU A 1 74 ? -5.653 14.120 1.651 1.00 0.00 74 GLU A O 7
ATOM 11217 N N . GLU A 1 75 ? -4.290 13.569 3.354 1.00 0.00 75 GLU A N 7
ATOM 11218 C CA . GLU A 1 75 ? -3.163 13.231 2.492 1.00 0.00 75 GLU A CA 7
ATOM 11219 C C . GLU A 1 75 ? -3.430 11.949 1.713 1.00 0.00 75 GLU A C 7
ATOM 11220 O O . GLU A 1 75 ? -3.011 11.810 0.565 1.00 0.00 75 GLU A O 7
ATOM 11232 N N . VAL A 1 76 ? -4.130 11.014 2.347 1.00 0.00 76 VAL A N 7
ATOM 11233 C CA . VAL A 1 76 ? -4.593 9.811 1.665 1.00 0.00 76 VAL A CA 7
ATOM 11234 C C . VAL A 1 76 ? -5.458 10.159 0.460 1.00 0.00 76 VAL A C 7
ATOM 11235 O O . VAL A 1 76 ? -5.280 9.602 -0.624 1.00 0.00 76 VAL A O 7
ATOM 11248 N N . GLU A 1 77 ? -6.393 11.082 0.655 1.00 0.00 77 GLU A N 7
ATOM 11249 C CA . GLU A 1 77 ? -7.249 11.546 -0.429 1.00 0.00 77 GLU A CA 7
ATOM 11250 C C . GLU A 1 77 ? -6.440 12.266 -1.500 1.00 0.00 77 GLU A C 7
ATOM 11251 O O . GLU A 1 77 ? -6.705 12.122 -2.694 1.00 0.00 77 GLU A O 7
ATOM 11263 N N . ALA A 1 78 ? -5.452 13.041 -1.067 1.00 0.00 78 ALA A N 7
ATOM 11264 C CA . ALA A 1 78 ? -4.585 13.765 -1.990 1.00 0.00 78 ALA A CA 7
ATOM 11265 C C . ALA A 1 78 ? -3.835 12.808 -2.906 1.00 0.00 78 ALA A C 7
ATOM 11266 O O . ALA A 1 78 ? -3.715 13.050 -4.108 1.00 0.00 78 ALA A O 7
ATOM 11273 N N . ILE A 1 79 ? -3.330 11.721 -2.333 1.00 0.00 79 ILE A N 7
ATOM 11274 C CA . ILE A 1 79 ? -2.619 10.708 -3.104 1.00 0.00 79 ILE A CA 7
ATOM 11275 C C . ILE A 1 79 ? -3.521 10.089 -4.164 1.00 0.00 79 ILE A C 7
ATOM 11276 O O . ILE A 1 79 ? -3.125 9.942 -5.320 1.00 0.00 79 ILE A O 7
ATOM 11292 N N . LYS A 1 80 ? -4.734 9.727 -3.763 1.00 0.00 80 LYS A N 7
ATOM 11293 C CA . LYS A 1 80 ? -5.704 9.147 -4.684 1.00 0.00 80 LYS A CA 7
ATOM 11294 C C . LYS A 1 80 ? -6.039 10.114 -5.813 1.00 0.00 80 LYS A C 7
ATOM 11295 O O . LYS A 1 80 ? -6.227 9.704 -6.958 1.00 0.00 80 LYS A O 7
ATOM 11314 N N . GLN A 1 81 ? -6.112 11.399 -5.482 1.00 0.00 81 GLN A N 7
ATOM 11315 C CA . GLN A 1 81 ? -6.333 12.435 -6.483 1.00 0.00 81 GLN A CA 7
ATOM 11316 C C . GLN A 1 81 ? -5.154 12.537 -7.441 1.00 0.00 81 GLN A C 7
ATOM 11317 O O . GLN A 1 81 ? -5.334 12.668 -8.652 1.00 0.00 81 GLN A O 7
ATOM 11331 N N . LEU A 1 82 ? -3.945 12.476 -6.892 1.00 0.00 82 LEU A N 7
ATOM 11332 C CA . LEU A 1 82 ? -2.733 12.503 -7.703 1.00 0.00 82 LEU A CA 7
ATOM 11333 C C . LEU A 1 82 ? -2.690 11.327 -8.669 1.00 0.00 82 LEU A C 7
ATOM 11334 O O . LEU A 1 82 ? -2.290 11.473 -9.824 1.00 0.00 82 LEU A O 7
ATOM 11350 N N . ILE A 1 83 ? -3.105 10.159 -8.190 1.00 0.00 83 ILE A N 7
ATOM 11351 C CA . ILE A 1 83 ? -3.176 8.968 -9.029 1.00 0.00 83 ILE A CA 7
ATOM 11352 C C . ILE A 1 83 ? -4.149 9.164 -10.183 1.00 0.00 83 ILE A C 7
ATOM 11353 O O . ILE A 1 83 ? -3.839 8.846 -11.331 1.00 0.00 83 ILE A O 7
ATOM 11369 N N . SER A 1 84 ? -5.329 9.691 -9.873 1.00 0.00 84 SER A N 7
ATOM 11370 C CA . SER A 1 84 ? -6.343 9.953 -10.887 1.00 0.00 84 SER A CA 7
ATOM 11371 C C . SER A 1 84 ? -5.918 11.087 -11.810 1.00 0.00 84 SER A C 7
ATOM 11372 O O . SER A 1 84 ? -6.416 11.210 -12.930 1.00 0.00 84 SER A O 7
ATOM 11380 N N . ALA A 1 85 ? -4.993 11.915 -11.335 1.00 0.00 85 ALA A N 7
ATOM 11381 C CA . ALA A 1 85 ? -4.448 13.000 -12.143 1.00 0.00 85 ALA A CA 7
ATOM 11382 C C . ALA A 1 85 ? -3.424 12.480 -13.144 1.00 0.00 85 ALA A C 7
ATOM 11383 O O . ALA A 1 85 ? -3.027 13.192 -14.066 1.00 0.00 85 ALA A O 7
ATOM 11390 N N . GLY A 1 86 ? -2.999 11.235 -12.955 1.00 0.00 86 GLY A N 7
ATOM 11391 C CA . GLY A 1 86 ? -2.055 10.602 -13.869 1.00 0.00 86 GLY A CA 7
ATOM 11392 C C . GLY A 1 86 ? -0.624 10.746 -13.369 1.00 0.00 86 GLY A C 7
ATOM 11393 O O . GLY A 1 86 ? 0.330 10.570 -14.127 1.00 0.00 86 GLY A O 7
ATOM 11397 N N . ALA A 1 87 ? -0.479 11.068 -12.088 1.00 0.00 87 ALA A N 7
ATOM 11398 C CA . ALA A 1 87 ? 0.838 11.202 -11.476 1.00 0.00 87 ALA A CA 7
ATOM 11399 C C . ALA A 1 87 ? 1.444 9.838 -11.171 1.00 0.00 87 ALA A C 7
ATOM 11400 O O . ALA A 1 87 ? 0.728 8.886 -10.858 1.00 0.00 87 ALA A O 7
ATOM 11407 N N . THR A 1 88 ? 2.766 9.749 -11.265 1.00 0.00 88 THR A N 7
ATOM 11408 C CA . THR A 1 88 ? 3.473 8.506 -10.980 1.00 0.00 88 THR A CA 7
ATOM 11409 C C . THR A 1 88 ? 3.749 8.358 -9.490 1.00 0.00 88 THR A C 7
ATOM 11410 O O .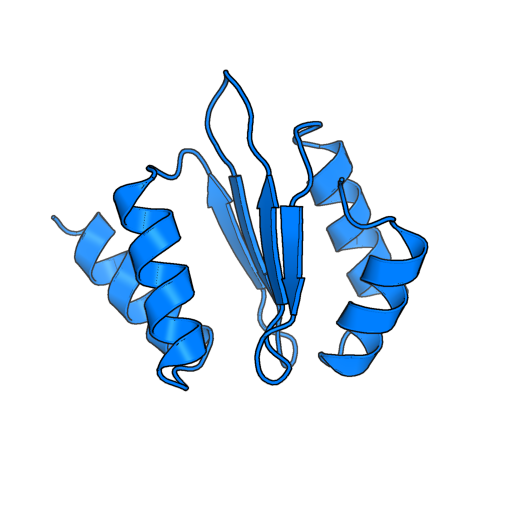 THR A 1 88 ? 3.569 9.300 -8.717 1.00 0.00 88 THR A O 7
ATOM 11421 N N . VAL A 1 89 ? 4.187 7.168 -9.090 1.00 0.00 89 VAL A N 7
ATOM 11422 C CA . VAL A 1 89 ? 4.508 6.900 -7.693 1.00 0.00 89 VAL A CA 7
ATOM 11423 C C . VAL A 1 89 ? 5.600 7.835 -7.190 1.00 0.00 89 VAL A C 7
ATOM 11424 O O . VAL A 1 89 ? 5.531 8.339 -6.069 1.00 0.00 89 VAL A O 7
ATOM 11437 N N . GLU A 1 90 ? 6.609 8.063 -8.025 1.00 0.00 90 GLU A N 7
ATOM 11438 C CA . GLU A 1 90 ? 7.709 8.952 -7.674 1.00 0.00 90 GLU A CA 7
ATOM 11439 C C . GLU A 1 90 ? 7.233 10.393 -7.543 1.00 0.00 90 GLU A C 7
ATOM 11440 O O . GLU A 1 90 ? 7.648 11.114 -6.635 1.00 0.00 90 GLU A O 7
ATOM 11452 N N . GLU A 1 91 ? 6.359 10.808 -8.452 1.00 0.00 91 GLU A N 7
ATOM 11453 C CA . GLU A 1 91 ? 5.807 12.157 -8.427 1.00 0.00 91 GLU A CA 7
ATOM 11454 C C . GLU A 1 91 ? 4.947 12.377 -7.190 1.00 0.00 91 GLU A C 7
ATOM 11455 O O . GLU A 1 91 ? 4.984 13.444 -6.578 1.00 0.00 91 GLU A O 7
ATOM 11467 N N . ILE A 1 92 ? 4.172 11.360 -6.825 1.00 0.00 92 ILE A N 7
ATOM 11468 C CA . ILE A 1 92 ? 3.365 11.409 -5.613 1.00 0.00 92 ILE A CA 7
ATOM 11469 C C . ILE A 1 92 ? 4.239 11.548 -4.373 1.00 0.00 92 ILE A C 7
ATOM 11470 O O . ILE A 1 92 ? 3.945 12.341 -3.479 1.00 0.00 92 ILE A O 7
ATOM 11486 N N . GLU A 1 93 ? 5.316 10.771 -4.325 1.00 0.00 93 GLU A N 7
ATOM 11487 C CA . GLU A 1 93 ? 6.299 10.890 -3.255 1.00 0.00 93 GLU A CA 7
ATOM 11488 C C . GLU A 1 93 ? 6.809 12.320 -3.131 1.00 0.00 93 GLU A C 7
ATOM 11489 O O . GLU A 1 93 ? 6.886 12.869 -2.031 1.00 0.00 93 GLU A O 7
ATOM 11501 N N . ALA A 1 94 ? 7.154 12.920 -4.265 1.00 0.00 94 ALA A N 7
ATOM 11502 C CA . ALA A 1 94 ? 7.665 14.286 -4.284 1.00 0.00 94 ALA A CA 7
ATOM 11503 C C . ALA A 1 94 ? 6.663 15.258 -3.674 1.00 0.00 94 ALA A C 7
ATOM 11504 O O . ALA A 1 94 ? 7.031 16.133 -2.890 1.00 0.00 94 ALA A O 7
ATOM 11511 N N . ILE A 1 95 ? 5.395 15.099 -4.038 1.00 0.00 95 ILE A N 7
ATOM 11512 C CA . ILE A 1 95 ? 4.336 15.954 -3.518 1.00 0.00 95 ILE A CA 7
ATOM 11513 C C . ILE A 1 95 ? 4.184 15.787 -2.011 1.00 0.00 95 ILE A C 7
ATOM 11514 O O . ILE A 1 95 ? 4.000 16.764 -1.284 1.00 0.00 95 ILE A O 7
ATOM 11530 N N . ILE A 1 96 ? 4.263 14.545 -1.547 1.00 0.00 96 ILE A N 7
ATOM 11531 C CA . ILE A 1 96 ? 4.207 14.255 -0.119 1.00 0.00 96 ILE A CA 7
ATOM 11532 C C . ILE A 1 96 ? 5.323 14.970 0.632 1.00 0.00 96 ILE A C 7
ATOM 11533 O O . ILE A 1 96 ? 5.101 15.534 1.704 1.00 0.00 96 ILE A O 7
ATOM 11549 N N . LYS A 1 97 ? 6.524 14.943 0.063 1.00 0.00 97 LYS A N 7
ATOM 11550 C CA . LYS A 1 97 ? 7.669 15.618 0.661 1.00 0.00 97 LYS A CA 7
ATOM 11551 C C . LYS A 1 97 ? 7.471 17.128 0.678 1.00 0.00 97 LYS A C 7
ATOM 11552 O O . LYS A 1 97 ? 7.868 17.805 1.627 1.00 0.00 97 LYS A O 7
ATOM 11571 N N . ARG A 1 98 ? 6.856 17.651 -0.376 1.00 0.00 98 ARG A N 7
ATOM 11572 C CA . ARG A 1 98 ? 6.553 19.075 -0.458 1.00 0.00 98 ARG A CA 7
ATOM 11573 C C . ARG A 1 98 ? 5.512 19.478 0.576 1.00 0.00 98 ARG A C 7
ATOM 11574 O O . ARG A 1 98 ? 5.590 20.557 1.165 1.00 0.00 98 ARG A O 7
ATOM 11595 N N . ILE A 1 99 ? 4.534 18.604 0.795 1.00 0.00 99 ILE A N 7
ATOM 11596 C CA . ILE A 1 99 ? 3.535 18.817 1.835 1.00 0.00 99 ILE A CA 7
ATOM 11597 C C . ILE A 1 99 ? 4.177 18.850 3.217 1.00 0.00 99 ILE A C 7
ATOM 11598 O O . ILE A 1 99 ? 3.854 19.705 4.041 1.00 0.00 99 ILE A O 7
ATOM 11614 N N . GLU A 1 100 ? 5.087 17.914 3.463 1.00 0.00 100 GLU A N 7
ATOM 11615 C CA . GLU A 1 100 ? 5.837 17.885 4.713 1.00 0.00 100 GLU A CA 7
ATOM 11616 C C . GLU A 1 100 ? 6.627 19.172 4.911 1.00 0.00 100 GLU A C 7
ATOM 11617 O O . GLU A 1 100 ? 6.620 19.757 5.995 1.00 0.00 100 GLU A O 7
ATOM 11629 N N . ALA A 1 101 ? 7.310 19.610 3.858 1.00 0.00 101 ALA A N 7
ATOM 11630 C CA . ALA A 1 101 ? 8.098 20.835 3.911 1.00 0.00 101 ALA A CA 7
ATOM 11631 C C . ALA A 1 101 ? 7.214 22.048 4.164 1.00 0.00 101 ALA A C 7
ATOM 11632 O O . ALA A 1 101 ? 7.594 22.965 4.893 1.00 0.00 101 ALA A O 7
ATOM 11639 N N . ARG A 1 102 ? 6.031 22.049 3.558 1.00 0.00 102 ARG A N 7
ATOM 11640 C CA . ARG A 1 102 ? 5.089 23.151 3.718 1.00 0.00 102 ARG A CA 7
ATOM 11641 C C . ARG A 1 102 ? 4.651 23.293 5.170 1.00 0.00 102 ARG A C 7
ATOM 11642 O O . ARG A 1 102 ? 5.362 23.852 5.960 1.00 0.00 102 ARG A O 7
ATOM 11663 N N . GLY A 1 1 ? -14.624 -1.734 6.606 1.00 0.00 1 GLY A N 8
ATOM 11664 C CA . GLY A 1 1 ? -13.722 -2.800 7.025 1.00 0.00 1 GLY A CA 8
ATOM 11665 C C . GLY A 1 1 ? -12.369 -2.679 6.337 1.00 0.00 1 GLY A C 8
ATOM 11666 O O . GLY A 1 1 ? -12.143 -1.762 5.548 1.00 0.00 1 GLY A O 8
ATOM 11672 N N . LEU A 1 2 ? -11.471 -3.609 6.641 1.00 0.00 2 LEU A N 8
ATOM 11673 C CA . LEU A 1 2 ? -10.139 -3.612 6.047 1.00 0.00 2 LEU A CA 8
ATOM 11674 C C . LEU A 1 2 ? -9.973 -4.771 5.073 1.00 0.00 2 LEU A C 8
ATOM 11675 O O . LEU A 1 2 ? -10.614 -5.813 5.217 1.00 0.00 2 LEU A O 8
ATOM 11691 N N . LEU A 1 3 ? -9.110 -4.584 4.080 1.00 0.00 3 LEU A N 8
ATOM 11692 C CA . LEU A 1 3 ? -8.863 -5.612 3.076 1.00 0.00 3 LEU A CA 8
ATOM 11693 C C . LEU A 1 3 ? -8.120 -6.800 3.674 1.00 0.00 3 LEU A C 8
ATOM 11694 O O . LEU A 1 3 ? -7.180 -6.629 4.451 1.00 0.00 3 LEU A O 8
ATOM 11710 N N . THR A 1 4 ? -8.548 -8.003 3.308 1.00 0.00 4 THR A N 8
ATOM 11711 C CA . THR A 1 4 ? -7.990 -9.222 3.884 1.00 0.00 4 THR A CA 8
ATOM 11712 C C . THR A 1 4 ? -6.653 -9.572 3.244 1.00 0.00 4 THR A C 8
ATOM 11713 O O . THR A 1 4 ? -6.318 -9.070 2.171 1.00 0.00 4 THR A O 8
ATOM 11724 N N . ARG A 1 5 ? -5.892 -10.435 3.908 1.00 0.00 5 ARG A N 8
ATOM 11725 C CA . ARG A 1 5 ? -4.537 -10.755 3.474 1.00 0.00 5 ARG A CA 8
ATOM 11726 C C . ARG A 1 5 ? -4.538 -11.393 2.092 1.00 0.00 5 ARG A C 8
ATOM 11727 O O . ARG A 1 5 ? -3.661 -11.121 1.271 1.00 0.00 5 ARG A O 8
ATOM 11748 N N . GLU A 1 6 ? -5.527 -12.243 1.839 1.00 0.00 6 GLU A N 8
ATOM 11749 C CA . GLU A 1 6 ? -5.642 -12.925 0.555 1.00 0.00 6 GLU A CA 8
ATOM 11750 C C . GLU A 1 6 ? -5.955 -11.942 -0.565 1.00 0.00 6 GLU A C 8
ATOM 11751 O O . GLU A 1 6 ? -5.416 -12.047 -1.667 1.00 0.00 6 GLU A O 8
ATOM 11763 N N . GLU A 1 7 ? -6.831 -10.984 -0.278 1.00 0.00 7 GLU A N 8
ATOM 11764 C CA . GLU A 1 7 ? -7.180 -9.949 -1.244 1.00 0.00 7 GLU A CA 8
ATOM 11765 C C . GLU A 1 7 ? -6.004 -9.015 -1.497 1.00 0.00 7 GLU A C 8
ATOM 11766 O O . GLU A 1 7 ? -5.788 -8.563 -2.622 1.00 0.00 7 GLU A O 8
ATOM 11778 N N . ILE A 1 8 ? -5.246 -8.727 -0.445 1.00 0.00 8 ILE A N 8
ATOM 11779 C CA . ILE A 1 8 ? -4.032 -7.928 -0.570 1.00 0.00 8 ILE A CA 8
ATOM 11780 C C . ILE A 1 8 ? -3.014 -8.611 -1.474 1.00 0.00 8 ILE A C 8
ATOM 11781 O O . ILE A 1 8 ? -2.397 -7.969 -2.325 1.00 0.00 8 ILE A O 8
ATOM 11797 N N . GLU A 1 9 ? -2.843 -9.914 -1.285 1.00 0.00 9 GLU A N 8
ATOM 11798 C CA . GLU A 1 9 ? -1.966 -10.704 -2.141 1.00 0.00 9 GLU A CA 8
ATOM 11799 C C . GLU A 1 9 ? -2.316 -10.516 -3.612 1.00 0.00 9 GLU A C 8
ATOM 11800 O O . GLU A 1 9 ? -1.448 -10.223 -4.433 1.00 0.00 9 GLU A O 8
ATOM 11812 N N . ALA A 1 10 ? -3.593 -10.688 -3.937 1.00 0.00 10 ALA A N 8
ATOM 11813 C CA . ALA A 1 10 ? -4.058 -10.553 -5.312 1.00 0.00 10 ALA A CA 8
ATOM 11814 C C . ALA A 1 10 ? -3.831 -9.141 -5.834 1.00 0.00 10 ALA A C 8
ATOM 11815 O O . ALA A 1 10 ? -3.395 -8.949 -6.969 1.00 0.00 10 ALA A O 8
ATOM 11822 N N . ALA A 1 11 ? -4.130 -8.151 -4.998 1.00 0.00 11 ALA A N 8
ATOM 11823 C CA . ALA A 1 11 ? -4.013 -6.753 -5.392 1.00 0.00 11 ALA A CA 8
ATOM 11824 C C . ALA A 1 11 ? -2.573 -6.400 -5.745 1.00 0.00 11 ALA A C 8
ATOM 11825 O O . ALA A 1 11 ? -2.314 -5.742 -6.753 1.00 0.00 11 ALA A O 8
ATOM 11832 N N . LEU A 1 12 ? -1.639 -6.842 -4.910 1.00 0.00 12 LEU A N 8
ATOM 11833 C CA . LEU A 1 12 ? -0.225 -6.558 -5.124 1.00 0.00 12 LEU A CA 8
ATOM 11834 C C . LEU A 1 12 ? 0.318 -7.332 -6.317 1.00 0.00 12 LEU A C 8
ATOM 11835 O O . LEU A 1 12 ? 1.168 -6.836 -7.057 1.00 0.00 12 LEU A O 8
ATOM 11851 N N . LYS A 1 13 ? -0.180 -8.550 -6.503 1.00 0.00 13 LYS A N 8
ATOM 11852 C CA . LYS A 1 13 ? 0.155 -9.344 -7.679 1.00 0.00 13 LYS A CA 8
ATOM 11853 C C . LYS A 1 13 ? -0.227 -8.615 -8.961 1.00 0.00 13 LYS A C 8
ATOM 11854 O O . LYS A 1 13 ? 0.527 -8.614 -9.934 1.00 0.00 13 LYS A O 8
ATOM 11873 N N . GLU A 1 14 ? -1.403 -7.996 -8.956 1.00 0.00 14 GLU A N 8
ATOM 11874 C CA . GLU A 1 14 ? -1.854 -7.199 -10.090 1.00 0.00 14 GLU A CA 8
ATOM 11875 C C . GLU A 1 14 ? -0.972 -5.973 -10.287 1.00 0.00 14 GLU A C 8
ATOM 11876 O O . GLU A 1 14 ? -0.662 -5.594 -11.416 1.00 0.00 14 GLU A O 8
ATOM 11888 N N . ALA A 1 15 ? -0.571 -5.356 -9.182 1.00 0.00 15 ALA A N 8
ATOM 11889 C CA . ALA A 1 15 ? 0.312 -4.196 -9.229 1.00 0.00 15 ALA A CA 8
ATOM 11890 C C . ALA A 1 15 ? 1.664 -4.556 -9.832 1.00 0.00 15 ALA A C 8
ATOM 11891 O O . ALA A 1 15 ? 2.283 -3.745 -10.520 1.00 0.00 15 ALA A O 8
ATOM 11898 N N . GLY A 1 16 ? 2.116 -5.778 -9.569 1.00 0.00 16 GLY A N 8
ATOM 11899 C CA . GLY A 1 16 ? 3.315 -6.304 -10.210 1.00 0.00 16 GLY A CA 8
ATOM 11900 C C . GLY A 1 16 ? 4.374 -6.673 -9.178 1.00 0.00 16 GLY A C 8
ATOM 11901 O O . GLY A 1 16 ? 5.570 -6.505 -9.415 1.00 0.00 16 GLY A O 8
ATOM 11905 N N . PHE A 1 17 ? 3.927 -7.177 -8.033 1.00 0.00 17 PHE A N 8
ATOM 11906 C CA . PHE A 1 17 ? 4.835 -7.564 -6.960 1.00 0.00 17 PHE A CA 8
ATOM 11907 C C . PHE A 1 17 ? 4.894 -9.078 -6.808 1.00 0.00 17 PHE A C 8
ATOM 11908 O O . PHE A 1 17 ? 3.925 -9.779 -7.098 1.00 0.00 17 PHE A O 8
ATOM 11925 N N . THR A 1 18 ? 6.039 -9.577 -6.352 1.00 0.00 18 THR A N 8
ATOM 11926 C CA . THR A 1 18 ? 6.229 -11.011 -6.168 1.00 0.00 18 THR A CA 8
ATOM 11927 C C . THR A 1 18 ? 5.681 -11.472 -4.824 1.00 0.00 18 THR A C 8
ATOM 11928 O O . THR A 1 18 ? 5.356 -10.655 -3.962 1.00 0.00 18 THR A O 8
ATOM 11939 N N . GLU A 1 19 ? 5.580 -12.786 -4.651 1.00 0.00 19 GLU A N 8
ATOM 11940 C CA . GLU A 1 19 ? 5.075 -13.358 -3.408 1.00 0.00 19 GLU A CA 8
ATOM 11941 C C . GLU A 1 19 ? 5.860 -12.847 -2.208 1.00 0.00 19 GLU A C 8
ATOM 11942 O O . GLU A 1 19 ? 5.286 -12.543 -1.161 1.00 0.00 19 GLU A O 8
ATOM 11954 N N . GLU A 1 20 ? 7.177 -12.754 -2.363 1.00 0.00 20 GLU A N 8
ATOM 11955 C CA . GLU A 1 20 ? 8.050 -12.334 -1.274 1.00 0.00 20 GLU A CA 8
ATOM 11956 C C . GLU A 1 20 ? 7.810 -10.875 -0.906 1.00 0.00 20 GLU A C 8
ATOM 11957 O O . GLU A 1 20 ? 7.812 -10.513 0.270 1.00 0.00 20 GLU A O 8
ATOM 11969 N N . GLU A 1 21 ? 7.603 -10.041 -1.919 1.00 0.00 21 GLU A N 8
ATOM 11970 C CA . GLU A 1 21 ? 7.268 -8.639 -1.701 1.00 0.00 21 GLU A CA 8
ATOM 11971 C C . GLU A 1 21 ? 5.893 -8.495 -1.063 1.00 0.00 21 GLU A C 8
ATOM 11972 O O . GLU A 1 21 ? 5.663 -7.593 -0.257 1.00 0.00 21 GLU A O 8
ATOM 11984 N N . ILE A 1 22 ? 4.980 -9.390 -1.425 1.00 0.00 22 ILE A N 8
ATOM 11985 C CA . ILE A 1 22 ? 3.667 -9.444 -0.794 1.00 0.00 22 ILE A CA 8
ATOM 11986 C C . ILE A 1 22 ? 3.777 -9.838 0.673 1.00 0.00 22 ILE A C 8
ATOM 11987 O O . ILE A 1 22 ? 3.101 -9.270 1.530 1.00 0.00 22 ILE A O 8
ATOM 12003 N N . ARG A 1 23 ? 4.632 -10.815 0.956 1.00 0.00 23 ARG A N 8
ATOM 12004 C CA . ARG A 1 23 ? 4.889 -11.235 2.328 1.00 0.00 23 ARG A CA 8
ATOM 12005 C C . ARG A 1 23 ? 5.349 -10.063 3.186 1.00 0.00 23 ARG A C 8
ATOM 12006 O O . ARG A 1 23 ? 4.944 -9.930 4.341 1.00 0.00 23 ARG A O 8
ATOM 12027 N N . LYS A 1 24 ? 6.199 -9.217 2.615 1.00 0.00 24 LYS A N 8
ATOM 12028 C CA . LYS A 1 24 ? 6.690 -8.037 3.315 1.00 0.00 24 LYS A CA 8
ATOM 12029 C C . LYS A 1 24 ? 5.542 -7.133 3.745 1.00 0.00 24 LYS A C 8
ATOM 12030 O O . LYS A 1 24 ? 5.488 -6.681 4.889 1.00 0.00 24 LYS A O 8
ATOM 12049 N N . VAL A 1 25 ? 4.624 -6.871 2.820 1.00 0.00 25 VAL A N 8
ATOM 12050 C CA . VAL A 1 25 ? 3.481 -6.010 3.098 1.00 0.00 25 VAL A CA 8
ATOM 12051 C C . VAL A 1 25 ? 2.561 -6.635 4.139 1.00 0.00 25 VAL A C 8
ATOM 12052 O O . VAL A 1 25 ? 2.094 -5.958 5.054 1.00 0.00 25 VAL A O 8
ATOM 12065 N N . LEU A 1 26 ? 2.303 -7.929 3.992 1.00 0.00 26 LEU A N 8
ATOM 12066 C CA . LEU A 1 26 ? 1.436 -8.649 4.918 1.00 0.00 26 LEU A CA 8
ATOM 12067 C C . LEU A 1 26 ? 2.073 -8.756 6.297 1.00 0.00 26 LEU A C 8
ATOM 12068 O O . LEU A 1 26 ? 1.379 -8.765 7.314 1.00 0.00 26 LEU A O 8
ATOM 12084 N N . ALA A 1 27 ? 3.400 -8.838 6.327 1.00 0.00 27 ALA A N 8
ATOM 12085 C CA . ALA A 1 27 ? 4.142 -8.813 7.582 1.00 0.00 27 ALA A CA 8
ATOM 12086 C C . ALA A 1 27 ? 3.975 -7.477 8.294 1.00 0.00 27 ALA A C 8
ATOM 12087 O O . ALA A 1 27 ? 3.807 -7.429 9.512 1.00 0.00 27 ALA A O 8
ATOM 12094 N N . TRP A 1 28 ? 4.023 -6.393 7.527 1.00 0.00 28 TRP A N 8
ATOM 12095 C CA . TRP A 1 28 ? 3.824 -5.057 8.075 1.00 0.00 28 TRP A CA 8
ATOM 12096 C C . TRP A 1 28 ? 2.415 -4.893 8.630 1.00 0.00 28 TRP A C 8
ATOM 12097 O O . TRP A 1 28 ? 2.215 -4.259 9.665 1.00 0.00 28 TRP A O 8
ATOM 12118 N N . LEU A 1 29 ? 1.440 -5.470 7.935 1.00 0.00 29 LEU A N 8
ATOM 12119 C CA . LEU A 1 29 ? 0.066 -5.497 8.420 1.00 0.00 29 LEU A CA 8
ATOM 12120 C C . LEU A 1 29 ? -0.018 -6.126 9.804 1.00 0.00 29 LEU A C 8
ATOM 12121 O O . LEU A 1 29 ? -0.563 -5.534 10.735 1.00 0.00 29 LEU A O 8
ATOM 12137 N N . GLU A 1 30 ? 0.525 -7.332 9.934 1.00 0.00 30 GLU A N 8
ATOM 12138 C CA . GLU A 1 30 ? 0.441 -8.080 11.183 1.00 0.00 30 GLU A CA 8
ATOM 12139 C C . GLU A 1 30 ? 1.353 -7.482 12.246 1.00 0.00 30 GLU A C 8
ATOM 12140 O O . GLU A 1 30 ? 1.048 -7.528 13.437 1.00 0.00 30 GLU A O 8
ATOM 12152 N N . ARG A 1 31 ? 2.476 -6.922 11.809 1.00 0.00 31 ARG A N 8
ATOM 12153 C CA . ARG A 1 31 ? 3.456 -6.353 12.725 1.00 0.00 31 ARG A CA 8
ATOM 12154 C C . ARG A 1 31 ? 2.875 -5.170 13.488 1.00 0.00 31 ARG A C 8
ATOM 12155 O O . ARG A 1 31 ? 2.970 -5.102 14.714 1.00 0.00 31 ARG A O 8
ATOM 12176 N N . VAL A 1 32 ? 2.273 -4.238 12.757 1.00 0.00 32 VAL A N 8
ATOM 12177 C CA . VAL A 1 32 ? 1.717 -3.032 13.359 1.00 0.00 32 VAL A CA 8
ATOM 12178 C C . VAL A 1 32 ? 0.418 -3.332 14.095 1.00 0.00 32 VAL A C 8
ATOM 12179 O O . VAL A 1 32 ? 0.235 -2.924 15.242 1.00 0.00 32 VAL A O 8
ATOM 12192 N N . GLY A 1 33 ? -0.482 -4.049 13.430 1.00 0.00 33 GLY A N 8
ATOM 12193 C CA . GLY A 1 33 ? -1.737 -4.464 14.044 1.00 0.00 33 GLY A CA 8
ATOM 12194 C C . GLY A 1 33 ? -2.693 -3.288 14.193 1.00 0.00 33 GLY A C 8
ATOM 12195 O O . GLY A 1 33 ? -3.586 -3.305 15.041 1.00 0.00 33 GLY A O 8
ATOM 12199 N N . GLY A 1 34 ? -2.502 -2.267 13.365 1.00 0.00 34 GLY A N 8
ATOM 12200 C CA . GLY A 1 34 ? -3.342 -1.077 13.408 1.00 0.00 34 GLY A CA 8
ATOM 12201 C C . GLY A 1 34 ? -4.382 -1.095 12.294 1.00 0.00 34 GLY A C 8
ATOM 12202 O O . GLY A 1 34 ? -4.567 -2.110 11.622 1.00 0.00 34 GLY A O 8
ATOM 12206 N N . GLU A 1 35 ? -5.057 0.032 12.103 1.00 0.00 35 GLU A N 8
ATOM 12207 C CA . GLU A 1 35 ? -6.101 0.139 11.091 1.00 0.00 35 GLU A CA 8
ATOM 12208 C C . GLU A 1 35 ? -5.506 0.354 9.705 1.00 0.00 35 GLU A C 8
ATOM 12209 O O . GLU A 1 35 ? -5.607 1.442 9.139 1.00 0.00 35 GLU A O 8
ATOM 12221 N N . ARG A 1 36 ? -4.886 -0.690 9.165 1.00 0.00 36 ARG A N 8
ATOM 12222 C CA . ARG A 1 36 ? -4.267 -0.613 7.848 1.00 0.00 36 ARG A CA 8
ATOM 12223 C C . ARG A 1 36 ? -5.244 -1.027 6.755 1.00 0.00 36 ARG A C 8
ATOM 12224 O O . ARG A 1 36 ? -5.738 -2.155 6.745 1.00 0.00 36 ARG A O 8
ATOM 12245 N N . LYS A 1 37 ? -5.520 -0.109 5.835 1.00 0.00 37 LYS A N 8
ATOM 12246 C CA . LYS A 1 37 ? -6.459 -0.368 4.750 1.00 0.00 37 LYS A CA 8
ATOM 12247 C C . LYS A 1 37 ? -5.767 -0.299 3.395 1.00 0.00 37 LYS A C 8
ATOM 12248 O O . LYS A 1 37 ? -5.060 0.664 3.096 1.00 0.00 37 LYS A O 8
ATOM 12267 N N . VAL A 1 38 ? -5.975 -1.325 2.577 1.00 0.00 38 VAL A N 8
ATOM 12268 C CA . VAL A 1 38 ? -5.312 -1.420 1.282 1.00 0.00 38 VAL A CA 8
ATOM 12269 C C . VAL A 1 38 ? -6.278 -1.121 0.145 1.00 0.00 38 VAL A C 8
ATOM 12270 O O . VAL A 1 38 ? -7.268 -1.830 -0.045 1.00 0.00 38 VAL A O 8
ATOM 12283 N N . LEU A 1 39 ? -5.989 -0.068 -0.611 1.00 0.00 39 LEU A N 8
ATOM 12284 C CA . LEU A 1 39 ? -6.865 0.364 -1.693 1.00 0.00 39 LEU A CA 8
ATOM 12285 C C . LEU A 1 39 ? -6.190 0.196 -3.049 1.00 0.00 39 LEU A C 8
ATOM 12286 O O . LEU A 1 39 ? -4.973 0.334 -3.168 1.00 0.00 39 LEU A O 8
ATOM 12302 N N . LYS A 1 40 ? -6.988 -0.101 -4.069 1.00 0.00 40 LYS A N 8
ATOM 12303 C CA . LYS A 1 40 ? -6.493 -0.153 -5.439 1.00 0.00 40 LYS A CA 8
ATOM 12304 C C . LYS A 1 40 ? -7.162 0.906 -6.306 1.00 0.00 40 LYS A C 8
ATOM 12305 O O . LYS A 1 40 ? -8.334 0.780 -6.665 1.00 0.00 40 LYS A O 8
ATOM 12324 N N . VAL A 1 41 ? -6.412 1.950 -6.642 1.00 0.00 41 VAL A N 8
ATOM 12325 C CA . VAL A 1 41 ? -6.940 3.048 -7.442 1.00 0.00 41 VAL A CA 8
ATOM 12326 C C . VAL A 1 41 ? -6.260 3.115 -8.803 1.00 0.00 41 VAL A C 8
ATOM 12327 O O . VAL A 1 41 ? -5.065 3.391 -8.898 1.00 0.00 41 VAL A O 8
ATOM 12340 N N . ALA A 1 42 ? -7.029 2.858 -9.856 1.00 0.00 42 ALA A N 8
ATOM 12341 C CA . ALA A 1 42 ? -6.499 2.875 -11.215 1.00 0.00 42 ALA A CA 8
ATOM 12342 C C . ALA A 1 42 ? -5.257 2.002 -11.332 1.00 0.00 42 ALA A C 8
ATOM 12343 O O . ALA A 1 42 ? -4.323 2.329 -12.065 1.00 0.00 42 ALA A O 8
ATOM 12350 N N . GLY A 1 43 ? -5.251 0.889 -10.606 1.00 0.00 43 GLY A N 8
ATOM 12351 C CA . GLY A 1 43 ? -4.177 -0.092 -10.715 1.00 0.00 43 GLY A CA 8
ATOM 12352 C C . GLY A 1 43 ? -3.162 0.076 -9.592 1.00 0.00 43 GLY A C 8
ATOM 12353 O O . GLY A 1 43 ? -2.497 -0.880 -9.195 1.00 0.00 43 GLY A O 8
ATOM 12357 N N . LYS A 1 44 ? -3.048 1.298 -9.082 1.00 0.00 44 LYS A N 8
ATOM 12358 C CA . LYS A 1 44 ? -2.044 1.617 -8.074 1.00 0.00 44 LYS A CA 8
ATOM 12359 C C . LYS A 1 44 ? -2.534 1.261 -6.676 1.00 0.00 44 LYS A C 8
ATOM 12360 O O . LYS A 1 44 ? -3.678 1.540 -6.319 1.00 0.00 44 LYS A O 8
ATOM 12379 N N . ILE A 1 45 ? -1.660 0.643 -5.888 1.00 0.00 45 ILE A N 8
ATOM 12380 C CA . ILE A 1 45 ? -2.016 0.210 -4.542 1.00 0.00 45 ILE A CA 8
ATOM 12381 C C . ILE A 1 45 ? -1.638 1.262 -3.507 1.00 0.00 45 ILE A C 8
ATOM 12382 O O . ILE A 1 45 ? -0.460 1.553 -3.305 1.00 0.00 45 ILE A O 8
ATOM 12398 N N . LEU A 1 46 ? -2.647 1.829 -2.854 1.00 0.00 46 LEU A N 8
ATOM 12399 C CA . LEU A 1 46 ? -2.423 2.861 -1.848 1.00 0.00 46 LEU A CA 8
ATOM 12400 C C . LEU A 1 46 ? -2.821 2.373 -0.460 1.00 0.00 46 LEU A C 8
ATOM 12401 O O . LEU A 1 46 ? -3.981 2.041 -0.217 1.00 0.00 46 LEU A O 8
ATOM 12417 N N . ILE A 1 47 ? -1.851 2.332 0.447 1.00 0.00 47 ILE A N 8
ATOM 12418 C CA . ILE A 1 47 ? -2.063 1.756 1.769 1.00 0.00 47 ILE A CA 8
ATOM 12419 C C . ILE A 1 47 ? -1.813 2.785 2.865 1.00 0.00 47 ILE A C 8
ATOM 12420 O O . ILE A 1 47 ? -0.818 3.508 2.834 1.00 0.00 47 ILE A O 8
ATOM 12436 N N . ILE A 1 48 ? -2.722 2.846 3.832 1.00 0.00 48 ILE A N 8
ATOM 12437 C CA . ILE A 1 48 ? -2.548 3.708 4.995 1.00 0.00 48 ILE A CA 8
ATOM 12438 C C . ILE A 1 48 ? -2.982 3.003 6.273 1.00 0.00 48 ILE A C 8
ATOM 12439 O O . ILE A 1 48 ? -4.019 2.340 6.306 1.00 0.00 48 ILE A O 8
ATOM 12455 N N . VAL A 1 49 ? -2.184 3.149 7.325 1.00 0.00 49 VAL A N 8
ATOM 12456 C CA . VAL A 1 49 ? -2.516 2.579 8.625 1.00 0.00 49 VAL A CA 8
ATOM 12457 C C . VAL A 1 49 ? -2.645 3.664 9.686 1.00 0.00 49 VAL A C 8
ATOM 12458 O O . VAL A 1 49 ? -1.793 4.547 9.791 1.00 0.00 49 VAL A O 8
ATOM 12471 N N . GLU A 1 50 ? -3.713 3.593 10.472 1.00 0.00 50 GLU A N 8
ATOM 12472 C CA . GLU A 1 50 ? -3.929 4.539 11.560 1.00 0.00 50 GLU A CA 8
ATOM 12473 C C . GLU A 1 50 ? -3.725 3.874 12.916 1.00 0.00 50 GLU A C 8
ATOM 12474 O O . GLU A 1 50 ? -4.217 2.773 13.158 1.00 0.00 50 GLU A O 8
ATOM 12486 N N . LYS A 1 51 ? -2.995 4.552 13.797 1.00 0.00 51 LYS A N 8
ATOM 12487 C CA . LYS A 1 51 ? -2.665 3.997 15.104 1.00 0.00 51 LYS A CA 8
ATOM 12488 C C . LYS A 1 51 ? -2.189 5.084 16.059 1.00 0.00 51 LYS A C 8
ATOM 12489 O O . LYS A 1 51 ? -1.639 6.101 15.633 1.00 0.00 51 LYS A O 8
ATOM 12508 N N . ARG A 1 52 ? -2.402 4.864 17.352 1.00 0.00 52 ARG A N 8
ATOM 12509 C CA . ARG A 1 52 ? -2.057 5.855 18.364 1.00 0.00 52 ARG A CA 8
ATOM 12510 C C . ARG A 1 52 ? -0.554 6.097 18.409 1.00 0.00 52 ARG A C 8
ATOM 12511 O O . ARG A 1 52 ? -0.098 7.153 18.847 1.00 0.00 52 ARG A O 8
ATOM 12532 N N . ALA A 1 53 ? 0.213 5.112 17.953 1.00 0.00 53 ALA A N 8
ATOM 12533 C CA . ALA A 1 53 ? 1.666 5.221 17.929 1.00 0.00 53 ALA A CA 8
ATOM 12534 C C . ALA A 1 53 ? 2.137 6.062 16.749 1.00 0.00 53 ALA A C 8
ATOM 12535 O O . ALA A 1 53 ? 3.286 6.501 16.706 1.00 0.00 53 ALA A O 8
ATOM 12542 N N . GLY A 1 54 ? 1.241 6.282 15.792 1.00 0.00 54 GLY A N 8
ATOM 12543 C CA . GLY A 1 54 ? 1.570 7.050 14.598 1.00 0.00 54 GLY A CA 8
ATOM 12544 C C . GLY A 1 54 ? 1.050 6.366 13.340 1.00 0.00 54 GLY A C 8
ATOM 12545 O O . GLY A 1 54 ? 1.004 5.138 13.265 1.00 0.00 54 GLY A O 8
ATOM 12549 N N . SER A 1 55 ? 0.659 7.167 12.355 1.00 0.00 55 SER A N 8
ATOM 12550 C CA . SER A 1 55 ? 0.159 6.638 11.092 1.00 0.00 55 SER A CA 8
ATOM 12551 C C . SER A 1 55 ? 1.278 6.516 10.065 1.00 0.00 55 SER A C 8
ATOM 12552 O O . SER A 1 55 ? 2.335 7.132 10.208 1.00 0.00 55 SER A O 8
ATOM 12560 N N . ARG A 1 56 ? 1.040 5.719 9.030 1.00 0.00 56 ARG A N 8
ATOM 12561 C CA . ARG A 1 56 ? 2.006 5.556 7.949 1.00 0.00 56 ARG A CA 8
ATOM 12562 C C . ARG A 1 56 ? 1.314 5.200 6.640 1.00 0.00 56 ARG A C 8
ATOM 12563 O O . ARG A 1 56 ? 0.291 4.514 6.635 1.00 0.00 56 ARG A O 8
ATOM 12584 N N . LEU A 1 57 ? 1.876 5.669 5.532 1.00 0.00 57 LEU A N 8
ATOM 12585 C CA . LEU A 1 57 ? 1.262 5.483 4.222 1.00 0.00 57 LEU A CA 8
ATOM 12586 C C . LEU A 1 57 ? 2.250 4.879 3.232 1.00 0.00 57 LEU A C 8
ATOM 12587 O O . LEU A 1 57 ? 3.407 5.295 3.164 1.00 0.00 57 LEU A O 8
ATOM 12603 N N . LEU A 1 58 ? 1.786 3.899 2.465 1.00 0.00 58 LEU A N 8
ATOM 12604 C CA . LEU A 1 58 ? 2.602 3.294 1.419 1.00 0.00 58 LEU A CA 8
ATOM 12605 C C . LEU A 1 58 ? 1.950 3.453 0.051 1.00 0.00 58 LEU A C 8
ATOM 12606 O O . LEU A 1 58 ? 0.726 3.408 -0.072 1.00 0.00 58 LEU A O 8
ATOM 12622 N N . LEU A 1 59 ? 2.774 3.639 -0.973 1.00 0.00 59 LEU A N 8
ATOM 12623 C CA . LEU A 1 59 ? 2.297 3.638 -2.351 1.00 0.00 59 LEU A CA 8
ATOM 12624 C C . LEU A 1 59 ? 3.030 2.598 -3.188 1.00 0.00 59 LEU A C 8
ATOM 12625 O O . LEU A 1 59 ? 4.228 2.721 -3.438 1.00 0.00 59 LEU A O 8
ATOM 12641 N N . LEU A 1 60 ? 2.302 1.573 -3.618 1.00 0.00 60 LEU A N 8
ATOM 12642 C CA . LEU A 1 60 ? 2.911 0.424 -4.276 1.00 0.00 60 LEU A CA 8
ATOM 12643 C C . LEU A 1 60 ? 2.381 0.254 -5.694 1.00 0.00 60 LEU A C 8
ATOM 12644 O O . LEU A 1 60 ? 1.169 0.219 -5.913 1.00 0.00 60 LEU A O 8
ATOM 12660 N N . TYR A 1 61 ? 3.293 0.149 -6.654 1.00 0.00 61 TYR A N 8
ATOM 12661 C CA . TYR A 1 61 ? 2.922 -0.130 -8.037 1.00 0.00 61 TYR A CA 8
ATOM 12662 C C . TYR A 1 61 ? 4.149 -0.436 -8.885 1.00 0.00 61 TYR A C 8
ATOM 12663 O O . TYR A 1 61 ? 5.141 0.292 -8.843 1.00 0.00 61 TYR A O 8
ATOM 12681 N N . ALA A 1 62 ? 4.076 -1.516 -9.655 1.00 0.00 62 ALA A N 8
ATOM 12682 C CA . ALA A 1 62 ? 5.114 -1.837 -10.626 1.00 0.00 62 ALA A CA 8
ATOM 12683 C C . ALA A 1 62 ? 6.453 -2.079 -9.941 1.00 0.00 62 ALA A C 8
ATOM 12684 O O . ALA A 1 62 ? 7.511 -1.802 -10.507 1.00 0.00 62 ALA A O 8
ATOM 12691 N N . GLY A 1 63 ? 6.402 -2.597 -8.719 1.00 0.00 63 GLY A N 8
ATOM 12692 C CA . GLY A 1 63 ? 7.608 -2.994 -8.003 1.00 0.00 63 GLY A CA 8
ATOM 12693 C C . GLY A 1 63 ? 8.130 -1.859 -7.131 1.00 0.00 63 GLY A C 8
ATOM 12694 O O . GLY A 1 63 ? 8.976 -2.069 -6.262 1.00 0.00 63 GLY A O 8
ATOM 12698 N N . ARG A 1 64 ? 7.618 -0.655 -7.367 1.00 0.00 64 ARG A N 8
ATOM 12699 C CA . ARG A 1 64 ? 8.086 0.529 -6.656 1.00 0.00 64 ARG A CA 8
ATOM 12700 C C . ARG A 1 64 ? 7.257 0.781 -5.402 1.00 0.00 64 ARG A C 8
ATOM 12701 O O . ARG A 1 64 ? 6.028 0.815 -5.454 1.00 0.00 64 ARG A O 8
ATOM 12722 N N . VAL A 1 65 ? 7.938 0.958 -4.275 1.00 0.00 65 VAL A N 8
ATOM 12723 C CA . VAL A 1 65 ? 7.267 1.214 -3.006 1.00 0.00 65 VAL A CA 8
ATOM 12724 C C . VAL A 1 65 ? 7.713 2.542 -2.407 1.00 0.00 65 VAL A C 8
ATOM 12725 O O . VAL A 1 65 ? 8.897 2.746 -2.137 1.00 0.00 65 VAL A O 8
ATOM 12738 N N . ILE A 1 66 ? 6.758 3.442 -2.200 1.00 0.00 66 ILE A N 8
ATOM 12739 C CA . ILE A 1 66 ? 7.031 4.711 -1.534 1.00 0.00 66 ILE A CA 8
ATOM 12740 C C . ILE A 1 66 ? 6.519 4.701 -0.100 1.00 0.00 66 ILE A C 8
ATOM 12741 O O . ILE A 1 66 ? 5.335 4.472 0.145 1.00 0.00 66 ILE A O 8
ATOM 12757 N N . GLU A 1 67 ? 7.418 4.952 0.846 1.00 0.00 67 GLU A N 8
ATOM 12758 C CA . GLU A 1 67 ? 7.062 4.955 2.260 1.00 0.00 67 GLU A CA 8
ATOM 12759 C C . GLU A 1 67 ? 7.091 6.365 2.833 1.00 0.00 67 GLU A C 8
ATOM 12760 O O . GLU A 1 67 ? 8.065 7.097 2.658 1.00 0.00 67 GLU A O 8
ATOM 12772 N N . LYS A 1 68 ? 6.018 6.743 3.518 1.00 0.00 68 LYS A N 8
ATOM 12773 C CA . LYS A 1 68 ? 5.956 8.031 4.198 1.00 0.00 68 LYS A CA 8
ATOM 12774 C C . LYS A 1 68 ? 5.159 7.934 5.493 1.00 0.00 68 LYS A C 8
ATOM 12775 O O . LYS A 1 68 ? 3.962 7.645 5.476 1.00 0.00 68 LYS A O 8
ATOM 12794 N N . GLU A 1 69 ? 5.830 8.176 6.613 1.00 0.00 69 GLU A N 8
ATOM 12795 C CA . GLU A 1 69 ? 5.192 8.089 7.922 1.00 0.00 69 GLU A CA 8
ATOM 12796 C C . GLU A 1 69 ? 4.648 9.444 8.360 1.00 0.00 69 GLU A C 8
ATOM 12797 O O . GLU A 1 69 ? 5.276 10.478 8.135 1.00 0.00 69 GLU A O 8
ATOM 12809 N N . GLY A 1 70 ? 3.475 9.430 8.984 1.00 0.00 70 GLY A N 8
ATOM 12810 C CA . GLY A 1 70 ? 2.873 10.650 9.510 1.00 0.00 70 GLY A CA 8
ATOM 12811 C C . GLY A 1 70 ? 1.877 11.242 8.521 1.00 0.00 70 GLY A C 8
ATOM 12812 O O . GLY A 1 70 ? 1.589 12.438 8.556 1.00 0.00 70 GLY A O 8
ATOM 12816 N N . MET A 1 71 ? 1.355 10.397 7.638 1.00 0.00 71 MET A N 8
ATOM 12817 C CA . MET A 1 71 ? 0.373 10.832 6.650 1.00 0.00 71 MET A CA 8
ATOM 12818 C C . MET A 1 71 ? -1.040 10.772 7.216 1.00 0.00 71 MET A C 8
ATOM 12819 O O . MET A 1 71 ? -1.397 9.831 7.925 1.00 0.00 71 MET A O 8
ATOM 12833 N N . SER A 1 72 ? -1.842 11.783 6.897 1.00 0.00 72 SER A N 8
ATOM 12834 C CA . SER A 1 72 ? -3.158 11.938 7.507 1.00 0.00 72 SER A CA 8
ATOM 12835 C C . SER A 1 72 ? -4.240 11.288 6.654 1.00 0.00 72 SER A C 8
ATOM 12836 O O . SER A 1 72 ? -3.991 10.887 5.517 1.00 0.00 72 SER A O 8
ATOM 12844 N N . ARG A 1 73 ? -5.442 11.186 7.210 1.00 0.00 73 ARG A N 8
ATOM 12845 C CA . ARG A 1 73 ? -6.572 10.608 6.492 1.00 0.00 73 ARG A CA 8
ATOM 12846 C C . ARG A 1 73 ? -7.037 11.524 5.368 1.00 0.00 73 ARG A C 8
ATOM 12847 O O . ARG A 1 73 ? -7.698 11.085 4.428 1.00 0.00 73 ARG A O 8
ATOM 12868 N N . GLU A 1 74 ? -6.686 12.802 5.469 1.00 0.00 74 GLU A N 8
ATOM 12869 C CA . GLU A 1 74 ? -7.005 13.770 4.426 1.00 0.00 74 GLU A CA 8
ATOM 12870 C C . GLU A 1 74 ? -6.012 13.686 3.274 1.00 0.00 74 GLU A C 8
ATOM 12871 O O . GLU A 1 74 ? -6.383 13.837 2.111 1.00 0.00 74 GLU A O 8
ATOM 12883 N N . GLU A 1 75 ? -4.748 13.445 3.606 1.00 0.00 75 GLU A N 8
ATOM 12884 C CA . GLU A 1 75 ? -3.685 13.425 2.608 1.00 0.00 75 GLU A CA 8
ATOM 12885 C C . GLU A 1 75 ? -3.807 12.209 1.698 1.00 0.00 75 GLU A C 8
ATOM 12886 O O . GLU A 1 75 ? -3.578 12.299 0.492 1.00 0.00 75 GLU A O 8
ATOM 12898 N N . VAL A 1 76 ? -4.170 11.072 2.282 1.00 0.00 76 VAL A N 8
ATOM 12899 C CA . VAL A 1 76 ? -4.360 9.845 1.520 1.00 0.00 76 VAL A CA 8
ATOM 12900 C C . VAL A 1 76 ? -5.493 9.994 0.511 1.00 0.00 76 VAL A C 8
ATOM 12901 O O . VAL A 1 76 ? -5.498 9.339 -0.532 1.00 0.00 76 VAL A O 8
ATOM 12914 N N . GLU A 1 77 ? -6.450 10.859 0.828 1.00 0.00 77 GLU A N 8
ATOM 12915 C CA . GLU A 1 77 ? -7.531 11.177 -0.097 1.00 0.00 77 GLU A CA 8
ATOM 12916 C C . GLU A 1 77 ? -7.026 12.011 -1.269 1.00 0.00 77 GLU A C 8
ATOM 12917 O O . GLU A 1 77 ? -7.425 11.797 -2.414 1.00 0.00 77 GLU A O 8
ATOM 12929 N N . ALA A 1 78 ? -6.147 12.962 -0.975 1.00 0.00 78 ALA A N 8
ATOM 12930 C CA . ALA A 1 78 ? -5.530 13.782 -2.011 1.00 0.00 78 ALA A CA 8
ATOM 12931 C C . ALA A 1 78 ? -4.692 12.933 -2.959 1.00 0.00 78 ALA A C 8
ATOM 12932 O O . ALA A 1 78 ? -4.665 13.174 -4.166 1.00 0.00 78 ALA A O 8
ATOM 12939 N N . ILE A 1 79 ? -4.007 11.937 -2.405 1.00 0.00 79 ILE A N 8
ATOM 12940 C CA . ILE A 1 79 ? -3.185 11.036 -3.203 1.00 0.00 79 ILE A CA 8
ATOM 12941 C C . ILE A 1 79 ? -4.034 10.233 -4.180 1.00 0.00 79 ILE A C 8
ATOM 12942 O O . ILE A 1 79 ? -3.667 10.068 -5.344 1.00 0.00 79 ILE A O 8
ATOM 12958 N N . LYS A 1 80 ? -5.168 9.738 -3.701 1.00 0.00 80 LYS A N 8
ATOM 12959 C CA . LYS A 1 80 ? -6.125 9.046 -4.557 1.00 0.00 80 LYS A CA 8
ATOM 12960 C C . LYS A 1 80 ? -6.582 9.937 -5.704 1.00 0.00 80 LYS A C 8
ATOM 12961 O O . LYS A 1 80 ? -6.744 9.477 -6.835 1.00 0.00 80 LYS A O 8
ATOM 12980 N N . GLN A 1 81 ? -6.788 11.215 -5.408 1.00 0.00 81 GLN A N 8
ATOM 12981 C CA . GLN A 1 81 ? -7.142 12.193 -6.431 1.00 0.00 81 GLN A CA 8
ATOM 12982 C C . GLN A 1 81 ? -6.016 12.364 -7.442 1.00 0.00 81 GLN A C 8
ATOM 12983 O O . GLN A 1 81 ? -6.257 12.452 -8.645 1.00 0.00 81 GLN A O 8
ATOM 12997 N N . LEU A 1 82 ? -4.784 12.410 -6.945 1.00 0.00 82 LEU A N 8
ATOM 12998 C CA . LEU A 1 82 ? -3.614 12.512 -7.809 1.00 0.00 82 LEU A CA 8
ATOM 12999 C C . LEU A 1 82 ? -3.504 11.308 -8.735 1.00 0.00 82 LEU A C 8
ATOM 13000 O O . LEU A 1 82 ? -3.175 11.446 -9.913 1.00 0.00 82 LEU A O 8
ATOM 13016 N N . ILE A 1 83 ? -3.782 10.126 -8.193 1.00 0.00 83 ILE A N 8
ATOM 13017 C CA . ILE A 1 83 ? -3.770 8.901 -8.983 1.00 0.00 83 ILE A CA 8
ATOM 13018 C C . ILE A 1 83 ? -4.813 8.949 -10.092 1.00 0.00 83 ILE A C 8
ATOM 13019 O O . ILE A 1 83 ? -4.530 8.607 -11.239 1.00 0.00 83 ILE A O 8
ATOM 13035 N N . SER A 1 84 ? -6.022 9.374 -9.740 1.00 0.00 84 SER A N 8
ATOM 13036 C CA . SER A 1 84 ? -7.105 9.489 -10.710 1.00 0.00 84 SER A CA 8
ATOM 13037 C C . SER A 1 84 ? -6.839 10.616 -11.702 1.00 0.00 84 SER A C 8
ATOM 13038 O O . SER A 1 84 ? -7.404 10.639 -12.795 1.00 0.00 84 SER A O 8
ATOM 13046 N N . ALA A 1 85 ? -5.975 11.547 -11.313 1.00 0.00 85 ALA A N 8
ATOM 13047 C CA . ALA A 1 85 ? -5.574 12.636 -12.197 1.00 0.00 85 ALA A CA 8
ATOM 13048 C C . ALA A 1 85 ? -4.575 12.156 -13.242 1.00 0.00 85 ALA A C 8
ATOM 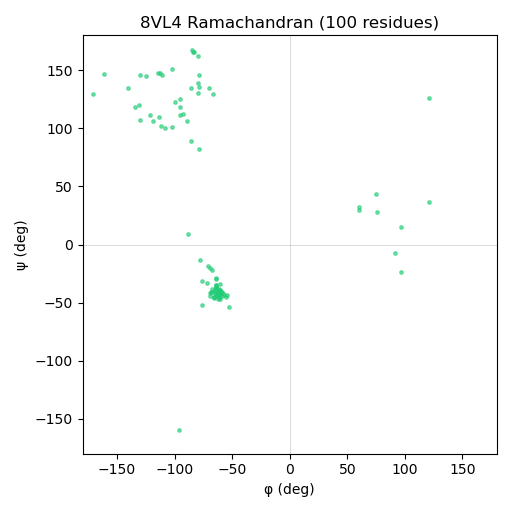13049 O O . ALA A 1 85 ? -4.301 12.855 -14.218 1.00 0.00 85 ALA A O 8
ATOM 13056 N N . GLY A 1 86 ? -4.034 10.962 -13.031 1.00 0.00 86 GLY A N 8
ATOM 13057 C CA . GLY A 1 86 ? -3.111 10.360 -13.987 1.00 0.00 86 GLY A CA 8
ATOM 13058 C C . GLY A 1 86 ? -1.663 10.582 -13.571 1.00 0.00 86 GLY A C 8
ATOM 13059 O O . GLY A 1 86 ? -0.746 10.441 -14.380 1.00 0.00 86 GLY A O 8
ATOM 13063 N N . ALA A 1 87 ? -1.463 10.930 -12.305 1.00 0.00 87 ALA A N 8
ATOM 13064 C CA . ALA A 1 87 ? -0.122 11.125 -11.766 1.00 0.00 87 ALA A CA 8
ATOM 13065 C C . ALA A 1 87 ? 0.568 9.792 -11.512 1.00 0.00 87 ALA A C 8
ATOM 13066 O O . ALA A 1 87 ? -0.069 8.817 -11.115 1.00 0.00 87 ALA A O 8
ATOM 13073 N N . THR A 1 88 ? 1.876 9.756 -11.744 1.00 0.00 88 THR A N 8
ATOM 13074 C CA . THR A 1 88 ? 2.659 8.543 -11.531 1.00 0.00 88 THR A CA 8
ATOM 13075 C C . THR A 1 88 ? 3.124 8.435 -10.084 1.00 0.00 88 THR A C 8
ATOM 13076 O O . THR A 1 88 ? 2.988 9.378 -9.307 1.00 0.00 88 THR A O 8
ATOM 13087 N N . VAL A 1 89 ? 3.672 7.277 -9.730 1.00 0.00 89 VAL A N 8
ATOM 13088 C CA . VAL A 1 89 ? 4.186 7.053 -8.385 1.00 0.00 89 VAL A CA 8
ATOM 13089 C C . VAL A 1 89 ? 5.302 8.036 -8.051 1.00 0.00 89 VAL A C 8
ATOM 13090 O O . VAL A 1 89 ? 5.365 8.564 -6.941 1.00 0.00 89 VAL A O 8
ATOM 13103 N N . GLU A 1 90 ? 6.181 8.277 -9.018 1.00 0.00 90 GLU A N 8
ATOM 13104 C CA . GLU A 1 90 ? 7.301 9.189 -8.824 1.00 0.00 90 GLU A CA 8
ATOM 13105 C C . GLU A 1 90 ? 6.822 10.628 -8.680 1.00 0.00 90 GLU A C 8
ATOM 13106 O O . GLU A 1 90 ? 7.353 11.392 -7.875 1.00 0.00 90 GLU A O 8
ATOM 13118 N N . GLU A 1 91 ? 5.812 10.992 -9.464 1.00 0.00 91 GLU A N 8
ATOM 13119 C CA . GLU A 1 91 ? 5.228 12.325 -9.393 1.00 0.00 91 GLU A CA 8
ATOM 13120 C C . GLU A 1 91 ? 4.539 12.554 -8.053 1.00 0.00 91 GLU A C 8
ATOM 13121 O O . GLU A 1 91 ? 4.709 13.600 -7.427 1.00 0.00 91 GLU A O 8
ATOM 13133 N N . ILE A 1 92 ? 3.760 11.569 -7.620 1.00 0.00 92 ILE A N 8
ATOM 13134 C CA . ILE A 1 92 ? 3.103 11.628 -6.319 1.00 0.00 92 ILE A CA 8
ATOM 13135 C C . ILE A 1 92 ? 4.123 11.661 -5.188 1.00 0.00 92 ILE A C 8
ATOM 13136 O O . ILE A 1 92 ? 3.967 12.407 -4.221 1.00 0.00 92 ILE A O 8
ATOM 13152 N N . GLU A 1 93 ? 5.165 10.848 -5.314 1.00 0.00 93 GLU A N 8
ATOM 13153 C CA . GLU A 1 93 ? 6.275 10.872 -4.368 1.00 0.00 93 GLU A CA 8
ATOM 13154 C C . GLU A 1 93 ? 6.813 12.286 -4.186 1.00 0.00 93 GLU A C 8
ATOM 13155 O O . GLU A 1 93 ? 6.947 12.769 -3.063 1.00 0.00 93 GLU A O 8
ATOM 13167 N N . ALA A 1 94 ? 7.121 12.944 -5.299 1.00 0.00 94 ALA A N 8
ATOM 13168 C CA . ALA A 1 94 ? 7.652 14.302 -5.264 1.00 0.00 94 ALA A CA 8
ATOM 13169 C C . ALA A 1 94 ? 6.674 15.258 -4.594 1.00 0.00 94 ALA A C 8
ATOM 13170 O O . ALA A 1 94 ? 7.072 16.116 -3.805 1.00 0.00 94 ALA A O 8
ATOM 13177 N N . ILE A 1 95 ? 5.393 15.105 -4.912 1.00 0.00 95 ILE A N 8
ATOM 13178 C CA . ILE A 1 95 ? 4.353 15.941 -4.324 1.00 0.00 95 ILE A CA 8
ATOM 13179 C C . ILE A 1 95 ? 4.298 15.769 -2.812 1.00 0.00 95 ILE A C 8
ATOM 13180 O O . ILE A 1 95 ? 4.206 16.746 -2.069 1.00 0.00 95 ILE A O 8
ATOM 13196 N N . ILE A 1 96 ? 4.355 14.520 -2.361 1.00 0.00 96 ILE A N 8
ATOM 13197 C CA . ILE A 1 96 ? 4.367 14.221 -0.934 1.00 0.00 96 ILE A CA 8
ATOM 13198 C C . ILE A 1 96 ? 5.564 14.864 -0.246 1.00 0.00 96 ILE A C 8
ATOM 13199 O O . ILE A 1 96 ? 5.440 15.417 0.846 1.00 0.00 96 ILE A O 8
ATOM 13215 N N . LYS A 1 97 ? 6.722 14.787 -0.892 1.00 0.00 97 LYS A N 8
ATOM 13216 C CA . LYS A 1 97 ? 7.935 15.399 -0.364 1.00 0.00 97 LYS A CA 8
ATOM 13217 C C . LYS A 1 97 ? 7.792 16.912 -0.267 1.00 0.00 97 LYS A C 8
ATOM 13218 O O . LYS A 1 97 ? 8.280 17.532 0.679 1.00 0.00 97 LYS A O 8
ATOM 13237 N N . ARG A 1 98 ? 7.120 17.502 -1.249 1.00 0.00 98 ARG A N 8
ATOM 13238 C CA . ARG A 1 98 ? 6.858 18.936 -1.245 1.00 0.00 98 ARG A CA 8
ATOM 13239 C C . ARG A 1 98 ? 5.896 19.317 -0.127 1.00 0.00 98 ARG A C 8
ATOM 13240 O O . ARG A 1 98 ? 6.038 20.370 0.495 1.00 0.00 98 ARG A O 8
ATOM 13261 N N . ILE A 1 99 ? 4.919 18.454 0.125 1.00 0.00 99 ILE A N 8
ATOM 13262 C CA . ILE A 1 99 ? 3.996 18.644 1.239 1.00 0.00 99 ILE A CA 8
ATOM 13263 C C . ILE A 1 99 ? 4.731 18.624 2.573 1.00 0.00 99 ILE A C 8
ATOM 13264 O O . ILE A 1 99 ? 4.453 19.435 3.457 1.00 0.00 99 ILE A O 8
ATOM 13280 N N . GLU A 1 100 ? 5.670 17.695 2.712 1.00 0.00 100 GLU A N 8
ATOM 13281 C CA . GLU A 1 100 ? 6.487 17.605 3.917 1.00 0.00 100 GLU A CA 8
ATOM 13282 C C . GLU A 1 100 ? 7.397 18.818 4.056 1.00 0.00 100 GLU A C 8
ATOM 13283 O O . GLU A 1 100 ? 7.586 19.342 5.154 1.00 0.00 100 GLU A O 8
ATOM 13295 N N . ALA A 1 101 ? 7.960 19.262 2.937 1.00 0.00 101 ALA A N 8
ATOM 13296 C CA . ALA A 1 101 ? 8.820 20.438 2.926 1.00 0.00 101 ALA A CA 8
ATOM 13297 C C . ALA A 1 101 ? 8.047 21.690 3.319 1.00 0.00 101 ALA A C 8
ATOM 13298 O O . ALA A 1 101 ? 8.569 22.562 4.013 1.00 0.00 101 ALA A O 8
ATOM 13305 N N . ARG A 1 102 ? 6.799 21.774 2.870 1.00 0.00 102 ARG A N 8
ATOM 13306 C CA . ARG A 1 102 ? 5.946 22.914 3.185 1.00 0.00 102 ARG A CA 8
ATOM 13307 C C . ARG A 1 102 ? 5.668 22.997 4.681 1.00 0.00 102 ARG A C 8
ATOM 13308 O O . ARG A 1 102 ? 6.489 23.470 5.418 1.00 0.00 102 ARG A O 8
ATOM 13329 N N . GLY A 1 1 ? -12.120 -1.522 1.646 1.00 0.00 1 GLY A N 9
ATOM 13330 C CA . GLY A 1 1 ? -11.245 -1.013 2.695 1.00 0.00 1 GLY A CA 9
ATOM 13331 C C . GLY A 1 1 ? -10.217 -2.058 3.110 1.00 0.00 1 GLY A C 9
ATOM 13332 O O . GLY A 1 1 ? -9.174 -2.204 2.472 1.00 0.00 1 GLY A O 9
ATOM 13338 N N . LEU A 1 2 ? -10.517 -2.783 4.183 1.00 0.00 2 LEU A N 9
ATOM 13339 C CA . LEU A 1 2 ? -9.608 -3.799 4.699 1.00 0.00 2 LEU A CA 9
ATOM 13340 C C . LEU A 1 2 ? -9.678 -5.074 3.870 1.00 0.00 2 LEU A C 9
ATOM 13341 O O . LEU A 1 2 ? -10.711 -5.743 3.827 1.00 0.00 2 LEU A O 9
ATOM 13357 N N . LEU A 1 3 ? -8.573 -5.407 3.213 1.00 0.00 3 LEU A N 9
ATOM 13358 C CA . LEU A 1 3 ? -8.487 -6.634 2.430 1.00 0.00 3 LEU A CA 9
ATOM 13359 C C . LEU A 1 3 ? -7.737 -7.721 3.189 1.00 0.00 3 LEU A C 9
ATOM 13360 O O . LEU A 1 3 ? -6.999 -7.436 4.133 1.00 0.00 3 LEU A O 9
ATOM 13376 N N . THR A 1 4 ? -7.930 -8.968 2.772 1.00 0.00 4 THR A N 9
ATOM 13377 C CA . THR A 1 4 ? -7.225 -10.094 3.373 1.00 0.00 4 THR A CA 9
ATOM 13378 C C . THR A 1 4 ? -5.840 -10.267 2.762 1.00 0.00 4 THR A C 9
ATOM 13379 O O . THR A 1 4 ? -5.508 -9.628 1.764 1.00 0.00 4 THR A O 9
ATOM 13390 N N . ARG A 1 5 ? -5.036 -11.133 3.369 1.00 0.00 5 ARG A N 9
ATOM 13391 C CA . ARG A 1 5 ? -3.675 -11.372 2.902 1.00 0.00 5 ARG A CA 9
ATOM 13392 C C . ARG A 1 5 ? -3.664 -11.830 1.449 1.00 0.00 5 ARG A C 9
ATOM 13393 O O . ARG A 1 5 ? -2.811 -11.417 0.665 1.00 0.00 5 ARG A O 9
ATOM 13414 N N . GLU A 1 6 ? -4.618 -12.687 1.097 1.00 0.00 6 GLU A N 9
ATOM 13415 C CA . GLU A 1 6 ? -4.707 -13.220 -0.257 1.00 0.00 6 GLU A CA 9
ATOM 13416 C C . GLU A 1 6 ? -5.150 -12.146 -1.243 1.00 0.00 6 GLU A C 9
ATOM 13417 O O . GLU A 1 6 ? -4.641 -12.067 -2.360 1.00 0.00 6 GLU A O 9
ATOM 13429 N N . GLU A 1 7 ? -6.104 -11.321 -0.822 1.00 0.00 7 GLU A N 9
ATOM 13430 C CA . GLU A 1 7 ? -6.592 -10.228 -1.653 1.00 0.00 7 GLU A CA 9
ATOM 13431 C C . GLU A 1 7 ? -5.510 -9.180 -1.879 1.00 0.00 7 GLU A C 9
ATOM 13432 O O . GLU A 1 7 ? -5.350 -8.666 -2.985 1.00 0.00 7 GLU A O 9
ATOM 13444 N N . ILE A 1 8 ? -4.767 -8.868 -0.822 1.00 0.00 8 ILE A N 9
ATOM 13445 C CA . ILE A 1 8 ? -3.641 -7.946 -0.921 1.00 0.00 8 ILE A CA 9
ATOM 13446 C C . ILE A 1 8 ? -2.537 -8.518 -1.800 1.00 0.00 8 ILE A C 9
ATOM 13447 O O . ILE A 1 8 ? -1.950 -7.808 -2.617 1.00 0.00 8 ILE A O 9
ATOM 13463 N N . GLU A 1 9 ? -2.258 -9.806 -1.628 1.00 0.00 9 GLU A N 9
ATOM 13464 C CA . GLU A 1 9 ? -1.277 -10.495 -2.460 1.00 0.00 9 GLU A CA 9
ATOM 13465 C C . GLU A 1 9 ? -1.591 -10.319 -3.939 1.00 0.00 9 GLU A C 9
ATOM 13466 O O . GLU A 1 9 ? -0.723 -9.942 -4.727 1.00 0.00 9 GLU A O 9
ATOM 13478 N N . ALA A 1 10 ? -2.835 -10.596 -4.314 1.00 0.00 10 ALA A N 9
ATOM 13479 C CA . ALA A 1 10 ? -3.269 -10.454 -5.698 1.00 0.00 10 ALA A CA 9
ATOM 13480 C C . ALA A 1 10 ? -3.154 -9.008 -6.165 1.00 0.00 10 ALA A C 9
ATOM 13481 O O . ALA A 1 10 ? -2.728 -8.741 -7.289 1.00 0.00 10 ALA A O 9
ATOM 13488 N N . ALA A 1 11 ? -3.536 -8.079 -5.296 1.00 0.00 11 ALA A N 9
ATOM 13489 C CA . ALA A 1 11 ? -3.484 -6.659 -5.622 1.00 0.00 11 ALA A CA 9
ATOM 13490 C C . ALA A 1 11 ? -2.055 -6.208 -5.897 1.00 0.00 11 ALA A C 9
ATOM 13491 O O . ALA A 1 11 ? -1.798 -5.479 -6.855 1.00 0.00 11 ALA A O 9
ATOM 13498 N N . LEU A 1 12 ? -1.129 -6.646 -5.052 1.00 0.00 12 LEU A N 9
ATOM 13499 C CA . LEU A 1 12 ? 0.269 -6.253 -5.177 1.00 0.00 12 LEU A CA 9
ATOM 13500 C C . LEU A 1 12 ? 0.953 -7.003 -6.313 1.00 0.00 12 LEU A C 9
ATOM 13501 O O . LEU A 1 12 ? 1.893 -6.499 -6.926 1.00 0.00 12 LEU A O 9
ATOM 13517 N N . LYS A 1 13 ? 0.475 -8.213 -6.589 1.00 0.00 13 LYS A N 9
ATOM 13518 C CA . LYS A 1 13 ? 0.904 -8.956 -7.767 1.00 0.00 13 LYS A CA 9
ATOM 13519 C C . LYS A 1 13 ? 0.605 -8.182 -9.044 1.00 0.00 13 LYS A C 9
ATOM 13520 O O . LYS A 1 13 ? 1.430 -8.127 -9.956 1.00 0.00 13 LYS A O 9
ATOM 13539 N N . GLU A 1 14 ? -0.582 -7.586 -9.105 1.00 0.00 14 GLU A N 9
ATOM 13540 C CA . GLU A 1 14 ? -0.953 -6.732 -10.226 1.00 0.00 14 GLU A CA 9
ATOM 13541 C C . GLU A 1 14 ? -0.109 -5.465 -10.257 1.00 0.00 14 GLU A C 9
ATOM 13542 O O . GLU A 1 14 ? 0.263 -4.981 -11.325 1.00 0.00 14 GLU A O 9
ATOM 13554 N N . ALA A 1 15 ? 0.190 -4.931 -9.077 1.00 0.00 15 ALA A N 9
ATOM 13555 C CA . ALA A 1 15 ? 1.052 -3.760 -8.962 1.00 0.00 15 ALA A CA 9
ATOM 13556 C C . ALA A 1 15 ? 2.451 -4.051 -9.486 1.00 0.00 15 ALA A C 9
ATOM 13557 O O . ALA A 1 15 ? 3.085 -3.195 -10.102 1.00 0.00 15 ALA A O 9
ATOM 13564 N N . GLY A 1 16 ? 2.929 -5.266 -9.240 1.00 0.00 16 GLY A N 9
ATOM 13565 C CA . GLY A 1 16 ? 4.186 -5.728 -9.817 1.00 0.00 16 GLY A CA 9
ATOM 13566 C C . GLY A 1 16 ? 5.187 -6.100 -8.730 1.00 0.00 16 GLY A C 9
ATOM 13567 O O . GLY A 1 16 ? 6.388 -5.873 -8.874 1.00 0.00 16 GLY A O 9
ATOM 13571 N N . PHE A 1 17 ? 4.684 -6.673 -7.641 1.00 0.00 17 PHE A N 9
ATOM 13572 C CA . PHE A 1 17 ? 5.532 -7.065 -6.522 1.00 0.00 17 PHE A CA 9
ATOM 13573 C C . PHE A 1 17 ? 5.611 -8.581 -6.396 1.00 0.00 17 PHE A C 9
ATOM 13574 O O . PHE A 1 17 ? 4.670 -9.293 -6.747 1.00 0.00 17 PHE A O 9
ATOM 13591 N N . THR A 1 18 ? 6.739 -9.070 -5.893 1.00 0.00 18 THR A N 9
ATOM 13592 C CA . THR A 1 18 ? 6.956 -10.504 -5.750 1.00 0.00 18 THR A CA 9
ATOM 13593 C C . THR A 1 18 ? 6.385 -11.020 -4.434 1.00 0.00 18 THR A C 9
ATOM 13594 O O . THR A 1 18 ? 6.022 -10.238 -3.556 1.00 0.00 18 THR A O 9
ATOM 13605 N N . GLU A 1 19 ? 6.310 -12.341 -4.306 1.00 0.00 19 GLU A N 9
ATOM 13606 C CA . GLU A 1 19 ? 5.787 -12.963 -3.095 1.00 0.00 19 GLU A CA 9
ATOM 13607 C C . GLU A 1 19 ? 6.529 -12.472 -1.858 1.00 0.00 19 GLU A C 9
ATOM 13608 O O . GLU A 1 19 ? 5.914 -12.101 -0.859 1.00 0.00 19 GLU A O 9
ATOM 13620 N N . GLU A 1 20 ? 7.855 -12.472 -1.932 1.00 0.00 20 GLU A N 9
ATOM 13621 C CA . GLU A 1 20 ? 8.684 -12.000 -0.829 1.00 0.00 20 GLU A CA 9
ATOM 13622 C C . GLU A 1 20 ? 8.317 -10.576 -0.433 1.00 0.00 20 GLU A C 9
ATOM 13623 O O . GLU A 1 20 ? 8.098 -10.284 0.742 1.00 0.00 20 GLU A O 9
ATOM 13635 N N . GLU A 1 21 ? 8.248 -9.691 -1.423 1.00 0.00 21 GLU A N 9
ATOM 13636 C CA . GLU A 1 21 ? 7.915 -8.293 -1.179 1.00 0.00 21 GLU A CA 9
ATOM 13637 C C . GLU A 1 21 ? 6.523 -8.156 -0.575 1.00 0.00 21 GLU A C 9
ATOM 13638 O O . GLU A 1 21 ? 6.304 -7.343 0.324 1.00 0.00 21 GLU A O 9
ATOM 13650 N N . ILE A 1 22 ? 5.586 -8.954 -1.074 1.00 0.00 22 ILE A N 9
ATOM 13651 C CA . ILE A 1 22 ? 4.218 -8.940 -0.569 1.00 0.00 22 ILE A CA 9
ATOM 13652 C C . ILE A 1 22 ? 4.169 -9.358 0.896 1.00 0.00 22 ILE A C 9
ATOM 13653 O O . ILE A 1 22 ? 3.491 -8.730 1.708 1.00 0.00 22 ILE A O 9
ATOM 13669 N N . ARG A 1 23 ? 4.893 -10.422 1.226 1.00 0.00 23 ARG A N 9
ATOM 13670 C CA . ARG A 1 23 ? 4.932 -10.926 2.594 1.00 0.00 23 ARG A CA 9
ATOM 13671 C C . ARG A 1 23 ? 5.517 -9.891 3.545 1.00 0.00 23 ARG A C 9
ATOM 13672 O O . ARG A 1 23 ? 5.082 -9.771 4.692 1.00 0.00 23 ARG A O 9
ATOM 13693 N N . LYS A 1 24 ? 6.505 -9.144 3.065 1.00 0.00 24 LYS A N 9
ATOM 13694 C CA . LYS A 1 24 ? 7.108 -8.073 3.850 1.00 0.00 24 LYS A CA 9
ATOM 13695 C C . LYS A 1 24 ? 6.097 -6.975 4.153 1.00 0.00 24 LYS A C 9
ATOM 13696 O O . LYS A 1 24 ? 6.022 -6.478 5.276 1.00 0.00 24 LYS A O 9
ATOM 13715 N N . VAL A 1 25 ? 5.318 -6.600 3.143 1.00 0.00 25 VAL A N 9
ATOM 13716 C CA . VAL A 1 25 ? 4.279 -5.592 3.310 1.00 0.00 25 VAL A CA 9
ATOM 13717 C C . VAL A 1 25 ? 3.225 -6.047 4.310 1.00 0.00 25 VAL A C 9
ATOM 13718 O O . VAL A 1 25 ? 2.783 -5.272 5.158 1.00 0.00 25 VAL A O 9
ATOM 13731 N N . LEU A 1 26 ? 2.824 -7.310 4.206 1.00 0.00 26 LEU A N 9
ATOM 13732 C CA . LEU A 1 26 ? 1.863 -7.888 5.136 1.00 0.00 26 LEU A CA 9
ATOM 13733 C C . LEU A 1 26 ? 2.437 -7.964 6.545 1.00 0.00 26 LEU A C 9
ATOM 13734 O O . LEU A 1 26 ? 1.729 -7.741 7.527 1.00 0.00 26 LEU A O 9
ATOM 13750 N N . ALA A 1 27 ? 3.724 -8.281 6.638 1.00 0.00 27 ALA A N 9
ATOM 13751 C CA . ALA A 1 27 ? 4.410 -8.331 7.924 1.00 0.00 27 ALA A CA 9
ATOM 13752 C C . ALA A 1 27 ? 4.453 -6.956 8.578 1.00 0.00 27 ALA A C 9
ATOM 13753 O O . ALA A 1 27 ? 4.293 -6.831 9.792 1.00 0.00 27 ALA A O 9
ATOM 13760 N N . TRP A 1 28 ? 4.672 -5.927 7.768 1.00 0.00 28 TRP A N 9
ATOM 13761 C CA . TRP A 1 28 ? 4.726 -4.558 8.265 1.00 0.00 28 TRP A CA 9
ATOM 13762 C C . TRP A 1 28 ? 3.420 -4.166 8.945 1.00 0.00 28 TRP A C 9
ATOM 13763 O O . TRP A 1 28 ? 3.423 -3.491 9.974 1.00 0.00 28 TRP A O 9
ATOM 13784 N N . LEU A 1 29 ? 2.305 -4.596 8.364 1.00 0.00 29 LEU A N 9
ATOM 13785 C CA . LEU A 1 29 ? 0.997 -4.391 8.974 1.00 0.00 29 LEU A CA 9
ATOM 13786 C C . LEU A 1 29 ? 0.925 -5.036 10.353 1.00 0.00 29 LEU A C 9
ATOM 13787 O O . LEU A 1 29 ? 0.465 -4.419 11.314 1.00 0.00 29 LEU A O 9
ATOM 13803 N N . GLU A 1 30 ? 1.380 -6.281 10.443 1.00 0.00 30 GLU A N 9
ATOM 13804 C CA . GLU A 1 30 ? 1.362 -7.014 11.703 1.00 0.00 30 GLU A CA 9
ATOM 13805 C C . GLU A 1 30 ? 2.239 -6.334 12.748 1.00 0.00 30 GLU A C 9
ATOM 13806 O O . GLU A 1 30 ? 1.935 -6.363 13.941 1.00 0.00 30 GLU A O 9
ATOM 13818 N N . ARG A 1 31 ? 3.327 -5.723 12.293 1.00 0.00 31 ARG A N 9
ATOM 13819 C CA . ARG A 1 31 ? 4.232 -5.006 13.183 1.00 0.00 31 ARG A CA 9
ATOM 13820 C C . ARG A 1 31 ? 3.574 -3.753 13.746 1.00 0.00 31 ARG A C 9
ATOM 13821 O O . ARG A 1 31 ? 3.743 -3.424 14.919 1.00 0.00 31 ARG A O 9
ATOM 13842 N N . VAL A 1 32 ? 2.821 -3.056 12.901 1.00 0.00 32 VAL A N 9
ATOM 13843 C CA . VAL A 1 32 ? 2.132 -1.838 13.313 1.00 0.00 32 VAL A CA 9
ATOM 13844 C C . VAL A 1 32 ? 0.905 -2.159 14.157 1.00 0.00 32 VAL A C 9
ATOM 13845 O O . VAL A 1 32 ? 0.722 -1.602 15.239 1.00 0.00 32 VAL A O 9
ATOM 13858 N N . GLY A 1 33 ? 0.067 -3.060 13.655 1.00 0.00 33 GLY A N 9
ATOM 13859 C CA . GLY A 1 33 ? -1.139 -3.464 14.366 1.00 0.00 33 GLY A CA 9
ATOM 13860 C C . GLY A 1 33 ? -2.255 -2.444 14.183 1.00 0.00 33 GLY A C 9
ATOM 13861 O O . GLY A 1 33 ? -3.131 -2.305 15.037 1.00 0.00 33 GLY A O 9
ATOM 13865 N N . GLY A 1 34 ? -2.220 -1.731 13.062 1.00 0.00 34 GLY A N 9
ATOM 13866 C CA . GLY A 1 34 ? -3.221 -0.713 12.770 1.00 0.00 34 GLY A CA 9
ATOM 13867 C C . GLY A 1 34 ? -4.289 -1.246 11.822 1.00 0.00 34 GLY A C 9
ATOM 13868 O O . GLY A 1 34 ? -4.359 -2.447 11.565 1.00 0.00 34 GLY A O 9
ATOM 13872 N N . GLU A 1 35 ? -5.119 -0.346 11.307 1.00 0.00 35 GLU A N 9
ATOM 13873 C CA . GLU A 1 35 ? -6.178 -0.723 10.379 1.00 0.00 35 GLU A CA 9
ATOM 13874 C C . GLU A 1 35 ? -5.799 -0.381 8.943 1.00 0.00 35 GLU A C 9
ATOM 13875 O O . GLU A 1 35 ? -5.614 0.786 8.600 1.00 0.00 35 GLU A O 9
ATOM 13887 N N . ARG A 1 36 ? -5.682 -1.408 8.107 1.00 0.00 36 ARG A N 9
ATOM 13888 C CA . ARG A 1 36 ? -5.241 -1.228 6.730 1.00 0.00 36 ARG A CA 9
ATOM 13889 C C . ARG A 1 36 ? -6.422 -0.973 5.801 1.00 0.00 36 ARG A C 9
ATOM 13890 O O . ARG A 1 36 ? -7.402 -1.717 5.810 1.00 0.00 36 ARG A O 9
ATOM 13911 N N . LYS A 1 37 ? -6.321 0.083 5.002 1.00 0.00 37 LYS A N 9
ATOM 13912 C CA . LYS A 1 37 ? -7.294 0.341 3.947 1.00 0.00 37 LYS A CA 9
ATOM 13913 C C . LYS A 1 37 ? -6.617 0.448 2.587 1.00 0.00 37 LYS A C 9
ATOM 13914 O O . LYS A 1 37 ? -5.705 1.254 2.398 1.00 0.00 37 LYS A O 9
ATOM 13933 N N . VAL A 1 38 ? -7.067 -0.369 1.642 1.00 0.00 38 VAL A N 9
ATOM 13934 C CA . VAL A 1 38 ? -6.392 -0.500 0.356 1.00 0.00 38 VAL A CA 9
ATOM 13935 C C . VAL A 1 38 ? -7.225 0.107 -0.767 1.00 0.00 38 VAL A C 9
ATOM 13936 O O . VAL A 1 38 ? -8.378 -0.273 -0.972 1.00 0.00 38 VAL A O 9
ATOM 13949 N N . LEU A 1 39 ? -6.634 1.051 -1.491 1.00 0.00 39 LEU A N 9
ATOM 13950 C CA . LEU A 1 39 ? -7.260 1.604 -2.686 1.00 0.00 39 LEU A CA 9
ATOM 13951 C C . LEU A 1 39 ? -6.502 1.197 -3.943 1.00 0.00 39 LEU A C 9
ATOM 13952 O O . LEU A 1 39 ? -5.346 1.576 -4.132 1.00 0.00 39 LEU A O 9
ATOM 13968 N N . LYS A 1 40 ? -7.160 0.423 -4.800 1.00 0.00 40 LYS A N 9
ATOM 13969 C CA . LYS A 1 40 ? -6.554 -0.024 -6.048 1.00 0.00 40 LYS A CA 9
ATOM 13970 C C . LYS A 1 40 ? -7.123 0.736 -7.240 1.00 0.00 40 LYS A C 9
ATOM 13971 O O . LYS A 1 40 ? -8.312 0.635 -7.542 1.00 0.00 40 LYS A O 9
ATOM 13990 N N . VAL A 1 41 ? -6.266 1.497 -7.913 1.00 0.00 41 VAL A N 9
ATOM 13991 C CA . VAL A 1 41 ? -6.664 2.216 -9.118 1.00 0.00 41 VAL A CA 9
ATOM 13992 C C . VAL A 1 41 ? -5.709 1.929 -10.270 1.00 0.00 41 VAL A C 9
ATOM 13993 O O . VAL A 1 41 ? -4.566 2.388 -10.271 1.00 0.00 41 VAL A O 9
ATOM 14006 N N . ALA A 1 42 ? -6.184 1.168 -11.249 1.00 0.00 42 ALA A N 9
ATOM 14007 C CA . ALA A 1 42 ? -5.384 0.845 -12.426 1.00 0.00 42 ALA A CA 9
ATOM 14008 C C . ALA A 1 42 ? -4.031 0.268 -12.029 1.00 0.00 42 ALA A C 9
ATOM 14009 O O . ALA A 1 42 ? -3.010 0.583 -12.638 1.00 0.00 42 ALA A O 9
ATOM 14016 N N . GLY A 1 43 ? -4.031 -0.578 -11.005 1.00 0.00 43 GLY A N 9
ATOM 14017 C CA . GLY A 1 43 ? -2.827 -1.296 -10.604 1.00 0.00 43 GLY A CA 9
ATOM 14018 C C . GLY A 1 43 ? -2.152 -0.621 -9.418 1.00 0.00 43 GLY A C 9
ATOM 14019 O O . GLY A 1 43 ? -1.433 -1.263 -8.651 1.00 0.00 43 GLY A O 9
ATOM 14023 N N . LYS A 1 44 ? -2.386 0.679 -9.272 1.00 0.00 44 LYS A N 9
ATOM 14024 C CA . LYS A 1 44 ? -1.747 1.459 -8.218 1.00 0.00 44 LYS A CA 9
ATOM 14025 C C . LYS A 1 44 ? -2.380 1.174 -6.862 1.00 0.00 44 LYS A C 9
ATOM 14026 O O . LYS A 1 44 ? -3.571 1.411 -6.660 1.00 0.00 44 LYS A O 9
ATOM 14045 N N . ILE A 1 45 ? -1.575 0.666 -5.934 1.00 0.00 45 ILE A N 9
ATOM 14046 C CA . ILE A 1 45 ? -2.072 0.275 -4.621 1.00 0.00 45 ILE A CA 9
ATOM 14047 C C . ILE A 1 45 ? -1.713 1.312 -3.565 1.00 0.00 45 ILE A C 9
ATOM 14048 O O . ILE A 1 45 ? -0.554 1.432 -3.169 1.00 0.00 45 ILE A O 9
ATOM 14064 N N . LEU A 1 46 ? -2.714 2.058 -3.111 1.00 0.00 46 LEU A N 9
ATOM 14065 C CA . LEU A 1 46 ? -2.531 3.001 -2.014 1.00 0.00 46 LEU A CA 9
ATOM 14066 C C . LEU A 1 46 ? -2.987 2.402 -0.691 1.00 0.00 46 LEU A C 9
ATOM 14067 O O . LEU A 1 46 ? -4.183 2.231 -0.454 1.00 0.00 46 LEU A O 9
ATOM 14083 N N . ILE A 1 47 ? -2.026 2.084 0.171 1.00 0.00 47 ILE A N 9
ATOM 14084 C CA . ILE A 1 47 ? -2.328 1.508 1.477 1.00 0.00 47 ILE A CA 9
ATOM 14085 C C . ILE A 1 47 ? -2.332 2.577 2.562 1.00 0.00 47 ILE A C 9
ATOM 14086 O O . ILE A 1 47 ? -1.371 3.333 2.705 1.00 0.00 47 ILE A O 9
ATOM 14102 N N . ILE A 1 48 ? -3.418 2.634 3.325 1.00 0.00 48 ILE A N 9
ATOM 14103 C CA . ILE A 1 48 ? -3.497 3.522 4.480 1.00 0.00 48 ILE A CA 9
ATOM 14104 C C . ILE A 1 48 ? -3.687 2.732 5.768 1.00 0.00 48 ILE A C 9
ATOM 14105 O O . ILE A 1 48 ? -4.729 2.111 5.980 1.00 0.00 48 ILE A O 9
ATOM 14121 N N . VAL A 1 49 ? -2.675 2.761 6.629 1.00 0.00 49 VAL A N 9
ATOM 14122 C CA . VAL A 1 49 ? -2.759 2.113 7.933 1.00 0.00 49 VAL A CA 9
ATOM 14123 C C . VAL A 1 49 ? -3.024 3.129 9.036 1.00 0.00 49 VAL A C 9
ATOM 14124 O O . VAL A 1 49 ? -2.190 3.991 9.314 1.00 0.00 49 VAL A O 9
ATOM 14137 N N . GLU A 1 50 ? -4.191 3.021 9.664 1.00 0.00 50 GLU A N 9
ATOM 14138 C CA . GLU A 1 50 ? -4.609 3.987 10.671 1.00 0.00 50 GLU A CA 9
ATOM 14139 C C . GLU A 1 50 ? -4.223 3.526 12.071 1.00 0.00 50 GLU A C 9
ATOM 14140 O O . GLU A 1 50 ? -4.375 2.353 12.412 1.00 0.00 50 GLU A O 9
ATOM 14152 N N . LYS A 1 51 ? -3.724 4.456 12.878 1.00 0.00 51 LYS A N 9
ATOM 14153 C CA . LYS A 1 51 ? -3.325 4.148 14.246 1.00 0.00 51 LYS A CA 9
ATOM 14154 C C . LYS A 1 51 ? -3.166 5.418 15.072 1.00 0.00 51 LYS A C 9
ATOM 14155 O O . LYS A 1 51 ? -2.712 6.445 14.569 1.00 0.00 51 LYS A O 9
ATOM 14174 N N . ARG A 1 52 ? -3.542 5.341 16.344 1.00 0.00 52 ARG A N 9
ATOM 14175 C CA . ARG A 1 52 ? -3.548 6.511 17.214 1.00 0.00 52 ARG A CA 9
ATOM 14176 C C . ARG A 1 52 ? -2.133 7.008 17.481 1.00 0.00 52 ARG A C 9
ATOM 14177 O O . ARG A 1 52 ? -1.927 8.172 17.822 1.00 0.00 52 ARG A O 9
ATOM 14198 N N . ALA A 1 53 ? -1.159 6.116 17.323 1.00 0.00 53 ALA A N 9
ATOM 14199 C CA . ALA A 1 53 ? 0.239 6.461 17.553 1.00 0.00 53 ALA A CA 9
ATOM 14200 C C . ALA A 1 53 ? 0.846 7.142 16.335 1.00 0.00 53 ALA A C 9
ATOM 14201 O O . ALA A 1 53 ? 1.987 7.603 16.374 1.00 0.00 53 ALA A O 9
ATOM 14208 N N . GLY A 1 54 ? 0.077 7.205 15.253 1.00 0.00 54 GLY A N 9
ATOM 14209 C CA . GLY A 1 54 ? 0.542 7.823 14.016 1.00 0.00 54 GLY A CA 9
ATOM 14210 C C . GLY A 1 54 ? 0.188 6.967 12.807 1.00 0.00 54 GLY A C 9
ATOM 14211 O O . GLY A 1 54 ? 0.272 5.740 12.856 1.00 0.00 54 GLY A O 9
ATOM 14215 N N . SER A 1 55 ? -0.207 7.623 11.721 1.00 0.00 55 SER A N 9
ATOM 14216 C CA . SER A 1 55 ? -0.618 6.922 10.509 1.00 0.00 55 SER A CA 9
ATOM 14217 C C . SER A 1 55 ? 0.590 6.426 9.725 1.00 0.00 55 SER A C 9
ATOM 14218 O O . SER A 1 55 ? 1.694 6.949 9.870 1.00 0.00 55 SER A O 9
ATOM 14226 N N . ARG A 1 56 ? 0.372 5.414 8.892 1.00 0.00 56 ARG A N 9
ATOM 14227 C CA . ARG A 1 56 ? 1.420 4.904 8.015 1.00 0.00 56 ARG A CA 9
ATOM 14228 C C . ARG A 1 56 ? 0.854 4.495 6.661 1.00 0.00 56 ARG A C 9
ATOM 14229 O O . ARG A 1 56 ? 0.005 3.607 6.575 1.00 0.00 56 ARG A O 9
ATOM 14250 N N . LEU A 1 57 ? 1.329 5.147 5.606 1.00 0.00 57 LEU A N 9
ATOM 14251 C CA . LEU A 1 57 ? 0.841 4.883 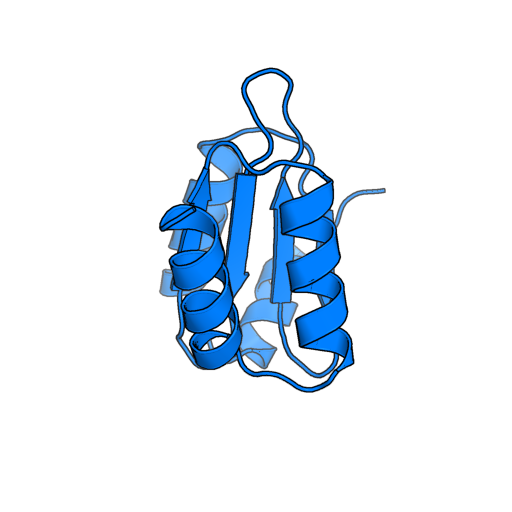4.258 1.00 0.00 57 LEU A CA 9
ATOM 14252 C C . LEU A 1 57 ? 1.895 4.174 3.418 1.00 0.00 57 LEU A C 9
ATOM 14253 O O . LEU A 1 57 ? 3.080 4.500 3.489 1.00 0.00 57 LEU A O 9
ATOM 14269 N N . LEU A 1 58 ? 1.458 3.205 2.622 1.00 0.00 58 LEU A N 9
ATOM 14270 C CA . LEU A 1 58 ? 2.347 2.512 1.698 1.00 0.00 58 LEU A CA 9
ATOM 14271 C C . LEU A 1 58 ? 1.791 2.528 0.280 1.00 0.00 58 LEU A C 9
ATOM 14272 O O . LEU A 1 58 ? 0.986 1.673 -0.090 1.00 0.00 58 LEU A O 9
ATOM 14288 N N . LEU A 1 59 ? 2.224 3.505 -0.509 1.00 0.00 59 LEU A N 9
ATOM 14289 C CA . LEU A 1 59 ? 1.870 3.562 -1.922 1.00 0.00 59 LEU A CA 9
ATOM 14290 C C . LEU A 1 59 ? 2.752 2.637 -2.750 1.00 0.00 59 LEU A C 9
ATOM 14291 O O . LEU A 1 59 ? 3.944 2.893 -2.925 1.00 0.00 59 LEU A O 9
ATOM 14307 N N . LEU A 1 60 ? 2.161 1.560 -3.257 1.00 0.00 60 LEU A N 9
ATOM 14308 C CA . LEU A 1 60 ? 2.928 0.484 -3.872 1.00 0.00 60 LEU A CA 9
ATOM 14309 C C . LEU A 1 60 ? 2.539 0.296 -5.333 1.00 0.00 60 LEU A C 9
ATOM 14310 O O . LEU A 1 60 ? 1.388 -0.009 -5.645 1.00 0.00 60 LEU A O 9
ATOM 14326 N N . TYR A 1 61 ? 3.506 0.480 -6.226 1.00 0.00 61 TYR A N 9
ATOM 14327 C CA . TYR A 1 61 ? 3.278 0.287 -7.652 1.00 0.00 61 TYR A CA 9
ATOM 14328 C C . TYR A 1 61 ? 4.595 0.197 -8.413 1.00 0.00 61 TYR A C 9
ATOM 14329 O O . TYR A 1 61 ? 5.532 0.948 -8.143 1.00 0.00 61 TYR A O 9
ATOM 14347 N N . ALA A 1 62 ? 4.659 -0.728 -9.365 1.00 0.00 62 ALA A N 9
ATOM 14348 C CA . ALA A 1 62 ? 5.818 -0.844 -10.242 1.00 0.00 62 ALA A CA 9
ATOM 14349 C C . ALA A 1 62 ? 7.073 -1.198 -9.452 1.00 0.00 62 ALA A C 9
ATOM 14350 O O . ALA A 1 62 ? 8.185 -0.846 -9.845 1.00 0.00 62 ALA A O 9
ATOM 14357 N N . GLY A 1 63 ? 6.886 -1.897 -8.338 1.00 0.00 63 GLY A N 9
ATOM 14358 C CA . GLY A 1 63 ? 8.007 -2.374 -7.537 1.00 0.00 63 GLY A CA 9
ATOM 14359 C C . GLY A 1 63 ? 8.572 -1.262 -6.663 1.00 0.00 63 GLY A C 9
ATOM 14360 O O . GLY A 1 63 ? 9.608 -1.432 -6.019 1.00 0.00 63 GLY A O 9
ATOM 14364 N N . ARG A 1 64 ? 7.887 -0.125 -6.644 1.00 0.00 64 ARG A N 9
ATOM 14365 C CA . ARG A 1 64 ? 8.331 1.025 -5.866 1.00 0.00 64 ARG A CA 9
ATOM 14366 C C . ARG A 1 64 ? 7.587 1.112 -4.539 1.00 0.00 64 ARG A C 9
ATOM 14367 O O . ARG A 1 64 ? 6.357 1.121 -4.506 1.00 0.00 64 ARG A O 9
ATOM 14388 N N . VAL A 1 65 ? 8.342 1.176 -3.448 1.00 0.00 65 VAL A N 9
ATOM 14389 C CA . VAL A 1 65 ? 7.756 1.289 -2.117 1.00 0.00 65 VAL A CA 9
ATOM 14390 C C . VAL A 1 65 ? 7.835 2.719 -1.599 1.00 0.00 65 VAL A C 9
ATOM 14391 O O . VAL A 1 65 ? 8.921 3.232 -1.330 1.00 0.00 65 VAL A O 9
ATOM 14404 N N . ILE A 1 66 ? 6.679 3.358 -1.463 1.00 0.00 66 ILE A N 9
ATOM 14405 C CA . ILE A 1 66 ? 6.615 4.732 -0.978 1.00 0.00 66 ILE A CA 9
ATOM 14406 C C . ILE A 1 66 ? 5.933 4.805 0.382 1.00 0.00 66 ILE A C 9
ATOM 14407 O O . ILE A 1 66 ? 4.722 4.613 0.492 1.00 0.00 66 ILE A O 9
ATOM 14423 N N . GLU A 1 67 ? 6.718 5.084 1.418 1.00 0.00 67 GLU A N 9
ATOM 14424 C CA . GLU A 1 67 ? 6.218 5.057 2.787 1.00 0.00 67 GLU A CA 9
ATOM 14425 C C . GLU A 1 67 ? 6.124 6.462 3.367 1.00 0.00 67 GLU A C 9
ATOM 14426 O O . GLU A 1 67 ? 7.019 7.284 3.177 1.00 0.00 67 GLU A O 9
ATOM 14438 N N . LYS A 1 68 ? 5.033 6.732 4.075 1.00 0.00 68 LYS A N 9
ATOM 14439 C CA . LYS A 1 68 ? 4.837 8.026 4.717 1.00 0.00 68 LYS A CA 9
ATOM 14440 C C . LYS A 1 68 ? 4.294 7.864 6.131 1.00 0.00 68 LYS A C 9
ATOM 14441 O O . LYS A 1 68 ? 3.300 7.171 6.349 1.00 0.00 68 LYS A O 9
ATOM 14460 N N . GLU A 1 69 ? 4.952 8.506 7.090 1.00 0.00 69 GLU A N 9
ATOM 14461 C CA . GLU A 1 69 ? 4.543 8.426 8.487 1.00 0.00 69 GLU A CA 9
ATOM 14462 C C . GLU A 1 69 ? 3.873 9.716 8.941 1.00 0.00 69 GLU A C 9
ATOM 14463 O O . GLU A 1 69 ? 4.251 10.807 8.514 1.00 0.00 69 GLU A O 9
ATOM 14475 N N . GLY A 1 70 ? 2.874 9.585 9.809 1.00 0.00 70 GLY A N 9
ATOM 14476 C CA . GLY A 1 70 ? 2.280 10.740 10.472 1.00 0.00 70 GLY A CA 9
ATOM 14477 C C . GLY A 1 70 ? 1.488 11.591 9.488 1.00 0.00 70 GLY A C 9
ATOM 14478 O O . GLY A 1 70 ? 1.373 12.806 9.656 1.00 0.00 70 GLY A O 9
ATOM 14482 N N . MET A 1 71 ? 0.942 10.948 8.461 1.00 0.00 71 MET A N 9
ATOM 14483 C CA . MET A 1 71 ? 0.247 11.658 7.394 1.00 0.00 71 MET A CA 9
ATOM 14484 C C . MET A 1 71 ? -1.199 11.946 7.775 1.00 0.00 71 MET A C 9
ATOM 14485 O O . MET A 1 71 ? -1.922 11.058 8.225 1.00 0.00 71 MET A O 9
ATOM 14499 N N . SER A 1 72 ? -1.616 13.195 7.591 1.00 0.00 72 SER A N 9
ATOM 14500 C CA . SER A 1 72 ? -2.968 13.610 7.943 1.00 0.00 72 SER A CA 9
ATOM 14501 C C . SER A 1 72 ? -3.976 13.148 6.898 1.00 0.00 72 SER A C 9
ATOM 14502 O O . SER A 1 72 ? -3.620 12.895 5.748 1.00 0.00 72 SER A O 9
ATOM 14510 N N . ARG A 1 73 ? -5.235 13.040 7.307 1.00 0.00 73 ARG A N 9
ATOM 14511 C CA . ARG A 1 73 ? -6.282 12.519 6.434 1.00 0.00 73 ARG A CA 9
ATOM 14512 C C . ARG A 1 73 ? -6.483 13.415 5.219 1.00 0.00 73 ARG A C 9
ATOM 14513 O O . ARG A 1 73 ? -6.795 12.938 4.128 1.00 0.00 73 ARG A O 9
ATOM 14534 N N . GLU A 1 74 ? -6.301 14.717 5.414 1.00 0.00 74 GLU A N 9
ATOM 14535 C CA . GLU A 1 74 ? -6.407 15.677 4.322 1.00 0.00 74 GLU A CA 9
ATOM 14536 C C . GLU A 1 74 ? -5.311 15.458 3.287 1.00 0.00 74 GLU A C 9
ATOM 14537 O O . GLU A 1 74 ? -5.556 15.530 2.084 1.00 0.00 74 GLU A O 9
ATOM 14549 N N . GLU A 1 75 ? -4.100 15.190 3.764 1.00 0.00 75 GLU A N 9
ATOM 14550 C CA . GLU A 1 75 ? -2.977 14.896 2.881 1.00 0.00 75 GLU A CA 9
ATOM 14551 C C . GLU A 1 75 ? -3.169 13.563 2.169 1.00 0.00 75 GLU A C 9
ATOM 14552 O O . GLU A 1 75 ? -2.799 13.413 1.005 1.00 0.00 75 GLU A O 9
ATOM 14564 N N . VAL A 1 76 ? -3.751 12.600 2.875 1.00 0.00 76 VAL A N 9
ATOM 14565 C CA . VAL A 1 76 ? -4.096 11.315 2.278 1.00 0.00 76 VAL A CA 9
ATOM 14566 C C . VAL A 1 76 ? -5.084 11.489 1.130 1.00 0.00 76 VAL A C 9
ATOM 14567 O O . VAL A 1 76 ? -4.930 10.885 0.070 1.00 0.00 76 VAL A O 9
ATOM 14580 N N . GLU A 1 77 ? -6.098 12.319 1.351 1.00 0.00 77 GLU A N 9
ATOM 14581 C CA . GLU A 1 77 ? -7.096 12.598 0.325 1.00 0.00 77 GLU A CA 9
ATOM 14582 C C . GLU A 1 77 ? -6.475 13.311 -0.868 1.00 0.00 77 GLU A C 9
ATOM 14583 O O . GLU A 1 77 ? -6.860 13.075 -2.014 1.00 0.00 77 GLU A O 9
ATOM 14595 N N . ALA A 1 78 ? -5.513 14.186 -0.594 1.00 0.00 78 ALA A N 9
ATOM 14596 C CA . ALA A 1 78 ? -4.790 14.885 -1.648 1.00 0.00 78 ALA A CA 9
ATOM 14597 C C . ALA A 1 78 ? -4.105 13.903 -2.592 1.00 0.00 78 ALA A C 9
ATOM 14598 O O . ALA A 1 78 ? -4.116 14.089 -3.809 1.00 0.00 78 ALA A O 9
ATOM 14605 N N . ILE A 1 79 ? -3.514 12.859 -2.024 1.00 0.00 79 ILE A N 9
ATOM 14606 C CA . ILE A 1 79 ? -2.887 11.808 -2.817 1.00 0.00 79 ILE A CA 9
ATOM 14607 C C . ILE A 1 79 ? -3.928 11.007 -3.589 1.00 0.00 79 ILE A C 9
ATOM 14608 O O . ILE A 1 79 ? -3.722 10.664 -4.753 1.00 0.00 79 ILE A O 9
ATOM 14624 N N . LYS A 1 80 ? -5.045 10.711 -2.933 1.00 0.00 80 LYS A N 9
ATOM 14625 C CA . LYS A 1 80 ? -6.148 10.009 -3.578 1.00 0.00 80 LYS A CA 9
ATOM 14626 C C . LYS A 1 80 ? -6.687 10.800 -4.764 1.00 0.00 80 LYS A C 9
ATOM 14627 O O . LYS A 1 80 ? -7.065 10.226 -5.785 1.00 0.00 80 LYS A O 9
ATOM 14646 N N . GLN A 1 81 ? -6.718 12.120 -4.622 1.00 0.00 81 GLN A N 9
ATOM 14647 C CA . GLN A 1 81 ? -7.152 12.998 -5.702 1.00 0.00 81 GLN A CA 9
ATOM 14648 C C . GLN A 1 81 ? -6.199 12.925 -6.888 1.00 0.00 81 GLN A C 9
ATOM 14649 O O . GLN A 1 81 ? -6.628 12.871 -8.041 1.00 0.00 81 GLN A O 9
ATOM 14663 N N . LEU A 1 82 ? -4.902 12.922 -6.599 1.00 0.00 82 LEU A N 9
ATOM 14664 C CA . LEU A 1 82 ? -3.885 12.801 -7.637 1.00 0.00 82 LEU A CA 9
ATOM 14665 C C . LEU A 1 82 ? -4.036 11.494 -8.406 1.00 0.00 82 LEU A C 9
ATOM 14666 O O . LEU A 1 82 ? -3.884 11.462 -9.627 1.00 0.00 82 LEU A O 9
ATOM 14682 N N . ILE A 1 83 ? -4.335 10.420 -7.685 1.00 0.00 83 ILE A N 9
ATOM 14683 C CA . ILE A 1 83 ? -4.577 9.124 -8.305 1.00 0.00 83 ILE A CA 9
ATOM 14684 C C . ILE A 1 83 ? -5.790 9.171 -9.225 1.00 0.00 83 ILE A C 9
ATOM 14685 O O . ILE A 1 83 ? -5.744 8.686 -10.356 1.00 0.00 83 ILE A O 9
ATOM 14701 N N . SER A 1 84 ? -6.877 9.757 -8.734 1.00 0.00 84 SER A N 9
ATOM 14702 C CA . SER A 1 84 ? -8.100 9.884 -9.517 1.00 0.00 84 SER A CA 9
ATOM 14703 C C . SER A 1 84 ? -7.920 10.869 -10.665 1.00 0.00 84 SER A C 9
ATOM 14704 O O . SER A 1 84 ? -8.666 10.840 -11.644 1.00 0.00 84 SER A O 9
ATOM 14712 N N . ALA A 1 85 ? -6.924 11.739 -10.540 1.00 0.00 85 ALA A N 9
ATOM 14713 C CA . ALA A 1 85 ? -6.610 12.699 -11.591 1.00 0.00 85 ALA A CA 9
ATOM 14714 C C . ALA A 1 85 ? -5.849 12.037 -12.733 1.00 0.00 85 ALA A C 9
ATOM 14715 O O . ALA A 1 85 ? -5.703 12.611 -13.811 1.00 0.00 85 ALA A O 9
ATOM 14722 N N . GLY A 1 86 ? -5.364 10.824 -12.488 1.00 0.00 86 GLY A N 9
ATOM 14723 C CA . GLY A 1 86 ? -4.632 10.073 -13.501 1.00 0.00 86 GLY A CA 9
ATOM 14724 C C . GLY A 1 86 ? -3.143 10.394 -13.454 1.00 0.00 86 GLY A C 9
ATOM 14725 O O . GLY A 1 86 ? -2.429 10.218 -14.442 1.00 0.00 86 GLY A O 9
ATOM 14729 N N . ALA 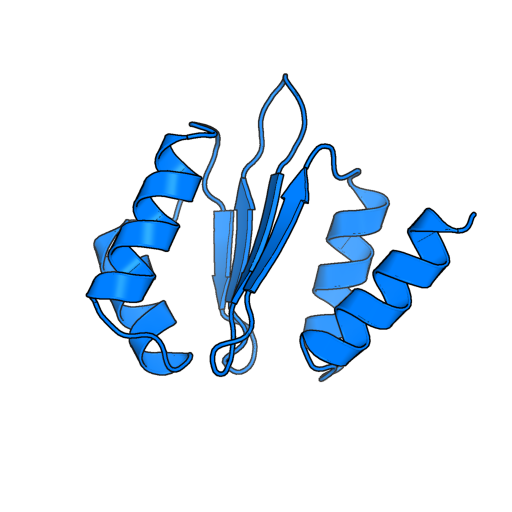A 1 87 ? -2.680 10.866 -12.301 1.00 0.00 87 ALA A N 9
ATOM 14730 C CA . ALA A 1 87 ? -1.264 11.154 -12.105 1.00 0.00 87 ALA A CA 9
ATOM 14731 C C . ALA A 1 87 ? -0.453 9.872 -11.973 1.00 0.00 87 ALA A C 9
ATOM 14732 O O . ALA A 1 87 ? -0.957 8.854 -11.499 1.00 0.00 87 ALA A O 9
ATOM 14739 N N . THR A 1 88 ? 0.805 9.927 -12.396 1.00 0.00 88 THR A N 9
ATOM 14740 C CA . THR A 1 88 ? 1.685 8.766 -12.336 1.00 0.00 88 THR A CA 9
ATOM 14741 C C . THR A 1 88 ? 2.253 8.577 -10.935 1.00 0.00 88 THR A C 9
ATOM 14742 O O . THR A 1 88 ? 2.218 9.492 -10.112 1.00 0.00 88 THR A O 9
ATOM 14753 N N . VAL A 1 89 ? 2.776 7.385 -10.670 1.00 0.00 89 VAL A N 9
ATOM 14754 C CA . VAL A 1 89 ? 3.329 7.065 -9.359 1.00 0.00 89 VAL A CA 9
ATOM 14755 C C . VAL A 1 89 ? 4.567 7.902 -9.066 1.00 0.00 89 VAL A C 9
ATOM 14756 O O . VAL A 1 89 ? 4.891 8.165 -7.908 1.00 0.00 89 VAL A O 9
ATOM 14769 N N . GLU A 1 90 ? 5.259 8.316 -10.122 1.00 0.00 90 GLU A N 9
ATOM 14770 C CA . GLU A 1 90 ? 6.444 9.155 -9.981 1.00 0.00 90 GLU A CA 9
ATOM 14771 C C . GLU A 1 90 ? 6.066 10.580 -9.597 1.00 0.00 90 GLU A C 9
ATOM 14772 O O . GLU A 1 90 ? 6.706 11.193 -8.742 1.00 0.00 90 GLU A O 9
ATOM 14784 N N . GLU A 1 91 ? 5.023 11.103 -10.233 1.00 0.00 91 GLU A N 9
ATOM 14785 C CA . GLU A 1 91 ? 4.508 12.425 -9.903 1.00 0.00 91 GLU A CA 9
ATOM 14786 C C . GLU A 1 91 ? 3.952 12.461 -8.485 1.00 0.00 91 GLU A C 9
ATOM 14787 O O . GLU A 1 91 ? 4.217 13.394 -7.727 1.00 0.00 91 GLU A O 9
ATOM 14799 N N . ILE A 1 92 ? 3.180 11.439 -8.131 1.00 0.00 92 ILE A N 9
ATOM 14800 C CA . ILE A 1 92 ? 2.621 11.330 -6.790 1.00 0.00 92 ILE A CA 9
ATOM 14801 C C . ILE A 1 92 ? 3.718 11.144 -5.750 1.00 0.00 92 ILE A C 9
ATOM 14802 O O . ILE A 1 92 ? 3.683 11.755 -4.681 1.00 0.00 92 ILE A O 9
ATOM 14818 N N . GLU A 1 93 ? 4.692 10.299 -6.068 1.00 0.00 93 GLU A N 9
ATOM 14819 C CA . GLU A 1 93 ? 5.851 10.105 -5.205 1.00 0.00 93 GLU A CA 9
ATOM 14820 C C . GLU A 1 93 ? 6.525 11.433 -4.882 1.00 0.00 93 GLU A C 9
ATOM 14821 O O . GLU A 1 93 ? 6.857 11.707 -3.729 1.00 0.00 93 GLU A O 9
ATOM 14833 N N . ALA A 1 94 ? 6.724 12.254 -5.908 1.00 0.00 94 ALA A N 9
ATOM 14834 C CA . ALA A 1 94 ? 7.341 13.563 -5.731 1.00 0.00 94 ALA A CA 9
ATOM 14835 C C . ALA A 1 94 ? 6.545 14.421 -4.758 1.00 0.00 94 ALA A C 9
ATOM 14836 O O . ALA A 1 94 ? 7.114 15.090 -3.895 1.00 0.00 94 ALA A O 9
ATOM 14843 N N . ILE A 1 95 ? 5.225 14.400 -4.902 1.00 0.00 95 ILE A N 9
ATOM 14844 C CA . ILE A 1 95 ? 4.344 15.160 -4.023 1.00 0.00 95 ILE A CA 9
ATOM 14845 C C . ILE A 1 95 ? 4.454 14.677 -2.582 1.00 0.00 95 ILE A C 9
ATOM 14846 O O . ILE A 1 95 ? 4.501 15.478 -1.650 1.00 0.00 95 ILE A O 9
ATOM 14862 N N . ILE A 1 96 ? 4.494 13.360 -2.407 1.00 0.00 96 ILE A N 9
ATOM 14863 C CA . ILE A 1 96 ? 4.640 12.768 -1.083 1.00 0.00 96 ILE A CA 9
ATOM 14864 C C . ILE A 1 96 ? 5.961 13.172 -0.441 1.00 0.00 96 ILE A C 9
ATOM 14865 O O . ILE A 1 96 ? 6.018 13.465 0.754 1.00 0.00 96 ILE A O 9
ATOM 14881 N N . LYS A 1 97 ? 7.022 13.187 -1.241 1.00 0.00 97 LYS A N 9
ATOM 14882 C CA . LYS A 1 97 ? 8.330 13.623 -0.769 1.00 0.00 97 LYS A CA 9
ATOM 14883 C C . LYS A 1 97 ? 8.309 15.091 -0.366 1.00 0.00 97 LYS A C 9
ATOM 14884 O O . LYS A 1 97 ? 8.958 15.488 0.603 1.00 0.00 97 LYS A O 9
ATOM 14903 N N . ARG A 1 98 ? 7.562 15.895 -1.114 1.00 0.00 98 ARG A N 9
ATOM 14904 C CA . ARG A 1 98 ? 7.381 17.303 -0.781 1.00 0.00 98 ARG A CA 9
ATOM 14905 C C . ARG A 1 98 ? 6.592 17.467 0.512 1.00 0.00 98 ARG A C 9
ATOM 14906 O O . ARG A 1 98 ? 6.876 18.356 1.314 1.00 0.00 98 ARG A O 9
ATOM 14927 N N . ILE A 1 99 ? 5.602 16.603 0.709 1.00 0.00 99 ILE A N 9
ATOM 14928 C CA . ILE A 1 99 ? 4.851 16.570 1.958 1.00 0.00 99 ILE A CA 9
ATOM 14929 C C . ILE A 1 99 ? 5.749 16.201 3.131 1.00 0.00 99 ILE A C 9
ATOM 14930 O O . ILE A 1 99 ? 5.631 16.766 4.219 1.00 0.00 99 ILE A O 9
ATOM 14946 N N . GLU A 1 100 ? 6.647 15.248 2.905 1.00 0.00 100 GLU A N 9
ATOM 14947 C CA . GLU A 1 100 ? 7.631 14.866 3.912 1.00 0.00 100 GLU A CA 9
ATOM 14948 C C . GLU A 1 100 ? 8.578 16.019 4.221 1.00 0.00 100 GLU A C 9
ATOM 14949 O O . GLU A 1 100 ? 8.926 16.256 5.378 1.00 0.00 100 GLU A O 9
ATOM 14961 N N . ALA A 1 101 ? 8.994 16.732 3.180 1.00 0.00 101 ALA A N 9
ATOM 14962 C CA . ALA A 1 101 ? 9.858 17.894 3.343 1.00 0.00 101 ALA A CA 9
ATOM 14963 C C . ALA A 1 101 ? 9.154 18.999 4.121 1.00 0.00 101 ALA A C 9
ATOM 14964 O O . ALA A 1 101 ? 9.775 19.706 4.914 1.00 0.00 101 ALA A O 9
ATOM 14971 N N . ARG A 1 102 ? 7.854 19.142 3.889 1.00 0.00 102 ARG A N 9
ATOM 14972 C CA . ARG A 1 102 ? 7.059 20.150 4.581 1.00 0.00 102 ARG A CA 9
ATOM 14973 C C . ARG A 1 102 ? 6.948 19.838 6.067 1.00 0.00 102 ARG A C 9
ATOM 14974 O O . ARG A 1 102 ? 7.852 20.114 6.808 1.00 0.00 102 ARG A O 9
ATOM 14995 N N . GLY A 1 1 ? -11.103 -0.726 8.272 1.00 0.00 1 GLY A N 10
ATOM 14996 C CA . GLY A 1 1 ? -10.936 -1.644 7.151 1.00 0.00 1 GLY A CA 10
ATOM 14997 C C . GLY A 1 1 ? -11.532 -3.010 7.463 1.00 0.00 1 GLY A C 10
ATOM 14998 O O . GLY A 1 1 ? -11.238 -3.604 8.501 1.00 0.00 1 GLY A O 10
ATOM 15004 N N . LEU A 1 2 ? -12.370 -3.505 6.559 1.00 0.00 2 LEU A N 10
ATOM 15005 C CA . LEU A 1 2 ? -12.989 -4.814 6.725 1.00 0.00 2 LEU A CA 10
ATOM 15006 C C . LEU A 1 2 ? -12.439 -5.815 5.716 1.00 0.00 2 LEU A C 10
ATOM 15007 O O . LEU A 1 2 ? -13.163 -6.686 5.233 1.00 0.00 2 LEU A O 10
ATOM 15023 N N . LEU A 1 3 ? -11.155 -5.686 5.402 1.00 0.00 3 LEU A N 10
ATOM 15024 C CA . LEU A 1 3 ? -10.521 -6.536 4.402 1.00 0.00 3 LEU A CA 10
ATOM 15025 C C . LEU A 1 3 ? -9.576 -7.539 5.051 1.00 0.00 3 LEU A C 10
ATOM 15026 O O . LEU A 1 3 ? -9.053 -7.300 6.139 1.00 0.00 3 LEU A O 10
ATOM 15042 N N . THR A 1 4 ? -9.361 -8.664 4.377 1.00 0.00 4 THR A N 10
ATOM 15043 C CA . THR A 1 4 ? -8.507 -9.722 4.904 1.00 0.00 4 THR A CA 10
ATOM 15044 C C . THR A 1 4 ? -7.091 -9.613 4.351 1.00 0.00 4 THR A C 10
ATOM 15045 O O . THR A 1 4 ? -6.822 -8.804 3.464 1.00 0.00 4 THR A O 10
ATOM 15056 N N . ARG A 1 5 ? -6.191 -10.433 4.883 1.00 0.00 5 ARG A N 10
ATOM 15057 C CA . ARG A 1 5 ? -4.813 -10.469 4.406 1.00 0.00 5 ARG A CA 10
ATOM 15058 C C . ARG A 1 5 ? -4.729 -11.072 3.009 1.00 0.00 5 ARG A C 10
ATOM 15059 O O . ARG A 1 5 ? -3.785 -10.809 2.265 1.00 0.00 5 ARG A O 10
ATOM 15080 N N . GLU A 1 6 ? -5.722 -11.884 2.661 1.00 0.00 6 GLU A N 10
ATOM 15081 C CA . GLU A 1 6 ? -5.847 -12.401 1.303 1.00 0.00 6 GLU A CA 10
ATOM 15082 C C . GLU A 1 6 ? -6.174 -11.286 0.318 1.00 0.00 6 GLU A C 10
ATOM 15083 O O . GLU A 1 6 ? -5.669 -11.270 -0.805 1.00 0.00 6 GLU A O 10
ATOM 15095 N N . GLU A 1 7 ? -7.020 -10.355 0.743 1.00 0.00 7 GLU A N 10
ATOM 15096 C CA . GLU A 1 7 ? -7.335 -9.181 -0.061 1.00 0.00 7 GLU A CA 10
ATOM 15097 C C . GLU A 1 7 ? -6.122 -8.272 -0.208 1.00 0.00 7 GLU A C 10
ATOM 15098 O O . GLU A 1 7 ? -5.911 -7.668 -1.260 1.00 0.00 7 GLU A O 10
ATOM 15110 N N . ILE A 1 8 ? -5.327 -8.179 0.852 1.00 0.00 8 ILE A N 10
ATOM 15111 C CA . ILE A 1 8 ? -4.088 -7.412 0.815 1.00 0.00 8 ILE A CA 10
ATOM 15112 C C . ILE A 1 8 ? -3.091 -8.020 -0.165 1.00 0.00 8 ILE A C 10
ATOM 15113 O O . ILE A 1 8 ? -2.509 -7.315 -0.990 1.00 0.00 8 ILE A O 10
ATOM 15129 N N . GLU A 1 9 ? -2.901 -9.331 -0.070 1.00 0.00 9 GLU A N 10
ATOM 15130 C CA . GLU A 1 9 ? -1.994 -10.040 -0.963 1.00 0.00 9 GLU A CA 10
ATOM 15131 C C . GLU A 1 9 ? -2.425 -9.892 -2.417 1.00 0.00 9 GLU A C 10
ATOM 15132 O O . GLU A 1 9 ? -1.591 -9.727 -3.308 1.00 0.00 9 GLU A O 10
ATOM 15144 N N . ALA A 1 10 ? -3.731 -9.952 -2.650 1.00 0.00 10 ALA A N 10
ATOM 15145 C CA . ALA A 1 10 ? -4.280 -9.780 -3.990 1.00 0.00 10 ALA A CA 10
ATOM 15146 C C . ALA A 1 10 ? -3.923 -8.413 -4.559 1.00 0.00 10 ALA A C 10
ATOM 15147 O O . ALA A 1 10 ? -3.493 -8.301 -5.708 1.00 0.00 10 ALA A O 10
ATOM 15154 N N . ALA A 1 11 ? -4.105 -7.375 -3.750 1.00 0.00 11 ALA A N 10
ATOM 15155 C CA . ALA A 1 11 ? -3.776 -6.016 -4.162 1.00 0.00 11 ALA A CA 10
ATOM 15156 C C . ALA A 1 11 ? -2.288 -5.876 -4.461 1.00 0.00 11 ALA A C 10
ATOM 15157 O O . ALA A 1 11 ? -1.900 -5.240 -5.441 1.00 0.00 11 ALA A O 10
ATOM 15164 N N . LEU A 1 12 ? -1.460 -6.474 -3.612 1.00 0.00 12 LEU A N 10
ATOM 15165 C CA . LEU A 1 12 ? -0.013 -6.400 -3.772 1.00 0.00 12 LEU A CA 10
ATOM 15166 C C . LEU A 1 12 ? 0.447 -7.193 -4.989 1.00 0.00 12 LEU A C 10
ATOM 15167 O O . LEU A 1 12 ? 1.454 -6.859 -5.614 1.00 0.00 12 LEU A O 10
ATOM 15183 N N . LYS A 1 13 ? -0.295 -8.243 -5.321 1.00 0.00 13 LYS A N 10
ATOM 15184 C CA . LYS A 1 13 ? -0.084 -8.968 -6.567 1.00 0.00 13 LYS A CA 10
ATOM 15185 C C . LYS A 1 13 ? -0.426 -8.103 -7.774 1.00 0.00 13 LYS A C 10
ATOM 15186 O O . LYS A 1 13 ? 0.295 -8.096 -8.770 1.00 0.00 13 LYS A O 10
ATOM 15205 N N . GLU A 1 14 ? -1.532 -7.373 -7.676 1.00 0.00 14 GLU A N 10
ATOM 15206 C CA . GLU A 1 14 ? -1.958 -6.481 -8.748 1.00 0.00 14 GLU A CA 10
ATOM 15207 C C . GLU A 1 14 ? -0.947 -5.364 -8.970 1.00 0.00 14 GLU A C 10
ATOM 15208 O O . GLU A 1 14 ? -0.813 -4.845 -10.078 1.00 0.00 14 GLU A O 10
ATOM 15220 N N . ALA A 1 15 ? -0.236 -4.997 -7.909 1.00 0.00 15 ALA A N 10
ATOM 15221 C CA . ALA A 1 15 ? 0.834 -4.012 -8.007 1.00 0.00 15 ALA A CA 10
ATOM 15222 C C . ALA A 1 15 ? 1.914 -4.467 -8.980 1.00 0.00 15 ALA A C 10
ATOM 15223 O O . ALA A 1 15 ? 2.615 -3.646 -9.573 1.00 0.00 15 ALA A O 10
ATOM 15230 N N . GLY A 1 16 ? 2.043 -5.780 -9.142 1.00 0.00 16 GLY A N 10
ATOM 15231 C CA . GLY A 1 16 ? 3.029 -6.345 -10.056 1.00 0.00 16 GLY A CA 10
ATOM 15232 C C . GLY A 1 16 ? 4.250 -6.854 -9.302 1.00 0.00 16 GLY A C 10
ATOM 15233 O O . GLY A 1 16 ? 5.347 -6.927 -9.855 1.00 0.00 16 GLY A O 10
ATOM 15237 N N . PHE A 1 17 ? 4.055 -7.203 -8.035 1.00 0.00 17 PHE A N 10
ATOM 15238 C CA . PHE A 1 17 ? 5.142 -7.696 -7.199 1.00 0.00 17 PHE A CA 10
ATOM 15239 C C . PHE A 1 17 ? 4.993 -9.187 -6.924 1.00 0.00 17 PHE A C 10
ATOM 15240 O O . PHE A 1 17 ? 3.884 -9.721 -6.928 1.00 0.00 17 PHE A O 10
ATOM 15257 N N . THR A 1 18 ? 6.117 -9.855 -6.686 1.00 0.00 18 THR A N 10
ATOM 15258 C CA . THR A 1 18 ? 6.126 -11.303 -6.516 1.00 0.00 18 THR A CA 10
ATOM 15259 C C . THR A 1 18 ? 5.773 -11.693 -5.086 1.00 0.00 18 THR A C 10
ATOM 15260 O O . THR A 1 18 ? 5.731 -10.845 -4.194 1.00 0.00 18 THR A O 10
ATOM 15271 N N . GLU A 1 19 ? 5.518 -12.979 -4.875 1.00 0.00 19 GLU A N 10
ATOM 15272 C CA . GLU A 1 19 ? 5.079 -13.470 -3.574 1.00 0.00 19 GLU A CA 10
ATOM 15273 C C . GLU A 1 19 ? 6.003 -12.986 -2.463 1.00 0.00 19 GLU A C 10
ATOM 15274 O O . GLU A 1 19 ? 5.545 -12.560 -1.402 1.00 0.00 19 GLU A O 10
ATOM 15286 N N . GLU A 1 20 ? 7.306 -13.053 -2.713 1.00 0.00 20 GLU A N 10
ATOM 15287 C CA . GLU A 1 20 ? 8.298 -12.625 -1.733 1.00 0.00 20 GLU A CA 10
ATOM 15288 C C . GLU A 1 20 ? 8.045 -11.192 -1.284 1.00 0.00 20 GLU A C 10
ATOM 15289 O O . GLU A 1 20 ? 7.972 -10.909 -0.088 1.00 0.00 20 GLU A O 10
ATOM 15301 N N . GLU A 1 21 ? 7.913 -10.289 -2.250 1.00 0.00 21 GLU A N 10
ATOM 15302 C CA . GLU A 1 21 ? 7.714 -8.875 -1.955 1.00 0.00 21 GLU A CA 10
ATOM 15303 C C . GLU A 1 21 ? 6.338 -8.627 -1.352 1.00 0.00 21 GLU A C 10
ATOM 15304 O O . GLU A 1 21 ? 6.165 -7.734 -0.522 1.00 0.00 21 GLU A O 10
ATOM 15316 N N . ILE A 1 22 ? 5.360 -9.422 -1.774 1.00 0.00 22 ILE A N 10
ATOM 15317 C CA . ILE A 1 22 ? 4.021 -9.360 -1.201 1.00 0.00 22 ILE A CA 10
ATOM 15318 C C . ILE A 1 22 ? 4.041 -9.691 0.286 1.00 0.00 22 ILE A C 10
ATOM 15319 O O . ILE A 1 22 ? 3.418 -9.001 1.093 1.00 0.00 22 ILE A O 10
ATOM 15335 N N . ARG A 1 23 ? 4.761 -10.749 0.642 1.00 0.00 23 ARG A N 10
ATOM 15336 C CA . ARG A 1 23 ? 4.868 -11.171 2.033 1.00 0.00 23 ARG A CA 10
ATOM 15337 C C . ARG A 1 23 ? 5.585 -10.122 2.873 1.00 0.00 23 ARG A C 10
ATOM 15338 O O . ARG A 1 23 ? 5.233 -9.892 4.030 1.00 0.00 23 ARG A O 10
ATOM 15359 N N . LYS A 1 24 ? 6.594 -9.489 2.284 1.00 0.00 24 LYS A N 10
ATOM 15360 C CA . LYS A 1 24 ? 7.330 -8.427 2.959 1.00 0.00 24 LYS A CA 10
ATOM 15361 C C . LYS A 1 24 ? 6.400 -7.304 3.398 1.00 0.00 24 LYS A C 10
ATOM 15362 O O . LYS A 1 24 ? 6.372 -6.930 4.571 1.00 0.00 24 LYS A O 10
ATOM 15381 N N . VAL A 1 25 ? 5.639 -6.769 2.450 1.00 0.00 25 VAL A N 10
ATOM 15382 C CA . VAL A 1 25 ? 4.755 -5.641 2.721 1.00 0.00 25 VAL A CA 10
ATOM 15383 C C . VAL A 1 25 ? 3.662 -6.025 3.710 1.00 0.00 25 VAL A C 10
ATOM 15384 O O . VAL A 1 25 ? 3.351 -5.269 4.631 1.00 0.00 25 VAL A O 10
ATOM 15397 N N . LEU A 1 26 ? 3.082 -7.204 3.515 1.00 0.00 26 LEU A N 10
ATOM 15398 C CA . LEU A 1 26 ? 2.066 -7.719 4.426 1.00 0.00 26 LEU A CA 10
ATOM 15399 C C . LEU A 1 26 ? 2.602 -7.821 5.848 1.00 0.00 26 LEU A C 10
ATOM 15400 O O . LEU A 1 26 ? 1.947 -7.400 6.800 1.00 0.00 26 LEU A O 10
ATOM 15416 N N . ALA A 1 27 ? 3.797 -8.385 5.984 1.00 0.00 27 ALA A N 10
ATOM 15417 C CA . ALA A 1 27 ? 4.443 -8.505 7.286 1.00 0.00 27 ALA A CA 10
ATOM 15418 C C . ALA A 1 27 ? 4.667 -7.138 7.919 1.00 0.00 27 ALA A C 10
ATOM 15419 O O . ALA A 1 27 ? 4.461 -6.958 9.119 1.00 0.00 27 ALA A O 10
ATOM 15426 N N . TRP A 1 28 ? 5.089 -6.177 7.105 1.00 0.00 28 TRP A N 10
ATOM 15427 C CA . TRP A 1 28 ? 5.315 -4.816 7.578 1.00 0.00 28 TRP A CA 10
ATOM 15428 C C . TRP A 1 28 ? 4.034 -4.206 8.132 1.00 0.00 28 TRP A C 10
ATOM 15429 O O . TRP A 1 28 ? 4.057 -3.499 9.139 1.00 0.00 28 TRP A O 10
ATOM 15450 N N . LEU A 1 29 ? 2.917 -4.484 7.468 1.00 0.00 29 LEU A N 10
ATOM 15451 C CA . LEU A 1 29 ? 1.613 -4.030 7.938 1.00 0.00 29 LEU A CA 10
ATOM 15452 C C . LEU A 1 29 ? 1.266 -4.648 9.286 1.00 0.00 29 LEU A C 10
ATOM 15453 O O . LEU A 1 29 ? 0.700 -3.987 10.156 1.00 0.00 29 LEU A O 10
ATOM 15469 N N . GLU A 1 30 ? 1.609 -5.921 9.452 1.00 0.00 30 GLU A N 10
ATOM 15470 C CA . GLU A 1 30 ? 1.373 -6.620 10.710 1.00 0.00 30 GLU A CA 10
ATOM 15471 C C . GLU A 1 30 ? 2.274 -6.087 11.816 1.00 0.00 30 GLU A C 10
ATOM 15472 O O . GLU A 1 30 ? 1.884 -6.047 12.983 1.00 0.00 30 GLU A O 10
ATOM 15484 N N . ARG A 1 31 ? 3.482 -5.678 11.441 1.00 0.00 31 ARG A N 10
ATOM 15485 C CA . ARG A 1 31 ? 4.429 -5.114 12.396 1.00 0.00 31 ARG A CA 10
ATOM 15486 C C . ARG A 1 31 ? 3.929 -3.786 12.950 1.00 0.00 31 ARG A C 10
ATOM 15487 O O . ARG A 1 31 ? 4.145 -3.470 14.120 1.00 0.00 31 ARG A O 10
ATOM 15508 N N . VAL A 1 32 ? 3.258 -3.012 12.104 1.00 0.00 32 VAL A N 10
ATOM 15509 C CA . VAL A 1 32 ? 2.636 -1.765 12.533 1.00 0.00 32 VAL A CA 10
ATOM 15510 C C . VAL A 1 32 ? 1.411 -2.031 13.399 1.00 0.00 32 VAL A C 10
ATOM 15511 O O . VAL A 1 32 ? 1.271 -1.464 14.483 1.00 0.00 32 VAL A O 10
ATOM 15524 N N . GLY A 1 33 ? 0.526 -2.894 12.912 1.00 0.00 33 GLY A N 10
ATOM 15525 C CA . GLY A 1 33 ? -0.643 -3.307 13.680 1.00 0.00 33 GLY A CA 10
ATOM 15526 C C . GLY A 1 33 ? -1.751 -2.265 13.598 1.00 0.00 33 GLY A C 10
ATOM 15527 O O . GLY A 1 33 ? -2.612 -2.190 14.475 1.00 0.00 33 GLY A O 10
ATOM 15531 N N . GLY A 1 34 ? -1.726 -1.464 12.539 1.00 0.00 34 GLY A N 10
ATOM 15532 C CA . GLY A 1 34 ? -2.758 -0.459 12.314 1.00 0.00 34 GLY A CA 10
ATOM 15533 C C . GLY A 1 34 ? -3.794 -0.947 11.310 1.00 0.00 34 GLY A C 10
ATOM 15534 O O . GLY A 1 34 ? -3.879 -2.141 11.023 1.00 0.00 34 GLY A O 10
ATOM 15538 N N . GLU A 1 35 ? -4.579 -0.016 10.779 1.00 0.00 35 GLU A N 10
ATOM 15539 C CA . GLU A 1 35 ? -5.537 -0.333 9.725 1.00 0.00 35 GLU A CA 10
ATOM 15540 C C . GLU A 1 35 ? -4.829 -0.789 8.456 1.00 0.00 35 GLU A C 10
ATOM 15541 O O . GLU A 1 35 ? -3.728 -0.331 8.149 1.00 0.00 35 GLU A O 10
ATOM 15553 N N . ARG A 1 36 ? -5.467 -1.694 7.722 1.00 0.00 36 ARG A N 10
ATOM 15554 C CA . ARG A 1 36 ? -4.885 -2.238 6.500 1.00 0.00 36 ARG A CA 10
ATOM 15555 C C . ARG A 1 36 ? -5.890 -2.218 5.355 1.00 0.00 36 ARG A C 10
ATOM 15556 O O . ARG A 1 36 ? -6.362 -3.265 4.913 1.00 0.00 36 ARG A O 10
ATOM 15577 N N . LYS A 1 37 ? -6.213 -1.021 4.879 1.00 0.00 37 LYS A N 10
ATOM 15578 C CA . LYS A 1 37 ? -7.152 -0.863 3.776 1.00 0.00 37 LYS A CA 10
ATOM 15579 C C . LYS A 1 37 ? -6.422 -0.678 2.452 1.00 0.00 37 LYS A C 10
ATOM 15580 O O . LYS A 1 37 ? -5.692 0.296 2.265 1.00 0.00 37 LYS A O 10
ATOM 15599 N N . VAL A 1 38 ? -6.620 -1.620 1.536 1.00 0.00 38 VAL A N 10
ATOM 15600 C CA . VAL A 1 38 ? -5.918 -1.608 0.258 1.00 0.00 38 VAL A CA 10
ATOM 15601 C C . VAL A 1 38 ? -6.844 -1.185 -0.875 1.00 0.00 38 VAL A C 10
ATOM 15602 O O . VAL A 1 38 ? -8.020 -1.547 -0.895 1.00 0.00 38 VAL A O 10
ATOM 15615 N N . LEU A 1 39 ? -6.306 -0.419 -1.817 1.00 0.00 39 LEU A N 10
ATOM 15616 C CA . LEU A 1 39 ? -7.092 0.086 -2.936 1.00 0.00 39 LEU A CA 10
ATOM 15617 C C . LEU A 1 39 ? -6.334 -0.055 -4.250 1.00 0.00 39 LEU A C 10
ATOM 15618 O O . LEU A 1 39 ? -5.110 0.069 -4.288 1.00 0.00 39 LEU A O 10
ATOM 15634 N N . LYS A 1 40 ? -7.069 -0.314 -5.327 1.00 0.00 40 LYS A N 10
ATOM 15635 C CA . LYS A 1 40 ? -6.495 -0.300 -6.667 1.00 0.00 40 LYS A CA 10
ATOM 15636 C C . LYS A 1 40 ? -7.099 0.813 -7.514 1.00 0.00 40 LYS A C 10
ATOM 15637 O O . LYS A 1 40 ? -8.244 0.718 -7.955 1.00 0.00 40 LYS A O 10
ATOM 15656 N N . VAL A 1 41 ? -6.323 1.868 -7.736 1.00 0.00 41 VAL A N 10
ATOM 15657 C CA . VAL A 1 41 ? -6.801 3.027 -8.482 1.00 0.00 41 VAL A CA 10
ATOM 15658 C C . VAL A 1 41 ? -5.887 3.339 -9.660 1.00 0.00 41 VAL A C 10
ATOM 15659 O O . VAL A 1 41 ? -4.746 3.763 -9.478 1.00 0.00 41 VAL A O 10
ATOM 15672 N N . ALA A 1 42 ? -6.397 3.127 -10.869 1.00 0.00 42 ALA A N 10
ATOM 15673 C CA . ALA A 1 42 ? -5.671 3.490 -12.080 1.00 0.00 42 ALA A CA 10
ATOM 15674 C C . ALA A 1 42 ? -4.358 2.725 -12.185 1.00 0.00 42 ALA A C 10
ATOM 15675 O O . ALA A 1 42 ? -3.379 3.227 -12.739 1.00 0.00 42 ALA A O 10
ATOM 15682 N N . GLY A 1 43 ? -4.343 1.509 -11.652 1.00 0.00 43 GLY A N 10
ATOM 15683 C CA . GLY A 1 43 ? -3.187 0.630 -11.781 1.00 0.00 43 GLY A CA 10
ATOM 15684 C C . GLY A 1 43 ? -2.246 0.778 -10.592 1.00 0.00 43 GLY A C 10
ATOM 15685 O O . GLY A 1 43 ? -1.300 0.007 -10.436 1.00 0.00 43 GLY A O 10
ATOM 15689 N N . LYS A 1 44 ? -2.514 1.775 -9.754 1.00 0.00 44 LYS A N 10
ATOM 15690 C CA . LYS A 1 44 ? -1.685 2.033 -8.582 1.00 0.00 44 LYS A CA 10
ATOM 15691 C C . LYS A 1 44 ? -2.319 1.461 -7.321 1.00 0.00 44 LYS A C 10
ATOM 15692 O O . LYS A 1 44 ? -3.526 1.586 -7.110 1.00 0.00 44 LYS A O 10
ATOM 15711 N N . ILE A 1 45 ? -1.501 0.831 -6.486 1.00 0.00 45 ILE A N 10
ATOM 15712 C CA . ILE A 1 45 ? -1.990 0.185 -5.275 1.00 0.00 45 ILE A CA 10
ATOM 15713 C C . ILE A 1 45 ? -1.691 1.028 -4.042 1.00 0.00 45 ILE A C 10
ATOM 15714 O O . ILE A 1 45 ? -0.530 1.287 -3.722 1.00 0.00 45 ILE A O 10
ATOM 15730 N N . LEU A 1 46 ? -2.744 1.454 -3.353 1.00 0.00 46 LEU A N 10
ATOM 15731 C CA . LEU A 1 46 ? -2.595 2.211 -2.116 1.00 0.00 46 LEU A CA 10
ATOM 15732 C C . LEU A 1 46 ? -2.955 1.361 -0.903 1.00 0.00 46 LEU A C 10
ATOM 15733 O O . LEU A 1 46 ? -3.898 0.572 -0.945 1.00 0.00 46 LEU A O 10
ATOM 15749 N N . ILE A 1 47 ? -2.197 1.528 0.175 1.00 0.00 47 ILE A N 10
ATOM 15750 C CA . ILE A 1 47 ? -2.567 0.961 1.467 1.00 0.00 47 ILE A CA 10
ATOM 15751 C C . ILE A 1 47 ? -2.631 2.037 2.543 1.00 0.00 47 ILE A C 10
ATOM 15752 O O . ILE A 1 47 ? -1.627 2.675 2.857 1.00 0.00 47 ILE A O 10
ATOM 15768 N N . ILE A 1 48 ? -3.819 2.234 3.104 1.00 0.00 48 ILE A N 10
ATOM 15769 C CA . ILE A 1 48 ? -4.025 3.259 4.122 1.00 0.00 48 ILE A CA 10
ATOM 15770 C C . ILE A 1 48 ? -3.936 2.669 5.523 1.00 0.00 48 ILE A C 10
ATOM 15771 O O . ILE A 1 48 ? -4.738 1.813 5.898 1.00 0.00 48 ILE A O 10
ATOM 15787 N N . VAL A 1 49 ? -2.958 3.132 6.294 1.00 0.00 49 VAL A N 10
ATOM 15788 C CA . VAL A 1 49 ? -2.744 2.628 7.645 1.00 0.00 49 VAL A CA 10
ATOM 15789 C C . VAL A 1 49 ? -2.937 3.727 8.681 1.00 0.00 49 VAL A C 10
ATOM 15790 O O . VAL A 1 49 ? -2.268 4.759 8.636 1.00 0.00 49 VAL A O 10
ATOM 15803 N N . GLU A 1 50 ? -3.854 3.499 9.615 1.00 0.00 50 GLU A N 10
ATOM 15804 C CA . GLU A 1 50 ? -4.109 4.452 10.688 1.00 0.00 50 GLU A CA 10
ATOM 15805 C C . GLU A 1 50 ? -3.894 3.814 12.054 1.00 0.00 50 GLU A C 10
ATOM 15806 O O . GLU A 1 50 ? -4.301 2.676 12.289 1.00 0.00 50 GLU A O 10
ATOM 15818 N N . LYS A 1 51 ? -3.254 4.553 12.953 1.00 0.00 51 LYS A N 10
ATOM 15819 C CA . LYS A 1 51 ? -3.010 4.071 14.308 1.00 0.00 51 LYS A CA 10
ATOM 15820 C C . LYS A 1 51 ? -2.574 5.206 15.226 1.00 0.00 51 LYS A C 10
ATOM 15821 O O . LYS A 1 51 ? -1.950 6.170 14.783 1.00 0.00 51 LYS A O 10
ATOM 15840 N N . ARG A 1 52 ? -2.907 5.086 16.507 1.00 0.00 52 ARG A N 10
ATOM 15841 C CA . ARG A 1 52 ? -2.565 6.109 17.487 1.00 0.00 52 ARG A CA 10
ATOM 15842 C C . ARG A 1 52 ? -1.057 6.197 17.688 1.00 0.00 52 ARG A C 10
ATOM 15843 O O . ARG A 1 52 ? -0.543 7.212 18.158 1.00 0.00 52 ARG A O 10
ATOM 15864 N N . ALA A 1 53 ? -0.355 5.127 17.331 1.00 0.00 53 ALA A N 10
ATOM 15865 C CA . ALA A 1 53 ? 1.094 5.080 17.477 1.00 0.00 53 ALA A CA 10
ATOM 15866 C C . ALA A 1 53 ? 1.792 5.633 16.241 1.00 0.00 53 ALA A C 10
ATOM 15867 O O . ALA A 1 53 ? 3.019 5.716 16.193 1.00 0.00 53 ALA A O 10
ATOM 15874 N N . GLY A 1 54 ? 1.002 6.010 15.242 1.00 0.00 54 GLY A N 10
ATOM 15875 C CA . GLY A 1 54 ? 1.540 6.571 14.009 1.00 0.00 54 GLY A CA 10
ATOM 15876 C C . GLY A 1 54 ? 0.889 5.940 12.785 1.00 0.00 54 GLY A C 10
ATOM 15877 O O . GLY A 1 54 ? 0.646 4.734 12.752 1.00 0.00 54 GLY A O 10
ATOM 15881 N N . SER A 1 55 ? 0.608 6.763 11.780 1.00 0.00 55 SER A N 10
ATOM 15882 C CA . SER A 1 55 ? -0.013 6.286 10.550 1.00 0.00 55 SER A CA 10
ATOM 15883 C C . SER A 1 55 ? 1.031 6.005 9.478 1.00 0.00 55 SER A C 10
ATOM 15884 O O . SER A 1 55 ? 2.163 6.484 9.560 1.00 0.00 55 SER A O 10
ATOM 15892 N N . ARG A 1 56 ? 0.646 5.226 8.473 1.00 0.00 56 ARG A N 10
ATOM 15893 C CA . ARG A 1 56 ? 1.542 4.899 7.371 1.00 0.00 56 ARG A CA 10
ATOM 15894 C C . ARG A 1 56 ? 0.819 4.973 6.033 1.00 0.00 56 ARG A C 10
ATOM 15895 O O . ARG A 1 56 ? -0.382 4.716 5.950 1.00 0.00 56 ARG A O 10
ATOM 15916 N N . LEU A 1 57 ? 1.557 5.324 4.985 1.00 0.00 57 LEU A N 10
ATOM 15917 C CA . LEU A 1 57 ? 1.014 5.328 3.632 1.00 0.00 57 LEU A CA 10
ATOM 15918 C C . LEU A 1 57 ? 1.919 4.563 2.674 1.00 0.00 57 LEU A C 10
ATOM 15919 O O . LEU A 1 57 ? 3.101 4.880 2.534 1.00 0.00 57 LEU A O 10
ATOM 15935 N N . LEU A 1 58 ? 1.358 3.554 2.016 1.00 0.00 58 LEU A N 10
ATOM 15936 C CA . LEU A 1 58 ? 2.104 2.762 1.046 1.00 0.00 58 LEU A CA 10
ATOM 15937 C C . LEU A 1 58 ? 1.603 3.012 -0.370 1.00 0.00 58 LEU A C 10
ATOM 15938 O O . LEU A 1 58 ? 0.398 3.074 -0.610 1.00 0.00 58 LEU A O 10
ATOM 15954 N N . LEU A 1 59 ? 2.536 3.153 -1.306 1.00 0.00 59 LEU A N 10
ATOM 15955 C CA . LEU A 1 59 ? 2.202 3.173 -2.725 1.00 0.00 59 LEU A CA 10
ATOM 15956 C C . LEU A 1 59 ? 3.115 2.249 -3.519 1.00 0.00 59 LEU A C 10
ATOM 15957 O O . LEU A 1 59 ? 4.331 2.440 -3.552 1.00 0.00 59 LEU A O 10
ATOM 15973 N N . LEU A 1 60 ? 2.522 1.246 -4.160 1.00 0.00 60 LEU A N 10
ATOM 15974 C CA . LEU A 1 60 ? 3.280 0.299 -4.967 1.00 0.00 60 LEU A CA 10
ATOM 15975 C C . LEU A 1 60 ? 2.952 0.452 -6.448 1.00 0.00 60 LEU A C 10
ATOM 15976 O O . LEU A 1 60 ? 1.788 0.400 -6.844 1.00 0.00 60 LEU A O 10
ATOM 15992 N N . TYR A 1 61 ? 3.986 0.641 -7.261 1.00 0.00 61 TYR A N 10
ATOM 15993 C CA . TYR A 1 61 ? 3.806 0.848 -8.693 1.00 0.00 61 TYR A CA 10
ATOM 15994 C C . TYR A 1 61 ? 5.146 1.016 -9.398 1.00 0.00 61 TYR A C 10
ATOM 15995 O O . TYR A 1 61 ? 6.082 1.594 -8.845 1.00 0.00 61 TYR A O 10
ATOM 16013 N N . ALA A 1 62 ? 5.233 0.507 -10.622 1.00 0.00 62 ALA A N 10
ATOM 16014 C CA . ALA A 1 62 ? 6.438 0.654 -11.430 1.00 0.00 62 ALA A CA 10
ATOM 16015 C C . ALA A 1 62 ? 7.634 -0.015 -10.764 1.00 0.00 62 ALA A C 10
ATOM 16016 O O . ALA A 1 62 ? 8.783 0.332 -11.036 1.00 0.00 62 ALA A O 10
ATOM 16023 N N . GLY A 1 63 ? 7.355 -0.977 -9.889 1.00 0.00 63 GLY A N 10
ATOM 16024 C CA . GLY A 1 63 ? 8.408 -1.718 -9.205 1.00 0.00 63 GLY A CA 10
ATOM 16025 C C . GLY A 1 63 ? 8.933 -0.946 -8.003 1.00 0.00 63 GLY A C 10
ATOM 16026 O O . GLY A 1 63 ? 9.885 -1.371 -7.347 1.00 0.00 63 GLY A O 10
ATOM 16030 N N . ARG A 1 64 ? 8.307 0.190 -7.716 1.00 0.00 64 ARG A N 10
ATOM 16031 C CA . ARG A 1 64 ? 8.709 1.023 -6.588 1.00 0.00 64 ARG A CA 10
ATOM 16032 C C . ARG A 1 64 ? 7.778 0.824 -5.398 1.00 0.00 64 ARG A C 10
ATOM 16033 O O . ARG A 1 64 ? 6.579 0.602 -5.566 1.00 0.00 64 ARG A O 10
ATOM 16054 N N . VAL A 1 65 ? 8.338 0.905 -4.196 1.00 0.00 65 VAL A N 10
ATOM 16055 C CA . VAL A 1 65 ? 7.543 0.851 -2.976 1.00 0.00 65 VAL A CA 10
ATOM 16056 C C . VAL A 1 65 ? 7.781 2.082 -2.109 1.00 0.00 65 VAL A C 10
ATOM 16057 O O . VAL A 1 65 ? 8.845 2.235 -1.511 1.00 0.00 65 VAL A O 10
ATOM 16070 N N . ILE A 1 66 ? 6.783 2.956 -2.046 1.00 0.00 66 ILE A N 10
ATOM 16071 C CA . ILE A 1 66 ? 6.876 4.168 -1.240 1.00 0.00 66 ILE A CA 10
ATOM 16072 C C . ILE A 1 66 ? 6.222 3.974 0.122 1.00 0.00 66 ILE A C 10
ATOM 16073 O O . ILE A 1 66 ? 5.041 3.639 0.213 1.00 0.00 66 ILE A O 10
ATOM 16089 N N . GLU A 1 67 ? 6.997 4.188 1.180 1.00 0.00 67 GLU A N 10
ATOM 16090 C CA . GLU A 1 67 ? 6.487 4.068 2.541 1.00 0.00 67 GLU A CA 10
ATOM 16091 C C . GLU A 1 67 ? 6.714 5.351 3.329 1.00 0.00 67 GLU A C 10
ATOM 16092 O O . GLU A 1 67 ? 7.852 5.763 3.549 1.00 0.00 67 GLU A O 10
ATOM 16104 N N . LYS A 1 68 ? 5.622 5.979 3.753 1.00 0.00 68 LYS A N 10
ATOM 16105 C CA . LYS A 1 68 ? 5.699 7.228 4.502 1.00 0.00 68 LYS A CA 10
ATOM 16106 C C . LYS A 1 68 ? 4.993 7.107 5.848 1.00 0.00 68 LYS A C 10
ATOM 16107 O O . LYS A 1 68 ? 4.095 6.282 6.016 1.00 0.00 68 LYS A O 10
ATOM 16126 N N . GLU A 1 69 ? 5.404 7.935 6.801 1.00 0.00 69 GLU A N 10
ATOM 16127 C CA . GLU A 1 69 ? 4.834 7.902 8.143 1.00 0.00 69 GLU A CA 10
ATOM 16128 C C . GLU A 1 69 ? 4.338 9.280 8.565 1.00 0.00 69 GLU A C 10
ATOM 16129 O O . GLU A 1 69 ? 4.979 10.292 8.286 1.00 0.00 69 GLU A O 10
ATOM 16141 N N . GLY A 1 70 ? 3.193 9.310 9.238 1.00 0.00 70 GLY A N 10
ATOM 16142 C CA . GLY A 1 70 ? 2.642 10.556 9.756 1.00 0.00 70 GLY A CA 10
ATOM 16143 C C . GLY A 1 70 ? 1.647 11.167 8.776 1.00 0.00 70 GLY A C 10
ATOM 16144 O O . GLY A 1 70 ? 1.211 12.305 8.948 1.00 0.00 70 GLY A O 10
ATOM 16148 N N . MET A 1 71 ? 1.294 10.404 7.747 1.00 0.00 71 MET A N 10
ATOM 16149 C CA . MET A 1 71 ? 0.334 10.861 6.750 1.00 0.00 71 MET A CA 10
ATOM 16150 C C . MET A 1 71 ? -1.089 10.811 7.290 1.00 0.00 71 MET A C 10
ATOM 16151 O O . MET A 1 71 ? -1.576 9.751 7.683 1.00 0.00 71 MET A O 10
ATOM 16165 N N . SER A 1 72 ? -1.752 11.962 7.306 1.00 0.00 72 SER A N 10
ATOM 16166 C CA . SER A 1 72 ? -3.092 12.066 7.869 1.00 0.00 72 SER A CA 10
ATOM 16167 C C . SER A 1 72 ? -4.141 11.546 6.893 1.00 0.00 72 SER A C 10
ATOM 16168 O O . SER A 1 72 ? -3.857 11.343 5.712 1.00 0.00 72 SER A O 10
ATOM 16176 N N . ARG A 1 73 ? -5.353 11.332 7.393 1.00 0.00 73 ARG A N 10
ATOM 16177 C CA . ARG A 1 73 ? -6.444 10.827 6.569 1.00 0.00 73 ARG A CA 10
ATOM 16178 C C . ARG A 1 73 ? -6.711 11.748 5.384 1.00 0.00 73 ARG A C 10
ATOM 16179 O O . ARG A 1 73 ? -7.000 11.288 4.280 1.00 0.00 73 ARG A O 10
ATOM 16200 N N . GLU A 1 74 ? -6.612 13.052 5.621 1.00 0.00 74 GLU A N 10
ATOM 16201 C CA . GLU A 1 74 ? -6.805 14.039 4.566 1.00 0.00 74 GLU A CA 10
ATOM 16202 C C . GLU A 1 74 ? -5.663 13.998 3.558 1.00 0.00 74 GLU A C 10
ATOM 16203 O O . GLU A 1 74 ? -5.877 14.149 2.355 1.00 0.00 74 GLU A O 10
ATOM 16215 N N . GLU A 1 75 ? -4.449 13.791 4.056 1.00 0.00 75 GLU A N 10
ATOM 16216 C CA . GLU A 1 75 ? -3.260 13.817 3.212 1.00 0.00 75 GLU A CA 10
ATOM 16217 C C . GLU A 1 75 ? -3.215 12.609 2.285 1.00 0.00 75 GLU A C 10
ATOM 16218 O O . GLU A 1 75 ? -2.879 12.730 1.108 1.00 0.00 75 GLU A O 10
ATOM 16230 N N . VAL A 1 76 ? -3.557 11.444 2.824 1.00 0.00 76 VAL A N 10
ATOM 16231 C CA . VAL A 1 76 ? -3.576 10.214 2.042 1.00 0.00 76 VAL A CA 10
ATOM 16232 C C . VAL A 1 76 ? -4.740 10.205 1.058 1.00 0.00 76 VAL A C 10
ATOM 16233 O O . VAL A 1 76 ? -4.687 9.538 0.025 1.00 0.00 76 VAL A O 10
ATOM 16246 N N . GLU A 1 77 ? -5.790 10.950 1.386 1.00 0.00 77 GLU A N 10
ATOM 16247 C CA . GLU A 1 77 ? -6.892 11.169 0.457 1.00 0.00 77 GLU A CA 10
ATOM 16248 C C . GLU A 1 77 ? -6.468 12.065 -0.700 1.00 0.00 77 GLU A C 10
ATOM 16249 O O . GLU A 1 77 ? -6.830 11.820 -1.851 1.00 0.00 77 GLU A O 10
ATOM 16261 N N . ALA A 1 78 ? -5.698 13.102 -0.387 1.00 0.00 78 ALA A N 10
ATOM 16262 C CA . ALA A 1 78 ? -5.133 13.972 -1.411 1.00 0.00 78 ALA A CA 10
ATOM 16263 C C . ALA A 1 78 ? -4.234 13.192 -2.362 1.00 0.00 78 ALA A C 10
ATOM 16264 O O . ALA A 1 78 ? -4.253 13.414 -3.573 1.00 0.00 78 ALA A O 10
ATOM 16271 N N . ILE A 1 79 ? -3.446 12.277 -1.807 1.00 0.00 79 ILE A N 10
ATOM 16272 C CA . ILE A 1 79 ? -2.617 11.389 -2.613 1.00 0.00 79 ILE A CA 10
ATOM 16273 C C . ILE A 1 79 ? -3.471 10.460 -3.466 1.00 0.00 79 ILE A C 10
ATOM 16274 O O . ILE A 1 79 ? -3.185 10.244 -4.643 1.00 0.00 79 ILE A O 10
ATOM 16290 N N . LYS A 1 80 ? -4.523 9.914 -2.865 1.00 0.00 80 LYS A N 10
ATOM 16291 C CA . LYS A 1 80 ? -5.472 9.078 -3.591 1.00 0.00 80 LYS A CA 10
ATOM 16292 C C . LYS A 1 80 ? -6.043 9.812 -4.797 1.00 0.00 80 LYS A C 10
ATOM 16293 O O . LYS A 1 80 ? -6.164 9.243 -5.881 1.00 0.00 80 LYS A O 10
ATOM 16312 N N . GLN A 1 81 ? -6.391 11.079 -4.601 1.00 0.00 81 GLN A N 10
ATOM 16313 C CA . GLN A 1 81 ? -6.926 11.902 -5.680 1.00 0.00 81 GLN A CA 10
ATOM 16314 C C . GLN A 1 81 ? -5.910 12.067 -6.803 1.00 0.00 81 GLN A C 10
ATOM 16315 O O . GLN A 1 81 ? -6.257 11.995 -7.982 1.00 0.00 81 GLN A O 10
ATOM 16329 N N . LEU A 1 82 ? -4.654 12.288 -6.430 1.00 0.00 82 LEU A N 10
ATOM 16330 C CA . LEU A 1 82 ? -3.575 12.401 -7.404 1.00 0.00 82 LEU A CA 10
ATOM 16331 C C . LEU A 1 82 ? -3.376 11.095 -8.162 1.00 0.00 82 LEU A C 10
ATOM 16332 O O . LEU A 1 82 ? -3.117 11.097 -9.365 1.00 0.00 82 LEU A O 10
ATOM 16348 N N . ILE A 1 83 ? -3.502 9.979 -7.451 1.00 0.00 83 ILE A N 10
ATOM 16349 C CA . ILE A 1 83 ? -3.443 8.663 -8.075 1.00 0.00 83 ILE A CA 10
ATOM 16350 C C . ILE A 1 83 ? -4.547 8.494 -9.110 1.00 0.00 83 ILE A C 10
ATOM 16351 O O . ILE A 1 83 ? -4.312 7.980 -10.205 1.00 0.00 83 ILE A O 10
ATOM 16367 N N . SER A 1 84 ? -5.752 8.931 -8.760 1.00 0.00 84 SER A N 10
ATOM 16368 C CA . SER A 1 84 ? -6.889 8.857 -9.671 1.00 0.00 84 SER A CA 10
ATOM 16369 C C . SER A 1 84 ? -6.734 9.840 -10.825 1.00 0.00 84 SER A C 10
ATOM 16370 O O . SER A 1 84 ? -7.356 9.680 -11.875 1.00 0.00 84 SER A O 10
ATOM 16378 N N . ALA A 1 85 ? -5.902 10.855 -10.623 1.00 0.00 85 ALA A N 10
ATOM 16379 C CA . ALA A 1 85 ? -5.590 11.812 -11.678 1.00 0.00 85 ALA A CA 10
ATOM 16380 C C . ALA A 1 85 ? -4.597 11.228 -12.675 1.00 0.00 85 ALA A C 10
ATOM 16381 O O . ALA A 1 85 ? -4.390 11.781 -13.755 1.00 0.00 85 ALA A O 10
ATOM 16388 N N . GLY A 1 86 ? -3.986 10.108 -12.307 1.00 0.00 86 GLY A N 10
ATOM 16389 C CA . GLY A 1 86 ? -3.072 9.405 -13.199 1.00 0.00 86 GLY A CA 10
ATOM 16390 C C . GLY A 1 86 ? -1.621 9.734 -12.871 1.00 0.00 86 GLY A C 10
ATOM 16391 O O . GLY A 1 86 ? -0.733 9.574 -13.710 1.00 0.00 86 GLY A O 10
ATOM 16395 N N . ALA A 1 87 ? -1.385 10.194 -11.648 1.00 0.00 87 ALA A N 10
ATOM 16396 C CA . ALA A 1 87 ? -0.036 10.511 -11.194 1.00 0.00 87 ALA A CA 10
ATOM 16397 C C . ALA A 1 87 ? 0.794 9.247 -11.008 1.00 0.00 87 ALA A C 10
ATOM 16398 O O . ALA A 1 87 ? 0.284 8.218 -10.564 1.00 0.00 87 ALA A O 10
ATOM 16405 N N . THR A 1 88 ? 2.076 9.331 -11.350 1.00 0.00 88 THR A N 10
ATOM 16406 C CA . THR A 1 88 ? 2.977 8.193 -11.225 1.00 0.00 88 THR A CA 10
ATOM 16407 C C . THR A 1 88 ? 3.569 8.110 -9.824 1.00 0.00 88 THR A C 10
ATOM 16408 O O . THR A 1 88 ? 3.458 9.048 -9.036 1.00 0.00 88 THR A O 10
ATOM 16419 N N . VAL A 1 89 ? 4.198 6.979 -9.519 1.00 0.00 89 VAL A N 10
ATOM 16420 C CA . VAL A 1 89 ? 4.792 6.764 -8.205 1.00 0.00 89 VAL A CA 10
ATOM 16421 C C . VAL A 1 89 ? 5.882 7.788 -7.918 1.00 0.00 89 VAL A C 10
ATOM 16422 O O . VAL A 1 89 ? 6.137 8.131 -6.763 1.00 0.00 89 VAL A O 10
ATOM 16435 N N . GLU A 1 90 ? 6.523 8.275 -8.975 1.00 0.00 90 GLU A N 10
ATOM 16436 C CA . GLU A 1 90 ? 7.552 9.299 -8.843 1.00 0.00 90 GLU A CA 10
ATOM 16437 C C . GLU A 1 90 ? 6.937 10.666 -8.573 1.00 0.00 90 GLU A C 10
ATOM 16438 O O . GLU A 1 90 ? 7.417 11.416 -7.723 1.00 0.00 90 GLU A O 10
ATOM 16450 N N . GLU A 1 91 ? 5.873 10.985 -9.301 1.00 0.00 91 GLU A N 10
ATOM 16451 C CA . GLU A 1 91 ? 5.183 12.258 -9.132 1.00 0.00 91 GLU A CA 10
ATOM 16452 C C . GLU A 1 91 ? 4.563 12.369 -7.745 1.00 0.00 91 GLU A C 10
ATOM 16453 O O . GLU A 1 91 ? 4.590 13.432 -7.125 1.00 0.00 91 GLU A O 10
ATOM 16465 N N . ILE A 1 92 ? 4.004 11.264 -7.262 1.00 0.00 92 ILE A N 10
ATOM 16466 C CA . ILE A 1 92 ? 3.430 11.218 -5.922 1.00 0.00 92 ILE A CA 10
ATOM 16467 C C . ILE A 1 92 ? 4.489 11.478 -4.860 1.00 0.00 92 ILE A C 10
ATOM 16468 O O . ILE A 1 92 ? 4.267 12.243 -3.922 1.00 0.00 92 ILE A O 10
ATOM 16484 N N . GLU A 1 93 ? 5.643 10.837 -5.012 1.00 0.00 93 GLU A N 10
ATOM 16485 C CA . GLU A 1 93 ? 6.763 11.048 -4.103 1.00 0.00 93 GLU A CA 10
ATOM 16486 C C . GLU A 1 93 ? 7.158 12.518 -4.048 1.00 0.00 93 GLU A C 10
ATOM 16487 O O . GLU A 1 93 ? 7.418 13.061 -2.974 1.00 0.00 93 GLU A O 10
ATOM 16499 N N . ALA A 1 94 ? 7.203 13.157 -5.212 1.00 0.00 94 ALA A N 10
ATOM 16500 C CA . ALA A 1 94 ? 7.560 14.569 -5.297 1.00 0.00 94 ALA A CA 10
ATOM 16501 C C . ALA A 1 94 ? 6.588 15.432 -4.503 1.00 0.00 94 ALA A C 10
ATOM 16502 O O . ALA A 1 94 ? 6.996 16.354 -3.797 1.00 0.00 94 ALA A O 10
ATOM 16509 N N . ILE A 1 95 ? 5.300 15.127 -4.622 1.00 0.00 95 ILE A N 10
ATOM 16510 C CA . ILE A 1 95 ? 4.269 15.861 -3.899 1.00 0.00 95 ILE A CA 10
ATOM 16511 C C . ILE A 1 95 ? 4.387 15.641 -2.397 1.00 0.00 95 ILE A C 10
ATOM 16512 O O . ILE A 1 95 ? 4.231 16.573 -1.608 1.00 0.00 95 ILE A O 10
ATOM 16528 N N . ILE A 1 96 ? 4.664 14.401 -2.005 1.00 0.00 96 ILE A N 10
ATOM 16529 C CA . ILE A 1 96 ? 4.828 14.061 -0.597 1.00 0.00 96 ILE A CA 10
ATOM 16530 C C . ILE A 1 96 ? 6.018 14.792 0.010 1.00 0.00 96 ILE A C 10
ATOM 16531 O O . ILE A 1 96 ? 5.965 15.237 1.157 1.00 0.00 96 ILE A O 10
ATOM 16547 N N . LYS A 1 97 ? 7.090 14.912 -0.764 1.00 0.00 97 LYS A N 10
ATOM 16548 C CA . LYS A 1 97 ? 8.253 15.687 -0.347 1.00 0.00 97 LYS A CA 10
ATOM 16549 C C . LYS A 1 97 ? 7.871 17.127 -0.029 1.00 0.00 97 LYS A C 10
ATOM 16550 O O . LYS A 1 97 ? 8.382 17.718 0.922 1.00 0.00 97 LYS A O 10
ATOM 16569 N N . ARG A 1 98 ? 6.969 17.685 -0.829 1.00 0.00 98 ARG A N 10
ATOM 16570 C CA . ARG A 1 98 ? 6.431 19.014 -0.568 1.00 0.00 98 ARG A CA 10
ATOM 16571 C C . ARG A 1 98 ? 5.590 19.028 0.702 1.00 0.00 98 ARG A C 10
ATOM 16572 O O . ARG A 1 98 ? 5.626 19.988 1.472 1.00 0.00 98 ARG A O 10
ATOM 16593 N N . ILE A 1 99 ? 4.832 17.958 0.915 1.00 0.00 99 ILE A N 10
ATOM 16594 C CA . ILE A 1 99 ? 4.077 17.788 2.151 1.00 0.00 99 ILE A CA 10
ATOM 16595 C C . ILE A 1 99 ? 5.004 17.683 3.354 1.00 0.00 99 ILE A C 10
ATOM 16596 O O . ILE A 1 99 ? 4.724 18.240 4.416 1.00 0.00 99 ILE A O 10
ATOM 16612 N N . GLU A 1 100 ? 6.110 16.967 3.182 1.00 0.00 100 GLU A N 10
ATOM 16613 C CA . GLU A 1 100 ? 7.112 16.841 4.233 1.00 0.00 100 GLU A CA 10
ATOM 16614 C C . GLU A 1 100 ? 7.733 18.192 4.567 1.00 0.00 100 GLU A C 10
ATOM 16615 O O . GLU A 1 100 ? 7.995 18.494 5.732 1.00 0.00 100 GLU A O 10
ATOM 16627 N N . ALA A 1 101 ? 7.966 19.001 3.539 1.00 0.00 101 ALA A N 10
ATOM 16628 C CA . ALA A 1 101 ? 8.475 20.354 3.729 1.00 0.00 101 ALA A CA 10
ATOM 16629 C C . ALA A 1 101 ? 7.463 21.226 4.461 1.00 0.00 101 ALA A C 10
ATOM 16630 O O . ALA A 1 101 ? 7.831 22.054 5.295 1.00 0.00 101 ALA A O 10
ATOM 16637 N N . ARG A 1 102 ? 6.187 21.034 4.145 1.00 0.00 102 ARG A N 10
ATOM 16638 C CA . ARG A 1 102 ? 5.116 21.776 4.800 1.00 0.00 102 ARG A CA 10
ATOM 16639 C C . ARG A 1 102 ? 5.138 21.559 6.307 1.00 0.00 102 ARG A C 10
ATOM 16640 O O . ARG A 1 102 ? 5.912 22.170 6.990 1.00 0.00 102 ARG A O 10
#

Foldseek 3Di:
DPDDLVVQLVLVVLLVDDPVVSVVVSVVLVVVVFDFDWDAALSKIWTWGDDPVWTWIWIRHPNDIDIDIRQDPVRNVVLVVCVNVVDHPVRSVVVVVVVVVD